Protein AF-A0A8K0D6W8-F1 (afdb_monomer)

Structure (mmCIF, N/CA/C/O backbone):
data_AF-A0A8K0D6W8-F1
#
_entry.id   AF-A0A8K0D6W8-F1
#
loop_
_atom_site.group_PDB
_atom_site.id
_atom_site.type_symbol
_atom_site.label_atom_id
_atom_site.label_alt_id
_atom_site.label_comp_id
_atom_site.label_asym_id
_atom_site.label_entity_id
_atom_site.label_seq_id
_atom_site.pdbx_PDB_ins_code
_atom_site.Cartn_x
_atom_site.Cartn_y
_atom_site.Cartn_z
_atom_site.occupancy
_atom_site.B_iso_or_equiv
_atom_site.auth_seq_id
_atom_site.auth_comp_id
_atom_site.auth_asym_id
_atom_site.auth_atom_id
_atom_site.pdbx_PDB_model_num
ATOM 1 N N . MET A 1 1 ? 6.221 -5.477 -44.210 1.00 30.92 1 MET A N 1
ATOM 2 C CA . MET A 1 1 ? 7.412 -5.661 -45.067 1.00 30.92 1 MET A CA 1
ATOM 3 C C . MET A 1 1 ? 8.465 -6.352 -44.227 1.00 30.92 1 MET A C 1
ATOM 5 O O . MET A 1 1 ? 8.807 -5.825 -43.177 1.00 30.92 1 MET A O 1
ATOM 9 N N . GLU A 1 2 ? 8.876 -7.552 -44.637 1.00 34.69 2 GLU A N 1
ATOM 10 C CA . GLU A 1 2 ? 9.791 -8.424 -43.892 1.00 34.69 2 GLU A CA 1
ATOM 11 C C . GLU A 1 2 ? 11.130 -7.739 -43.630 1.00 34.69 2 GLU A C 1
ATOM 13 O O . GLU A 1 2 ? 11.871 -7.377 -44.547 1.00 34.69 2 GLU A O 1
ATOM 18 N N . ARG A 1 3 ? 11.432 -7.558 -42.351 1.00 52.03 3 ARG A N 1
ATOM 19 C CA . ARG A 1 3 ? 12.660 -6.942 -41.885 1.00 52.03 3 ARG A CA 1
ATOM 20 C C . ARG A 1 3 ? 13.655 -8.055 -41.573 1.00 52.03 3 ARG A C 1
ATOM 22 O O . ARG A 1 3 ? 13.651 -8.620 -40.490 1.00 52.03 3 ARG A O 1
ATOM 29 N N . ASN A 1 4 ? 14.455 -8.423 -42.566 1.00 55.22 4 ASN A N 1
ATOM 30 C CA . ASN A 1 4 ? 15.455 -9.484 -42.440 1.00 55.22 4 ASN A CA 1
ATOM 31 C C . ASN A 1 4 ? 16.790 -8.924 -41.925 1.00 55.22 4 ASN A C 1
ATOM 33 O O . ASN A 1 4 ? 17.134 -7.792 -42.244 1.00 55.22 4 ASN A O 1
ATOM 37 N N . LEU A 1 5 ? 17.595 -9.739 -41.229 1.00 60.66 5 LEU A N 1
ATOM 38 C CA . LEU A 1 5 ? 18.973 -9.396 -40.823 1.00 60.66 5 LEU A CA 1
ATOM 39 C C . LEU A 1 5 ? 19.987 -9.286 -41.976 1.00 60.66 5 LEU A C 1
ATOM 41 O O . LEU A 1 5 ? 21.152 -8.964 -41.754 1.00 60.66 5 LEU A O 1
ATOM 45 N N . LYS A 1 6 ? 19.549 -9.505 -43.217 1.00 58.53 6 LYS A N 1
ATOM 46 C CA . LYS A 1 6 ? 20.387 -9.419 -44.419 1.00 58.53 6 LYS A CA 1
ATOM 47 C C . LYS A 1 6 ? 21.190 -8.105 -44.589 1.00 58.53 6 LYS A C 1
ATOM 49 O O . LYS A 1 6 ? 22.246 -8.207 -45.201 1.00 58.53 6 LYS A O 1
ATOM 54 N N . PRO A 1 7 ? 20.789 -6.914 -44.081 1.00 72.81 7 PRO A N 1
ATOM 55 C CA . PRO A 1 7 ? 21.572 -5.687 -44.258 1.00 72.81 7 PRO A CA 1
ATOM 56 C C . PRO A 1 7 ? 22.626 -5.439 -43.159 1.00 72.81 7 PRO A C 1
ATOM 58 O O . PRO A 1 7 ? 23.302 -4.410 -43.193 1.00 72.81 7 PRO A O 1
ATOM 61 N N . PHE A 1 8 ? 22.777 -6.333 -42.172 1.00 89.56 8 PHE A N 1
ATOM 62 C CA . PHE A 1 8 ? 23.765 -6.171 -41.100 1.00 89.56 8 PHE A CA 1
ATOM 63 C C . PHE A 1 8 ? 25.139 -6.725 -41.489 1.00 89.56 8 PHE A C 1
ATOM 65 O O . PHE A 1 8 ? 25.270 -7.896 -41.843 1.00 89.56 8 PHE A O 1
ATOM 72 N N . ARG A 1 9 ? 26.178 -5.900 -41.331 1.00 92.56 9 ARG A N 1
ATOM 73 C CA . ARG A 1 9 ? 27.579 -6.249 -41.605 1.00 92.56 9 ARG A CA 1
ATOM 74 C C . ARG A 1 9 ? 28.423 -6.206 -40.334 1.00 92.56 9 ARG A C 1
ATOM 76 O O . ARG A 1 9 ? 28.360 -5.212 -39.611 1.00 92.56 9 ARG A O 1
ATOM 83 N N . ASP A 1 10 ? 29.231 -7.241 -40.091 1.00 93.75 10 ASP A N 1
ATOM 84 C CA . ASP A 1 10 ? 30.206 -7.245 -38.992 1.00 93.75 10 ASP A CA 1
ATOM 85 C C . ASP A 1 10 ? 31.416 -6.365 -39.338 1.00 93.75 10 ASP A C 1
ATOM 87 O O . ASP A 1 10 ? 32.226 -6.687 -40.209 1.00 93.75 10 ASP A O 1
ATOM 91 N N . ILE A 1 11 ? 31.560 -5.239 -38.642 1.00 93.38 11 ILE A N 1
ATOM 92 C CA . ILE A 1 11 ? 32.670 -4.307 -38.862 1.00 93.38 11 ILE A CA 1
ATOM 93 C C . ILE A 1 11 ? 33.986 -4.772 -38.223 1.00 93.38 11 ILE A C 1
ATOM 95 O O . ILE A 1 11 ? 35.043 -4.212 -38.526 1.00 93.38 11 ILE A O 1
ATOM 99 N N . LEU A 1 12 ? 33.952 -5.783 -37.345 1.00 92.50 12 LEU A N 1
ATOM 100 C CA . LEU A 1 12 ? 35.155 -6.353 -36.738 1.00 92.50 12 LEU A CA 1
ATOM 101 C C . LEU A 1 12 ? 35.794 -7.443 -37.591 1.00 92.50 12 LEU A C 1
ATOM 103 O O . LEU A 1 12 ? 36.986 -7.691 -37.418 1.00 92.50 12 LEU A O 1
ATOM 107 N N . GLU A 1 13 ? 35.051 -8.064 -38.508 1.00 90.50 13 GLU A N 1
ATOM 108 C CA . GLU A 1 13 ? 35.551 -9.138 -39.369 1.00 90.50 13 GLU A CA 1
ATOM 109 C C . GLU A 1 13 ? 36.835 -8.705 -40.089 1.00 90.50 13 GLU A C 1
ATOM 111 O O . GLU A 1 13 ? 37.897 -9.290 -39.876 1.00 90.50 13 GLU A O 1
ATOM 116 N N . ALA A 1 14 ? 36.789 -7.578 -40.805 1.00 84.94 14 ALA A N 1
ATOM 117 C CA . ALA A 1 14 ? 37.949 -6.999 -41.485 1.00 84.94 14 ALA A CA 1
ATOM 118 C C . ALA A 1 14 ? 39.133 -6.727 -40.533 1.00 84.94 14 ALA A C 1
ATOM 120 O O . ALA A 1 14 ? 40.292 -6.873 -40.909 1.00 84.94 14 ALA A O 1
ATOM 121 N N . ARG A 1 15 ? 38.869 -6.386 -39.267 1.00 89.81 15 ARG A N 1
ATOM 122 C CA . ARG A 1 15 ? 39.903 -6.102 -38.256 1.00 89.81 15 ARG A CA 1
ATOM 123 C C . ARG A 1 15 ? 40.544 -7.357 -37.660 1.00 89.81 15 ARG A C 1
ATOM 125 O O . ARG A 1 15 ? 41.578 -7.246 -37.001 1.00 89.81 15 ARG A O 1
ATOM 132 N N . ARG A 1 16 ? 39.945 -8.534 -37.871 1.00 87.31 16 ARG A N 1
ATOM 133 C CA . ARG A 1 16 ? 40.508 -9.836 -37.477 1.00 87.31 16 ARG A CA 1
ATOM 134 C C . ARG A 1 16 ? 41.430 -10.420 -38.545 1.00 87.31 16 ARG A C 1
ATOM 136 O O . ARG A 1 16 ? 42.388 -11.093 -38.181 1.00 87.31 16 ARG A O 1
ATOM 143 N N . VAL A 1 17 ? 41.132 -10.182 -39.825 1.00 81.19 17 VAL A N 1
ATOM 144 C CA . VAL A 1 17 ? 41.869 -10.756 -40.969 1.00 81.19 17 VAL A CA 1
ATOM 145 C C . VAL A 1 17 ? 42.907 -9.818 -41.586 1.00 81.19 17 VAL A C 1
ATOM 147 O O . VAL A 1 17 ? 43.889 -10.298 -42.146 1.00 81.19 17 VAL A O 1
ATOM 150 N N . GLU A 1 18 ? 42.738 -8.497 -41.502 1.00 74.25 18 GLU A N 1
ATOM 151 C CA . GLU A 1 18 ? 43.703 -7.558 -42.085 1.00 74.25 18 GLU A CA 1
ATOM 152 C C . GLU A 1 18 ? 45.005 -7.448 -41.277 1.00 74.25 18 GLU A C 1
ATOM 154 O O . GLU A 1 18 ? 45.022 -7.453 -40.046 1.00 74.25 18 GLU A O 1
ATOM 159 N N . THR A 1 19 ? 46.120 -7.262 -41.987 1.00 62.31 19 THR A N 1
ATOM 160 C CA . THR A 1 19 ? 47.479 -7.303 -41.425 1.00 62.31 19 THR A CA 1
ATOM 161 C C . THR A 1 19 ? 47.876 -6.069 -40.605 1.00 62.31 19 THR A C 1
ATOM 163 O O . THR A 1 19 ? 48.820 -6.158 -39.821 1.00 62.31 19 THR A O 1
ATOM 166 N N . SER A 1 20 ? 47.191 -4.915 -40.723 1.00 84.00 20 SER A N 1
ATOM 167 C CA . SER A 1 20 ? 47.553 -3.707 -39.955 1.00 84.00 20 SER A CA 1
ATOM 168 C C . SER A 1 20 ? 46.382 -2.784 -39.588 1.00 84.00 20 SER A C 1
ATOM 170 O O . SER A 1 20 ? 45.979 -1.900 -40.346 1.00 84.00 20 SER A O 1
ATOM 172 N N . ASN A 1 21 ? 45.937 -2.877 -38.329 1.00 85.38 21 ASN A N 1
ATOM 173 C CA . ASN A 1 21 ? 45.003 -1.921 -37.710 1.00 85.38 21 ASN A CA 1
ATOM 174 C C . ASN A 1 21 ? 45.534 -0.473 -37.705 1.00 85.38 21 ASN A C 1
ATOM 176 O O . ASN A 1 21 ? 44.753 0.481 -37.700 1.00 85.38 21 ASN A O 1
ATOM 180 N N . PHE A 1 22 ? 46.860 -0.295 -37.716 1.00 86.44 22 PHE A N 1
ATOM 181 C CA . PHE A 1 22 ? 47.490 1.024 -37.788 1.00 86.44 22 PHE A CA 1
ATOM 182 C C . PHE A 1 22 ? 47.279 1.689 -39.153 1.00 86.44 22 PHE A C 1
ATOM 184 O O . PHE A 1 22 ? 47.008 2.887 -39.214 1.00 86.44 22 PHE A O 1
ATOM 191 N N . MET A 1 23 ? 47.333 0.929 -40.249 1.00 87.31 23 MET A N 1
ATOM 192 C CA . MET A 1 23 ? 47.041 1.473 -41.580 1.00 87.31 23 MET A CA 1
ATOM 193 C C . MET A 1 23 ? 45.582 1.923 -41.684 1.00 87.31 23 MET A C 1
ATOM 195 O O . MET A 1 23 ? 45.307 3.037 -42.125 1.00 87.31 23 MET A O 1
ATOM 199 N N . TRP A 1 24 ? 44.645 1.115 -41.179 1.00 89.38 24 TRP A N 1
ATOM 200 C CA . TRP A 1 24 ? 43.229 1.485 -41.170 1.00 89.38 24 TRP A CA 1
ATOM 201 C C . TRP A 1 24 ? 42.954 2.762 -40.363 1.00 89.38 24 TRP A C 1
ATOM 203 O O . TRP A 1 24 ? 42.214 3.625 -40.834 1.00 89.38 24 TRP A O 1
ATOM 213 N N . ILE A 1 25 ? 43.548 2.926 -39.173 1.00 90.38 25 ILE A N 1
ATOM 214 C CA . ILE A 1 25 ? 43.300 4.122 -38.350 1.00 90.38 25 ILE A CA 1
ATOM 215 C C . ILE A 1 25 ? 43.956 5.393 -38.914 1.00 90.38 25 ILE A C 1
ATOM 217 O O . ILE A 1 25 ? 43.474 6.507 -38.693 1.00 90.38 25 ILE A O 1
ATOM 221 N N . SER A 1 26 ? 45.102 5.243 -39.585 1.00 89.94 26 SER A N 1
ATOM 222 C CA . SER A 1 26 ? 45.902 6.364 -40.090 1.00 89.94 26 SER A CA 1
ATOM 223 C C . SER A 1 26 ? 45.458 6.838 -41.472 1.00 89.94 26 SER A C 1
ATOM 225 O O . SER A 1 26 ? 45.925 7.891 -41.914 1.00 89.94 26 SER A O 1
ATOM 227 N N . ARG A 1 27 ? 44.512 6.125 -42.104 1.00 91.31 27 ARG A N 1
ATOM 228 C CA . ARG A 1 27 ? 43.939 6.474 -43.407 1.00 91.31 27 ARG A CA 1
ATOM 229 C C . ARG A 1 27 ? 43.412 7.909 -43.459 1.00 91.31 27 ARG A C 1
ATOM 231 O O . ARG A 1 27 ? 43.031 8.505 -42.442 1.00 91.31 27 ARG A O 1
ATOM 238 N N . GLU A 1 28 ? 43.380 8.456 -44.669 1.00 90.06 28 GLU A N 1
ATOM 239 C CA . GLU A 1 28 ? 42.710 9.723 -44.946 1.00 90.06 28 GLU A CA 1
ATOM 240 C C . GLU A 1 28 ? 41.204 9.575 -44.676 1.00 90.06 28 GLU A C 1
ATOM 242 O O . GLU A 1 28 ? 40.563 8.663 -45.193 1.00 90.06 28 GLU A O 1
ATOM 247 N N . LEU A 1 29 ? 40.645 10.458 -43.845 1.00 86.06 29 LEU A N 1
ATOM 248 C CA . LEU A 1 29 ? 39.224 10.443 -43.505 1.00 86.06 29 LEU A CA 1
ATOM 249 C C . LEU A 1 29 ? 38.469 11.408 -44.419 1.00 86.06 29 LEU A C 1
ATOM 251 O O . LEU A 1 29 ? 38.603 12.625 -44.285 1.00 86.06 29 LEU A O 1
ATOM 255 N N . LYS A 1 30 ? 37.644 10.867 -45.317 1.00 88.31 30 LYS A N 1
ATOM 256 C CA . LYS A 1 30 ? 36.730 11.644 -46.167 1.00 88.31 30 LYS A CA 1
ATOM 257 C C . LYS A 1 30 ? 35.353 11.698 -45.512 1.00 88.31 30 LYS A C 1
ATOM 259 O O . LYS A 1 30 ? 34.415 11.044 -45.961 1.00 88.31 30 LYS A O 1
ATOM 264 N N . THR A 1 31 ? 35.263 12.428 -44.399 1.00 89.31 31 THR A N 1
ATOM 265 C CA . THR A 1 31 ? 34.064 12.420 -43.556 1.00 89.31 31 THR A CA 1
ATOM 266 C C . THR A 1 31 ? 32.869 13.091 -44.223 1.00 89.31 31 THR A C 1
ATOM 268 O O . THR A 1 31 ? 32.966 14.164 -44.821 1.00 89.31 31 THR A O 1
ATOM 271 N N . THR A 1 32 ? 31.702 12.468 -44.072 1.00 92.12 32 THR A N 1
ATOM 272 C CA . THR A 1 32 ? 30.419 13.110 -44.367 1.00 92.12 32 THR A CA 1
ATOM 273 C C . THR A 1 32 ? 30.008 13.951 -43.156 1.00 92.12 32 THR A C 1
ATOM 275 O O . THR A 1 32 ? 29.681 13.401 -42.103 1.00 92.12 32 THR A O 1
ATOM 278 N N . VAL A 1 33 ? 30.072 15.279 -43.289 1.00 91.50 33 VAL A N 1
ATOM 279 C CA . VAL A 1 33 ? 29.678 16.240 -42.239 1.00 91.50 33 VAL A CA 1
ATOM 280 C C . VAL A 1 33 ? 28.158 16.371 -42.132 1.00 91.50 33 VAL A C 1
ATOM 282 O O . VAL A 1 33 ? 27.444 16.124 -43.104 1.00 91.50 33 VAL A O 1
ATOM 285 N N . ALA A 1 34 ? 27.655 16.782 -40.964 1.00 89.50 34 ALA A N 1
ATOM 286 C CA . ALA A 1 34 ? 26.217 16.950 -40.748 1.00 89.50 34 ALA A CA 1
ATOM 287 C C . ALA A 1 34 ? 25.656 18.109 -41.571 1.00 89.50 34 ALA A C 1
ATOM 289 O O . ALA A 1 34 ? 24.700 17.925 -42.318 1.00 89.50 34 ALA A O 1
ATOM 290 N N . TYR A 1 35 ? 26.288 19.279 -41.475 1.00 90.19 35 TYR A N 1
ATOM 291 C CA . TYR A 1 35 ? 25.828 20.500 -42.126 1.00 90.19 35 TYR A CA 1
ATOM 292 C C . TYR A 1 35 ? 27.016 21.247 -42.735 1.00 90.19 35 TYR A C 1
ATOM 294 O O . TYR A 1 35 ? 27.932 21.664 -42.031 1.00 90.19 35 TYR A O 1
ATOM 302 N N . LYS A 1 36 ? 27.053 21.376 -44.064 1.00 89.31 36 LYS A N 1
ATOM 303 C CA . LYS A 1 36 ? 28.169 22.027 -44.758 1.00 89.31 36 LYS A CA 1
ATOM 304 C C . LYS A 1 36 ? 28.129 23.533 -44.516 1.00 89.31 36 LYS A C 1
ATOM 306 O O . LYS A 1 36 ? 27.281 24.239 -45.053 1.00 89.31 36 LYS A O 1
ATOM 311 N N . GLN A 1 37 ? 29.094 24.018 -43.745 1.00 87.19 37 GLN A N 1
ATOM 312 C CA . GLN A 1 37 ? 29.285 25.441 -43.486 1.00 87.19 37 GLN A CA 1
ATOM 313 C C . GLN A 1 37 ? 30.214 26.077 -44.519 1.00 87.19 37 GLN A C 1
ATOM 315 O O . GLN A 1 37 ? 31.111 25.427 -45.057 1.00 87.19 37 GLN A O 1
ATOM 320 N N . ARG A 1 38 ? 30.035 27.382 -44.763 1.00 83.12 38 ARG A N 1
ATOM 321 C CA . ARG A 1 38 ? 30.934 28.162 -45.638 1.00 83.12 38 ARG A CA 1
ATOM 322 C C . ARG A 1 38 ? 32.360 28.231 -45.087 1.00 83.12 38 ARG A C 1
ATOM 324 O O . ARG A 1 38 ? 33.317 28.238 -45.852 1.00 83.12 38 ARG A O 1
ATOM 331 N N . VAL A 1 39 ? 32.485 28.293 -43.762 1.00 81.81 39 VAL A N 1
ATOM 332 C CA . VAL A 1 39 ? 33.755 28.292 -43.031 1.00 81.81 39 VAL A CA 1
ATOM 333 C C . VAL A 1 39 ? 33.787 27.043 -42.169 1.00 81.81 39 VAL A C 1
ATOM 335 O O . VAL A 1 39 ? 32.827 26.789 -41.448 1.00 81.81 39 VAL A O 1
ATOM 338 N N . LYS A 1 40 ? 34.882 26.277 -42.227 1.00 83.31 40 LYS A N 1
ATOM 339 C CA . LYS A 1 40 ? 35.047 25.081 -41.397 1.00 83.31 40 LYS A CA 1
ATOM 340 C C . LYS A 1 40 ? 35.215 25.487 -39.920 1.00 83.31 40 LYS A C 1
ATOM 342 O O . LYS A 1 40 ? 36.246 26.080 -39.587 1.00 83.31 40 LYS A O 1
ATOM 347 N N . PRO A 1 41 ? 34.252 25.185 -39.033 1.00 86.19 41 PRO A N 1
ATOM 348 C CA . PRO A 1 41 ? 34.314 25.569 -37.628 1.00 86.19 41 PRO A CA 1
ATOM 349 C C . PRO A 1 41 ? 35.453 24.841 -36.905 1.00 86.19 41 PRO A C 1
ATOM 351 O O . PRO A 1 41 ? 35.596 23.624 -37.005 1.00 86.19 41 PRO A O 1
ATOM 354 N N . SER A 1 42 ? 36.252 25.568 -36.121 1.00 89.88 42 SER A N 1
ATOM 355 C CA . SER A 1 42 ? 37.127 24.957 -35.107 1.00 89.88 42 SER A CA 1
ATOM 356 C C . SER A 1 42 ? 36.493 25.093 -33.717 1.00 89.88 42 SER A C 1
ATOM 358 O O . SER A 1 42 ? 35.741 26.040 -33.494 1.00 89.88 42 SER A O 1
ATOM 360 N N . PRO A 1 43 ? 36.809 24.223 -32.739 1.00 89.75 43 PRO A N 1
ATOM 361 C CA . PRO A 1 43 ? 36.263 24.366 -31.387 1.00 89.75 43 PRO A CA 1
ATOM 362 C C . PRO A 1 43 ? 36.564 25.729 -30.737 1.00 89.75 43 PRO A C 1
ATOM 364 O O . PRO A 1 43 ? 35.723 26.275 -30.026 1.00 89.75 43 PRO A O 1
ATOM 367 N N . ARG A 1 44 ? 37.734 26.324 -31.018 1.00 90.75 44 ARG A N 1
ATOM 368 C CA . ARG A 1 44 ? 38.064 27.692 -30.573 1.00 90.75 44 ARG A CA 1
ATOM 369 C C . ARG A 1 44 ? 37.202 28.742 -31.266 1.00 90.75 44 ARG A C 1
ATOM 371 O O . ARG A 1 44 ? 36.671 29.620 -30.596 1.00 90.75 44 ARG A O 1
ATOM 378 N N . TRP A 1 45 ? 37.050 28.628 -32.585 1.00 91.25 45 TRP A N 1
ATOM 379 C CA . TRP A 1 45 ? 36.178 29.510 -33.362 1.00 91.25 45 TRP A CA 1
ATOM 380 C C . TRP A 1 45 ? 34.740 29.457 -32.840 1.00 91.25 45 TRP A C 1
ATOM 382 O O . TRP A 1 45 ? 34.125 30.491 -32.621 1.00 91.25 45 TRP A O 1
ATOM 392 N N . HIS A 1 46 ? 34.248 28.260 -32.520 1.00 90.06 46 HIS A N 1
ATOM 393 C CA . HIS A 1 46 ? 32.914 28.057 -31.966 1.00 90.06 46 HIS A CA 1
ATOM 394 C C . HIS A 1 46 ? 32.700 28.799 -30.640 1.00 90.06 46 HIS A C 1
ATOM 396 O O . HIS A 1 46 ? 31.719 29.521 -30.482 1.00 90.06 46 HIS A O 1
ATOM 402 N N . LYS A 1 47 ? 33.644 28.681 -29.695 1.00 92.56 47 LYS A N 1
ATOM 403 C CA . LYS A 1 47 ? 33.595 29.419 -28.418 1.00 92.56 47 LYS A CA 1
ATOM 404 C C . LYS A 1 47 ? 33.586 30.937 -28.640 1.00 92.56 47 LYS A C 1
ATOM 406 O O . LYS A 1 47 ? 32.798 31.640 -28.012 1.00 92.56 47 LYS A O 1
ATOM 411 N N . GLN A 1 48 ? 34.403 31.432 -29.571 1.00 92.50 48 GLN A N 1
ATOM 412 C CA . GLN A 1 48 ? 34.441 32.856 -29.924 1.00 92.50 48 GLN A CA 1
ATOM 413 C C . GLN A 1 48 ? 33.129 33.337 -30.556 1.00 92.50 48 GLN A C 1
ATOM 415 O O . GLN A 1 48 ? 32.664 34.426 -30.230 1.00 92.50 48 GLN A O 1
ATOM 420 N N . GLU A 1 49 ? 32.498 32.533 -31.412 1.00 91.94 49 GLU A N 1
ATOM 421 C CA . GLU A 1 49 ? 31.196 32.862 -32.004 1.00 91.94 49 GLU A CA 1
ATOM 422 C C . GLU A 1 49 ? 30.072 32.905 -30.963 1.00 91.94 49 GLU A C 1
ATOM 424 O O . GLU A 1 49 ? 29.185 33.755 -31.049 1.00 91.94 49 GLU A O 1
ATOM 429 N N . VAL A 1 50 ? 30.123 32.045 -29.940 1.00 94.00 50 VAL A N 1
ATOM 430 C CA . VAL A 1 50 ? 29.195 32.127 -28.803 1.00 94.00 50 VAL A CA 1
ATOM 431 C C . VAL A 1 50 ? 29.407 33.431 -28.035 1.00 94.00 50 VAL A C 1
ATOM 433 O O . VAL A 1 50 ? 28.435 34.152 -27.805 1.00 94.00 50 VAL A O 1
ATOM 436 N N . LEU A 1 51 ? 30.656 33.774 -27.700 1.00 93.88 51 LEU A N 1
ATOM 437 C CA . LEU A 1 51 ? 30.994 35.005 -26.978 1.00 93.88 51 LEU A CA 1
ATOM 438 C C . LEU A 1 51 ? 30.563 36.268 -27.744 1.00 93.88 51 LEU A C 1
ATOM 440 O O . LEU A 1 51 ? 30.016 37.199 -27.157 1.00 93.88 51 LEU A O 1
ATOM 444 N N . ARG A 1 52 ? 30.745 36.280 -29.070 1.00 92.38 52 ARG A N 1
ATOM 445 C CA . ARG A 1 52 ? 30.361 37.390 -29.963 1.00 92.38 52 ARG A CA 1
ATOM 446 C C . ARG A 1 52 ? 28.866 37.464 -30.264 1.00 92.38 52 ARG A C 1
ATOM 448 O O . ARG A 1 52 ? 28.421 38.432 -30.877 1.00 92.38 52 ARG A O 1
ATOM 455 N N . SER A 1 53 ? 28.082 36.457 -29.881 1.00 92.31 53 SER A N 1
ATOM 456 C CA . SER A 1 53 ? 26.649 36.452 -30.168 1.00 92.31 53 SER A CA 1
ATOM 457 C C . SER A 1 53 ? 25.939 37.612 -29.465 1.00 92.31 53 SER A C 1
ATOM 459 O O . SER A 1 53 ? 26.227 37.924 -28.309 1.00 92.31 53 SER A O 1
ATOM 461 N N . LEU A 1 54 ? 24.957 38.221 -30.141 1.00 89.31 54 LEU A N 1
ATOM 462 C CA . LEU A 1 54 ? 24.184 39.342 -29.590 1.00 89.31 54 LEU A CA 1
ATOM 463 C C . LEU A 1 54 ? 23.593 39.006 -28.217 1.00 89.31 54 LEU A C 1
ATOM 465 O O . LEU A 1 54 ? 23.672 39.808 -27.296 1.00 89.31 54 LEU A O 1
ATOM 469 N N . LYS A 1 55 ? 23.087 37.778 -28.050 1.00 88.62 55 LYS A N 1
ATOM 470 C CA . LYS A 1 55 ? 22.546 37.301 -26.775 1.00 88.62 55 LYS A CA 1
ATOM 471 C C . LYS A 1 55 ? 23.563 37.376 -25.636 1.00 88.62 55 LYS A C 1
ATOM 473 O O . LYS A 1 55 ? 23.216 37.794 -24.538 1.00 88.62 55 LYS A O 1
ATOM 478 N N . VAL A 1 56 ? 24.796 36.943 -25.884 1.00 93.06 56 VAL A N 1
ATOM 479 C CA . VAL A 1 56 ? 25.851 36.934 -24.864 1.00 93.06 56 VAL A CA 1
ATOM 480 C C . VAL A 1 56 ? 26.360 38.348 -24.602 1.00 93.06 56 VAL A C 1
ATOM 482 O O . VAL A 1 56 ? 26.574 38.692 -23.447 1.00 93.06 56 VAL A O 1
ATOM 485 N N . GLN A 1 57 ? 26.444 39.203 -25.623 1.00 93.81 57 GLN A N 1
ATOM 486 C CA . GLN A 1 57 ? 26.794 40.618 -25.449 1.00 93.81 57 GLN A CA 1
ATOM 487 C C . GLN A 1 57 ? 25.748 41.386 -24.614 1.00 93.81 57 GLN A C 1
ATOM 489 O O . GLN A 1 57 ? 26.113 42.208 -23.776 1.00 93.81 57 GLN A O 1
ATOM 494 N N . GLU A 1 58 ? 24.457 41.075 -24.768 1.00 90.06 58 GLU A N 1
ATOM 495 C CA . GLU A 1 58 ? 23.388 41.587 -23.895 1.00 90.06 58 GLU A CA 1
ATOM 496 C C . GLU A 1 58 ? 23.540 41.096 -22.446 1.00 90.06 58 GLU A C 1
ATOM 498 O O . GLU A 1 58 ? 23.419 41.885 -21.508 1.00 90.06 58 GLU A O 1
ATOM 503 N N . ILE A 1 59 ? 23.847 39.806 -22.255 1.00 90.62 59 ILE A N 1
ATOM 504 C CA . ILE A 1 59 ? 24.110 39.223 -20.930 1.00 90.62 59 ILE A CA 1
ATOM 505 C C . ILE A 1 59 ? 25.314 39.906 -20.270 1.00 90.62 59 ILE A C 1
ATOM 507 O O . ILE A 1 59 ? 25.223 40.276 -19.104 1.00 90.62 59 ILE A O 1
ATOM 511 N N . ILE A 1 60 ? 26.403 40.131 -21.013 1.00 92.62 60 ILE A N 1
ATOM 512 C CA . ILE A 1 60 ? 27.587 40.859 -20.536 1.00 92.62 60 ILE A CA 1
ATOM 513 C C . ILE A 1 60 ? 27.193 42.259 -20.071 1.00 92.62 60 ILE A C 1
ATOM 515 O O . ILE A 1 60 ? 27.508 42.635 -18.945 1.00 92.62 60 ILE A O 1
ATOM 519 N N . ARG A 1 61 ? 26.442 43.014 -20.888 1.00 91.56 61 ARG A N 1
ATOM 520 C CA . ARG A 1 61 ? 26.004 44.366 -20.510 1.00 91.56 61 ARG A CA 1
ATOM 521 C C . ARG A 1 61 ? 25.176 44.355 -19.227 1.00 91.56 61 ARG A C 1
ATOM 523 O O . ARG A 1 61 ? 25.398 45.195 -18.360 1.00 91.56 61 ARG A O 1
ATOM 530 N N . LYS A 1 62 ? 24.255 43.396 -19.100 1.00 89.62 62 LYS A N 1
ATOM 531 C CA . LYS A 1 62 ? 23.410 43.236 -17.915 1.00 89.62 62 LYS A CA 1
ATOM 532 C C . LYS A 1 62 ? 24.235 42.914 -16.664 1.00 89.62 62 LYS A C 1
ATOM 534 O O . LYS A 1 62 ? 24.052 43.562 -15.642 1.00 89.62 62 LYS A O 1
ATOM 539 N N . ILE A 1 63 ? 25.181 41.978 -16.754 1.00 90.00 63 ILE A N 1
ATOM 540 C CA . ILE A 1 63 ? 26.069 41.622 -15.636 1.00 90.00 63 ILE A CA 1
ATOM 541 C C . ILE A 1 63 ? 26.911 42.828 -15.210 1.00 90.00 63 ILE A C 1
ATOM 543 O O . ILE A 1 63 ? 26.984 43.114 -14.016 1.00 90.00 63 ILE A O 1
ATOM 547 N N . CYS A 1 64 ? 27.496 43.569 -16.156 1.00 91.38 64 CYS A N 1
ATOM 548 C CA . CYS A 1 64 ? 28.261 44.781 -15.852 1.00 91.38 64 CYS A CA 1
ATOM 549 C C . CYS A 1 64 ? 27.412 45.828 -15.110 1.00 91.38 64 CYS A C 1
ATOM 551 O O . CYS A 1 64 ? 27.897 46.439 -14.162 1.00 91.38 64 CYS A O 1
ATOM 553 N N . GLN A 1 65 ? 26.142 46.001 -15.500 1.00 89.88 65 GLN A N 1
ATOM 554 C CA . GLN A 1 65 ? 25.208 46.924 -14.841 1.00 89.88 65 GLN A CA 1
ATOM 555 C C . GLN A 1 65 ? 24.793 46.461 -13.436 1.00 89.88 65 GLN A C 1
ATOM 557 O O . GLN A 1 65 ? 24.695 47.285 -12.533 1.00 89.88 65 GLN A O 1
ATOM 562 N N . GLU A 1 66 ? 24.546 45.164 -13.240 1.00 89.06 66 GLU A N 1
ATOM 563 C CA . GLU A 1 66 ? 24.026 44.616 -11.977 1.00 89.06 66 GLU A CA 1
ATOM 564 C C . GLU A 1 66 ? 25.120 44.343 -10.930 1.00 89.06 66 GLU A C 1
ATOM 566 O O . GLU A 1 66 ? 24.846 44.394 -9.733 1.00 89.06 66 GLU A O 1
ATOM 571 N N . THR A 1 67 ? 26.352 44.044 -11.358 1.00 85.06 67 THR A N 1
ATOM 572 C CA . THR A 1 67 ? 27.440 43.579 -10.469 1.00 85.06 67 THR A CA 1
ATOM 573 C C . THR A 1 67 ? 28.662 44.500 -10.422 1.00 85.06 67 THR A C 1
ATOM 575 O O . THR A 1 67 ? 29.599 44.223 -9.678 1.00 85.06 67 THR A O 1
ATOM 578 N N . ASN A 1 68 ? 28.643 45.615 -11.164 1.00 85.50 68 ASN A N 1
ATOM 579 C CA . ASN A 1 68 ? 29.699 46.636 -11.196 1.00 85.50 68 ASN A CA 1
ATOM 580 C C . ASN A 1 68 ? 31.105 46.091 -11.544 1.00 85.50 68 ASN A C 1
ATOM 582 O O . ASN A 1 68 ? 32.112 46.568 -11.022 1.00 85.50 68 ASN A O 1
ATOM 586 N N . ILE A 1 69 ? 31.170 45.080 -12.417 1.00 92.44 69 ILE A N 1
ATOM 587 C CA . ILE A 1 69 ? 32.419 44.521 -12.962 1.00 92.44 69 ILE A CA 1
ATOM 588 C C . ILE A 1 69 ? 32.694 45.051 -14.375 1.00 92.44 69 ILE A C 1
ATOM 590 O O . ILE A 1 69 ? 31.761 45.401 -15.107 1.00 92.44 69 ILE A O 1
ATOM 594 N N . SER A 1 70 ? 33.967 45.085 -14.784 1.00 93.19 70 SER A N 1
ATOM 595 C CA . SER A 1 70 ? 34.344 45.518 -16.136 1.00 93.19 70 SER A CA 1
ATOM 596 C C . SER A 1 70 ? 33.864 44.527 -17.204 1.00 93.19 70 SER A C 1
ATOM 598 O O . SER A 1 70 ? 33.579 43.359 -16.921 1.00 93.19 70 SER A O 1
ATOM 600 N N . LYS A 1 71 ? 33.789 44.984 -18.460 1.00 91.75 71 LYS A N 1
ATOM 601 C CA . LYS A 1 71 ? 33.423 44.124 -19.593 1.00 91.75 71 LYS A CA 1
ATOM 602 C C . LYS A 1 71 ? 34.390 42.944 -19.724 1.00 91.75 71 LYS A C 1
ATOM 604 O O . LYS A 1 71 ? 33.952 41.821 -19.940 1.00 91.75 71 LYS A O 1
ATOM 609 N N . GLU A 1 72 ? 35.682 43.196 -19.547 1.00 92.00 72 GLU A N 1
ATOM 610 C CA . GLU A 1 72 ? 36.744 42.192 -19.619 1.00 92.00 72 GLU A CA 1
ATOM 611 C C . GLU A 1 72 ? 36.563 41.122 -18.536 1.00 92.00 72 GLU A C 1
ATOM 613 O O . GLU A 1 72 ? 36.663 39.933 -18.827 1.00 92.00 72 GLU A O 1
ATOM 618 N N . GLN A 1 73 ? 36.211 41.526 -17.310 1.00 90.69 73 GLN A N 1
ATOM 619 C CA . GLN A 1 73 ? 35.938 40.599 -16.206 1.00 90.69 73 GLN A CA 1
ATOM 620 C C . GLN A 1 73 ? 34.693 39.737 -16.471 1.00 90.69 73 GLN A C 1
ATOM 622 O O . GLN A 1 73 ? 34.692 38.539 -16.187 1.00 90.69 73 GLN A O 1
ATOM 627 N N . ALA A 1 74 ? 33.632 40.316 -17.040 1.00 90.88 74 ALA A N 1
ATOM 628 C CA . ALA A 1 74 ? 32.433 39.568 -17.424 1.00 90.88 74 ALA A CA 1
ATOM 629 C C . ALA A 1 74 ? 32.708 38.584 -18.580 1.00 90.88 74 ALA A C 1
ATOM 631 O O . ALA A 1 74 ? 32.229 37.447 -18.560 1.00 90.88 74 ALA A O 1
ATOM 632 N N . GLU A 1 75 ? 33.499 38.993 -19.577 1.00 93.62 75 GLU A N 1
ATOM 633 C CA . GLU A 1 75 ? 33.938 38.123 -20.674 1.00 93.62 75 GLU A CA 1
ATOM 634 C C . GLU A 1 75 ? 34.818 36.974 -20.168 1.00 93.62 75 GLU A C 1
ATOM 636 O O . GLU A 1 75 ? 34.618 35.838 -20.594 1.00 93.62 75 GLU A O 1
ATOM 641 N N . GLU A 1 76 ? 35.721 37.229 -19.217 1.00 93.25 76 GLU A N 1
ATOM 642 C CA . GLU A 1 76 ? 36.543 36.198 -18.573 1.00 93.25 76 GLU A CA 1
ATOM 643 C C . GLU A 1 76 ? 35.679 35.163 -17.835 1.00 93.25 76 GLU A C 1
ATOM 645 O O . GLU A 1 76 ? 35.854 33.957 -18.031 1.00 93.25 76 GLU A O 1
ATOM 650 N N . GLN A 1 77 ? 34.677 35.604 -17.065 1.00 92.31 77 GLN A N 1
ATOM 651 C CA . GLN A 1 77 ? 33.733 34.697 -16.396 1.00 92.31 77 GLN A CA 1
ATOM 652 C C . GLN A 1 77 ? 32.981 33.800 -17.391 1.00 92.31 77 GLN A C 1
ATOM 654 O O . GLN A 1 77 ? 32.836 32.595 -17.173 1.00 92.31 77 GLN A O 1
ATOM 659 N N . ILE A 1 78 ? 32.517 34.360 -18.510 1.00 94.44 78 ILE A N 1
ATOM 660 C CA . ILE A 1 78 ? 31.818 33.596 -19.554 1.00 94.44 78 ILE A CA 1
ATOM 661 C C . ILE A 1 78 ? 32.779 32.659 -20.289 1.00 94.44 78 ILE A C 1
ATOM 663 O O . ILE A 1 78 ? 32.401 31.534 -20.618 1.00 94.44 78 ILE A O 1
ATOM 667 N N . GLN A 1 79 ? 34.022 33.083 -20.517 1.00 94.25 79 GLN A N 1
ATOM 668 C CA . GLN A 1 79 ? 35.057 32.259 -21.131 1.00 94.25 79 GLN A CA 1
ATOM 669 C C . GLN A 1 79 ? 35.361 31.023 -20.275 1.00 94.25 79 GLN A C 1
ATOM 671 O O . GLN A 1 79 ? 35.415 29.921 -20.820 1.00 94.25 79 GLN A O 1
ATOM 676 N N . LEU A 1 80 ? 35.430 31.163 -18.945 1.00 93.50 80 LEU A N 1
ATOM 677 C CA . LEU A 1 80 ? 35.566 30.028 -18.023 1.00 93.50 80 LEU A CA 1
ATOM 678 C C . LEU A 1 80 ? 34.401 29.035 -18.154 1.00 93.50 80 LEU A C 1
ATOM 680 O O . LEU A 1 80 ? 34.626 27.826 -18.206 1.00 93.50 80 LEU A O 1
ATOM 684 N N . ILE A 1 81 ? 33.164 29.527 -18.283 1.00 94.00 81 ILE A N 1
ATOM 685 C CA . ILE A 1 81 ? 31.990 28.671 -18.517 1.00 94.00 81 ILE A CA 1
ATOM 686 C C . ILE A 1 81 ? 32.080 27.972 -19.883 1.00 94.00 81 ILE A C 1
ATOM 688 O O . ILE A 1 81 ? 31.784 26.782 -20.001 1.00 94.00 81 ILE A O 1
ATOM 692 N N . LEU A 1 82 ? 32.506 28.676 -20.934 1.00 94.25 82 LEU A N 1
ATOM 693 C CA . LEU A 1 82 ? 32.689 28.092 -22.266 1.00 94.25 82 LEU A CA 1
ATOM 694 C C . LEU A 1 82 ? 33.807 27.046 -22.298 1.00 94.25 82 LEU A C 1
ATOM 696 O O . LEU A 1 82 ? 33.712 26.074 -23.053 1.00 94.25 82 LEU A O 1
ATOM 700 N N . ASP A 1 83 ? 34.849 27.221 -21.491 1.00 91.06 83 ASP A N 1
ATOM 701 C CA . ASP A 1 83 ? 35.927 26.251 -21.331 1.00 91.06 83 ASP A CA 1
ATOM 702 C C . ASP A 1 83 ? 35.502 25.040 -20.499 1.00 91.06 83 ASP A C 1
ATOM 704 O O . ASP A 1 83 ? 35.874 23.915 -20.841 1.00 91.06 83 ASP A O 1
ATOM 708 N N . GLU A 1 84 ? 34.628 25.229 -19.508 1.00 90.50 84 GLU A N 1
ATOM 709 C CA . GLU A 1 84 ? 33.946 24.135 -18.814 1.00 90.50 84 GLU A CA 1
ATOM 710 C C . GLU A 1 84 ? 33.078 23.321 -19.790 1.00 90.50 84 GLU A C 1
ATOM 712 O O . GLU A 1 84 ? 33.193 22.094 -19.846 1.00 90.50 84 GLU A O 1
ATOM 717 N N . ILE A 1 85 ? 32.272 23.980 -20.628 1.00 92.38 85 ILE A N 1
ATOM 718 C CA . ILE A 1 85 ? 31.331 23.313 -21.539 1.00 92.38 85 ILE A CA 1
ATOM 719 C C . ILE A 1 85 ? 32.058 22.662 -22.722 1.00 92.38 85 ILE A C 1
ATOM 721 O O . ILE A 1 85 ? 31.933 21.460 -22.935 1.00 92.38 85 ILE A O 1
ATOM 725 N N . GLY A 1 86 ? 32.801 23.437 -23.515 1.00 90.81 86 GLY A N 1
ATOM 726 C CA . GLY A 1 86 ? 33.045 23.118 -24.925 1.00 90.81 86 GLY A CA 1
ATOM 727 C C . GLY A 1 86 ? 34.138 22.089 -25.225 1.00 90.81 86 GLY A C 1
ATOM 728 O O . GLY A 1 86 ? 35.182 22.055 -24.577 1.00 90.81 86 GLY A O 1
ATOM 729 N N . PHE A 1 87 ? 33.939 21.286 -26.270 1.00 92.19 87 PHE A N 1
ATOM 730 C CA . PHE A 1 87 ? 34.895 20.258 -26.703 1.00 92.19 87 PHE A CA 1
ATOM 731 C C . PHE A 1 87 ? 36.198 20.828 -27.306 1.00 92.19 87 PHE A C 1
ATOM 733 O O . PHE A 1 87 ? 36.270 21.999 -27.681 1.00 92.19 87 PHE A O 1
ATOM 740 N N . ASN A 1 88 ? 37.218 19.970 -27.450 1.00 89.38 88 ASN A N 1
ATOM 741 C CA . ASN A 1 88 ? 38.508 20.290 -28.085 1.00 89.38 88 ASN A CA 1
ATOM 742 C C . ASN A 1 88 ? 38.723 19.571 -29.424 1.00 89.38 88 ASN A C 1
ATOM 744 O O . ASN A 1 88 ? 39.402 20.118 -30.286 1.00 89.38 88 ASN A O 1
ATOM 748 N N . LYS A 1 89 ? 38.178 18.353 -29.584 1.00 89.75 89 LYS A N 1
ATOM 749 C CA . LYS A 1 89 ? 38.249 17.498 -30.788 1.00 89.75 89 LYS A CA 1
ATOM 750 C C . LYS A 1 89 ? 39.636 17.450 -31.465 1.00 89.75 89 LYS A C 1
ATOM 752 O O . LYS A 1 89 ? 39.947 18.219 -32.373 1.00 89.75 89 LYS A O 1
ATOM 757 N N . ARG A 1 90 ? 40.461 16.473 -31.088 1.00 92.50 90 ARG A N 1
ATOM 758 C CA . ARG A 1 90 ? 41.825 16.266 -31.593 1.00 92.50 90 ARG A CA 1
ATOM 759 C C . ARG A 1 90 ? 41.946 14.922 -32.304 1.00 92.50 90 ARG A C 1
ATOM 761 O O . ARG A 1 90 ? 41.909 13.864 -31.680 1.00 92.50 90 ARG A O 1
ATOM 768 N N . LEU A 1 91 ? 42.189 14.966 -33.615 1.00 90.44 91 LEU A N 1
ATOM 769 C CA . LEU A 1 91 ? 42.321 13.766 -34.448 1.00 90.44 91 LEU A CA 1
ATOM 770 C C . LEU A 1 91 ? 43.397 12.766 -33.963 1.00 90.44 91 LEU A C 1
ATOM 772 O O . LEU A 1 91 ? 43.120 11.568 -33.998 1.00 90.44 91 LEU A O 1
ATOM 776 N N . 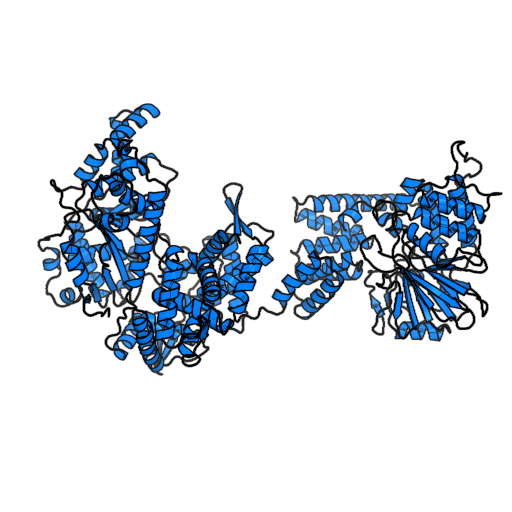PRO A 1 92 ? 44.582 13.185 -33.465 1.00 93.00 92 PRO A N 1
ATOM 777 C CA . PRO A 1 92 ? 45.556 12.237 -32.916 1.00 93.00 92 PRO A CA 1
ATOM 778 C C . PRO A 1 92 ? 45.016 11.421 -31.733 1.00 93.00 92 PRO A C 1
ATOM 780 O O . PRO A 1 92 ? 45.267 10.220 -31.656 1.00 93.00 92 PRO A O 1
ATOM 783 N N . VAL A 1 93 ? 44.232 12.051 -30.849 1.00 92.06 93 VAL A N 1
ATOM 784 C CA . VAL A 1 93 ? 43.612 11.385 -29.692 1.00 92.06 93 VAL A CA 1
ATOM 785 C C . VAL A 1 93 ? 42.524 10.421 -30.157 1.00 92.06 93 VAL A C 1
ATOM 787 O O . VAL A 1 93 ? 42.511 9.269 -29.733 1.00 92.06 93 VAL A O 1
ATOM 790 N N . ILE A 1 94 ? 41.674 10.859 -31.092 1.00 92.38 94 ILE A N 1
ATOM 791 C CA . ILE A 1 94 ? 40.636 10.025 -31.716 1.00 92.38 94 ILE A CA 1
ATOM 792 C C . ILE A 1 94 ? 41.248 8.770 -32.352 1.00 92.38 94 ILE A C 1
ATOM 794 O O . ILE A 1 94 ? 40.774 7.664 -32.107 1.00 92.38 94 ILE A O 1
ATOM 798 N N . ARG A 1 95 ? 42.329 8.914 -33.132 1.00 93.38 95 ARG A N 1
ATOM 799 C CA . ARG A 1 95 ? 43.022 7.779 -33.765 1.00 93.38 95 ARG A CA 1
ATOM 800 C C . ARG A 1 95 ? 43.629 6.838 -32.724 1.00 93.38 95 ARG A C 1
ATOM 802 O O . ARG A 1 95 ? 43.438 5.627 -32.802 1.00 93.38 95 ARG A O 1
ATOM 809 N N . TRP A 1 96 ? 44.327 7.369 -31.723 1.00 91.12 96 TRP A N 1
ATOM 810 C CA . TRP A 1 96 ? 44.894 6.538 -30.659 1.00 91.12 96 TRP A CA 1
ATOM 811 C C . TRP A 1 96 ? 43.811 5.745 -29.912 1.00 91.12 96 TRP A C 1
ATOM 813 O O . TRP A 1 96 ? 43.950 4.534 -29.721 1.00 91.12 96 TRP A O 1
ATOM 823 N N . LEU A 1 97 ? 42.698 6.398 -29.564 1.00 89.50 97 LEU A N 1
ATOM 824 C CA . LEU A 1 97 ? 41.577 5.742 -28.901 1.00 89.50 97 LEU A CA 1
ATOM 825 C C . LEU A 1 97 ? 40.923 4.701 -29.819 1.00 89.50 97 LEU A C 1
ATOM 827 O O . LEU A 1 97 ? 40.636 3.599 -29.369 1.00 89.50 97 LEU A O 1
ATOM 831 N N . GLY A 1 98 ? 40.768 4.991 -31.112 1.00 90.25 98 GLY A N 1
ATOM 832 C CA . GLY A 1 98 ? 40.253 4.037 -32.096 1.00 90.25 98 GLY A CA 1
ATOM 833 C C . 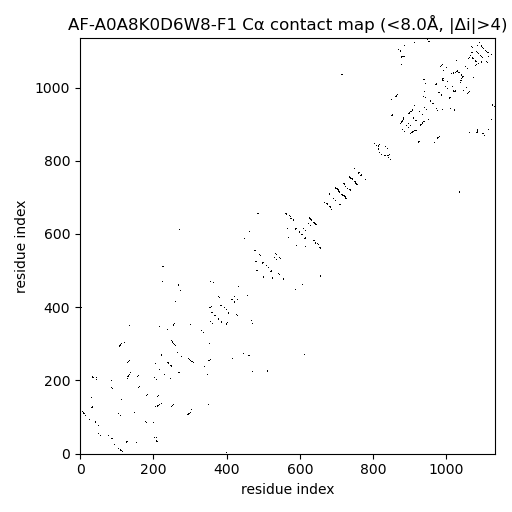GLY A 1 98 ? 41.111 2.771 -32.225 1.00 90.25 98 GLY A C 1
ATOM 834 O O . GLY A 1 98 ? 40.564 1.673 -32.342 1.00 90.25 98 GLY A O 1
ATOM 835 N N . LEU A 1 99 ? 42.443 2.878 -32.121 1.00 90.50 99 LEU A N 1
ATOM 836 C CA . LEU A 1 99 ? 43.329 1.705 -32.047 1.00 90.50 99 LEU A CA 1
ATOM 837 C C . LEU A 1 99 ? 43.108 0.896 -30.771 1.00 90.50 99 LEU A C 1
ATOM 839 O O . LEU A 1 99 ? 43.026 -0.333 -30.830 1.00 90.50 99 LEU A O 1
ATOM 843 N N . ALA A 1 100 ? 43.028 1.574 -29.625 1.00 88.62 100 ALA A N 1
ATOM 844 C CA . ALA A 1 100 ? 42.783 0.926 -28.342 1.00 88.62 100 ALA A CA 1
ATOM 845 C C . ALA A 1 100 ? 41.429 0.199 -28.344 1.00 88.62 100 ALA A C 1
ATOM 847 O O . ALA A 1 100 ? 41.362 -0.981 -28.001 1.00 88.62 100 ALA A O 1
ATOM 848 N N . LEU A 1 101 ? 40.376 0.866 -28.821 1.00 89.75 101 LEU A N 1
ATOM 849 C CA . LEU A 1 101 ? 39.032 0.308 -28.947 1.00 89.75 101 LEU A CA 1
ATOM 850 C C . LEU A 1 101 ? 38.985 -0.863 -29.917 1.00 89.75 101 LEU A C 1
ATOM 852 O O . LEU A 1 101 ? 38.382 -1.871 -29.578 1.00 89.75 101 LEU A O 1
ATOM 856 N N . THR A 1 102 ? 39.665 -0.789 -31.065 1.00 91.19 102 THR A N 1
ATOM 857 C CA . THR A 1 102 ? 39.732 -1.918 -32.009 1.00 91.19 102 THR A CA 1
ATOM 858 C C . THR A 1 102 ? 40.333 -3.151 -31.338 1.00 91.19 102 THR A C 1
ATOM 860 O O . THR A 1 102 ? 39.760 -4.234 -31.418 1.00 91.19 102 THR A O 1
ATOM 863 N N . LYS A 1 103 ? 41.446 -2.993 -30.605 1.00 88.69 103 LYS A N 1
ATOM 864 C CA . LYS A 1 103 ? 42.071 -4.101 -29.862 1.00 88.69 103 LYS A CA 1
ATOM 865 C C . LYS A 1 103 ? 41.142 -4.681 -28.794 1.00 88.69 103 LYS A C 1
ATOM 867 O O . LYS A 1 103 ? 41.099 -5.897 -28.628 1.00 88.69 103 LYS A O 1
ATOM 872 N N . ILE A 1 104 ? 40.415 -3.824 -28.076 1.00 87.94 104 ILE A N 1
ATOM 873 C CA . ILE A 1 104 ? 39.450 -4.254 -27.059 1.00 87.94 104 ILE A CA 1
ATOM 874 C C . ILE A 1 104 ? 38.287 -4.995 -27.725 1.00 87.94 104 ILE A C 1
ATOM 876 O O . ILE A 1 104 ? 38.049 -6.147 -27.379 1.00 87.94 104 ILE A O 1
ATOM 880 N N . CYS A 1 105 ? 37.622 -4.393 -28.713 1.00 90.50 105 CYS A N 1
ATOM 881 C CA . CYS A 1 105 ? 36.443 -4.942 -29.386 1.00 90.50 105 CYS A CA 1
ATOM 882 C C . CYS A 1 105 ? 36.739 -6.281 -30.071 1.00 90.50 105 CYS A C 1
ATOM 884 O O . CYS A 1 105 ? 35.992 -7.233 -29.880 1.00 90.50 105 CYS A O 1
ATOM 886 N N . VAL A 1 106 ? 37.866 -6.405 -30.784 1.00 89.81 106 VAL A N 1
ATOM 887 C CA . VAL A 1 106 ? 38.295 -7.681 -31.390 1.00 89.81 106 VAL A CA 1
ATOM 888 C C . VAL A 1 106 ? 38.495 -8.769 -30.330 1.00 89.81 106 VAL A C 1
ATOM 890 O O . VAL A 1 106 ? 38.236 -9.945 -30.587 1.00 89.81 106 VAL A O 1
ATOM 893 N N . LYS A 1 107 ? 38.944 -8.405 -29.126 1.00 87.81 107 LYS A N 1
ATOM 894 C CA . LYS A 1 107 ? 39.173 -9.366 -28.045 1.00 87.81 107 LYS A CA 1
ATOM 895 C C . LYS A 1 107 ? 37.888 -9.766 -27.315 1.00 87.81 107 LYS A C 1
ATOM 897 O O . LYS A 1 107 ? 37.741 -10.940 -26.983 1.00 87.81 107 LYS A O 1
ATOM 902 N N . VAL A 1 108 ? 37.005 -8.809 -27.024 1.00 88.00 108 VAL A N 1
ATOM 903 C CA . VAL A 1 108 ? 35.851 -9.014 -26.127 1.00 88.00 108 VAL A CA 1
ATOM 904 C C . VAL A 1 108 ? 34.548 -9.308 -26.865 1.00 88.00 108 VAL A C 1
ATOM 906 O O . VAL A 1 108 ? 33.742 -10.087 -26.362 1.00 88.00 108 VAL A O 1
ATOM 909 N N . CYS A 1 109 ? 34.332 -8.732 -28.047 1.00 91.50 109 CYS A N 1
ATOM 910 C CA . CYS A 1 109 ? 33.120 -8.950 -28.832 1.00 91.50 109 CYS A CA 1
ATOM 911 C C . CYS A 1 109 ? 33.302 -10.157 -29.757 1.00 91.50 109 CYS A C 1
ATOM 913 O O . CYS A 1 109 ? 34.408 -10.427 -30.233 1.00 91.50 109 CYS A O 1
ATOM 915 N N . THR A 1 110 ? 32.211 -10.860 -30.048 1.00 91.19 110 THR A N 1
ATOM 916 C CA . THR A 1 110 ? 32.154 -11.824 -31.154 1.00 91.19 110 THR A CA 1
ATOM 917 C C . THR A 1 110 ? 32.111 -11.058 -32.480 1.00 91.19 110 THR A C 1
ATOM 919 O O . THR A 1 110 ? 33.030 -11.219 -33.285 1.00 91.19 110 THR A O 1
ATOM 922 N N . GLY A 1 111 ? 31.172 -10.121 -32.633 1.00 93.38 111 GLY A N 1
ATOM 923 C CA . GLY A 1 111 ? 31.087 -9.191 -33.766 1.00 93.38 111 GLY A CA 1
ATOM 924 C C . GLY A 1 111 ? 30.402 -7.871 -33.395 1.00 93.38 111 GLY A C 1
ATOM 925 O O . GLY A 1 111 ? 29.739 -7.775 -32.360 1.00 93.38 111 GLY A O 1
ATOM 926 N N . ILE A 1 112 ? 30.569 -6.843 -34.230 1.00 95.75 112 ILE A N 1
ATOM 927 C CA . ILE A 1 112 ? 29.788 -5.597 -34.154 1.00 95.75 112 ILE A CA 1
ATOM 928 C C . ILE A 1 112 ? 29.065 -5.432 -35.484 1.00 95.75 112 ILE A C 1
ATOM 930 O O . ILE A 1 112 ? 29.673 -5.107 -36.498 1.00 95.75 112 ILE A O 1
ATOM 934 N N . TYR A 1 113 ? 27.761 -5.650 -35.473 1.00 95.75 113 TYR A N 1
ATOM 935 C CA . TYR A 1 113 ? 26.917 -5.654 -36.652 1.00 95.75 113 TYR A CA 1
ATOM 936 C C . TYR A 1 113 ? 26.258 -4.293 -36.839 1.00 95.75 113 TYR A C 1
ATOM 938 O O . TYR A 1 113 ? 25.547 -3.816 -35.959 1.00 95.75 113 TYR A O 1
ATOM 946 N N . VAL A 1 114 ? 26.455 -3.669 -37.996 1.00 95.69 114 VAL A N 1
ATOM 947 C CA . VAL A 1 114 ? 25.820 -2.387 -38.336 1.00 95.69 114 VAL A CA 1
ATOM 948 C C . VAL A 1 114 ? 24.952 -2.563 -39.574 1.00 95.69 114 VAL A C 1
ATOM 950 O O . VAL A 1 114 ? 25.388 -3.183 -40.543 1.00 95.69 114 VAL A O 1
ATOM 953 N N . ASN A 1 115 ? 23.740 -2.005 -39.550 1.00 92.19 115 ASN A N 1
ATOM 954 C CA . ASN A 1 115 ? 22.873 -1.922 -40.725 1.00 92.19 115 ASN A CA 1
ATOM 955 C C . ASN A 1 115 ? 23.463 -0.936 -41.754 1.00 92.19 115 ASN A C 1
ATOM 957 O O . ASN A 1 115 ? 23.247 0.278 -41.678 1.00 92.19 115 ASN A O 1
ATOM 961 N N . GLU A 1 116 ? 24.243 -1.457 -42.702 1.00 90.12 116 GLU A N 1
ATOM 962 C CA . GLU A 1 116 ? 25.017 -0.655 -43.660 1.00 90.12 116 GLU A CA 1
ATOM 963 C C . GLU A 1 116 ? 24.108 0.101 -44.644 1.00 90.12 116 GLU A C 1
ATOM 965 O O . GLU A 1 116 ? 24.388 1.246 -45.002 1.00 90.12 116 GLU A O 1
ATOM 970 N N . GLU A 1 117 ? 22.960 -0.476 -45.007 1.00 90.56 117 GLU A N 1
ATOM 971 C CA . GLU A 1 117 ? 21.963 0.163 -45.875 1.00 90.56 117 GLU A CA 1
ATOM 972 C C . GLU A 1 117 ? 21.426 1.462 -45.254 1.00 90.56 117 GLU A C 1
ATOM 974 O O . GLU A 1 117 ? 21.291 2.491 -45.925 1.00 90.56 117 GLU A O 1
ATOM 979 N N . SER A 1 118 ? 21.164 1.450 -43.946 1.00 91.25 118 SER A N 1
ATOM 980 C CA . SER A 1 118 ? 20.736 2.647 -43.223 1.00 91.25 118 SER A CA 1
ATOM 981 C C . SER A 1 118 ? 21.827 3.716 -43.138 1.00 91.25 118 SER A C 1
ATOM 983 O O . SER A 1 118 ? 21.515 4.901 -43.259 1.00 91.25 118 SER A O 1
ATOM 985 N N . ILE A 1 119 ? 23.098 3.326 -43.012 1.00 92.06 119 ILE A N 1
ATOM 986 C CA . ILE A 1 119 ? 24.229 4.266 -43.055 1.00 92.06 119 ILE A CA 1
ATOM 987 C C . ILE A 1 119 ? 24.347 4.927 -44.433 1.00 92.06 119 ILE A C 1
ATOM 989 O O . ILE A 1 119 ? 24.543 6.140 -44.520 1.00 92.06 119 ILE A O 1
ATOM 993 N N . ILE A 1 120 ? 24.206 4.156 -45.514 1.00 91.31 120 ILE A N 1
ATOM 994 C CA . ILE A 1 120 ? 24.263 4.683 -46.886 1.00 91.31 120 ILE A CA 1
ATOM 995 C C . ILE A 1 120 ? 23.146 5.709 -47.106 1.00 91.31 120 ILE A C 1
ATOM 997 O O . ILE A 1 120 ? 23.418 6.813 -47.580 1.00 91.31 120 ILE A O 1
ATOM 1001 N N . ARG A 1 121 ? 21.909 5.391 -46.697 1.00 90.88 121 ARG A N 1
ATOM 1002 C CA . ARG A 1 121 ? 20.781 6.337 -46.757 1.00 90.88 121 ARG A CA 1
ATOM 1003 C C . ARG A 1 121 ? 21.038 7.603 -45.948 1.00 90.88 121 ARG A C 1
ATOM 1005 O O . ARG A 1 121 ? 20.744 8.697 -46.418 1.00 90.88 121 ARG A O 1
ATOM 1012 N N . LEU A 1 122 ? 21.602 7.469 -44.748 1.00 92.94 122 LEU A N 1
ATOM 1013 C CA . LEU A 1 122 ? 21.952 8.613 -43.912 1.00 92.94 122 LEU A CA 1
ATOM 1014 C C . LEU A 1 122 ? 22.966 9.524 -44.623 1.00 92.94 122 LEU A C 1
ATOM 1016 O O . LEU A 1 122 ? 22.740 10.727 -44.725 1.00 92.94 122 LEU A O 1
ATOM 1020 N N . LYS A 1 123 ? 24.035 8.963 -45.199 1.00 92.94 123 LYS A N 1
ATOM 1021 C CA . LYS A 1 123 ? 25.040 9.740 -45.946 1.00 92.94 123 LYS A CA 1
ATOM 1022 C C . LYS A 1 123 ? 24.456 10.535 -47.114 1.00 92.94 123 LYS A C 1
ATOM 1024 O O . LYS A 1 123 ? 24.955 11.616 -47.403 1.00 92.94 123 LYS A O 1
ATOM 1029 N N . GLN A 1 124 ? 23.419 10.017 -47.774 1.00 91.00 124 GLN A N 1
ATOM 1030 C CA . GLN A 1 124 ? 22.765 10.691 -48.901 1.00 91.00 124 GLN A CA 1
ATOM 1031 C C . GLN A 1 124 ? 21.998 11.954 -48.485 1.00 91.00 124 GLN A C 1
ATOM 1033 O O . GLN A 1 124 ? 21.855 12.865 -49.296 1.00 91.00 124 GLN A O 1
ATOM 1038 N N . VAL A 1 125 ? 21.511 12.019 -47.240 1.00 90.56 125 VAL A N 1
ATOM 1039 C CA . VAL A 1 125 ? 20.729 13.162 -46.733 1.00 90.56 125 VAL A CA 1
ATOM 1040 C C . VAL A 1 125 ? 21.554 14.135 -45.881 1.00 90.56 125 VAL A C 1
ATOM 1042 O O . VAL A 1 125 ? 21.138 15.275 -45.673 1.00 90.56 125 VAL A O 1
ATOM 1045 N N . MET A 1 126 ? 22.728 13.714 -45.400 1.00 92.50 126 MET A N 1
ATOM 1046 C CA . MET A 1 126 ? 23.651 14.565 -44.643 1.00 92.50 126 MET A CA 1
ATOM 1047 C C . MET A 1 126 ? 24.303 15.651 -45.514 1.00 92.50 126 MET A C 1
ATOM 1049 O O . MET A 1 126 ? 24.563 15.473 -46.703 1.00 92.50 126 MET A O 1
ATOM 1053 N N . GLY A 1 127 ? 24.622 16.785 -44.889 1.00 89.12 127 GLY A N 1
ATOM 1054 C CA . GLY A 1 127 ? 25.355 17.901 -45.487 1.00 89.12 127 GLY A CA 1
ATOM 1055 C C . GLY A 1 127 ? 24.517 19.158 -45.717 1.00 89.12 127 GLY A C 1
ATOM 1056 O O . GLY A 1 127 ? 25.100 20.231 -45.860 1.00 89.12 127 GLY A O 1
ATOM 1057 N N . ASN A 1 128 ? 23.185 19.056 -45.702 1.00 87.94 128 ASN A N 1
ATOM 1058 C CA . ASN A 1 128 ? 22.284 20.176 -46.008 1.00 87.94 128 ASN A CA 1
ATOM 1059 C C . ASN A 1 128 ? 21.680 20.853 -44.772 1.00 87.94 128 ASN A C 1
ATOM 1061 O O . ASN A 1 128 ? 21.255 21.999 -44.860 1.00 87.94 128 ASN A O 1
ATOM 1065 N N . THR A 1 129 ? 21.611 20.153 -43.639 1.00 93.62 129 THR A N 1
ATOM 1066 C CA . THR A 1 129 ? 20.937 20.635 -42.428 1.00 93.62 129 THR A CA 1
ATOM 1067 C C . THR A 1 129 ? 21.518 19.947 -41.188 1.00 93.62 129 THR A C 1
ATOM 1069 O O . THR A 1 129 ? 22.140 18.894 -41.337 1.00 93.62 129 THR A O 1
ATOM 1072 N N . PRO A 1 130 ? 21.348 20.486 -39.966 1.00 96.38 130 PRO A N 1
ATOM 1073 C CA . PRO A 1 130 ? 21.854 19.853 -38.749 1.00 96.38 130 PRO A CA 1
ATOM 1074 C C . PRO A 1 130 ? 21.312 18.437 -38.537 1.00 96.38 130 PRO A C 1
ATOM 1076 O O . PRO A 1 130 ? 20.148 18.156 -38.825 1.00 96.38 130 PRO A O 1
ATOM 1079 N N . VAL A 1 131 ? 22.156 17.559 -37.991 1.00 97.31 131 VAL A N 1
ATOM 1080 C CA . VAL A 1 131 ? 21.846 16.139 -37.777 1.00 97.31 131 VAL A CA 1
ATOM 1081 C C . VAL A 1 131 ? 22.066 15.776 -36.317 1.00 97.31 131 VAL A C 1
ATOM 1083 O O . VAL A 1 131 ? 23.114 16.082 -35.746 1.00 97.31 131 VAL A O 1
ATOM 1086 N N . ILE A 1 132 ? 21.083 15.105 -35.727 1.00 97.88 132 ILE A N 1
ATOM 1087 C CA . ILE A 1 132 ? 21.051 14.739 -34.315 1.00 97.88 132 ILE A CA 1
ATOM 1088 C C . ILE A 1 132 ? 21.011 13.216 -34.197 1.00 97.88 132 ILE A C 1
ATOM 1090 O O . ILE A 1 132 ? 20.036 12.586 -34.603 1.00 97.88 132 ILE A O 1
ATOM 1094 N N . PHE A 1 133 ? 22.055 12.619 -33.632 1.00 97.94 133 PHE A N 1
ATOM 1095 C CA . PHE A 1 133 ? 22.107 11.195 -33.322 1.00 97.94 133 PHE A CA 1
ATOM 1096 C C . PHE A 1 133 ? 21.484 10.932 -31.956 1.00 97.94 133 PHE A C 1
ATOM 1098 O O . PHE A 1 133 ? 21.869 11.529 -30.950 1.00 97.94 133 PHE A O 1
ATOM 1105 N N . LEU A 1 134 ? 20.511 10.023 -31.938 1.00 97.44 134 LEU A N 1
ATOM 1106 C CA . LEU A 1 134 ? 19.746 9.662 -30.752 1.00 97.44 134 LEU A CA 1
ATOM 1107 C C . LEU A 1 134 ? 19.861 8.153 -30.515 1.00 97.44 134 LEU A C 1
ATOM 1109 O O . LEU A 1 134 ? 18.942 7.410 -30.872 1.00 97.44 134 LEU A O 1
ATOM 1113 N N . PRO A 1 135 ? 20.987 7.673 -29.961 1.00 96.50 135 PRO A N 1
ATOM 1114 C CA . PRO A 1 135 ? 21.135 6.281 -29.553 1.00 96.50 135 PRO A CA 1
ATOM 1115 C C . PRO A 1 135 ? 20.279 5.933 -28.328 1.00 96.50 135 PRO A C 1
ATOM 1117 O O . PRO A 1 135 ? 20.020 6.767 -27.457 1.00 96.50 135 PRO A O 1
ATOM 1120 N N . SER A 1 136 ? 19.847 4.674 -28.242 1.00 94.38 136 SER A N 1
ATOM 1121 C CA . SER A 1 136 ? 19.322 4.077 -27.010 1.00 94.38 136 SER A CA 1
ATOM 1122 C C . SER A 1 136 ? 20.450 3.895 -25.992 1.00 94.38 136 SER A C 1
ATOM 1124 O O . SER A 1 136 ? 21.534 3.457 -26.375 1.00 94.38 136 SER A O 1
ATOM 1126 N N . HIS A 1 137 ? 20.204 4.160 -24.704 1.00 92.06 137 HIS A N 1
ATOM 1127 C CA . HIS A 1 137 ? 21.261 4.118 -23.689 1.00 92.06 137 HIS A CA 1
ATOM 1128 C C . HIS A 1 137 ? 21.190 2.860 -22.810 1.00 92.06 137 HIS A C 1
ATOM 1130 O O . HIS A 1 137 ? 20.338 2.744 -21.920 1.00 92.06 137 HIS A O 1
ATOM 1136 N N . ARG A 1 138 ? 22.090 1.904 -23.048 1.00 89.06 138 ARG A N 1
ATOM 1137 C CA . ARG A 1 138 ? 22.143 0.585 -22.395 1.00 89.06 138 ARG A CA 1
ATOM 1138 C C . ARG A 1 138 ? 23.490 0.285 -21.720 1.00 89.06 138 ARG A C 1
ATOM 1140 O O . ARG A 1 138 ? 23.492 -0.422 -20.718 1.00 89.06 138 ARG A O 1
ATOM 1147 N N . SER A 1 139 ? 24.605 0.878 -22.159 1.00 88.62 139 SER A N 1
ATOM 1148 C CA . SER A 1 139 ? 25.947 0.693 -21.570 1.00 88.62 139 SER A CA 1
ATOM 1149 C C . SER A 1 139 ? 26.727 2.014 -21.445 1.00 88.62 139 SER A C 1
ATOM 1151 O O . SER A 1 139 ? 26.435 2.996 -22.122 1.00 88.62 139 SER A O 1
ATOM 1153 N N . TYR A 1 140 ? 27.750 2.071 -20.581 1.00 81.75 140 TYR A N 1
ATOM 1154 C CA . TYR A 1 140 ? 28.722 3.178 -20.596 1.00 81.75 140 TYR A CA 1
ATOM 1155 C C . TYR A 1 140 ? 29.514 3.227 -21.908 1.00 81.75 140 TYR A C 1
ATOM 1157 O O . TYR A 1 140 ? 30.092 4.261 -22.224 1.00 81.75 140 TYR A O 1
ATOM 1165 N N . ALA A 1 141 ? 29.558 2.128 -22.663 1.00 86.25 141 ALA A N 1
ATOM 1166 C CA . ALA A 1 141 ? 30.282 2.064 -23.924 1.00 86.25 141 ALA A CA 1
ATOM 1167 C C . ALA A 1 141 ? 29.546 2.746 -25.093 1.00 86.25 141 ALA A C 1
ATOM 1169 O O . ALA A 1 141 ? 30.195 3.039 -26.094 1.00 86.25 141 ALA A O 1
ATOM 1170 N N . ASP A 1 142 ? 28.239 3.022 -24.978 1.00 91.19 142 ASP A N 1
ATOM 1171 C CA . ASP A 1 142 ? 27.382 3.409 -26.112 1.00 91.19 142 ASP A CA 1
ATOM 1172 C C . ASP A 1 142 ? 27.943 4.585 -26.926 1.00 91.19 142 ASP A C 1
ATOM 1174 O O . ASP A 1 142 ? 28.120 4.458 -28.133 1.00 91.19 142 ASP A O 1
ATOM 1178 N N . PHE A 1 143 ? 28.294 5.700 -26.276 1.00 88.12 143 PHE A N 1
ATOM 1179 C CA . PHE A 1 143 ? 28.780 6.905 -26.968 1.00 88.12 143 PHE A CA 1
ATOM 1180 C C . PHE A 1 143 ? 30.170 6.714 -27.602 1.00 88.12 143 PHE A C 1
ATOM 1182 O O . PHE A 1 143 ? 30.502 7.291 -28.642 1.00 88.12 143 PHE A O 1
ATOM 1189 N N . ILE A 1 144 ? 30.999 5.852 -27.005 1.00 88.81 144 ILE A N 1
ATOM 1190 C CA . ILE A 1 144 ? 32.321 5.515 -27.541 1.00 88.81 144 ILE A CA 1
ATOM 1191 C C . ILE A 1 144 ? 32.179 4.585 -28.752 1.00 88.81 144 ILE A C 1
ATOM 1193 O O . ILE A 1 144 ? 32.852 4.777 -29.767 1.00 88.81 144 ILE A O 1
ATOM 1197 N N . LEU A 1 145 ? 31.287 3.596 -28.671 1.00 92.69 145 LEU A N 1
ATOM 1198 C CA . LEU A 1 145 ? 30.998 2.679 -29.771 1.00 92.69 145 LEU A CA 1
ATOM 1199 C C . LEU A 1 145 ? 30.299 3.395 -30.931 1.00 92.69 145 LEU A C 1
ATOM 1201 O O . LEU A 1 145 ? 30.633 3.142 -32.083 1.00 92.69 145 LEU A O 1
ATOM 1205 N N . MET A 1 146 ? 29.416 4.352 -30.645 1.00 94.62 146 MET A N 1
ATOM 1206 C CA . MET A 1 146 ? 28.805 5.221 -31.651 1.00 94.62 146 MET A CA 1
ATOM 1207 C C . MET A 1 146 ? 29.875 6.006 -32.428 1.00 94.62 146 MET A C 1
ATOM 1209 O O . MET A 1 146 ? 29.902 5.984 -33.660 1.00 94.62 146 MET A O 1
ATOM 1213 N N . SER A 1 147 ? 30.845 6.597 -31.720 1.00 93.69 147 SER A N 1
ATOM 1214 C CA . SER A 1 147 ? 32.005 7.255 -32.340 1.00 93.69 147 SER A CA 1
ATOM 1215 C C . SER A 1 147 ? 32.861 6.289 -33.172 1.00 93.69 147 SER A C 1
ATOM 1217 O O . SER A 1 147 ? 33.348 6.658 -34.242 1.00 93.69 147 SER A O 1
ATOM 1219 N N . TYR A 1 148 ? 33.029 5.043 -32.715 1.00 94.00 148 TYR A N 1
ATOM 1220 C CA . TYR A 1 148 ? 33.750 3.993 -33.442 1.00 94.00 148 TYR A CA 1
ATOM 1221 C C . TYR A 1 148 ? 33.043 3.589 -34.746 1.00 94.00 148 TYR A C 1
ATOM 1223 O O . TYR A 1 148 ? 33.694 3.443 -35.786 1.00 94.00 148 TYR A O 1
ATOM 1231 N N . VAL A 1 149 ? 31.712 3.467 -34.721 1.00 95.25 149 VAL A N 1
ATOM 1232 C CA . VAL A 1 149 ? 30.890 3.210 -35.912 1.00 95.25 149 VAL A CA 1
ATOM 1233 C C . VAL A 1 149 ? 30.989 4.382 -36.889 1.00 95.25 149 VAL A C 1
ATOM 1235 O O . VAL A 1 149 ? 31.278 4.156 -38.065 1.00 95.25 149 VAL A O 1
ATOM 1238 N N . CYS A 1 150 ? 30.860 5.629 -36.416 1.00 94.88 150 CYS A N 1
ATOM 1239 C CA . CYS A 1 150 ? 31.035 6.814 -37.263 1.00 94.88 150 CYS A CA 1
ATOM 1240 C C . CYS A 1 150 ? 32.407 6.832 -37.941 1.00 94.88 150 CYS A C 1
ATOM 1242 O O . CYS A 1 150 ? 32.495 6.986 -39.158 1.00 94.88 150 CYS A O 1
ATOM 1244 N N . PHE A 1 151 ? 33.472 6.597 -37.169 1.00 93.88 151 PHE A N 1
ATOM 1245 C CA . PHE A 1 151 ? 34.831 6.537 -37.695 1.00 93.88 151 PHE A CA 1
ATOM 1246 C C . PHE A 1 151 ? 35.000 5.429 -38.739 1.00 93.88 151 PHE A C 1
ATOM 1248 O O . PHE A 1 151 ? 35.721 5.612 -39.713 1.00 93.88 151 PHE A O 1
ATOM 1255 N N . THR A 1 152 ? 34.363 4.273 -38.554 1.00 92.81 152 THR A N 1
ATOM 1256 C CA . THR A 1 152 ? 34.470 3.137 -39.482 1.00 92.81 152 THR A CA 1
ATOM 1257 C C . THR A 1 152 ? 33.821 3.431 -40.828 1.00 92.81 152 THR A C 1
ATOM 1259 O O . THR A 1 152 ? 34.381 3.075 -41.862 1.00 92.81 152 THR A O 1
ATOM 1262 N N . TYR A 1 153 ? 32.682 4.118 -40.814 1.00 93.62 153 TYR A N 1
ATOM 1263 C CA . TYR A 1 153 ? 31.929 4.456 -42.014 1.00 93.62 153 TYR A CA 1
ATOM 1264 C C . TYR A 1 153 ? 32.244 5.849 -42.566 1.00 93.62 153 TYR A C 1
ATOM 1266 O O . TYR A 1 153 ? 31.497 6.323 -43.409 1.00 93.62 153 TYR A O 1
ATOM 1274 N N . ASP A 1 154 ? 33.307 6.530 -42.138 1.00 93.75 154 ASP A N 1
ATOM 1275 C CA . ASP A 1 154 ? 33.621 7.906 -42.563 1.00 93.75 154 ASP A CA 1
ATOM 1276 C C . ASP A 1 154 ? 32.422 8.874 -42.397 1.00 93.75 154 ASP A C 1
ATOM 1278 O O . ASP A 1 154 ? 32.157 9.749 -43.227 1.00 93.75 154 ASP A O 1
ATOM 1282 N N . LEU A 1 155 ? 31.662 8.704 -41.315 1.00 94.06 155 LEU A N 1
ATOM 1283 C CA . LEU A 1 155 ? 30.746 9.720 -40.806 1.00 94.06 155 LEU A CA 1
ATOM 1284 C C . LEU A 1 155 ? 31.515 10.631 -39.854 1.00 94.06 155 LEU A C 1
ATOM 1286 O O . LEU A 1 155 ? 32.404 10.185 -39.125 1.00 94.06 155 LEU A O 1
ATOM 1290 N N . GLU A 1 156 ? 31.182 11.918 -39.856 1.00 92.88 156 GLU A N 1
ATOM 1291 C CA . GLU A 1 156 ? 31.803 12.846 -38.920 1.00 92.88 156 GLU A CA 1
ATOM 1292 C C . GLU A 1 156 ? 31.483 12.455 -37.467 1.00 92.88 156 GLU A C 1
ATOM 1294 O O . GLU A 1 156 ? 30.348 12.105 -37.137 1.00 92.88 156 GLU A O 1
ATOM 1299 N N . ILE A 1 157 ? 32.496 12.495 -36.595 1.00 93.44 157 ILE A N 1
ATOM 1300 C CA . ILE A 1 157 ? 32.323 12.131 -35.183 1.00 93.44 157 ILE A CA 1
ATOM 1301 C C . ILE A 1 157 ? 31.460 13.205 -34.508 1.00 93.44 157 ILE A C 1
ATOM 1303 O O . ILE A 1 157 ? 31.771 14.397 -34.645 1.00 93.44 157 ILE A O 1
ATOM 1307 N N . PRO A 1 158 ? 30.390 12.809 -33.796 1.00 94.69 158 PRO A N 1
ATOM 1308 C CA . PRO A 1 158 ? 29.459 13.757 -33.215 1.00 94.69 158 PRO A CA 1
ATOM 1309 C C . PRO A 1 158 ? 30.091 14.572 -32.084 1.00 94.69 158 PRO A C 1
ATOM 1311 O O . PRO A 1 158 ? 31.018 14.147 -31.395 1.00 94.69 158 PRO A O 1
ATOM 1314 N N . SER A 1 159 ? 29.530 15.755 -31.867 1.00 94.62 159 SER A N 1
ATOM 1315 C CA . SER A 1 159 ? 29.655 16.476 -30.606 1.00 94.62 159 SER A CA 1
ATOM 1316 C C . SER A 1 159 ? 28.746 15.812 -29.567 1.00 94.62 159 SER A C 1
ATOM 1318 O O . SER A 1 159 ? 27.533 15.749 -29.752 1.00 94.62 159 SER A O 1
ATOM 1320 N N . ILE A 1 160 ? 29.325 15.264 -28.497 1.00 94.31 160 ILE A N 1
ATOM 1321 C CA . ILE A 1 160 ? 28.605 14.384 -27.558 1.00 94.31 160 ILE A CA 1
ATOM 1322 C C . ILE A 1 160 ? 28.226 15.168 -26.304 1.00 94.31 160 ILE A C 1
ATOM 1324 O O . ILE A 1 160 ? 29.104 15.691 -25.617 1.00 94.31 160 ILE A O 1
ATOM 1328 N N . ALA A 1 161 ? 26.936 15.217 -25.972 1.00 93.06 161 ALA A N 1
ATOM 1329 C CA . ALA A 1 161 ? 26.468 15.796 -24.718 1.00 93.06 161 ALA A CA 1
ATOM 1330 C C . ALA A 1 161 ? 26.761 14.841 -23.546 1.00 93.06 161 ALA A C 1
ATOM 1332 O O . ALA A 1 161 ? 26.111 13.805 -23.399 1.00 93.06 161 ALA A O 1
ATOM 1333 N N . ALA A 1 162 ? 27.726 15.189 -22.692 1.00 88.94 162 ALA A N 1
ATOM 1334 C CA . ALA A 1 162 ? 28.141 14.386 -21.543 1.00 88.94 162 ALA A CA 1
ATOM 1335 C C . ALA A 1 162 ? 27.806 15.067 -20.205 1.00 88.94 162 ALA A C 1
ATOM 1337 O O . ALA A 1 162 ? 27.825 16.288 -20.077 1.00 88.94 162 ALA A O 1
ATOM 1338 N N . GLY A 1 163 ? 27.522 14.283 -19.163 1.00 85.25 163 GLY A N 1
ATOM 1339 C CA . GLY A 1 163 ? 27.304 14.821 -17.815 1.00 85.25 163 GLY A CA 1
ATOM 1340 C C . GLY A 1 163 ? 28.607 15.235 -17.117 1.00 85.25 163 GLY A C 1
ATOM 1341 O O . GLY A 1 163 ? 29.639 14.590 -17.302 1.00 85.25 163 GLY A O 1
ATOM 1342 N N . MET A 1 164 ? 28.552 16.258 -16.253 1.00 80.56 164 MET A N 1
ATOM 1343 C CA . MET A 1 164 ? 29.723 16.750 -15.495 1.00 80.56 164 MET A CA 1
ATOM 1344 C C . MET A 1 164 ? 30.434 15.704 -14.619 1.00 80.56 164 MET A C 1
ATOM 1346 O O . MET A 1 164 ? 31.608 15.885 -14.309 1.00 80.56 164 MET A O 1
ATOM 1350 N N . ASP A 1 165 ? 29.785 14.599 -14.242 1.00 71.69 165 ASP A N 1
ATOM 1351 C CA . ASP A 1 165 ? 30.425 13.521 -13.470 1.00 71.69 165 ASP A CA 1
ATOM 1352 C C . ASP A 1 165 ? 31.687 12.973 -14.166 1.00 71.69 165 ASP A C 1
ATOM 1354 O O . ASP A 1 165 ? 32.675 12.662 -13.504 1.00 71.69 165 ASP A O 1
ATOM 1358 N N . PHE A 1 166 ? 31.694 12.921 -15.503 1.00 68.62 166 PHE A N 1
ATOM 1359 C CA . PHE A 1 166 ? 32.850 12.475 -16.288 1.00 68.62 166 PHE A CA 1
ATOM 1360 C C . PHE A 1 166 ? 33.975 13.517 -16.345 1.00 68.62 166 PHE A C 1
ATOM 1362 O O . PHE A 1 166 ? 35.140 13.159 -16.516 1.00 68.62 166 PHE A O 1
ATOM 1369 N N . HIS A 1 167 ? 33.648 14.802 -16.180 1.00 65.44 167 HIS A N 1
ATOM 1370 C CA . HIS A 1 167 ? 34.628 15.888 -16.161 1.00 65.44 167 HIS A CA 1
ATOM 1371 C C . HIS A 1 167 ? 35.542 15.801 -14.932 1.00 65.44 167 HIS A C 1
ATOM 1373 O O . HIS A 1 167 ? 36.744 16.035 -15.031 1.00 65.44 167 HIS A O 1
ATOM 1379 N N . GLY A 1 168 ? 34.978 15.427 -13.778 1.00 60.00 168 GLY A N 1
ATOM 1380 C CA . GLY A 1 168 ? 35.712 15.296 -12.515 1.00 60.00 168 GLY A CA 1
ATOM 1381 C C . GLY A 1 168 ? 36.645 14.079 -12.435 1.00 60.00 168 GLY A C 1
ATOM 1382 O O . GLY A 1 168 ? 37.412 13.964 -11.481 1.00 60.00 168 GLY A O 1
ATOM 1383 N N . MET A 1 169 ? 36.603 13.167 -13.414 1.00 71.50 169 MET A N 1
ATOM 1384 C CA . MET A 1 169 ? 37.465 11.985 -13.451 1.00 71.50 169 MET A CA 1
ATOM 1385 C C . MET A 1 169 ? 38.869 12.349 -13.950 1.00 71.50 169 MET A C 1
ATOM 1387 O O . MET A 1 169 ? 39.037 12.809 -15.083 1.00 71.50 169 MET A O 1
ATOM 1391 N N . TRP A 1 170 ? 39.892 12.080 -13.131 1.00 64.94 170 TRP A N 1
ATOM 1392 C CA . TRP A 1 170 ? 41.288 12.380 -13.465 1.00 64.94 170 TRP A CA 1
ATOM 1393 C C . TRP A 1 170 ? 41.700 11.744 -14.805 1.00 64.94 170 TRP A C 1
ATOM 1395 O O . TRP A 1 170 ? 41.609 10.527 -14.981 1.00 64.94 170 TRP A O 1
ATOM 1405 N N . GLY A 1 171 ? 42.118 12.578 -15.764 1.00 70.12 171 GLY A N 1
ATOM 1406 C CA . GLY A 1 171 ? 42.533 12.189 -17.119 1.00 70.12 171 GLY A CA 1
ATOM 1407 C C . GLY A 1 171 ? 41.387 11.895 -18.099 1.00 70.12 171 GLY A C 1
ATOM 1408 O O . GLY A 1 171 ? 41.431 12.357 -19.239 1.00 70.12 171 GLY A O 1
ATOM 1409 N N . MET A 1 172 ? 40.335 11.189 -17.670 1.00 74.25 172 MET A N 1
ATOM 1410 C CA . MET A 1 172 ? 39.234 10.764 -18.551 1.00 74.25 172 MET A CA 1
ATOM 1411 C C . MET A 1 172 ? 38.426 11.944 -19.111 1.00 74.25 172 MET A C 1
ATOM 1413 O O . MET A 1 172 ? 38.124 11.959 -20.303 1.00 74.25 172 MET A O 1
ATOM 1417 N N . GLY A 1 173 ? 38.138 12.967 -18.297 1.00 80.62 173 GLY A N 1
ATOM 1418 C CA . GLY A 1 173 ? 37.402 14.152 -18.753 1.00 80.62 173 GLY A CA 1
ATOM 1419 C C . GLY A 1 173 ? 38.101 14.878 -19.911 1.00 80.62 173 GLY A C 1
ATOM 1420 O O . GLY A 1 173 ? 37.457 15.270 -20.884 1.00 80.62 173 GLY A O 1
ATOM 1421 N N . SER A 1 174 ? 39.435 14.981 -19.856 1.00 84.56 174 SER A N 1
ATOM 1422 C CA . SER A 1 174 ? 40.238 15.581 -20.931 1.00 84.56 174 SER A CA 1
ATOM 1423 C C . SER A 1 174 ? 40.246 14.723 -22.196 1.00 84.56 174 SER A C 1
ATOM 1425 O O . SER A 1 174 ? 40.134 15.267 -23.292 1.00 84.56 174 SER A O 1
ATOM 1427 N N . ILE A 1 175 ? 40.353 13.395 -22.061 1.00 86.00 175 ILE A N 1
ATOM 1428 C CA . ILE A 1 175 ? 40.315 12.470 -23.204 1.00 86.00 175 ILE A CA 1
ATOM 1429 C C . ILE A 1 175 ? 38.963 12.569 -23.917 1.00 86.00 175 ILE A C 1
ATOM 1431 O O . ILE A 1 175 ? 38.927 12.733 -25.134 1.00 86.00 175 ILE A O 1
ATOM 1435 N N . LEU A 1 176 ? 37.854 12.548 -23.171 1.00 87.75 176 LEU A N 1
ATOM 1436 C CA . LEU A 1 176 ? 36.512 12.673 -23.745 1.00 87.75 176 LEU A CA 1
ATOM 1437 C C . LEU A 1 176 ? 36.318 14.025 -24.454 1.00 87.75 176 LEU A C 1
ATOM 1439 O O . LEU A 1 176 ? 35.812 14.065 -25.580 1.00 87.75 176 LEU A O 1
ATOM 1443 N N . ARG A 1 177 ? 36.807 15.125 -23.866 1.00 90.56 177 ARG A N 1
ATOM 1444 C CA . ARG A 1 177 ? 36.790 16.459 -24.495 1.00 90.56 177 ARG A CA 1
ATOM 1445 C C . ARG A 1 177 ? 37.565 16.488 -25.815 1.00 90.56 177 ARG A C 1
ATOM 1447 O O . ARG A 1 177 ? 37.118 17.085 -26.801 1.00 90.56 177 ARG A O 1
ATOM 1454 N N . ASP A 1 178 ? 38.711 15.814 -25.850 1.00 92.06 178 ASP A N 1
ATOM 1455 C CA . ASP A 1 178 ? 39.544 15.666 -27.043 1.00 92.06 178 ASP A CA 1
ATOM 1456 C C . ASP A 1 178 ? 38.917 14.728 -28.092 1.00 92.06 178 ASP A C 1
ATOM 1458 O O . ASP A 1 178 ? 39.302 14.789 -29.256 1.00 92.06 178 ASP A O 1
ATOM 1462 N N . THR A 1 179 ? 37.909 13.924 -27.743 1.00 90.50 179 THR A N 1
ATOM 1463 C CA . THR A 1 179 ? 37.141 13.120 -28.716 1.00 90.50 179 THR A CA 1
ATOM 1464 C C . THR A 1 179 ? 35.901 13.815 -29.278 1.00 90.50 179 THR A C 1
ATOM 1466 O O . THR A 1 179 ? 35.376 13.356 -30.285 1.00 90.50 179 THR A O 1
ATOM 1469 N N . GLY A 1 180 ? 35.475 14.946 -28.700 1.00 90.75 180 GLY A N 1
ATOM 1470 C CA . GLY A 1 180 ? 34.285 15.688 -29.145 1.00 90.75 180 GLY A CA 1
ATOM 1471 C C . GLY A 1 180 ? 33.190 15.845 -28.086 1.00 90.75 180 GLY A C 1
ATOM 1472 O O . GLY A 1 180 ? 32.169 16.467 -28.368 1.00 90.75 180 GLY A O 1
ATOM 1473 N N . ALA A 1 181 ? 33.386 15.333 -26.866 1.00 92.81 181 ALA A N 1
ATOM 1474 C CA . ALA A 1 181 ? 32.418 15.507 -25.789 1.00 92.81 181 ALA A CA 1
ATOM 1475 C C . ALA A 1 181 ? 32.437 16.937 -25.225 1.00 92.81 181 ALA A C 1
ATOM 1477 O O . ALA A 1 181 ? 33.503 17.504 -24.963 1.00 92.81 181 ALA A O 1
ATOM 1478 N N . PHE A 1 182 ? 31.254 17.500 -25.006 1.00 93.88 182 PHE A N 1
ATOM 1479 C CA . PHE A 1 182 ? 31.043 18.737 -24.261 1.00 93.88 182 PHE A CA 1
ATOM 1480 C C . PHE A 1 182 ? 30.197 18.432 -23.020 1.00 93.88 182 PHE A C 1
ATOM 1482 O O . PHE A 1 182 ? 29.397 17.495 -23.021 1.00 93.88 182 PHE A O 1
ATOM 1489 N N . PHE A 1 183 ? 30.382 19.197 -21.946 1.00 91.12 183 PHE A N 1
ATOM 1490 C CA . PHE A 1 183 ? 29.829 18.835 -20.643 1.00 91.12 183 PHE A CA 1
ATOM 1491 C C . PHE A 1 183 ? 28.659 19.718 -20.208 1.00 91.12 183 PHE A C 1
ATOM 1493 O O . PHE A 1 183 ? 28.686 20.940 -20.359 1.00 91.12 183 PHE A O 1
ATOM 1500 N N . MET A 1 184 ? 27.640 19.077 -19.628 1.00 88.56 184 MET A N 1
ATOM 1501 C CA . MET A 1 184 ? 26.458 19.719 -19.059 1.00 88.56 184 MET A CA 1
ATOM 1502 C C . MET A 1 184 ? 26.292 19.426 -17.562 1.00 88.56 184 MET A C 1
ATOM 1504 O O . MET A 1 184 ? 26.420 18.280 -17.109 1.00 88.56 184 MET A O 1
ATOM 1508 N N . ARG A 1 185 ? 25.977 20.465 -16.779 1.00 86.62 185 ARG A N 1
ATOM 1509 C CA . ARG A 1 185 ? 25.628 20.352 -15.351 1.00 86.62 185 ARG A CA 1
ATOM 1510 C C . ARG A 1 185 ? 24.259 19.679 -15.161 1.00 86.62 185 ARG A C 1
ATOM 1512 O O . ARG A 1 185 ? 23.396 19.734 -16.032 1.00 86.62 185 ARG A O 1
ATOM 1519 N N . ARG A 1 186 ? 24.049 19.044 -13.997 1.00 72.62 186 ARG A N 1
ATOM 1520 C CA . ARG A 1 186 ? 22.804 18.316 -13.663 1.00 72.62 186 ARG A CA 1
ATOM 1521 C C . ARG A 1 186 ? 21.651 19.204 -13.179 1.00 72.62 186 ARG A C 1
ATOM 1523 O O . ARG A 1 186 ? 20.500 18.837 -13.391 1.00 72.62 186 ARG A O 1
ATOM 1530 N N . SER A 1 187 ? 21.931 20.318 -12.498 1.00 65.06 187 SER A N 1
ATOM 1531 C CA . SER A 1 187 ? 20.910 21.156 -11.851 1.00 65.06 187 SER A CA 1
ATOM 1532 C C . SER A 1 187 ? 20.663 22.467 -12.601 1.00 65.06 187 SER A C 1
ATOM 1534 O O . SER A 1 187 ? 21.589 23.214 -12.915 1.00 65.06 187 SER A O 1
ATOM 1536 N N . TYR A 1 188 ? 19.384 22.758 -12.856 1.00 59.78 188 TYR A N 1
ATOM 1537 C CA . TYR A 1 188 ? 18.935 23.976 -13.539 1.00 59.78 188 TYR A CA 1
ATOM 1538 C C . TYR A 1 188 ? 18.879 25.218 -12.632 1.00 59.78 188 TYR A C 1
ATOM 1540 O O . TYR A 1 188 ? 19.071 26.329 -13.115 1.00 59.78 188 TYR A O 1
ATOM 1548 N N . ASN A 1 189 ? 18.659 25.040 -11.324 1.00 52.53 189 ASN A N 1
ATOM 1549 C CA . ASN A 1 189 ? 18.188 26.119 -10.443 1.00 52.53 189 ASN A CA 1
ATOM 1550 C C . ASN A 1 189 ? 19.276 26.993 -9.799 1.00 52.53 189 ASN A C 1
ATOM 1552 O O . ASN A 1 189 ? 18.932 28.007 -9.204 1.00 52.53 189 ASN A O 1
ATOM 1556 N N . ASN A 1 190 ? 20.560 26.638 -9.910 1.00 60.03 190 ASN A N 1
ATOM 1557 C CA . ASN A 1 190 ? 21.607 27.307 -9.124 1.00 60.03 190 ASN A CA 1
ATOM 1558 C C . ASN A 1 190 ? 22.499 28.263 -9.936 1.00 60.03 190 ASN A C 1
ATOM 1560 O O . ASN A 1 190 ? 23.300 28.966 -9.334 1.00 60.03 190 ASN A O 1
ATOM 1564 N N . ASP A 1 191 ? 22.391 28.300 -11.271 1.00 82.12 191 ASP A N 1
ATOM 1565 C CA . ASP A 1 191 ? 23.283 29.111 -12.117 1.00 82.12 191 ASP A CA 1
ATOM 1566 C C . ASP A 1 191 ? 22.613 29.519 -13.447 1.00 82.12 191 ASP A C 1
ATOM 1568 O O . ASP A 1 191 ? 22.707 28.838 -14.474 1.00 82.12 191 ASP A O 1
ATOM 1572 N N . SER A 1 192 ? 21.879 30.636 -13.415 1.00 85.25 192 SER A N 1
ATOM 1573 C CA . SER A 1 192 ? 21.163 31.175 -14.584 1.00 85.25 192 SER A CA 1
ATOM 1574 C C . SER A 1 192 ? 22.112 31.610 -15.709 1.00 85.25 192 SER A C 1
ATOM 1576 O O . SER A 1 192 ? 21.784 31.470 -16.897 1.00 85.25 192 SER A O 1
ATOM 1578 N N . LEU A 1 193 ? 23.309 32.090 -15.348 1.00 89.56 193 LEU A N 1
ATOM 1579 C CA . LEU A 1 193 ? 24.335 32.497 -16.301 1.00 89.56 193 LEU A CA 1
ATOM 1580 C C . LEU A 1 193 ? 24.822 31.285 -17.095 1.00 89.56 193 LEU A C 1
ATOM 1582 O O . LEU A 1 193 ? 24.709 31.284 -18.322 1.00 89.56 193 LEU A O 1
ATOM 1586 N N . TYR A 1 194 ? 25.243 30.217 -16.410 1.00 92.38 194 TYR A N 1
ATOM 1587 C CA . TYR A 1 194 ? 25.686 28.976 -17.047 1.00 92.38 194 TYR A CA 1
ATOM 1588 C C . TYR A 1 194 ? 24.670 28.455 -18.064 1.00 92.38 194 TYR A C 1
ATOM 1590 O O . TYR A 1 194 ? 25.016 28.205 -19.217 1.00 92.38 194 TYR A O 1
ATOM 1598 N N . TRP A 1 195 ? 23.394 28.339 -17.682 1.00 89.31 195 TRP A N 1
ATOM 1599 C CA . TRP A 1 195 ? 22.368 27.801 -18.580 1.00 89.31 195 TRP A CA 1
ATOM 1600 C C . TRP A 1 195 ? 22.026 28.731 -19.742 1.00 89.31 195 TRP A C 1
ATOM 1602 O O . TRP A 1 195 ? 21.562 28.269 -20.787 1.00 89.31 195 TRP A O 1
ATOM 1612 N N . SER A 1 196 ? 22.234 30.037 -19.592 1.00 89.88 196 SER A N 1
ATOM 1613 C CA . SER A 1 196 ? 22.090 30.986 -20.697 1.00 89.88 196 SER A CA 1
ATOM 1614 C C . SER A 1 196 ? 23.219 30.820 -21.715 1.00 89.88 196 SER A C 1
ATOM 1616 O O . SER A 1 196 ? 22.942 30.732 -22.914 1.00 89.88 196 SER A O 1
ATOM 1618 N N . ILE A 1 197 ? 24.461 30.671 -21.241 1.00 94.06 197 ILE A N 1
ATOM 1619 C CA . ILE A 1 197 ? 25.633 30.402 -22.086 1.00 94.06 197 ILE A CA 1
ATOM 1620 C C . ILE A 1 197 ? 25.540 29.018 -22.738 1.00 94.06 197 ILE A C 1
ATOM 1622 O O . ILE A 1 197 ? 25.738 28.898 -23.944 1.00 94.06 197 ILE A O 1
ATOM 1626 N N . PHE A 1 198 ? 25.148 27.983 -21.993 1.00 93.50 198 PHE A N 1
ATOM 1627 C CA . PHE A 1 198 ? 24.974 26.624 -22.508 1.00 93.50 198 PHE A CA 1
ATOM 1628 C C . PHE A 1 198 ? 23.922 26.551 -23.623 1.00 93.50 198 PHE A C 1
ATOM 1630 O O . PHE A 1 198 ? 24.176 25.974 -24.679 1.00 93.50 198 PHE A O 1
ATOM 1637 N N . ARG A 1 199 ? 22.756 27.192 -23.447 1.00 91.75 199 ARG A N 1
ATOM 1638 C CA . ARG A 1 199 ? 21.733 27.273 -24.509 1.00 91.75 199 ARG A CA 1
ATOM 1639 C C . ARG A 1 199 ? 22.277 27.947 -25.764 1.00 91.75 199 ARG A C 1
ATOM 1641 O O . ARG A 1 199 ? 21.989 27.489 -26.868 1.00 91.75 199 ARG A O 1
ATOM 1648 N N . GLN A 1 200 ? 23.057 29.016 -25.600 1.00 93.12 200 GLN A N 1
ATOM 1649 C CA . GLN A 1 200 ? 23.666 29.696 -26.738 1.00 93.12 200 GLN A CA 1
ATOM 1650 C C . GLN A 1 200 ? 24.744 28.838 -27.409 1.00 93.12 200 GLN A C 1
ATOM 1652 O O . GLN A 1 200 ? 24.826 28.816 -28.633 1.00 93.12 200 GLN A O 1
ATOM 1657 N N . TYR A 1 201 ? 25.520 28.085 -26.630 1.00 95.06 201 TYR A N 1
ATOM 1658 C CA . TYR A 1 201 ? 26.502 27.135 -27.139 1.00 95.06 201 TYR A CA 1
ATOM 1659 C C . TYR A 1 201 ? 25.855 26.074 -28.042 1.00 95.06 201 TYR A C 1
ATOM 1661 O O . TYR A 1 201 ? 26.324 25.873 -29.162 1.00 95.06 201 TYR A O 1
ATOM 1669 N N . ILE A 1 202 ? 24.743 25.464 -27.604 1.00 94.69 202 ILE A N 1
ATOM 1670 C CA . ILE A 1 202 ? 23.963 24.506 -28.411 1.00 94.69 202 ILE A CA 1
ATOM 1671 C C . ILE A 1 202 ? 23.362 25.175 -29.654 1.00 94.69 202 ILE A C 1
ATOM 1673 O O . ILE A 1 202 ? 23.470 24.634 -30.751 1.00 94.69 202 ILE A O 1
ATOM 1677 N N . ASN A 1 203 ? 22.773 26.367 -29.513 1.00 93.25 203 ASN A N 1
ATOM 1678 C CA . ASN A 1 203 ? 22.219 27.114 -30.647 1.00 93.25 203 ASN A CA 1
ATOM 1679 C C . ASN A 1 203 ? 23.280 27.371 -31.732 1.00 93.25 203 ASN A C 1
ATOM 1681 O O . ASN A 1 203 ? 23.011 27.144 -32.912 1.00 93.25 203 ASN A O 1
ATOM 1685 N N . GLN A 1 204 ? 24.497 27.779 -31.355 1.00 92.31 204 GLN A N 1
ATOM 1686 C CA . GLN A 1 204 ? 25.576 27.972 -32.324 1.00 92.31 204 GLN A CA 1
ATOM 1687 C C . GLN A 1 204 ? 26.019 26.649 -32.962 1.00 92.31 204 GLN A C 1
ATOM 1689 O O . GLN A 1 204 ? 26.390 26.652 -34.132 1.00 92.31 204 GLN A O 1
ATOM 1694 N N . LEU A 1 205 ? 25.984 25.518 -32.233 1.00 92.19 205 LEU A N 1
ATOM 1695 C CA . LEU A 1 205 ? 26.388 24.222 -32.802 1.00 92.19 205 LEU A CA 1
ATOM 1696 C C . LEU A 1 205 ? 25.445 23.814 -33.933 1.00 92.19 205 LEU A C 1
ATOM 1698 O O . LEU A 1 205 ? 25.882 23.231 -34.916 1.00 92.19 205 LEU A O 1
ATOM 1702 N N . LEU A 1 206 ? 24.168 24.167 -33.812 1.00 93.06 206 LEU A N 1
ATOM 1703 C CA . LEU A 1 206 ? 23.147 23.854 -34.807 1.00 93.06 206 LEU A CA 1
ATOM 1704 C C . LEU A 1 206 ? 23.133 24.857 -35.963 1.00 93.06 206 LEU A C 1
ATOM 1706 O O . LEU A 1 206 ? 23.000 24.468 -37.115 1.00 93.06 206 LEU A O 1
ATOM 1710 N N . THR A 1 207 ? 23.275 26.151 -35.681 1.00 91.69 207 THR A N 1
ATOM 1711 C CA . THR A 1 207 ? 23.167 27.197 -36.714 1.00 91.69 207 THR A CA 1
ATOM 1712 C C . THR A 1 207 ? 24.451 27.365 -37.526 1.00 91.69 207 THR A C 1
ATOM 1714 O O . THR A 1 207 ? 24.387 27.610 -38.730 1.00 91.69 207 THR A O 1
ATOM 1717 N N . LYS A 1 208 ? 25.615 27.217 -36.881 1.00 90.44 208 LYS A N 1
ATOM 1718 C CA . LYS A 1 208 ? 26.937 27.497 -37.462 1.00 90.44 208 LYS A CA 1
ATOM 1719 C C . LYS A 1 208 ? 27.928 26.332 -37.380 1.00 90.44 208 LYS A C 1
ATOM 1721 O O . LYS A 1 208 ? 29.044 26.465 -37.877 1.00 90.44 208 LYS A O 1
ATOM 1726 N N . GLY A 1 209 ? 27.570 25.221 -36.739 1.00 89.88 209 GLY A N 1
ATOM 1727 C CA . GLY A 1 209 ? 28.414 24.029 -36.662 1.00 89.88 209 GLY A CA 1
ATOM 1728 C C . GLY A 1 209 ? 28.280 23.123 -37.887 1.00 89.88 209 GLY A C 1
ATOM 1729 O O . GLY A 1 209 ? 27.311 23.207 -38.644 1.00 89.88 209 GLY A O 1
ATOM 1730 N N . ASP A 1 210 ? 29.270 22.251 -38.076 1.00 91.81 210 ASP A N 1
ATOM 1731 C CA . ASP A 1 210 ? 29.303 21.216 -39.119 1.00 91.81 210 ASP A CA 1
ATOM 1732 C C . ASP A 1 210 ? 29.229 19.782 -38.561 1.00 91.81 210 ASP A C 1
ATOM 1734 O O . ASP A 1 210 ? 29.064 18.819 -39.318 1.00 91.81 210 ASP A O 1
ATOM 1738 N N . LEU A 1 211 ? 29.318 19.631 -37.237 1.00 93.06 211 LEU A N 1
ATOM 1739 C CA . LEU A 1 211 ? 29.310 18.342 -36.551 1.00 93.06 211 LEU A CA 1
ATOM 1740 C C . LEU A 1 211 ? 27.880 17.869 -36.257 1.00 93.06 211 LEU A C 1
ATOM 1742 O O . LEU A 1 211 ? 27.036 18.688 -35.887 1.00 93.06 211 LEU A O 1
ATOM 1746 N N . PRO A 1 212 ? 27.606 16.553 -36.333 1.00 95.44 212 PRO A N 1
ATOM 1747 C CA . PRO A 1 212 ? 26.397 16.000 -35.742 1.00 95.44 212 PRO A CA 1
ATOM 1748 C C . PRO A 1 212 ? 26.386 16.231 -34.224 1.00 95.44 212 PRO A C 1
ATOM 1750 O O . PRO A 1 212 ? 27.442 16.345 -33.593 1.00 95.44 212 PRO A O 1
ATOM 1753 N N . LEU A 1 213 ? 25.203 16.269 -33.621 1.00 96.31 213 LEU A N 1
ATOM 1754 C CA . LEU A 1 213 ? 25.036 16.320 -32.166 1.00 96.31 213 LEU A CA 1
ATOM 1755 C C . LEU A 1 213 ? 24.542 14.964 -31.661 1.00 96.31 213 LEU A C 1
ATOM 1757 O O . LEU A 1 213 ? 23.575 14.440 -32.200 1.00 96.31 213 LEU A O 1
ATOM 1761 N N . GLU A 1 214 ? 25.161 14.410 -30.622 1.00 96.25 214 GLU A N 1
ATOM 1762 C CA . GLU A 1 214 ? 24.732 13.156 -29.993 1.00 96.25 214 GLU A CA 1
ATOM 1763 C C . GLU A 1 214 ? 24.266 13.399 -28.559 1.00 96.25 214 GLU A C 1
ATOM 1765 O O . GLU A 1 214 ? 24.970 14.023 -27.758 1.00 96.25 214 GLU A O 1
ATOM 1770 N N . PHE A 1 215 ? 23.091 12.869 -28.220 1.00 95.56 215 PHE A N 1
ATOM 1771 C CA . PHE A 1 215 ? 22.654 12.737 -26.835 1.00 95.56 215 PHE A CA 1
ATOM 1772 C C . PHE A 1 215 ? 21.626 11.615 -26.674 1.00 95.56 215 PHE A C 1
ATOM 1774 O O . PHE A 1 215 ? 20.974 11.184 -27.624 1.00 95.56 215 PHE A O 1
ATOM 1781 N N . PHE A 1 216 ? 21.440 11.174 -25.434 1.00 94.50 216 PHE A N 1
ATOM 1782 C CA . PHE A 1 216 ? 20.464 10.147 -25.093 1.00 94.50 216 PHE A CA 1
ATOM 1783 C C . PHE A 1 216 ? 19.130 10.793 -24.718 1.00 94.50 216 PHE A C 1
ATOM 1785 O O . PHE A 1 216 ? 19.041 11.493 -23.706 1.00 94.50 216 PHE A O 1
ATOM 1792 N N . ILE A 1 217 ? 18.082 10.538 -25.506 1.00 93.69 217 ILE A N 1
ATOM 1793 C CA . ILE A 1 217 ? 16.749 11.131 -25.290 1.00 93.69 217 ILE A CA 1
ATOM 1794 C C . ILE A 1 217 ? 16.136 10.740 -23.934 1.00 93.69 217 ILE A C 1
ATOM 1796 O O . ILE A 1 217 ? 15.425 11.524 -23.313 1.00 93.69 217 ILE A O 1
ATOM 1800 N N . GLU A 1 218 ? 16.480 9.552 -23.437 1.00 86.94 218 GLU A N 1
ATOM 1801 C CA . GLU A 1 218 ? 16.100 9.012 -22.125 1.00 86.94 218 GLU A CA 1
ATOM 1802 C C . GLU A 1 218 ? 16.775 9.761 -20.948 1.00 86.94 218 GLU A C 1
ATOM 1804 O O . GLU A 1 218 ? 16.385 9.615 -19.788 1.00 86.94 218 GLU A O 1
ATOM 1809 N N . GLY A 1 219 ? 17.812 10.566 -21.218 1.00 83.62 219 GLY A N 1
ATOM 1810 C CA . GLY A 1 219 ? 18.587 11.353 -20.251 1.00 83.62 219 GLY A CA 1
ATOM 1811 C C . GLY A 1 219 ? 19.545 10.542 -19.369 1.00 83.62 219 GLY A C 1
ATOM 1812 O O . GLY A 1 219 ? 20.636 11.008 -19.047 1.00 83.62 219 GLY A O 1
ATOM 1813 N N . THR A 1 220 ? 19.170 9.320 -18.991 1.00 83.69 220 THR A N 1
ATOM 1814 C CA . THR A 1 220 ? 20.004 8.398 -18.206 1.00 83.69 220 THR A CA 1
ATOM 1815 C C . THR A 1 220 ? 19.994 7.000 -18.804 1.00 83.69 220 THR A C 1
ATOM 1817 O O . THR A 1 220 ? 19.056 6.626 -19.495 1.00 83.69 220 THR A O 1
ATOM 1820 N N . ARG A 1 221 ? 21.026 6.207 -18.508 1.00 88.69 221 ARG A N 1
ATOM 1821 C CA . ARG A 1 221 ? 21.103 4.805 -18.928 1.00 88.69 221 ARG A CA 1
ATOM 1822 C C . ARG A 1 221 ? 20.080 3.930 -18.205 1.00 88.69 221 ARG A C 1
ATOM 1824 O O . ARG A 1 221 ? 19.996 3.977 -16.974 1.00 88.69 221 ARG A O 1
ATOM 1831 N N . SER A 1 222 ? 19.411 3.052 -18.940 1.00 90.88 222 SER A N 1
ATOM 1832 C CA . SER A 1 222 ? 18.521 2.049 -18.356 1.00 90.88 222 SER A CA 1
ATOM 1833 C C . SER A 1 222 ? 19.299 0.932 -17.656 1.00 90.88 222 SER A C 1
ATOM 1835 O O . SER A 1 222 ? 20.144 0.285 -18.271 1.00 90.88 222 SER A O 1
ATOM 1837 N N . ARG A 1 223 ? 19.017 0.690 -16.367 1.00 91.75 223 ARG A N 1
ATOM 1838 C CA . ARG A 1 223 ? 19.586 -0.445 -15.604 1.00 91.75 223 ARG A CA 1
ATOM 1839 C C . ARG A 1 223 ? 18.821 -1.740 -15.853 1.00 91.75 223 ARG A C 1
ATOM 1841 O O . ARG A 1 223 ? 19.381 -2.821 -15.733 1.00 91.75 223 ARG A O 1
ATOM 1848 N N . THR A 1 224 ? 17.549 -1.620 -16.216 1.00 91.88 224 THR A N 1
ATOM 1849 C CA . THR A 1 224 ? 16.653 -2.744 -16.502 1.00 91.88 224 THR A CA 1
ATOM 1850 C C . THR A 1 224 ? 16.679 -3.158 -17.974 1.00 91.88 224 THR A C 1
ATOM 1852 O O . THR A 1 224 ? 15.989 -4.101 -18.336 1.00 91.88 224 THR A O 1
ATOM 1855 N N . ALA A 1 225 ? 17.422 -2.440 -18.824 1.00 91.38 225 ALA A N 1
ATOM 1856 C CA . ALA A 1 225 ? 17.407 -2.544 -20.287 1.00 91.38 225 ALA A CA 1
ATOM 1857 C C . ALA A 1 225 ? 16.052 -2.239 -20.969 1.00 91.38 225 ALA A C 1
ATOM 1859 O O . ALA A 1 225 ? 15.958 -2.317 -22.195 1.00 91.38 225 ALA A O 1
ATOM 1860 N N . LYS A 1 226 ? 15.028 -1.805 -20.218 1.00 91.50 226 LYS A N 1
ATOM 1861 C CA . LYS A 1 226 ? 13.794 -1.223 -20.776 1.00 91.50 226 LYS A CA 1
ATOM 1862 C C . LYS A 1 226 ? 14.047 0.185 -21.305 1.00 91.50 226 LYS A C 1
ATOM 1864 O O . LYS A 1 226 ? 14.913 0.888 -20.782 1.00 91.50 226 LYS A O 1
ATOM 1869 N N . SER A 1 227 ? 13.262 0.623 -22.284 1.00 90.88 227 SER A N 1
ATOM 1870 C CA . SER A 1 227 ? 13.247 2.036 -22.670 1.00 90.88 227 SER A CA 1
ATOM 1871 C C . SER A 1 227 ? 12.689 2.901 -21.544 1.00 90.88 227 SER A C 1
ATOM 1873 O O . SER A 1 227 ? 11.753 2.497 -20.855 1.00 90.88 227 SER A O 1
ATOM 1875 N N . LEU A 1 228 ? 13.278 4.078 -21.352 1.00 90.19 228 LEU A N 1
ATOM 1876 C CA . LEU A 1 228 ? 12.853 5.030 -20.325 1.00 90.19 228 LEU A CA 1
ATOM 1877 C C . LEU A 1 228 ? 12.037 6.168 -20.939 1.00 90.19 228 LEU A C 1
ATOM 1879 O O . LEU A 1 228 ? 12.148 6.466 -22.129 1.00 90.19 228 LEU A O 1
ATOM 1883 N N . MET A 1 229 ? 11.256 6.850 -20.102 1.00 89.19 229 MET A N 1
ATOM 1884 C CA . MET A 1 229 ? 10.539 8.052 -20.518 1.00 89.19 229 MET A CA 1
ATOM 1885 C C . MET A 1 229 ? 11.511 9.150 -20.987 1.00 89.19 229 MET A C 1
ATOM 1887 O O . MET A 1 229 ? 12.491 9.436 -20.285 1.00 89.19 229 MET A O 1
ATOM 1891 N N . PRO A 1 230 ? 11.248 9.795 -22.139 1.00 92.62 230 PRO A N 1
ATOM 1892 C CA . PRO A 1 230 ? 12.140 10.808 -22.685 1.00 92.62 230 PRO A CA 1
ATOM 1893 C C . PRO A 1 230 ? 12.200 12.067 -21.808 1.00 92.62 230 PRO A C 1
ATOM 1895 O O . PRO A 1 230 ? 11.238 12.447 -21.138 1.00 92.62 230 PRO A O 1
ATOM 1898 N N . LYS A 1 231 ? 13.347 12.755 -21.829 1.00 91.25 231 LYS A N 1
ATOM 1899 C CA . LYS A 1 231 ? 13.549 14.061 -21.188 1.00 91.25 231 LYS A CA 1
ATOM 1900 C C . LYS A 1 231 ? 13.575 15.161 -22.244 1.00 91.25 231 LYS A C 1
ATOM 1902 O O . LYS A 1 231 ? 14.404 15.158 -23.148 1.00 91.25 231 LYS A O 1
ATOM 1907 N N . PHE A 1 232 ? 12.707 16.157 -22.087 1.00 91.38 232 PHE A N 1
ATOM 1908 C CA . PHE A 1 232 ? 12.509 17.183 -23.116 1.00 91.38 232 PHE A CA 1
ATOM 1909 C C . PHE A 1 232 ? 13.557 18.304 -23.096 1.00 91.38 232 PHE A C 1
ATOM 1911 O O . PHE A 1 232 ? 13.750 18.961 -24.106 1.00 91.38 232 PHE A O 1
ATOM 1918 N N . GLY A 1 233 ? 14.267 18.525 -21.982 1.00 89.31 233 GLY A N 1
ATOM 1919 C CA . GLY A 1 233 ? 15.092 19.724 -21.763 1.00 89.31 233 GLY A CA 1
ATOM 1920 C C . GLY A 1 233 ? 16.085 20.051 -22.887 1.00 89.31 233 GLY A C 1
ATOM 1921 O O . GLY A 1 233 ? 16.022 21.139 -23.457 1.00 89.31 233 GLY A O 1
ATOM 1922 N N . LEU A 1 234 ? 16.986 19.120 -23.220 1.00 92.00 234 LEU A N 1
ATOM 1923 C CA . LEU A 1 234 ? 17.977 19.325 -24.285 1.00 92.00 234 LEU A CA 1
ATOM 1924 C C . LEU A 1 234 ? 17.329 19.324 -25.679 1.00 92.00 234 LEU A C 1
ATOM 1926 O O . LEU A 1 234 ? 17.691 20.150 -26.514 1.00 92.00 234 LEU A O 1
ATOM 1930 N N . LEU A 1 235 ? 16.322 18.474 -25.911 1.00 95.31 235 LEU A N 1
ATOM 1931 C CA . LEU A 1 235 ? 15.584 18.444 -27.177 1.00 95.31 235 LEU A CA 1
ATOM 1932 C C . LEU A 1 235 ? 14.888 19.785 -27.464 1.00 95.31 235 LEU A C 1
ATOM 1934 O O . LEU A 1 235 ? 14.985 20.296 -28.575 1.00 95.31 235 LEU A O 1
ATOM 1938 N N . SER A 1 236 ? 14.270 20.406 -26.458 1.00 93.94 236 SER A N 1
ATOM 1939 C CA . SER A 1 236 ? 13.671 21.740 -26.568 1.00 93.94 236 SER A CA 1
ATOM 1940 C C . SER A 1 236 ? 14.708 22.806 -26.930 1.00 93.94 236 SER A C 1
ATOM 1942 O O . SER A 1 236 ? 14.422 23.709 -27.713 1.00 93.94 236 SER A O 1
ATOM 1944 N N . MET A 1 237 ? 15.931 22.713 -26.393 1.00 92.62 237 MET A N 1
ATOM 1945 C CA . MET A 1 237 ? 17.021 23.626 -26.771 1.00 92.62 237 MET A CA 1
ATOM 1946 C C . MET A 1 237 ? 17.441 23.435 -28.232 1.00 92.62 237 MET A C 1
ATOM 1948 O O . MET A 1 237 ? 17.756 24.419 -28.897 1.00 92.62 237 MET A O 1
ATOM 1952 N N . ILE A 1 238 ? 17.417 22.193 -28.724 1.00 95.50 238 ILE A N 1
ATOM 1953 C CA . ILE A 1 238 ? 17.781 21.837 -30.100 1.00 95.50 238 ILE A CA 1
ATOM 1954 C C . ILE A 1 238 ? 16.708 22.258 -31.104 1.00 95.50 238 ILE A C 1
ATOM 1956 O O . ILE A 1 238 ? 17.034 22.755 -32.176 1.00 95.50 238 ILE A O 1
ATOM 1960 N N . LEU A 1 239 ? 15.431 22.093 -30.763 1.00 95.19 239 LEU A N 1
ATOM 1961 C CA . LEU A 1 239 ? 14.317 22.461 -31.638 1.00 95.19 239 LEU A CA 1
ATOM 1962 C C . LEU A 1 239 ? 14.054 23.964 -31.679 1.00 95.19 239 LEU A C 1
ATOM 1964 O O . LEU A 1 239 ? 13.457 24.451 -32.637 1.00 95.19 239 LEU A O 1
ATOM 1968 N N . LYS A 1 240 ? 14.506 24.717 -30.673 1.00 92.81 240 LYS A N 1
ATOM 1969 C CA . LYS A 1 240 ? 14.298 26.164 -30.629 1.00 92.81 240 LYS A CA 1
ATOM 1970 C C . LYS A 1 240 ? 14.779 26.878 -31.904 1.00 92.81 240 LYS A C 1
ATOM 1972 O O . LYS A 1 240 ? 13.932 27.527 -32.504 1.00 92.81 240 LYS A O 1
ATOM 1977 N N . PRO A 1 241 ? 16.034 26.717 -32.374 1.00 92.56 241 PRO A N 1
ATOM 1978 C CA . PRO A 1 241 ? 16.485 27.280 -33.651 1.00 92.56 241 PRO A CA 1
ATOM 1979 C C . PRO A 1 241 ? 15.582 26.972 -34.854 1.00 92.56 241 PRO A C 1
ATOM 1981 O O . PRO A 1 241 ? 15.514 27.755 -35.795 1.00 92.56 241 PRO A O 1
ATOM 1984 N N . PHE A 1 242 ? 14.902 25.825 -34.863 1.00 92.88 242 PHE A N 1
ATOM 1985 C CA . PHE A 1 242 ? 13.991 25.457 -35.944 1.00 92.88 242 PHE A CA 1
ATOM 1986 C C . PHE A 1 242 ? 12.648 26.198 -35.835 1.00 92.88 242 PHE A C 1
ATOM 1988 O O . PHE A 1 242 ? 12.153 26.732 -36.830 1.00 92.88 242 PHE A O 1
ATOM 1995 N N . PHE A 1 243 ? 12.077 26.287 -34.631 1.00 91.81 243 PHE A N 1
ATOM 1996 C CA . PHE A 1 243 ? 10.841 27.039 -34.386 1.00 91.81 243 PHE A CA 1
ATOM 1997 C C . PHE A 1 243 ? 11.019 28.549 -34.622 1.00 91.81 243 PHE A C 1
ATOM 1999 O O . PHE A 1 243 ? 10.146 29.193 -35.202 1.00 91.81 243 PHE A O 1
ATOM 2006 N N . THR A 1 244 ? 12.189 29.091 -34.275 1.00 89.06 244 THR A N 1
ATOM 2007 C CA . THR A 1 244 ? 12.568 30.501 -34.480 1.00 89.06 244 THR A CA 1
ATOM 2008 C C . THR A 1 244 ? 13.082 30.802 -35.895 1.00 89.06 244 THR A C 1
ATOM 2010 O O . THR A 1 244 ? 13.487 31.926 -36.183 1.00 89.06 244 THR A O 1
ATOM 2013 N N . SER A 1 245 ? 13.035 29.824 -36.812 1.00 88.88 245 SER A N 1
ATOM 2014 C CA . SER A 1 245 ? 13.493 29.940 -38.210 1.00 88.88 245 SER A CA 1
ATOM 2015 C C . SER A 1 245 ? 14.979 30.279 -38.393 1.00 88.88 245 SER A C 1
ATOM 2017 O O . SER A 1 245 ? 15.378 30.753 -39.454 1.00 88.88 245 SER A O 1
ATOM 2019 N N . GLU A 1 246 ? 15.816 30.024 -37.388 1.00 89.06 246 GLU A N 1
ATOM 2020 C CA . GLU A 1 246 ? 17.276 30.149 -37.491 1.00 89.06 246 GLU A CA 1
ATOM 2021 C C . GLU A 1 246 ? 17.894 28.998 -38.301 1.00 89.06 246 GLU A C 1
ATOM 2023 O O . GLU A 1 246 ? 18.937 29.176 -38.929 1.00 89.06 246 GLU A O 1
ATOM 2028 N N . VAL A 1 247 ? 17.245 27.827 -38.314 1.00 91.50 247 VAL A N 1
ATOM 2029 C CA . VAL A 1 247 ? 17.574 26.707 -39.208 1.00 91.50 247 VAL A CA 1
ATOM 2030 C C . VAL A 1 247 ? 16.332 26.252 -39.981 1.00 91.50 247 VAL A C 1
ATOM 2032 O O . VAL A 1 247 ? 15.232 26.226 -39.420 1.00 91.50 247 VAL A O 1
ATOM 2035 N N . PRO A 1 248 ? 16.468 25.887 -41.270 1.00 90.19 248 PRO A N 1
ATOM 2036 C CA . PRO A 1 248 ? 15.322 25.505 -42.093 1.00 90.19 248 PRO A CA 1
ATOM 2037 C C . PRO A 1 248 ? 14.725 24.152 -41.683 1.00 90.19 248 PRO A C 1
ATOM 2039 O O . PRO A 1 248 ? 13.509 23.970 -41.781 1.00 90.19 248 PRO A O 1
ATOM 2042 N N . ASP A 1 249 ? 15.567 23.226 -41.222 1.00 94.44 249 ASP A N 1
ATOM 2043 C CA . ASP A 1 249 ? 15.198 21.873 -40.816 1.00 94.44 249 ASP A CA 1
ATOM 2044 C C . ASP A 1 249 ? 16.221 21.298 -39.815 1.00 94.44 249 ASP A C 1
ATOM 2046 O O . ASP A 1 249 ? 17.315 21.838 -39.650 1.00 94.44 249 ASP A O 1
ATOM 2050 N N . ILE A 1 250 ? 15.885 20.198 -39.147 1.00 97.06 250 ILE A N 1
ATOM 2051 C CA . ILE A 1 250 ? 16.790 19.394 -38.318 1.00 97.06 250 ILE A CA 1
ATOM 2052 C C . ILE A 1 250 ? 16.455 17.922 -38.566 1.00 97.06 250 ILE A C 1
ATOM 2054 O O . ILE A 1 250 ? 15.296 17.527 -38.455 1.00 97.06 250 ILE A O 1
ATOM 2058 N N . LEU A 1 251 ? 17.465 17.105 -38.871 1.00 97.31 251 LEU A N 1
ATOM 2059 C CA . LEU A 1 251 ? 17.300 15.661 -39.035 1.00 97.31 251 LEU A CA 1
ATOM 2060 C C . LEU A 1 251 ? 17.596 14.940 -37.722 1.00 97.31 251 LEU A C 1
ATOM 2062 O O . LEU A 1 251 ? 18.731 14.936 -37.249 1.00 97.31 251 LEU A O 1
ATOM 2066 N N . PHE A 1 252 ? 16.595 14.276 -37.158 1.00 98.19 252 PHE A N 1
ATOM 2067 C CA . PHE A 1 252 ? 16.758 13.396 -36.004 1.00 98.19 252 PHE A CA 1
ATOM 2068 C C . PHE A 1 252 ? 16.953 11.958 -36.470 1.00 98.19 252 PHE A C 1
ATOM 2070 O O . PHE A 1 252 ? 16.165 11.453 -37.264 1.00 98.19 252 PHE A O 1
ATOM 2077 N N . VAL A 1 253 ? 17.984 11.280 -35.973 1.00 97.50 253 VAL A N 1
ATOM 2078 C CA . VAL A 1 253 ? 18.321 9.900 -36.340 1.00 97.50 253 VAL A CA 1
ATOM 2079 C C . VAL A 1 253 ? 18.174 9.017 -35.101 1.00 97.50 253 VAL A C 1
ATOM 2081 O O . VAL A 1 253 ? 19.097 8.953 -34.282 1.00 97.50 253 VAL A O 1
ATOM 2084 N N . PRO A 1 254 ? 17.019 8.351 -34.924 1.00 97.81 254 PRO A N 1
ATOM 2085 C CA . PRO A 1 254 ? 16.856 7.339 -33.889 1.00 97.81 254 PRO A CA 1
ATOM 2086 C C . PRO A 1 254 ? 17.780 6.150 -34.167 1.00 97.81 254 PRO A C 1
ATOM 2088 O O . PRO A 1 254 ? 17.818 5.635 -35.284 1.00 97.81 254 PRO A O 1
ATOM 2091 N N . ILE A 1 255 ? 18.526 5.712 -33.157 1.00 97.00 255 ILE A N 1
ATOM 2092 C CA . ILE A 1 255 ? 19.471 4.597 -33.261 1.00 97.00 255 ILE A CA 1
ATOM 2093 C C . ILE A 1 255 ? 19.195 3.626 -32.115 1.00 97.00 255 ILE A C 1
ATOM 2095 O O . ILE A 1 255 ? 19.115 4.036 -30.955 1.00 97.00 255 ILE A O 1
ATOM 2099 N N . ASN A 1 256 ? 19.053 2.340 -32.426 1.00 95.62 256 ASN A N 1
ATOM 2100 C CA . ASN A 1 256 ? 19.006 1.286 -31.417 1.00 95.62 256 ASN A CA 1
ATOM 2101 C C . ASN A 1 256 ? 20.371 0.592 -31.316 1.00 95.62 256 ASN A C 1
ATOM 2103 O O . ASN A 1 256 ? 20.991 0.294 -32.338 1.00 95.62 256 ASN A O 1
ATOM 2107 N N . ILE A 1 257 ? 20.809 0.334 -30.082 1.00 95.50 257 ILE A N 1
ATOM 2108 C CA . ILE A 1 257 ? 21.988 -0.473 -29.766 1.00 95.50 257 ILE A CA 1
ATOM 2109 C C . ILE A 1 257 ? 21.529 -1.687 -28.952 1.00 95.50 257 ILE A C 1
ATOM 2111 O O . ILE A 1 257 ? 21.090 -1.543 -27.807 1.00 95.50 257 ILE A O 1
ATOM 2115 N N . SER A 1 258 ? 21.632 -2.878 -29.543 1.00 94.88 258 SER A N 1
ATOM 2116 C CA . SER A 1 258 ? 21.280 -4.155 -28.905 1.00 94.88 258 SER A CA 1
ATOM 2117 C C . SER A 1 258 ? 22.543 -4.959 -28.585 1.00 94.88 258 SER A C 1
ATOM 2119 O O . SER A 1 258 ? 23.488 -4.969 -29.371 1.00 94.88 258 SER A O 1
ATOM 2121 N N . TYR A 1 259 ? 22.567 -5.625 -27.432 1.00 93.88 259 TYR A N 1
ATOM 2122 C CA . TYR A 1 259 ? 23.729 -6.356 -26.917 1.00 93.88 259 TYR A CA 1
ATOM 2123 C C . TYR A 1 259 ? 23.360 -7.810 -26.628 1.00 93.88 259 TYR A C 1
ATOM 2125 O O . TYR A 1 259 ? 22.312 -8.055 -26.031 1.00 93.88 259 TYR A O 1
ATOM 2133 N N . ASP A 1 260 ? 24.260 -8.744 -26.941 1.00 92.50 260 ASP A N 1
ATOM 2134 C CA . ASP A 1 260 ? 24.198 -10.099 -26.380 1.00 92.50 260 ASP A CA 1
ATOM 2135 C C . ASP A 1 260 ? 24.413 -10.047 -24.870 1.00 92.50 260 ASP A C 1
ATOM 2137 O O . ASP A 1 260 ? 23.556 -10.487 -24.112 1.00 92.50 260 ASP A O 1
ATOM 2141 N N . ARG A 1 261 ? 25.529 -9.446 -24.427 1.00 91.69 261 ARG A N 1
ATOM 2142 C CA . ARG A 1 261 ? 25.866 -9.289 -23.010 1.00 91.69 261 ARG A CA 1
ATOM 2143 C C . ARG A 1 261 ? 26.318 -7.870 -22.688 1.00 91.69 261 ARG A C 1
ATOM 2145 O O . ARG A 1 261 ? 27.296 -7.371 -23.244 1.00 91.69 261 ARG A O 1
ATOM 2152 N N . ILE A 1 262 ? 25.642 -7.231 -21.735 1.00 89.25 262 ILE A N 1
ATOM 2153 C CA . ILE A 1 262 ? 26.009 -5.890 -21.254 1.00 89.25 262 ILE A CA 1
ATOM 2154 C C . ILE A 1 262 ? 27.170 -6.014 -20.259 1.00 89.25 262 ILE A C 1
ATOM 2156 O O . ILE A 1 262 ? 27.110 -6.819 -19.328 1.00 89.25 262 ILE A O 1
ATOM 2160 N N . LEU A 1 263 ? 28.213 -5.187 -20.414 1.00 84.06 263 LEU A N 1
ATOM 2161 C CA . LEU A 1 263 ? 29.404 -5.227 -19.551 1.00 84.06 263 LEU A CA 1
ATOM 2162 C C . LEU A 1 263 ? 29.073 -5.034 -18.063 1.00 84.06 263 LEU A C 1
ATOM 2164 O O . LEU A 1 263 ? 29.725 -5.596 -17.186 1.00 84.06 263 LEU A O 1
ATOM 2168 N N . GLU A 1 264 ? 28.055 -4.231 -17.777 1.00 85.31 264 GLU A N 1
ATOM 2169 C CA . GLU A 1 264 ? 27.673 -3.817 -16.433 1.00 85.31 264 GLU A CA 1
ATOM 2170 C C . GLU A 1 264 ? 26.498 -4.608 -15.827 1.00 85.31 264 GLU A C 1
ATOM 2172 O O . GLU A 1 264 ? 26.008 -4.222 -14.766 1.00 85.31 264 GLU A O 1
ATOM 2177 N N . GLU A 1 265 ? 26.057 -5.718 -16.435 1.00 85.31 265 GLU A N 1
ATOM 2178 C CA . GLU A 1 265 ? 24.867 -6.493 -16.015 1.00 85.31 265 GLU A CA 1
ATOM 2179 C C . GLU A 1 265 ? 24.816 -6.800 -14.500 1.00 85.31 265 GLU A C 1
ATOM 2181 O O . GLU A 1 265 ? 23.780 -6.639 -13.846 1.00 85.31 265 GLU A O 1
ATOM 2186 N N . LYS A 1 266 ? 25.960 -7.181 -13.907 1.00 84.25 266 LYS A N 1
ATOM 2187 C CA . LYS A 1 266 ? 26.073 -7.491 -12.474 1.00 84.25 266 LYS A CA 1
ATOM 2188 C C . LYS A 1 266 ? 25.941 -6.227 -11.634 1.00 84.25 266 LYS A C 1
ATOM 2190 O O . LYS A 1 266 ? 25.219 -6.223 -10.645 1.00 84.25 266 LYS A O 1
ATOM 2195 N N . LEU A 1 267 ? 26.620 -5.151 -12.036 1.00 84.50 267 LEU A N 1
ATOM 2196 C CA . LEU A 1 267 ? 26.549 -3.864 -11.347 1.00 84.50 267 LEU A CA 1
ATOM 2197 C C . LEU A 1 267 ? 25.113 -3.329 -11.349 1.00 84.50 267 LEU A C 1
ATOM 2199 O O . LEU A 1 267 ? 24.636 -2.893 -10.306 1.00 84.50 267 LEU A O 1
ATOM 2203 N N . PHE A 1 268 ? 24.412 -3.413 -12.485 1.00 88.25 268 PHE A N 1
ATOM 2204 C CA . PHE A 1 268 ? 23.015 -2.982 -12.581 1.00 88.25 268 PHE A CA 1
ATOM 2205 C C . PHE A 1 268 ? 22.128 -3.787 -11.652 1.00 88.25 268 PHE A C 1
ATOM 2207 O O . PHE A 1 268 ? 21.335 -3.202 -10.928 1.00 88.25 268 PHE A O 1
ATOM 2214 N N . THR A 1 269 ? 22.313 -5.104 -11.608 1.00 89.94 269 THR A N 1
ATOM 2215 C CA . THR A 1 269 ? 21.546 -5.975 -10.716 1.00 89.94 269 THR A CA 1
ATOM 2216 C C . THR A 1 269 ? 21.686 -5.559 -9.248 1.00 89.94 269 THR A C 1
ATOM 2218 O O . THR A 1 269 ? 20.684 -5.429 -8.552 1.00 89.94 269 THR A O 1
ATOM 2221 N N . TYR A 1 270 ? 22.904 -5.273 -8.779 1.00 88.19 270 TYR A N 1
ATOM 2222 C CA . TYR A 1 270 ? 23.111 -4.799 -7.405 1.00 88.19 270 TYR A CA 1
ATOM 2223 C C . TYR A 1 270 ? 22.543 -3.394 -7.167 1.00 88.19 270 TYR A C 1
ATOM 2225 O O . TYR A 1 270 ? 21.942 -3.162 -6.118 1.00 88.19 270 TYR A O 1
ATOM 2233 N N . GLU A 1 271 ? 22.682 -2.476 -8.130 1.00 88.62 271 GLU A N 1
ATOM 2234 C CA . GLU A 1 271 ? 22.063 -1.143 -8.054 1.00 88.62 271 GLU A CA 1
ATOM 2235 C C . GLU A 1 271 ? 20.529 -1.241 -7.935 1.00 88.62 271 GLU A C 1
ATOM 2237 O O . GLU A 1 271 ? 19.946 -0.567 -7.084 1.00 88.62 271 GLU A O 1
ATOM 2242 N N . LEU A 1 272 ? 19.890 -2.115 -8.726 1.00 92.31 272 LEU A N 1
ATOM 2243 C CA . LEU A 1 272 ? 18.439 -2.359 -8.724 1.00 92.31 272 LEU A CA 1
ATOM 2244 C C . LEU A 1 272 ? 17.937 -2.986 -7.417 1.00 92.31 272 LEU A C 1
ATOM 2246 O O . LEU A 1 272 ? 16.770 -2.824 -7.076 1.00 92.31 272 LEU A O 1
ATOM 2250 N N . LEU A 1 273 ? 18.806 -3.670 -6.671 1.00 91.81 273 LEU A N 1
ATOM 2251 C CA . LEU A 1 273 ? 18.504 -4.232 -5.350 1.00 91.81 273 LEU A CA 1
ATOM 2252 C C . LEU A 1 273 ? 18.880 -3.285 -4.196 1.00 91.81 273 LEU A C 1
ATOM 2254 O O . LEU A 1 273 ? 18.676 -3.620 -3.034 1.00 91.81 273 LEU A O 1
ATOM 2258 N N . GLY A 1 274 ? 19.393 -2.085 -4.493 1.00 88.25 274 GLY A N 1
ATOM 2259 C CA . GLY A 1 274 ? 19.660 -1.041 -3.501 1.00 88.25 274 GLY A CA 1
ATOM 2260 C C . GLY A 1 274 ? 21.093 -0.944 -3.002 1.00 88.25 274 GLY A C 1
ATOM 2261 O O . GLY A 1 274 ? 21.385 -0.078 -2.171 1.00 88.25 274 GLY A O 1
ATOM 2262 N N . VAL A 1 275 ? 22.009 -1.748 -3.540 1.00 84.50 275 VAL A N 1
ATOM 2263 C CA . VAL A 1 275 ? 23.437 -1.601 -3.257 1.00 84.50 275 VAL A CA 1
ATOM 2264 C C . VAL A 1 275 ? 23.938 -0.319 -3.932 1.00 84.50 275 VAL A C 1
ATOM 2266 O O . VAL A 1 275 ? 23.725 -0.119 -5.132 1.00 84.50 275 VAL A O 1
ATOM 2269 N N . PRO A 1 276 ? 24.587 0.599 -3.195 1.00 75.81 276 PRO A N 1
ATOM 2270 C CA . PRO A 1 276 ? 25.065 1.837 -3.778 1.00 75.81 276 PRO A CA 1
ATOM 2271 C C . PRO A 1 276 ? 26.139 1.551 -4.825 1.00 75.81 276 PRO A C 1
ATOM 2273 O O . PRO A 1 276 ? 27.012 0.700 -4.647 1.00 75.81 276 PRO A O 1
ATOM 2276 N N . LYS A 1 277 ? 26.110 2.340 -5.898 1.00 68.06 277 LYS A N 1
ATOM 2277 C CA . LYS A 1 277 ? 27.175 2.354 -6.894 1.00 68.06 277 LYS A CA 1
ATOM 2278 C C . LYS A 1 277 ? 28.519 2.636 -6.197 1.00 68.06 277 LYS A C 1
ATOM 2280 O O . LYS A 1 277 ? 28.593 3.582 -5.403 1.00 68.06 277 LYS A O 1
ATOM 2285 N N . PRO A 1 278 ? 29.588 1.876 -6.488 1.00 63.31 278 PRO A N 1
ATOM 2286 C CA . PRO A 1 278 ? 30.918 2.218 -6.002 1.00 63.31 278 PRO A CA 1
ATOM 2287 C C . PRO A 1 278 ? 31.320 3.606 -6.523 1.00 63.31 278 PRO A C 1
ATOM 2289 O O . PRO A 1 278 ? 30.984 3.969 -7.652 1.00 63.31 278 PRO A O 1
ATOM 2292 N N . LYS A 1 279 ? 32.037 4.403 -5.715 1.00 56.41 279 LYS A N 1
ATOM 2293 C CA . LYS A 1 279 ? 32.587 5.684 -6.193 1.00 56.41 279 LYS A CA 1
ATOM 2294 C C . LYS A 1 279 ? 33.464 5.400 -7.418 1.00 56.41 279 LYS A C 1
ATOM 2296 O O . LYS A 1 279 ? 34.397 4.604 -7.327 1.00 56.41 279 LYS A O 1
ATOM 2301 N N . GLU A 1 280 ? 33.153 6.027 -8.551 1.00 53.50 280 GLU A N 1
ATOM 2302 C CA . GLU A 1 280 ? 33.924 5.885 -9.790 1.00 53.50 280 GLU A CA 1
ATOM 2303 C C . GLU A 1 280 ? 35.271 6.588 -9.634 1.00 53.50 280 GLU A C 1
ATOM 2305 O O . GLU A 1 280 ? 35.434 7.760 -9.953 1.00 53.50 280 GLU A O 1
ATOM 2310 N N . SER A 1 281 ? 36.249 5.875 -9.083 1.00 53.44 281 SER A N 1
ATOM 2311 C CA . SER A 1 281 ? 37.645 6.283 -9.142 1.00 53.44 281 SER A CA 1
ATOM 2312 C C . SER A 1 281 ? 38.262 5.822 -10.459 1.00 53.44 281 SER A C 1
ATOM 2314 O O . SER A 1 281 ? 37.864 4.810 -11.045 1.00 53.44 281 SER A O 1
ATOM 2316 N N . THR A 1 282 ? 39.323 6.504 -10.883 1.00 43.84 282 THR A N 1
ATOM 2317 C CA . THR A 1 282 ? 40.162 6.070 -12.006 1.00 43.84 282 THR A CA 1
ATOM 2318 C C . THR A 1 282 ? 40.634 4.620 -11.811 1.00 43.84 282 THR A C 1
ATOM 2320 O O . THR A 1 282 ? 40.636 3.832 -12.751 1.00 43.84 282 THR A O 1
ATOM 2323 N N . SER A 1 283 ? 40.933 4.213 -10.570 1.00 44.25 283 SER A N 1
ATOM 2324 C CA . SER A 1 283 ? 41.343 2.842 -10.234 1.00 44.25 283 SER A CA 1
ATOM 2325 C C . SER A 1 283 ? 40.232 1.792 -10.378 1.00 44.25 283 SER A C 1
ATOM 2327 O O . SER A 1 283 ? 40.533 0.650 -10.722 1.00 44.25 283 SER A O 1
ATOM 2329 N N . ALA A 1 284 ? 38.960 2.143 -10.161 1.00 49.34 284 ALA A N 1
ATOM 2330 C CA . ALA A 1 284 ? 37.828 1.240 -10.374 1.00 49.34 284 ALA A CA 1
ATOM 2331 C C . ALA A 1 284 ? 37.583 0.984 -11.872 1.00 49.34 284 ALA A C 1
ATOM 2333 O O . ALA A 1 284 ? 37.359 -0.160 -12.268 1.00 49.34 284 ALA A O 1
ATOM 2334 N N . PHE A 1 285 ? 37.728 2.020 -12.706 1.00 48.38 285 PHE A N 1
ATOM 2335 C CA . PHE A 1 285 ? 37.711 1.904 -14.169 1.00 48.38 285 PHE A CA 1
ATOM 2336 C C . PHE A 1 285 ? 38.876 1.047 -14.698 1.00 48.38 285 PHE A C 1
ATOM 2338 O O . PHE A 1 285 ? 38.681 0.176 -15.535 1.00 48.38 285 PHE A O 1
ATOM 2345 N N . PHE A 1 286 ? 40.096 1.202 -14.171 1.00 46.69 286 PHE A N 1
ATOM 2346 C CA . PHE A 1 286 ? 41.212 0.328 -14.564 1.00 46.69 286 PHE A CA 1
ATOM 2347 C C . PHE A 1 286 ? 41.058 -1.114 -14.043 1.00 46.69 286 PHE A C 1
ATOM 2349 O O . PHE A 1 286 ? 41.465 -2.053 -14.723 1.00 46.69 286 PHE A O 1
ATOM 2356 N N . LYS A 1 287 ? 40.424 -1.333 -12.880 1.00 49.59 287 LYS A N 1
ATOM 2357 C CA . LYS A 1 287 ? 40.082 -2.685 -12.398 1.00 49.59 287 LYS A CA 1
ATOM 2358 C C . LYS A 1 287 ? 39.019 -3.365 -13.263 1.00 49.59 287 LYS A C 1
ATOM 2360 O O . LYS A 1 287 ? 39.110 -4.578 -13.443 1.00 49.59 287 LYS A O 1
ATOM 2365 N N . SER A 1 288 ? 38.064 -2.634 -13.845 1.00 49.91 288 SER A N 1
ATOM 2366 C CA . SER A 1 288 ? 37.089 -3.221 -14.778 1.00 49.91 288 SER A CA 1
ATOM 2367 C C . SER A 1 288 ? 37.731 -3.683 -16.092 1.00 49.91 288 SER A C 1
ATOM 2369 O O . SER A 1 288 ? 37.212 -4.594 -16.724 1.00 49.91 288 SER A O 1
ATOM 2371 N N . LEU A 1 289 ? 38.928 -3.200 -16.450 1.00 48.69 289 LEU A N 1
ATOM 2372 C CA . LEU A 1 289 ? 39.714 -3.766 -17.558 1.00 48.69 289 LEU A CA 1
ATOM 2373 C C . LEU A 1 289 ? 40.169 -5.216 -17.292 1.00 48.69 289 LEU A C 1
ATOM 2375 O O . LEU A 1 289 ? 40.480 -5.937 -18.237 1.00 48.69 289 LEU A O 1
ATOM 2379 N N . SER A 1 290 ? 40.170 -5.695 -16.039 1.00 49.06 290 SER A N 1
ATOM 2380 C CA . SER A 1 290 ? 40.381 -7.125 -15.744 1.00 49.06 290 SER A CA 1
ATOM 2381 C C . SER A 1 290 ? 39.248 -8.020 -16.274 1.00 49.06 290 SER A C 1
ATOM 2383 O O . SER A 1 290 ? 39.478 -9.209 -16.505 1.00 49.06 290 SER A O 1
ATOM 2385 N N . LEU A 1 291 ? 38.072 -7.437 -16.562 1.00 53.19 291 LEU A N 1
ATOM 2386 C CA . LEU A 1 291 ? 36.930 -8.083 -17.218 1.00 53.19 291 LEU A CA 1
ATOM 2387 C C . LEU A 1 291 ? 37.149 -8.296 -18.731 1.00 53.19 291 LEU A C 1
ATOM 2389 O O . LEU A 1 291 ? 36.396 -9.042 -19.352 1.00 53.19 291 LEU A O 1
ATOM 2393 N N . ILE A 1 292 ? 38.224 -7.746 -19.320 1.00 59.91 292 ILE A N 1
ATOM 2394 C CA . ILE A 1 292 ? 38.655 -7.965 -20.724 1.00 59.91 292 ILE A CA 1
ATOM 2395 C C . ILE A 1 292 ? 39.258 -9.382 -20.929 1.00 59.91 292 ILE A C 1
ATOM 2397 O O . ILE A 1 292 ? 39.991 -9.657 -21.884 1.00 59.91 292 ILE A O 1
ATOM 2401 N N . LYS A 1 293 ? 38.993 -10.314 -20.006 1.00 63.59 293 LYS A N 1
ATOM 2402 C CA . LYS A 1 293 ? 39.294 -11.748 -20.144 1.00 63.59 293 LYS A CA 1
ATOM 2403 C C . LYS A 1 293 ? 38.092 -12.560 -20.641 1.00 63.59 293 LYS A C 1
ATOM 2405 O O . LYS A 1 293 ? 38.289 -13.683 -21.093 1.00 63.59 293 LYS A O 1
ATOM 2410 N N . GLU A 1 294 ? 36.881 -12.010 -20.564 1.00 78.62 294 GLU A N 1
ATOM 2411 C CA . GLU A 1 294 ? 35.643 -12.677 -20.983 1.00 78.62 294 GLU A CA 1
ATOM 2412 C C . GLU A 1 294 ? 35.186 -12.218 -22.377 1.00 78.62 294 GLU A C 1
ATOM 2414 O O . GLU A 1 294 ? 35.573 -11.147 -22.851 1.00 78.62 294 GLU A O 1
ATOM 2419 N N . ARG A 1 295 ? 34.358 -13.043 -23.030 1.00 86.44 295 ARG A N 1
ATOM 2420 C CA . ARG A 1 295 ? 33.638 -12.677 -24.257 1.00 86.44 295 ARG A CA 1
ATOM 2421 C C . ARG A 1 295 ? 32.242 -12.156 -23.907 1.00 86.44 295 ARG A C 1
ATOM 2423 O O . ARG A 1 295 ? 31.603 -12.699 -23.010 1.00 86.44 295 ARG A O 1
ATOM 2430 N N . TYR A 1 296 ? 31.780 -11.149 -24.644 1.00 90.19 296 TYR A N 1
ATOM 2431 C CA . TYR A 1 296 ? 30.508 -10.442 -24.433 1.00 90.19 296 TYR A CA 1
ATOM 2432 C C . TYR A 1 296 ? 29.524 -10.578 -25.607 1.00 90.19 296 TYR A C 1
ATOM 2434 O O . TYR A 1 296 ? 28.466 -9.958 -25.601 1.00 90.19 296 TYR A O 1
ATOM 2442 N N . GLY A 1 297 ? 29.856 -11.402 -26.604 1.00 92.88 297 GLY A N 1
ATOM 2443 C CA . GLY A 1 297 ? 28.971 -11.671 -27.736 1.00 92.88 297 GLY A CA 1
ATOM 2444 C C . GLY A 1 297 ? 28.900 -10.531 -28.750 1.00 92.88 297 GLY A C 1
ATOM 2445 O O . GLY A 1 297 ? 29.867 -9.785 -28.934 1.00 92.88 297 GLY A O 1
ATOM 2446 N N . ASN A 1 298 ? 27.788 -10.468 -29.468 1.00 94.44 298 ASN A N 1
ATOM 2447 C CA . ASN A 1 298 ? 27.518 -9.533 -30.549 1.00 94.44 298 ASN A CA 1
ATOM 2448 C C . ASN A 1 298 ? 26.918 -8.212 -30.047 1.00 94.44 298 ASN A C 1
ATOM 2450 O O . ASN A 1 298 ? 26.231 -8.156 -29.025 1.00 94.44 298 ASN A O 1
ATOM 2454 N N . ILE A 1 299 ? 27.167 -7.141 -30.802 1.00 95.81 299 ILE A N 1
ATOM 2455 C CA . ILE A 1 299 ? 26.528 -5.831 -30.623 1.00 95.81 299 ILE A CA 1
ATOM 2456 C C . ILE A 1 299 ? 25.903 -5.427 -31.956 1.00 95.81 299 ILE A C 1
ATOM 2458 O O . ILE A 1 299 ? 26.572 -5.514 -32.983 1.00 95.81 299 ILE A O 1
ATOM 2462 N N . TYR A 1 300 ? 24.660 -4.958 -31.944 1.00 95.69 300 TYR A N 1
ATOM 2463 C CA . TYR A 1 300 ? 23.920 -4.557 -33.140 1.00 95.69 300 TYR A CA 1
ATOM 2464 C C . TYR A 1 300 ? 23.601 -3.063 -33.109 1.00 95.69 300 TYR A C 1
ATOM 2466 O O . TYR A 1 300 ? 23.029 -2.575 -32.136 1.00 95.69 300 TYR A O 1
ATOM 2474 N N . PHE A 1 301 ? 23.933 -2.358 -34.189 1.00 96.19 301 PHE A N 1
ATOM 2475 C CA . PHE A 1 301 ? 23.585 -0.960 -34.432 1.00 96.19 301 PHE A CA 1
ATOM 2476 C C . PHE A 1 301 ? 22.584 -0.867 -35.580 1.00 96.19 301 PHE A C 1
ATOM 2478 O O . PHE A 1 301 ? 22.929 -1.149 -36.733 1.00 96.19 301 PHE A O 1
ATOM 2485 N N . ASP A 1 302 ? 21.366 -0.420 -35.277 1.00 94.19 302 ASP A N 1
ATOM 2486 C CA . ASP A 1 302 ? 20.349 -0.153 -36.293 1.00 94.19 302 ASP A CA 1
ATOM 2487 C C . ASP A 1 302 ? 19.973 1.330 -36.321 1.00 94.19 302 ASP A C 1
ATOM 2489 O O . ASP A 1 302 ? 19.404 1.877 -35.373 1.00 94.19 302 ASP A O 1
ATOM 2493 N N . PHE A 1 303 ? 20.303 1.976 -37.437 1.00 94.50 303 PHE A N 1
ATOM 2494 C CA . PHE A 1 303 ? 19.994 3.375 -37.702 1.00 94.50 303 PHE A CA 1
ATOM 2495 C C . PHE A 1 303 ? 18.621 3.447 -38.359 1.00 94.50 303 PHE A C 1
ATOM 2497 O O . PHE A 1 303 ? 18.408 2.902 -39.446 1.00 94.50 303 PHE A O 1
ATOM 2504 N N . ALA A 1 304 ? 17.678 4.118 -37.707 1.00 94.31 304 ALA A N 1
ATOM 2505 C CA . ALA A 1 304 ? 16.362 4.325 -38.276 1.00 94.31 304 ALA A CA 1
ATOM 2506 C C . ALA A 1 304 ? 16.373 5.369 -39.393 1.00 94.31 304 ALA A C 1
ATOM 2508 O O . ALA A 1 304 ? 17.324 6.137 -39.561 1.00 94.31 304 ALA A O 1
ATOM 2509 N N . LYS A 1 305 ? 15.278 5.408 -40.162 1.00 93.75 305 LYS A N 1
ATOM 2510 C CA . LYS A 1 305 ? 15.061 6.470 -41.144 1.00 93.75 305 LYS A CA 1
ATOM 2511 C C . LYS A 1 305 ? 15.104 7.830 -40.421 1.00 93.75 305 LYS A C 1
ATOM 2513 O O . LYS A 1 305 ? 14.363 7.991 -39.449 1.00 93.75 305 LYS A O 1
ATOM 2518 N N . PRO A 1 306 ? 15.922 8.795 -40.881 1.00 95.12 306 PRO A N 1
ATOM 2519 C CA . PRO A 1 306 ? 15.951 10.125 -40.287 1.00 95.12 306 PRO A CA 1
ATOM 2520 C C . PRO A 1 306 ? 14.577 10.803 -40.336 1.00 95.12 306 PRO A C 1
ATOM 2522 O O . PRO A 1 306 ? 13.869 10.719 -41.342 1.00 95.12 306 PRO A O 1
ATOM 2525 N N . ILE A 1 307 ? 14.218 11.482 -39.251 1.00 96.69 307 ILE A N 1
ATOM 2526 C CA . ILE A 1 307 ? 12.995 12.271 -39.106 1.00 96.69 307 ILE A CA 1
ATOM 2527 C C . ILE A 1 307 ? 13.351 13.732 -39.375 1.00 96.69 307 ILE A C 1
ATOM 2529 O O . ILE A 1 307 ? 14.148 14.315 -38.640 1.00 96.69 307 ILE A O 1
ATOM 2533 N N . SER A 1 308 ? 12.760 14.322 -40.412 1.00 95.94 308 SER A N 1
ATOM 2534 C CA . SER A 1 308 ? 12.831 15.765 -40.660 1.00 95.94 308 SER A CA 1
ATOM 2535 C C . SER A 1 308 ? 11.889 16.496 -39.706 1.00 95.94 308 SER A C 1
ATOM 2537 O O . SER A 1 308 ? 10.697 16.192 -39.662 1.00 95.94 308 SER A O 1
ATOM 2539 N N . ALA A 1 309 ? 12.412 17.460 -38.945 1.00 95.88 309 ALA A N 1
ATOM 2540 C CA . ALA A 1 309 ? 11.600 18.340 -38.109 1.00 95.88 309 ALA A CA 1
ATOM 2541 C C . ALA A 1 309 ? 10.573 19.096 -38.963 1.00 95.88 309 ALA A C 1
ATOM 2543 O O . ALA A 1 309 ? 9.403 19.200 -38.599 1.00 95.88 309 ALA A O 1
ATOM 2544 N N . LYS A 1 310 ? 10.999 19.586 -40.129 1.00 93.44 310 LYS A N 1
ATOM 2545 C CA . LYS A 1 310 ? 10.136 20.274 -41.086 1.00 93.44 310 LYS A CA 1
ATOM 2546 C C . LYS A 1 310 ? 8.951 19.405 -41.487 1.00 93.44 310 LYS A C 1
ATOM 2548 O O . LYS A 1 310 ? 7.821 19.862 -41.350 1.00 93.44 310 LYS A O 1
ATOM 2553 N N . ASP A 1 311 ? 9.198 18.175 -41.929 1.00 93.50 311 ASP A N 1
ATOM 2554 C CA . ASP A 1 311 ? 8.131 17.280 -42.387 1.00 93.50 311 ASP A CA 1
ATOM 2555 C C . ASP A 1 311 ? 7.236 16.827 -41.229 1.00 93.50 311 ASP A C 1
ATOM 2557 O O . ASP A 1 311 ? 6.016 16.788 -41.370 1.00 93.50 311 ASP A O 1
ATOM 2561 N N . PHE A 1 312 ? 7.829 16.539 -40.067 1.00 93.94 312 PHE A N 1
ATOM 2562 C CA . PHE A 1 312 ? 7.105 16.067 -38.888 1.00 93.94 312 PHE A CA 1
ATOM 2563 C C . PHE A 1 312 ? 6.134 17.122 -38.333 1.00 93.94 312 PHE A C 1
ATOM 2565 O O . PHE A 1 312 ? 5.052 16.777 -37.863 1.00 93.94 312 PHE A O 1
ATOM 2572 N N . PHE A 1 313 ? 6.486 18.410 -38.404 1.00 92.94 313 PHE A N 1
ATOM 2573 C CA . PHE A 1 313 ? 5.676 19.486 -37.829 1.00 92.94 313 PHE A CA 1
ATOM 2574 C C . PHE A 1 313 ? 4.898 20.342 -38.852 1.00 92.94 313 PHE A C 1
ATOM 2576 O O . PHE A 1 313 ? 4.190 21.262 -38.439 1.00 92.94 313 PHE A O 1
ATOM 2583 N N . ASN A 1 314 ? 5.024 20.084 -40.160 1.00 79.88 314 ASN A N 1
ATOM 2584 C CA . ASN A 1 314 ? 4.619 20.981 -41.260 1.00 79.88 314 ASN A CA 1
ATOM 2585 C C . ASN A 1 314 ? 3.191 21.568 -41.147 1.00 79.88 314 ASN A C 1
ATOM 2587 O O . ASN A 1 314 ? 2.966 22.723 -41.494 1.00 79.88 314 ASN A O 1
ATOM 2591 N N . SER A 1 315 ? 2.226 20.806 -40.626 1.00 71.69 315 SER A N 1
ATOM 2592 C CA . SER A 1 315 ? 0.817 21.211 -40.472 1.00 71.69 315 SER A CA 1
ATOM 2593 C C . SER A 1 315 ? 0.470 21.879 -39.132 1.00 71.69 315 SER A C 1
ATOM 2595 O O . SER A 1 315 ? -0.682 22.255 -38.924 1.00 71.69 315 SER A O 1
ATOM 2597 N N . HIS A 1 316 ? 1.424 22.014 -38.207 1.00 76.25 316 HIS A N 1
ATOM 2598 C CA . HIS A 1 316 ? 1.149 22.346 -36.801 1.00 76.25 316 HIS A CA 1
ATOM 2599 C C . HIS A 1 316 ? 1.949 23.533 -36.250 1.00 76.25 316 HIS A C 1
ATOM 2601 O O . HIS A 1 316 ? 1.853 23.816 -35.057 1.00 76.25 316 HIS A O 1
ATOM 2607 N N . ILE A 1 317 ? 2.728 24.239 -37.078 1.00 81.88 317 ILE A N 1
ATOM 2608 C CA . ILE A 1 317 ? 3.559 25.366 -36.627 1.00 81.88 317 ILE A CA 1
ATOM 2609 C C . ILE A 1 317 ? 3.050 26.684 -37.199 1.00 81.88 317 ILE A C 1
ATOM 2611 O O . ILE A 1 317 ? 2.922 26.836 -38.411 1.00 81.88 317 ILE A O 1
ATOM 2615 N N . ASN A 1 318 ? 2.900 27.683 -36.325 1.00 78.94 318 ASN A N 1
ATOM 2616 C CA . ASN A 1 318 ? 2.816 29.081 -36.725 1.00 78.94 318 ASN A CA 1
ATOM 2617 C C . ASN A 1 318 ? 4.094 29.845 -36.335 1.00 78.94 318 ASN A C 1
ATOM 2619 O O . ASN A 1 318 ? 4.228 30.340 -35.218 1.00 78.94 318 ASN A O 1
ATOM 2623 N N . ARG A 1 319 ? 5.029 29.978 -37.283 1.00 79.69 319 ARG A N 1
ATOM 2624 C CA . ARG A 1 319 ? 6.305 30.682 -37.060 1.00 79.69 319 ARG A CA 1
ATOM 2625 C C . ARG A 1 319 ? 6.149 32.204 -36.969 1.00 79.69 319 ARG A C 1
ATOM 2627 O O . ARG A 1 319 ? 7.062 32.867 -36.486 1.00 79.69 319 ARG A O 1
ATOM 2634 N N . SER A 1 320 ? 5.010 32.773 -37.388 1.00 79.19 320 SER A N 1
ATOM 2635 C CA . SER A 1 320 ? 4.795 34.228 -37.332 1.00 79.19 320 SER A CA 1
ATOM 2636 C C . SER A 1 320 ? 4.764 34.761 -35.897 1.00 79.19 320 SER A C 1
ATOM 2638 O O . SER A 1 320 ? 5.126 35.913 -35.667 1.00 79.19 320 SER A O 1
ATOM 2640 N N . VAL A 1 321 ? 4.416 33.907 -34.927 1.00 79.31 321 VAL A N 1
ATOM 2641 C CA . VAL A 1 321 ? 4.374 34.230 -33.491 1.00 79.31 321 VAL A CA 1
ATOM 2642 C C . VAL A 1 321 ? 5.741 34.696 -32.975 1.00 79.31 321 VAL A C 1
ATOM 2644 O O . VAL A 1 321 ? 5.819 35.554 -32.096 1.00 79.31 321 VAL A O 1
ATOM 2647 N N . HIS A 1 322 ? 6.826 34.192 -33.564 1.00 80.81 322 HIS A N 1
ATOM 2648 C CA . HIS A 1 322 ? 8.190 34.572 -33.198 1.00 80.81 322 HIS A CA 1
ATOM 2649 C C . HIS A 1 322 ? 8.637 35.898 -33.830 1.00 80.81 322 HIS A C 1
ATOM 2651 O O . HIS A 1 322 ? 9.518 36.560 -33.291 1.00 80.81 322 HIS A O 1
ATOM 2657 N N . GLY A 1 323 ? 7.978 36.376 -34.891 1.00 74.25 323 GLY A N 1
ATOM 2658 C CA . GLY A 1 323 ? 8.358 37.597 -35.619 1.00 74.25 323 GLY A CA 1
ATOM 2659 C C . GLY A 1 323 ? 8.241 38.914 -34.833 1.00 74.25 323 GLY A C 1
ATOM 2660 O O . GLY A 1 323 ? 8.667 39.954 -35.324 1.00 74.25 323 GLY A O 1
ATOM 2661 N N . ILE A 1 324 ? 7.680 38.884 -33.618 1.00 74.56 324 ILE A N 1
ATOM 2662 C CA . ILE A 1 324 ? 7.379 40.067 -32.789 1.00 74.56 324 ILE A CA 1
ATOM 2663 C C . ILE A 1 324 ? 8.556 40.441 -31.861 1.00 74.56 324 ILE A C 1
ATOM 2665 O O . ILE A 1 324 ? 8.603 41.544 -31.319 1.00 74.56 324 ILE A O 1
ATOM 2669 N N . LYS A 1 325 ? 9.532 39.542 -31.658 1.00 77.50 325 LYS A N 1
ATOM 2670 C CA . LYS A 1 325 ? 10.703 39.771 -30.790 1.00 77.50 325 LYS A CA 1
ATOM 2671 C C . LYS A 1 325 ? 11.995 39.351 -31.493 1.00 77.50 325 LYS A C 1
ATOM 2673 O O . LYS A 1 325 ? 11.958 38.418 -32.289 1.00 77.50 325 LYS A O 1
ATOM 2678 N N . PRO A 1 326 ? 13.154 39.949 -31.164 1.00 75.25 326 PRO A N 1
ATOM 2679 C CA . PRO A 1 326 ? 14.444 39.437 -31.618 1.00 75.25 326 PRO A CA 1
ATOM 2680 C C . PRO A 1 326 ? 14.666 37.971 -31.204 1.00 75.25 326 PRO A C 1
ATOM 2682 O O . PRO A 1 326 ? 14.356 37.600 -30.069 1.00 75.25 326 PRO A O 1
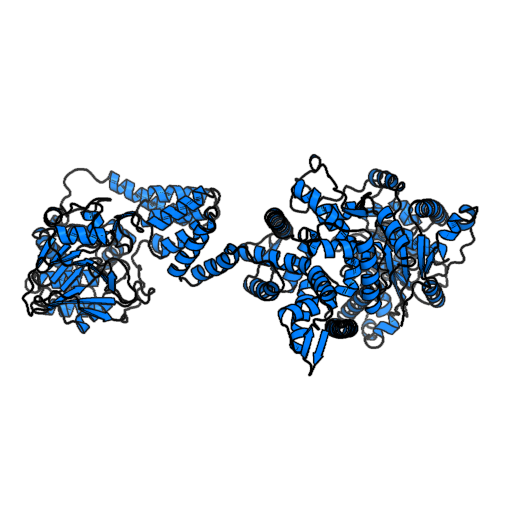ATOM 2685 N N . ASN A 1 327 ? 15.271 37.158 -32.081 1.00 71.75 327 ASN A N 1
ATOM 2686 C CA . ASN A 1 327 ? 15.461 35.705 -31.891 1.00 71.75 327 ASN A CA 1
ATOM 2687 C C . ASN A 1 327 ? 16.055 35.319 -30.524 1.00 71.75 327 ASN A C 1
ATOM 2689 O O . ASN A 1 327 ? 15.664 34.326 -29.910 1.00 71.75 327 ASN A O 1
ATOM 2693 N N . TYR A 1 328 ? 16.963 36.136 -29.984 1.00 71.06 328 TYR A N 1
ATOM 2694 C CA . TYR A 1 328 ? 17.612 35.856 -28.703 1.00 71.06 328 TYR A CA 1
ATOM 2695 C C . TYR A 1 328 ? 16.680 35.954 -27.475 1.00 71.06 328 TYR A C 1
ATOM 2697 O O . TYR A 1 328 ? 16.992 35.330 -26.449 1.00 71.06 328 TYR A O 1
ATOM 2705 N N . LEU A 1 329 ? 15.549 36.667 -27.591 1.00 75.00 329 LEU A N 1
ATOM 2706 C CA . LEU A 1 329 ? 14.509 36.855 -26.562 1.00 75.00 329 LEU A CA 1
ATOM 2707 C C . LEU A 1 329 ? 13.275 35.962 -26.752 1.00 75.00 329 LEU A C 1
ATOM 2709 O O . LEU A 1 329 ? 12.413 35.930 -25.876 1.00 75.00 329 LEU A O 1
ATOM 2713 N N . GLN A 1 330 ? 13.158 35.261 -27.880 1.00 80.88 330 GLN A N 1
ATOM 2714 C CA . GLN A 1 330 ? 12.038 34.351 -28.127 1.00 80.88 330 GLN A CA 1
ATOM 2715 C C . GLN A 1 330 ? 12.127 33.128 -27.204 1.00 80.88 330 GLN A C 1
ATOM 2717 O O . GLN A 1 330 ? 13.222 32.645 -26.896 1.00 80.88 330 GLN A O 1
ATOM 2722 N N . GLU A 1 331 ? 10.987 32.596 -26.778 1.00 84.19 331 GLU A N 1
ATOM 2723 C CA . GLU A 1 331 ? 10.868 31.359 -25.999 1.00 84.19 331 GLU A CA 1
ATOM 2724 C C . GLU A 1 331 ? 9.857 30.427 -26.661 1.00 84.19 331 GLU A C 1
ATOM 2726 O O . GLU A 1 331 ? 8.998 30.886 -27.408 1.00 84.19 331 GLU A O 1
ATOM 2731 N N . LEU A 1 332 ? 9.958 29.125 -26.383 1.00 88.62 332 LEU A N 1
ATOM 2732 C CA . LEU A 1 332 ? 9.002 28.158 -26.916 1.00 88.62 332 LEU A CA 1
ATOM 2733 C C . LEU A 1 332 ? 7.617 28.381 -26.308 1.00 88.62 332 LEU A C 1
ATOM 2735 O O . LEU A 1 332 ? 7.463 28.419 -25.081 1.00 88.62 332 LEU A O 1
ATOM 2739 N N . THR A 1 333 ? 6.617 28.454 -27.176 1.00 90.38 333 THR A N 1
ATOM 2740 C CA . THR A 1 333 ? 5.198 28.443 -26.813 1.00 90.38 333 THR A CA 1
ATOM 2741 C C . THR A 1 333 ? 4.807 27.101 -26.183 1.00 90.38 333 THR A C 1
ATOM 2743 O O . THR A 1 333 ? 5.536 26.111 -26.281 1.00 90.38 333 THR A O 1
ATOM 2746 N N . GLN A 1 334 ? 3.647 27.039 -25.521 1.00 90.56 334 GLN A N 1
ATOM 2747 C CA . GLN A 1 334 ? 3.163 25.776 -24.954 1.00 90.56 334 GLN A CA 1
ATOM 2748 C C . GLN A 1 334 ? 2.925 24.719 -26.045 1.00 90.56 334 GLN A C 1
ATOM 2750 O O . GLN A 1 334 ? 3.402 23.598 -25.909 1.00 90.56 334 GLN A O 1
ATOM 2755 N N . GLN A 1 335 ? 2.322 25.113 -27.171 1.00 91.06 335 GLN A N 1
ATOM 2756 C CA . GLN A 1 335 ? 2.116 24.236 -28.326 1.00 91.06 335 GLN A CA 1
ATOM 2757 C C . GLN A 1 335 ? 3.435 23.627 -28.834 1.00 91.06 335 GLN A C 1
ATOM 2759 O O . GLN A 1 335 ? 3.509 22.434 -29.112 1.00 91.06 335 GLN A O 1
ATOM 2764 N N . GLU A 1 336 ? 4.509 24.415 -28.915 1.00 92.38 336 GLU A N 1
ATOM 2765 C CA . GLU A 1 336 ? 5.827 23.922 -29.342 1.00 92.38 336 GLU A CA 1
ATOM 2766 C C . GLU A 1 336 ? 6.461 22.961 -28.329 1.00 92.38 336 GLU A C 1
ATOM 2768 O O . GLU A 1 336 ? 7.166 22.027 -28.720 1.00 92.38 336 GLU A O 1
ATOM 2773 N N . LYS A 1 337 ? 6.202 23.147 -27.028 1.00 93.00 337 LYS A N 1
ATOM 2774 C CA . LYS A 1 337 ? 6.621 22.192 -25.989 1.00 93.00 337 LYS A CA 1
ATOM 2775 C C . LYS A 1 337 ? 5.875 20.863 -26.128 1.00 93.00 337 LYS A C 1
ATOM 2777 O O . LYS A 1 337 ? 6.512 19.815 -26.031 1.00 93.00 337 LYS A O 1
ATOM 2782 N N . ASP A 1 338 ? 4.580 20.895 -26.429 1.00 91.12 338 ASP A N 1
ATOM 2783 C CA . ASP A 1 338 ? 3.759 19.690 -26.619 1.00 91.12 338 ASP A CA 1
ATOM 2784 C C . ASP A 1 338 ? 4.160 18.931 -27.902 1.00 91.12 338 ASP A C 1
ATOM 2786 O O . ASP A 1 338 ? 4.287 17.701 -27.911 1.00 91.12 338 ASP A O 1
ATOM 2790 N N . LEU A 1 339 ? 4.470 19.666 -28.977 1.00 92.31 339 LEU A N 1
ATOM 2791 C CA . LEU A 1 339 ? 5.054 19.116 -30.207 1.00 92.31 339 LEU A CA 1
ATOM 2792 C C . LEU A 1 339 ? 6.447 18.512 -29.959 1.00 92.31 339 LEU A C 1
ATOM 2794 O O . LEU A 1 339 ? 6.755 17.430 -30.461 1.00 92.31 339 LEU A O 1
ATOM 2798 N N . THR A 1 340 ? 7.276 19.166 -29.141 1.00 94.88 340 THR A N 1
ATOM 2799 C CA . THR A 1 340 ? 8.587 18.637 -28.730 1.00 94.88 340 THR A CA 1
ATOM 2800 C C . THR A 1 340 ? 8.440 17.316 -27.975 1.00 94.88 340 THR A C 1
ATOM 2802 O O . THR A 1 340 ? 9.168 16.362 -28.257 1.00 94.88 340 THR A O 1
ATOM 2805 N N . ALA A 1 341 ? 7.485 17.234 -27.044 1.00 93.56 341 ALA A N 1
ATOM 2806 C CA . ALA A 1 341 ? 7.194 16.001 -26.323 1.00 93.56 341 ALA A CA 1
ATOM 2807 C C . ALA A 1 341 ? 6.739 14.888 -27.278 1.00 93.56 341 ALA A C 1
ATOM 2809 O O . ALA A 1 341 ? 7.249 13.771 -27.210 1.00 93.56 341 ALA A O 1
ATOM 2810 N N . SER A 1 342 ? 5.855 15.218 -28.222 1.00 92.19 342 SER A N 1
ATOM 2811 C CA . SER A 1 342 ? 5.372 14.300 -29.260 1.00 92.19 342 SER A CA 1
ATOM 2812 C C . SER A 1 342 ? 6.516 13.687 -30.076 1.00 92.19 342 SER A C 1
ATOM 2814 O O . SER A 1 342 ? 6.619 12.463 -30.165 1.00 92.19 342 SER A O 1
ATOM 2816 N N . LEU A 1 343 ? 7.435 14.508 -30.594 1.00 94.94 343 LEU A N 1
ATOM 2817 C CA . LEU A 1 343 ? 8.607 14.011 -31.322 1.00 94.94 343 LEU A CA 1
ATOM 2818 C C . LEU A 1 343 ? 9.481 13.098 -30.445 1.00 94.94 343 LEU A C 1
ATOM 2820 O O . LEU A 1 343 ? 9.925 12.044 -30.899 1.00 94.94 343 LEU A O 1
ATOM 2824 N N . ALA A 1 344 ? 9.713 13.478 -29.184 1.00 95.69 344 ALA A N 1
ATOM 2825 C CA . ALA A 1 344 ? 10.534 12.703 -28.255 1.00 95.69 344 ALA A CA 1
ATOM 2826 C C . ALA A 1 344 ? 9.982 11.290 -28.027 1.00 95.69 344 ALA A C 1
ATOM 2828 O O . ALA A 1 344 ? 10.741 10.321 -28.019 1.00 95.69 344 ALA A O 1
ATOM 2829 N N . TYR A 1 345 ? 8.662 11.167 -27.877 1.00 94.25 345 TYR A N 1
ATOM 2830 C CA . TYR A 1 345 ? 8.010 9.869 -27.769 1.00 94.25 345 TYR A CA 1
ATOM 2831 C C . TYR A 1 345 ? 8.150 9.062 -29.066 1.00 94.25 345 TYR A C 1
ATOM 2833 O O . TYR A 1 345 ? 8.548 7.898 -29.002 1.00 94.25 345 TYR A O 1
ATOM 2841 N N . ASP A 1 346 ? 7.886 9.659 -30.237 1.00 93.31 346 ASP A N 1
ATOM 2842 C CA . ASP A 1 346 ? 8.021 8.967 -31.534 1.00 93.31 346 ASP A CA 1
ATOM 2843 C C . ASP A 1 346 ? 9.439 8.411 -31.744 1.00 93.31 346 ASP A C 1
ATOM 2845 O O . ASP A 1 346 ? 9.597 7.274 -32.190 1.00 93.31 346 ASP A O 1
ATOM 2849 N N . ILE A 1 347 ? 10.474 9.156 -31.339 1.00 95.94 347 ILE A N 1
ATOM 2850 C CA . ILE A 1 347 ? 11.869 8.692 -31.362 1.00 95.94 347 ILE A CA 1
ATOM 2851 C C . ILE A 1 347 ? 12.043 7.413 -30.534 1.00 95.94 347 ILE A C 1
ATOM 2853 O O . ILE A 1 347 ? 12.611 6.443 -31.037 1.00 95.94 347 ILE A O 1
ATOM 2857 N N . VAL A 1 348 ? 11.560 7.385 -29.286 1.00 94.69 348 VAL A N 1
ATOM 2858 C CA . VAL A 1 348 ? 11.693 6.207 -28.409 1.00 94.69 348 VAL A CA 1
ATOM 2859 C C . VAL A 1 348 ? 10.942 5.007 -28.990 1.00 94.69 348 VAL A C 1
ATOM 2861 O O . VAL A 1 348 ? 11.480 3.898 -29.013 1.00 94.69 348 VAL A O 1
ATOM 2864 N N . ARG A 1 349 ? 9.742 5.221 -29.545 1.00 92.00 349 ARG A N 1
ATOM 2865 C CA . ARG A 1 349 ? 8.966 4.161 -30.210 1.00 92.00 349 ARG A CA 1
ATOM 2866 C C . ARG A 1 349 ? 9.701 3.589 -31.420 1.00 92.00 349 ARG A C 1
ATOM 2868 O O . ARG A 1 349 ? 9.720 2.373 -31.614 1.00 92.00 349 ARG A O 1
ATOM 2875 N N . ILE A 1 350 ? 10.345 4.440 -32.219 1.00 93.81 350 ILE A N 1
ATOM 2876 C CA . ILE A 1 350 ? 11.171 4.003 -33.350 1.00 93.81 350 ILE A CA 1
ATOM 2877 C C . ILE A 1 350 ? 12.386 3.213 -32.849 1.00 93.81 350 ILE A C 1
ATOM 2879 O O . ILE A 1 350 ? 12.650 2.133 -33.369 1.00 93.81 350 ILE A O 1
ATOM 2883 N N . GLN A 1 351 ? 13.082 3.677 -31.805 1.00 94.88 351 GLN A N 1
ATOM 2884 C CA . GLN A 1 351 ? 14.187 2.920 -31.202 1.00 94.88 351 GLN A CA 1
ATOM 2885 C C . GLN A 1 351 ? 13.736 1.528 -30.737 1.00 94.88 351 GLN A C 1
ATOM 2887 O O . GLN A 1 351 ? 14.450 0.557 -30.975 1.00 94.88 351 GLN A O 1
ATOM 2892 N N . GLN A 1 352 ? 12.558 1.400 -30.116 1.00 91.94 352 GLN A N 1
ATOM 2893 C CA . GLN A 1 352 ? 12.004 0.108 -29.688 1.00 91.94 352 GLN A CA 1
ATOM 2894 C C . GLN A 1 352 ? 11.726 -0.821 -30.875 1.00 91.94 352 GLN A C 1
ATOM 2896 O O . GLN A 1 352 ? 12.190 -1.959 -30.874 1.00 91.94 352 GLN A O 1
ATOM 2901 N N . LYS A 1 353 ? 11.050 -0.325 -31.922 1.00 90.31 353 LYS A N 1
ATOM 2902 C CA . LYS A 1 353 ? 10.767 -1.100 -33.146 1.00 90.31 353 LYS A CA 1
ATOM 2903 C C . LYS A 1 353 ? 12.034 -1.489 -33.921 1.00 90.31 353 LYS A C 1
ATOM 2905 O O . LYS A 1 353 ? 11.966 -2.323 -34.815 1.00 90.31 353 LYS A O 1
ATOM 2910 N N . HIS A 1 354 ? 13.174 -0.856 -33.641 1.00 91.69 354 HIS A N 1
ATOM 2911 C CA . HIS A 1 354 ? 14.479 -1.136 -34.250 1.00 91.69 354 HIS A CA 1
ATOM 2912 C C . HIS A 1 354 ? 15.376 -2.036 -33.375 1.00 91.69 354 HIS A C 1
ATOM 2914 O O . HIS A 1 354 ? 16.537 -2.239 -33.722 1.00 91.69 354 HIS A O 1
ATOM 2920 N N . SER A 1 355 ? 14.888 -2.577 -32.250 1.00 92.81 355 SER A N 1
ATOM 2921 C CA . SER A 1 355 ? 15.698 -3.491 -31.433 1.00 92.81 355 SER A CA 1
ATOM 2922 C C . SER A 1 355 ? 15.905 -4.839 -32.118 1.00 92.81 355 SER A C 1
ATOM 2924 O O . SER A 1 355 ? 14.943 -5.433 -32.610 1.00 92.81 355 SER A O 1
ATOM 2926 N N . VAL A 1 356 ? 17.125 -5.368 -32.046 1.00 93.62 356 VAL A N 1
ATOM 2927 C CA . VAL A 1 356 ? 17.430 -6.744 -32.452 1.00 93.62 356 VAL A CA 1
ATOM 2928 C C . VAL A 1 356 ? 17.297 -7.643 -31.226 1.00 93.62 356 VAL A C 1
ATOM 2930 O O . VAL A 1 356 ? 17.957 -7.418 -30.214 1.00 93.62 356 VAL A O 1
ATOM 2933 N N . ILE A 1 357 ? 16.422 -8.645 -31.308 1.00 95.50 357 ILE A N 1
ATOM 2934 C CA . ILE A 1 357 ? 16.227 -9.640 -30.254 1.00 95.50 357 ILE A CA 1
ATOM 2935 C C . ILE A 1 357 ? 17.279 -10.735 -30.420 1.00 95.50 357 ILE A C 1
ATOM 2937 O O . ILE A 1 357 ? 17.268 -11.471 -31.408 1.00 95.50 357 ILE A O 1
ATOM 2941 N N . THR A 1 358 ? 18.184 -10.835 -29.452 1.00 95.38 358 THR A N 1
ATOM 2942 C CA . THR A 1 358 ? 19.283 -11.798 -29.487 1.00 95.38 358 THR A CA 1
ATOM 2943 C C . THR A 1 358 ? 18.819 -13.200 -29.104 1.00 95.38 358 THR A C 1
ATOM 2945 O O . THR A 1 358 ? 17.812 -13.380 -28.408 1.00 95.38 358 THR A O 1
ATOM 2948 N N . VAL A 1 359 ? 19.588 -14.220 -29.481 1.00 95.75 359 VAL A N 1
ATOM 2949 C CA . VAL A 1 359 ? 19.350 -15.610 -29.072 1.00 95.75 359 VAL A CA 1
ATOM 2950 C C . VAL A 1 359 ? 19.280 -15.721 -27.549 1.00 95.75 359 VAL A C 1
ATOM 2952 O O . VAL A 1 359 ? 18.429 -16.443 -27.026 1.00 95.75 359 VAL A O 1
ATOM 2955 N N . PHE A 1 360 ? 20.092 -14.950 -26.816 1.00 95.88 360 PHE A N 1
ATOM 2956 C CA . PHE A 1 360 ? 20.043 -14.964 -25.355 1.00 95.88 360 PHE A CA 1
ATOM 2957 C C . PHE A 1 360 ? 18.753 -14.354 -24.792 1.00 95.88 360 PHE A C 1
ATOM 2959 O O . PHE A 1 360 ? 18.233 -14.842 -23.787 1.00 95.88 360 PHE A O 1
ATOM 2966 N N . ASN A 1 361 ? 18.172 -13.341 -25.445 1.00 96.75 361 ASN A N 1
ATOM 2967 C CA . ASN A 1 361 ? 16.852 -12.833 -25.058 1.00 96.75 361 ASN A CA 1
ATOM 2968 C C . ASN A 1 361 ? 15.780 -13.937 -25.166 1.00 96.75 361 ASN A C 1
ATOM 2970 O O . ASN A 1 361 ? 14.935 -14.072 -24.282 1.00 96.75 361 ASN A O 1
ATOM 2974 N N . LEU A 1 362 ? 15.845 -14.775 -26.208 1.00 96.44 362 LEU A N 1
ATOM 2975 C CA . LEU A 1 362 ? 14.920 -15.902 -26.397 1.00 96.44 362 LEU A CA 1
ATOM 2976 C C . LEU A 1 362 ? 15.166 -17.033 -25.386 1.00 96.44 362 LEU A C 1
ATOM 2978 O O . LEU A 1 362 ? 14.215 -17.602 -24.850 1.00 96.44 362 LEU A O 1
ATOM 2982 N N . ILE A 1 363 ? 16.434 -17.336 -25.083 1.00 95.50 363 ILE A N 1
ATOM 2983 C CA . ILE A 1 363 ? 16.813 -18.318 -24.055 1.00 95.50 363 ILE A CA 1
ATOM 2984 C C . ILE A 1 363 ? 16.310 -17.874 -22.681 1.00 95.50 363 ILE A C 1
ATOM 2986 O O . ILE A 1 363 ? 15.715 -18.671 -21.960 1.00 95.50 363 ILE A O 1
ATOM 2990 N N . THR A 1 364 ? 16.517 -16.612 -22.301 1.00 94.69 364 THR A N 1
ATOM 2991 C CA . THR A 1 364 ? 16.069 -16.118 -20.991 1.00 94.69 364 THR A CA 1
ATOM 2992 C C . THR A 1 364 ? 14.549 -16.065 -20.895 1.00 94.69 364 THR A C 1
ATOM 2994 O O . THR A 1 364 ? 14.011 -16.462 -19.865 1.00 94.69 364 THR A O 1
ATOM 2997 N N . LEU A 1 365 ? 13.841 -15.717 -21.977 1.00 93.56 365 LEU A N 1
ATOM 2998 C CA . LEU A 1 365 ? 12.382 -15.842 -22.039 1.00 93.56 365 LEU A CA 1
ATOM 2999 C C . LEU A 1 365 ? 11.923 -17.294 -21.818 1.00 93.56 365 LEU A C 1
ATOM 3001 O O . LEU A 1 365 ? 10.988 -17.535 -21.054 1.00 93.56 365 LEU A O 1
ATOM 3005 N N . SER A 1 366 ? 12.617 -18.263 -22.425 1.00 91.56 366 SER A N 1
ATOM 3006 C CA . SER A 1 366 ? 12.382 -19.695 -22.212 1.00 91.56 366 SER A CA 1
ATOM 3007 C C . SER A 1 366 ? 12.596 -20.104 -20.758 1.00 91.56 366 SER A C 1
ATOM 3009 O O . SER A 1 366 ? 11.723 -20.740 -20.166 1.00 91.56 366 SER A O 1
ATOM 3011 N N . ILE A 1 367 ? 13.734 -19.737 -20.167 1.00 90.00 367 ILE A N 1
ATOM 3012 C CA . ILE A 1 367 ? 14.071 -20.072 -18.779 1.00 90.00 367 ILE A CA 1
ATOM 3013 C C . ILE A 1 367 ? 13.026 -19.471 -17.832 1.00 90.00 367 ILE A C 1
ATOM 3015 O O . ILE A 1 367 ? 12.411 -20.207 -17.064 1.00 90.00 367 ILE A O 1
ATOM 3019 N N . THR A 1 368 ? 12.754 -18.167 -17.931 1.00 88.00 368 THR A N 1
ATOM 3020 C CA . THR A 1 368 ? 11.792 -17.472 -17.064 1.00 88.00 368 THR A CA 1
ATOM 3021 C C . THR A 1 368 ? 10.383 -18.054 -17.189 1.00 88.00 368 THR A C 1
ATOM 3023 O O . THR A 1 368 ? 9.738 -18.317 -16.175 1.00 88.00 368 THR A O 1
ATOM 3026 N N . ASN A 1 369 ? 9.910 -18.334 -18.409 1.00 85.94 369 ASN A N 1
ATOM 3027 C CA . ASN A 1 369 ? 8.576 -18.900 -18.615 1.00 85.94 369 ASN A CA 1
ATOM 3028 C C . ASN A 1 369 ? 8.431 -20.318 -18.029 1.00 85.94 369 ASN A C 1
ATOM 3030 O O . ASN A 1 369 ? 7.389 -20.655 -17.463 1.00 85.94 369 ASN A O 1
ATOM 3034 N N . ASN A 1 370 ? 9.467 -21.154 -18.141 1.00 82.88 370 ASN A N 1
ATOM 3035 C CA . ASN A 1 370 ? 9.443 -22.505 -17.577 1.00 82.88 370 ASN A CA 1
ATOM 3036 C C . ASN A 1 370 ? 9.579 -22.499 -16.041 1.00 82.88 370 ASN A C 1
ATOM 3038 O O . ASN A 1 370 ? 8.914 -23.301 -15.383 1.00 82.88 370 ASN A O 1
ATOM 3042 N N . LEU A 1 371 ? 10.362 -21.572 -15.471 1.00 77.81 371 LEU A N 1
ATOM 3043 C CA . LEU A 1 371 ? 10.469 -21.382 -14.017 1.00 77.81 371 LEU A CA 1
ATOM 3044 C C . LEU A 1 371 ? 9.129 -20.950 -13.404 1.00 77.81 371 LEU A C 1
ATOM 3046 O O . LEU A 1 371 ? 8.702 -21.524 -12.404 1.00 77.81 371 LEU A O 1
ATOM 3050 N N . LEU A 1 372 ? 8.417 -20.016 -14.045 1.00 73.69 372 LEU A N 1
ATOM 3051 C CA . LEU A 1 372 ? 7.064 -19.605 -13.636 1.00 73.69 372 LEU A CA 1
ATOM 3052 C C . LEU A 1 372 ? 6.040 -20.746 -13.746 1.00 73.69 372 LEU A C 1
ATOM 3054 O O . LEU A 1 372 ? 5.094 -20.811 -12.967 1.00 73.69 372 LEU A O 1
ATOM 3058 N N . SER A 1 373 ? 6.260 -21.678 -14.675 1.00 68.81 373 SER A N 1
ATOM 3059 C CA . SER A 1 373 ? 5.408 -22.855 -14.886 1.00 68.81 373 SER A CA 1
ATOM 3060 C C . SER A 1 373 ? 5.791 -24.064 -14.008 1.00 68.81 373 SER A C 1
ATOM 3062 O O . SER A 1 373 ? 5.305 -25.163 -14.259 1.00 68.81 373 SER A O 1
ATOM 3064 N N . GLN A 1 374 ? 6.671 -23.887 -13.008 1.00 66.06 374 GLN A N 1
ATOM 3065 C CA . GLN A 1 374 ? 7.123 -24.913 -12.047 1.00 66.06 374 GLN A CA 1
ATOM 3066 C C . GLN A 1 374 ? 7.785 -26.165 -12.657 1.00 66.06 374 GLN A C 1
ATOM 3068 O O . GLN A 1 374 ? 7.847 -27.222 -12.028 1.00 66.06 374 GLN A O 1
ATOM 3073 N N . LYS A 1 375 ? 8.350 -26.077 -13.868 1.00 61.59 375 LYS A N 1
ATOM 3074 C CA . LYS A 1 375 ? 9.186 -27.166 -14.395 1.00 61.59 375 LYS A CA 1
ATOM 3075 C C . LYS A 1 375 ? 10.569 -27.113 -13.746 1.00 61.59 375 LYS A C 1
ATOM 3077 O O . LYS A 1 375 ? 11.361 -26.222 -14.035 1.00 61.59 375 LYS A O 1
ATOM 3082 N N . HIS A 1 376 ? 10.867 -28.083 -12.883 1.00 61.16 376 HIS A N 1
ATOM 3083 C CA . HIS A 1 376 ? 12.110 -28.115 -12.100 1.00 61.16 376 HIS A CA 1
ATOM 3084 C C . HIS A 1 376 ? 13.375 -28.445 -12.908 1.00 61.16 376 HIS A C 1
ATOM 3086 O O . HIS A 1 376 ? 14.480 -28.191 -12.435 1.00 61.16 376 HIS A O 1
ATOM 3092 N N . THR A 1 377 ? 13.245 -28.995 -14.118 1.00 74.19 377 THR A N 1
ATOM 3093 C CA . THR A 1 377 ? 14.391 -29.380 -14.951 1.00 74.19 377 THR A CA 1
ATOM 3094 C C . THR A 1 377 ? 14.236 -28.820 -16.357 1.00 74.19 377 THR A C 1
ATOM 3096 O O . THR A 1 377 ? 13.251 -29.098 -17.038 1.00 74.19 377 THR A O 1
ATOM 3099 N N . LEU A 1 378 ? 15.224 -28.036 -16.792 1.00 84.00 378 LEU A N 1
ATOM 3100 C CA . LEU A 1 378 ? 15.293 -27.465 -18.134 1.00 84.00 378 LEU A CA 1
ATOM 3101 C C . LEU A 1 378 ? 16.273 -28.282 -18.966 1.00 84.00 378 LEU A C 1
ATOM 3103 O O . LEU A 1 378 ? 17.470 -28.277 -18.685 1.00 84.00 378 LEU A O 1
ATOM 3107 N N . LEU A 1 379 ? 15.781 -28.987 -19.980 1.00 89.94 379 LEU A N 1
ATOM 3108 C CA . LEU A 1 379 ? 16.638 -29.712 -20.913 1.00 89.94 379 LEU A CA 1
ATOM 3109 C C . LEU A 1 379 ? 17.130 -28.768 -22.011 1.00 89.94 379 LEU A C 1
ATOM 3111 O O . LEU A 1 379 ? 16.377 -27.942 -22.526 1.00 89.94 379 LEU A O 1
ATOM 3115 N N . PHE A 1 380 ? 18.391 -28.921 -22.410 1.00 90.06 380 PHE A N 1
ATOM 3116 C CA . PHE A 1 380 ? 18.993 -28.153 -23.502 1.00 90.06 380 PHE A CA 1
ATOM 3117 C C . PHE A 1 380 ? 18.176 -28.252 -24.804 1.00 90.06 380 PHE A C 1
ATOM 3119 O O . PHE A 1 380 ? 17.938 -27.245 -25.470 1.00 90.06 380 PHE A O 1
ATOM 3126 N N . ASP A 1 381 ? 17.672 -29.447 -25.124 1.00 90.69 381 ASP A N 1
ATOM 3127 C CA . ASP A 1 381 ? 16.865 -29.679 -26.327 1.00 90.69 381 ASP A CA 1
ATOM 3128 C C . ASP A 1 381 ? 15.491 -28.986 -26.263 1.00 90.69 381 ASP A C 1
ATOM 3130 O O . ASP A 1 381 ? 14.942 -28.604 -27.300 1.00 90.69 381 ASP A O 1
ATOM 3134 N N . ASP A 1 382 ? 14.941 -28.774 -25.064 1.00 90.38 382 ASP A N 1
ATOM 3135 C CA . ASP A 1 382 ? 13.695 -28.023 -24.889 1.00 90.38 382 ASP A CA 1
ATOM 3136 C C . ASP A 1 382 ? 13.925 -26.523 -25.074 1.00 90.38 382 ASP A C 1
ATOM 3138 O O . ASP A 1 382 ? 13.129 -25.870 -25.744 1.00 90.38 382 ASP A O 1
ATOM 3142 N N . ILE A 1 383 ? 15.062 -25.987 -24.612 1.00 92.38 383 ILE A N 1
ATOM 3143 C CA . ILE A 1 383 ? 15.444 -24.594 -24.893 1.00 92.38 383 ILE A CA 1
ATOM 3144 C C . ILE A 1 383 ? 15.571 -24.359 -26.401 1.00 92.38 383 ILE A C 1
ATOM 3146 O O . ILE A 1 383 ? 15.094 -23.345 -26.901 1.00 92.38 383 ILE A O 1
ATOM 3150 N N . ILE A 1 384 ? 16.155 -25.294 -27.156 1.00 94.19 384 ILE A N 1
ATOM 3151 C CA . ILE A 1 384 ? 16.254 -25.181 -28.622 1.00 94.19 384 ILE A CA 1
ATOM 3152 C C . ILE A 1 384 ? 14.865 -25.088 -29.270 1.00 94.19 384 ILE A C 1
ATOM 3154 O O . ILE A 1 384 ? 14.633 -24.234 -30.134 1.00 94.19 384 ILE A O 1
ATOM 3158 N N . LYS A 1 385 ? 13.930 -25.953 -28.857 1.00 93.50 385 LYS A N 1
ATOM 3159 C CA . LYS A 1 385 ? 12.544 -25.930 -29.354 1.00 93.50 385 LYS A CA 1
ATOM 3160 C C . LYS A 1 385 ? 11.850 -24.619 -28.992 1.00 93.50 385 LYS A C 1
ATOM 3162 O O . LYS A 1 385 ? 11.173 -24.036 -29.839 1.00 93.50 385 LYS A O 1
ATOM 3167 N N . ASP A 1 386 ? 12.045 -24.152 -27.765 1.00 93.38 386 ASP A N 1
ATOM 3168 C CA . ASP A 1 386 ? 11.442 -22.931 -27.244 1.00 93.38 386 ASP A CA 1
ATOM 3169 C C . ASP A 1 386 ? 11.979 -21.697 -27.975 1.00 93.38 386 ASP A C 1
ATOM 3171 O O . ASP A 1 386 ? 11.187 -20.882 -28.439 1.00 93.38 386 ASP A O 1
ATOM 3175 N N . VAL A 1 387 ? 13.292 -21.598 -28.200 1.00 95.56 387 VAL A N 1
ATOM 3176 C CA . VAL A 1 387 ? 13.918 -20.516 -28.980 1.00 95.56 387 VAL A CA 1
ATOM 3177 C C . VAL A 1 387 ? 13.367 -20.472 -30.407 1.00 95.56 387 VAL A C 1
ATOM 3179 O O . VAL A 1 387 ? 12.998 -19.400 -30.889 1.00 95.56 387 VAL A O 1
ATOM 3182 N N . LYS A 1 388 ? 13.237 -21.625 -31.079 1.00 95.75 388 LYS A N 1
ATOM 3183 C CA . LYS A 1 388 ? 12.630 -21.700 -32.422 1.00 95.75 388 LYS A CA 1
ATOM 3184 C C . LYS A 1 388 ? 11.182 -21.207 -32.423 1.00 95.75 388 LYS A C 1
ATOM 3186 O O . LYS A 1 388 ? 10.756 -20.506 -33.346 1.00 95.75 388 LYS A O 1
ATOM 3191 N N . TRP A 1 389 ? 10.424 -21.586 -31.400 1.00 94.12 389 TRP A N 1
ATOM 3192 C CA . TRP A 1 389 ? 9.033 -21.180 -31.253 1.00 94.12 389 TRP A CA 1
ATOM 3193 C C . TRP A 1 389 ? 8.908 -19.676 -30.983 1.00 94.12 389 TRP A C 1
ATOM 3195 O O . TRP A 1 389 ? 8.205 -18.990 -31.723 1.00 94.12 389 TRP A O 1
ATOM 3205 N N . PHE A 1 390 ? 9.652 -19.135 -30.012 1.00 94.94 390 PHE A N 1
ATOM 3206 C CA . PHE A 1 390 ? 9.650 -17.704 -29.700 1.00 94.94 390 PHE A CA 1
ATOM 3207 C C . PHE A 1 390 ? 10.107 -16.846 -30.874 1.00 94.94 390 PHE A C 1
ATOM 3209 O O . PHE A 1 390 ? 9.502 -15.807 -31.117 1.00 94.94 390 PHE A O 1
ATOM 3216 N N . LYS A 1 391 ? 11.112 -17.295 -31.639 1.00 94.31 391 LYS A N 1
ATOM 3217 C CA . LYS A 1 391 ? 11.513 -16.649 -32.894 1.00 94.31 391 LYS A CA 1
ATOM 3218 C C . LYS A 1 391 ? 10.314 -16.462 -33.823 1.00 94.31 391 LYS A C 1
ATOM 3220 O O . LYS A 1 391 ? 10.055 -15.352 -34.270 1.00 94.31 391 LYS A O 1
ATOM 3225 N N . THR A 1 392 ? 9.564 -17.538 -34.061 1.00 92.31 392 THR A N 1
ATOM 3226 C CA . THR A 1 392 ? 8.399 -17.526 -34.960 1.00 92.31 392 THR A CA 1
ATOM 3227 C C . THR A 1 392 ? 7.315 -16.567 -34.458 1.00 92.31 392 THR A C 1
ATOM 3229 O O . THR A 1 392 ? 6.777 -15.783 -35.234 1.00 92.31 392 THR A O 1
ATOM 3232 N N . VAL A 1 393 ? 7.024 -16.591 -33.153 1.00 91.62 393 VAL A N 1
ATOM 3233 C CA . VAL A 1 393 ? 6.024 -15.707 -32.528 1.00 91.62 393 VAL A CA 1
ATOM 3234 C C . VAL A 1 393 ? 6.441 -14.236 -32.612 1.00 91.62 393 VAL A C 1
ATOM 3236 O O . VAL A 1 393 ? 5.627 -13.386 -32.962 1.00 91.62 393 VAL A O 1
ATOM 3239 N N . LEU A 1 394 ? 7.701 -13.923 -32.303 1.00 93.12 394 LEU A N 1
ATOM 3240 C CA . LEU A 1 394 ? 8.202 -12.549 -32.276 1.00 93.12 394 LEU A CA 1
ATOM 3241 C C . LEU A 1 394 ? 8.328 -11.946 -33.679 1.00 93.12 394 LEU A C 1
ATOM 3243 O O . LEU A 1 394 ? 7.976 -10.786 -33.879 1.00 93.12 394 LEU A O 1
ATOM 3247 N N . GLU A 1 395 ? 8.760 -12.729 -34.666 1.00 91.69 395 GLU A N 1
ATOM 3248 C CA . GLU A 1 395 ? 8.806 -12.288 -36.066 1.00 91.69 395 GLU A CA 1
ATOM 3249 C C . GLU A 1 395 ? 7.401 -12.031 -36.628 1.00 91.69 395 GLU A C 1
ATOM 3251 O O . GLU A 1 395 ? 7.202 -11.057 -37.355 1.00 91.69 395 GLU A O 1
ATOM 3256 N N . ALA A 1 396 ? 6.403 -12.825 -36.221 1.00 88.62 396 ALA A N 1
ATOM 3257 C CA . ALA A 1 396 ? 5.005 -12.612 -36.601 1.00 88.62 396 ALA A CA 1
ATOM 3258 C C . ALA A 1 396 ? 4.416 -11.292 -36.062 1.00 88.62 396 ALA A C 1
ATOM 3260 O O . ALA A 1 396 ? 3.479 -10.759 -36.654 1.00 88.62 396 ALA A O 1
ATOM 3261 N N . VAL A 1 397 ? 4.978 -10.737 -34.980 1.00 88.69 397 VAL A N 1
ATOM 3262 C CA . VAL A 1 397 ? 4.613 -9.411 -34.438 1.00 88.69 397 VAL A CA 1
ATOM 3263 C C . VAL A 1 397 ? 5.607 -8.307 -34.822 1.00 88.69 397 VAL A C 1
ATOM 3265 O O . VAL A 1 397 ? 5.562 -7.205 -34.275 1.00 88.69 397 VAL A O 1
ATOM 3268 N N . GLY A 1 398 ? 6.497 -8.581 -35.782 1.00 88.25 398 GLY A N 1
ATOM 3269 C CA . GLY A 1 398 ? 7.380 -7.591 -36.401 1.00 88.25 398 GLY A CA 1
ATOM 3270 C C . GLY A 1 398 ? 8.749 -7.404 -35.743 1.00 88.25 398 GLY A C 1
ATOM 3271 O O . GLY A 1 398 ? 9.446 -6.448 -36.091 1.00 88.25 398 GLY A O 1
ATOM 3272 N N . ALA A 1 399 ? 9.155 -8.279 -34.819 1.00 91.44 399 ALA A N 1
ATOM 3273 C CA . ALA A 1 399 ? 10.498 -8.248 -34.244 1.00 91.44 399 ALA A CA 1
ATOM 3274 C C . ALA A 1 399 ? 11.551 -8.805 -35.215 1.00 91.44 399 ALA A C 1
ATOM 3276 O O . ALA A 1 399 ? 11.275 -9.696 -36.017 1.00 91.44 399 ALA A O 1
ATOM 3277 N N . VAL A 1 400 ? 12.787 -8.319 -35.092 1.00 91.12 400 VAL A N 1
ATOM 3278 C CA . VAL A 1 400 ? 13.956 -8.872 -35.791 1.00 91.12 400 VAL A CA 1
ATOM 3279 C C . VAL A 1 400 ? 14.745 -9.726 -34.808 1.00 91.12 400 VAL A C 1
ATOM 3281 O O . VAL A 1 400 ? 15.096 -9.239 -33.735 1.00 91.12 400 VAL A O 1
ATOM 3284 N N . THR A 1 401 ? 15.036 -10.978 -35.167 1.00 92.44 401 THR A N 1
ATOM 3285 C CA . THR A 1 401 ? 15.828 -11.901 -34.336 1.00 92.44 401 THR A CA 1
ATOM 3286 C C . THR A 1 401 ? 17.181 -12.213 -34.969 1.00 92.44 401 THR A C 1
ATOM 3288 O O . THR A 1 401 ? 17.307 -12.153 -36.194 1.00 92.44 401 THR A O 1
ATOM 3291 N N . ASP A 1 402 ? 18.185 -12.563 -34.158 1.00 91.75 402 ASP A N 1
ATOM 3292 C CA . ASP A 1 402 ? 19.534 -12.911 -34.636 1.00 91.75 402 ASP A CA 1
ATOM 3293 C C . ASP A 1 402 ? 19.859 -14.396 -34.787 1.00 91.75 402 ASP A C 1
ATOM 3295 O O . ASP A 1 402 ? 21.003 -14.764 -35.053 1.00 91.75 402 ASP A O 1
ATOM 3299 N N . VAL A 1 403 ? 18.829 -15.237 -34.742 1.00 89.81 403 VAL A N 1
ATOM 3300 C CA . VAL A 1 403 ? 18.953 -16.681 -34.937 1.00 89.81 403 VAL A CA 1
ATOM 3301 C C . VAL A 1 403 ? 19.258 -16.994 -36.409 1.00 89.81 403 VAL A C 1
ATOM 3303 O O . VAL A 1 403 ? 18.400 -16.829 -37.282 1.00 89.81 403 VAL A O 1
ATOM 3306 N N . LYS A 1 404 ? 20.462 -17.508 -36.678 1.00 86.50 404 LYS A N 1
ATOM 3307 C CA . LYS A 1 404 ? 20.932 -17.973 -37.993 1.00 86.50 404 LYS A CA 1
ATOM 3308 C C . LYS A 1 404 ? 20.988 -19.500 -38.042 1.00 86.50 404 LYS A C 1
ATOM 3310 O O . LYS A 1 404 ? 20.326 -20.116 -38.875 1.00 86.50 404 LYS A O 1
ATOM 3315 N N . GLN A 1 405 ? 21.752 -20.108 -37.137 1.00 90.38 405 GLN A N 1
ATOM 3316 C CA . GLN A 1 405 ? 21.934 -21.550 -36.987 1.00 90.38 405 GLN A CA 1
ATOM 3317 C C . GLN A 1 405 ? 21.492 -21.977 -35.588 1.00 90.38 405 GLN A C 1
ATOM 3319 O O . GLN A 1 405 ? 22.278 -22.011 -34.648 1.00 90.38 405 GLN A O 1
ATOM 3324 N N . LEU A 1 406 ? 20.211 -22.329 -35.463 1.00 90.94 406 LEU A N 1
ATOM 3325 C CA . LEU A 1 406 ? 19.512 -22.501 -34.185 1.00 90.94 406 LEU A CA 1
ATOM 3326 C C . LEU A 1 406 ? 20.327 -23.208 -33.081 1.00 90.94 406 LEU A C 1
ATOM 3328 O O . LEU A 1 406 ? 20.468 -22.665 -31.991 1.00 90.94 406 LEU A O 1
ATOM 3332 N N . THR A 1 407 ? 20.845 -24.413 -33.332 1.00 90.31 407 THR A N 1
ATOM 3333 C CA . THR A 1 407 ? 21.550 -25.197 -32.302 1.00 90.31 407 THR A CA 1
ATOM 3334 C C . THR A 1 407 ? 22.910 -24.599 -31.934 1.00 90.31 407 THR A C 1
ATOM 3336 O O . THR A 1 407 ? 23.236 -24.518 -30.749 1.00 90.31 407 THR A O 1
ATOM 3339 N N . GLU A 1 408 ? 23.690 -24.161 -32.925 1.00 92.44 408 GLU A N 1
ATOM 3340 C CA . GLU A 1 408 ? 25.018 -23.573 -32.708 1.00 92.44 408 GLU A CA 1
ATOM 3341 C C . GLU A 1 408 ? 24.917 -22.214 -32.008 1.00 92.44 408 GLU A C 1
ATOM 3343 O O . GLU A 1 408 ? 25.671 -21.940 -31.070 1.00 92.44 408 GLU A O 1
ATOM 3348 N N . ASP A 1 409 ? 23.939 -21.395 -32.397 1.00 93.06 409 ASP A N 1
ATOM 3349 C CA . ASP A 1 409 ? 23.702 -20.085 -31.797 1.00 93.06 409 ASP A CA 1
ATOM 3350 C C . ASP A 1 409 ? 23.288 -20.222 -30.327 1.00 93.06 409 ASP A C 1
ATOM 3352 O O . ASP A 1 409 ? 23.813 -19.511 -29.469 1.00 93.06 409 ASP A O 1
ATOM 3356 N N . VAL A 1 410 ? 22.401 -21.175 -30.003 1.00 94.31 410 VAL A N 1
ATOM 3357 C CA . VAL A 1 410 ? 21.995 -21.447 -28.613 1.00 94.31 410 VAL A CA 1
ATOM 3358 C C . VAL A 1 410 ? 23.191 -21.898 -27.775 1.00 94.31 410 VAL A C 1
ATOM 3360 O O . VAL A 1 410 ? 23.404 -21.384 -26.675 1.00 94.31 410 VAL A O 1
ATOM 3363 N N . GLN A 1 411 ? 24.011 -22.815 -28.293 1.00 92.62 411 GLN A N 1
ATOM 3364 C CA . GLN A 1 411 ? 25.201 -23.295 -27.590 1.00 92.62 411 GLN A CA 1
ATOM 3365 C C . GLN A 1 411 ? 26.232 -22.177 -27.373 1.00 92.62 411 GLN A C 1
ATOM 3367 O O . GLN A 1 411 ? 26.777 -22.028 -26.275 1.00 92.62 411 GLN A O 1
ATOM 3372 N N . THR A 1 412 ? 26.478 -21.365 -28.401 1.00 92.12 412 THR A N 1
ATOM 3373 C CA . THR A 1 412 ? 27.410 -20.233 -28.345 1.00 92.12 412 THR A CA 1
ATOM 3374 C C . THR A 1 412 ? 26.935 -19.181 -27.350 1.00 92.12 412 THR A C 1
ATOM 3376 O O . THR A 1 412 ? 27.719 -18.716 -26.520 1.00 92.12 412 THR A O 1
ATOM 3379 N N . SER A 1 413 ? 25.642 -18.857 -27.382 1.00 93.75 413 SER A N 1
ATOM 3380 C CA . SER A 1 413 ? 25.014 -17.901 -26.476 1.00 93.75 413 SER A CA 1
ATOM 3381 C C . SER A 1 413 ? 25.111 -18.358 -25.015 1.00 93.75 413 SER A C 1
ATOM 3383 O O . SER A 1 413 ? 25.623 -17.622 -24.172 1.00 93.75 413 SER A O 1
ATOM 3385 N N . LEU A 1 414 ? 24.765 -19.613 -24.703 1.00 93.00 414 LEU A N 1
ATOM 3386 C CA . LEU A 1 414 ? 24.917 -20.153 -23.343 1.00 93.00 414 LEU A CA 1
ATOM 3387 C C . LEU A 1 414 ? 26.370 -20.098 -22.844 1.00 93.00 414 LEU A C 1
ATOM 3389 O O . LEU A 1 414 ? 26.610 -19.790 -21.678 1.00 93.00 414 LEU A O 1
ATOM 3393 N N . ASN A 1 415 ? 27.354 -20.331 -23.717 1.00 90.75 415 ASN A N 1
ATOM 3394 C CA . ASN A 1 415 ? 28.768 -20.240 -23.347 1.00 90.75 415 ASN A CA 1
ATOM 3395 C C . ASN A 1 415 ? 29.224 -18.795 -23.051 1.00 90.75 415 ASN A C 1
ATOM 3397 O O . ASN A 1 415 ? 30.026 -18.575 -22.139 1.00 90.75 415 ASN A O 1
ATOM 3401 N N . ILE A 1 416 ? 28.707 -17.799 -23.782 1.00 91.50 416 ILE A N 1
ATOM 3402 C CA . ILE A 1 416 ? 28.964 -16.369 -23.511 1.00 91.50 416 ILE A CA 1
ATOM 3403 C C . ILE A 1 416 ? 28.425 -15.973 -22.126 1.00 91.50 416 ILE A C 1
ATOM 3405 O O . ILE A 1 416 ? 29.081 -15.219 -21.401 1.00 91.50 416 ILE A O 1
ATOM 3409 N N . HIS A 1 417 ? 27.280 -16.536 -21.734 1.00 92.56 417 HIS A N 1
ATOM 3410 C CA . HIS A 1 417 ? 26.580 -16.251 -20.478 1.00 92.56 417 HIS A CA 1
ATOM 3411 C C . HIS A 1 417 ? 26.818 -17.295 -19.374 1.00 92.56 417 HIS A C 1
ATOM 3413 O O . HIS A 1 417 ? 26.026 -17.413 -18.434 1.00 92.56 417 HIS A O 1
ATOM 3419 N N . LYS A 1 418 ? 27.949 -18.014 -19.425 1.00 89.38 418 LYS A N 1
ATOM 3420 C CA . LYS A 1 418 ? 28.325 -19.052 -18.444 1.00 89.38 418 LYS A CA 1
ATOM 3421 C C . LYS A 1 418 ? 28.417 -18.577 -16.990 1.00 89.38 418 LYS A C 1
ATOM 3423 O O . LYS A 1 418 ? 28.475 -19.381 -16.069 1.00 89.38 418 LYS A O 1
ATOM 3428 N N . ASN A 1 419 ? 28.484 -17.264 -16.774 1.00 84.56 419 ASN A N 1
ATOM 3429 C CA . ASN A 1 419 ? 28.467 -16.630 -15.456 1.00 84.56 419 ASN A CA 1
ATOM 3430 C C . ASN A 1 419 ? 27.059 -16.505 -14.849 1.00 84.56 419 ASN A C 1
ATOM 3432 O O . ASN A 1 419 ? 26.941 -16.062 -13.706 1.00 84.56 419 ASN A O 1
ATOM 3436 N N . LEU A 1 420 ? 26.020 -16.803 -15.629 1.00 89.06 420 LEU A N 1
ATOM 3437 C CA . LEU A 1 420 ? 24.615 -16.744 -15.238 1.00 89.06 420 LEU A CA 1
ATOM 3438 C C . LEU A 1 420 ? 23.939 -18.108 -15.400 1.00 89.06 420 LEU A C 1
ATOM 3440 O O . LEU A 1 420 ? 23.197 -18.523 -14.514 1.00 89.06 420 LEU A O 1
ATOM 3444 N N . VAL A 1 421 ? 24.218 -18.810 -16.499 1.00 90.31 421 VAL A N 1
ATOM 3445 C CA . VAL A 1 421 ? 23.597 -20.094 -16.843 1.00 90.31 421 VAL A CA 1
ATOM 3446 C C . VAL A 1 421 ? 24.671 -21.076 -17.291 1.00 90.31 421 VAL A C 1
ATOM 3448 O O . VAL A 1 421 ? 25.541 -20.702 -18.068 1.00 90.31 421 VAL A O 1
ATOM 3451 N N . HIS A 1 422 ? 24.614 -22.331 -16.855 1.00 88.25 422 HIS A N 1
ATOM 3452 C CA . HIS A 1 422 ? 25.525 -23.374 -17.329 1.00 88.25 422 HIS A CA 1
ATOM 3453 C C . HIS A 1 422 ? 24.770 -24.635 -17.754 1.00 88.25 422 HIS A C 1
ATOM 3455 O O . HIS A 1 422 ? 23.674 -24.908 -17.268 1.00 88.25 422 HIS A O 1
ATOM 3461 N N . VAL A 1 423 ? 25.360 -25.386 -18.686 1.00 88.75 423 VAL A N 1
ATOM 3462 C CA . VAL A 1 423 ? 24.830 -26.670 -19.159 1.00 88.75 423 VAL A CA 1
ATOM 3463 C C . VAL A 1 423 ? 25.605 -27.792 -18.475 1.00 88.75 423 VAL A C 1
ATOM 3465 O O . VAL A 1 423 ? 26.834 -27.828 -18.554 1.00 88.75 423 VAL A O 1
ATOM 3468 N N . THR A 1 424 ? 24.905 -28.692 -17.791 1.00 88.38 424 THR A N 1
ATOM 3469 C CA . THR A 1 424 ? 25.508 -29.842 -17.107 1.00 88.38 424 THR A CA 1
ATOM 3470 C C . THR A 1 424 ? 25.873 -30.955 -18.100 1.00 88.38 424 THR A C 1
ATOM 3472 O O . THR A 1 424 ? 25.359 -30.980 -19.225 1.00 88.38 424 THR A O 1
ATOM 3475 N N . PRO A 1 425 ? 26.701 -31.943 -17.699 1.00 86.88 425 PRO A N 1
ATOM 3476 C CA . PRO A 1 425 ? 26.978 -33.121 -18.526 1.00 86.88 425 PRO A CA 1
ATOM 3477 C C . PRO A 1 425 ? 25.720 -33.896 -18.951 1.00 86.88 425 PRO A C 1
ATOM 3479 O O . PRO A 1 425 ? 25.703 -34.496 -20.023 1.00 86.88 425 PRO A O 1
ATOM 3482 N N . ASN A 1 426 ? 24.643 -33.823 -18.161 1.00 86.56 426 ASN A N 1
ATOM 3483 C CA . ASN A 1 426 ? 23.359 -34.469 -18.449 1.00 86.56 426 ASN A CA 1
ATOM 3484 C C . ASN A 1 426 ? 22.465 -33.636 -19.389 1.00 86.56 426 ASN A C 1
ATOM 3486 O O . ASN A 1 426 ? 21.277 -33.924 -19.515 1.00 86.56 426 ASN A O 1
ATOM 3490 N N . LYS A 1 427 ? 23.011 -32.592 -20.032 1.00 89.50 427 LYS A N 1
ATOM 3491 C CA . LYS A 1 427 ? 22.281 -31.639 -20.883 1.00 89.50 427 LYS A CA 1
ATOM 3492 C C . LYS A 1 427 ? 21.137 -30.908 -20.162 1.00 89.50 427 LYS A C 1
ATOM 3494 O O . LYS A 1 427 ? 20.178 -30.482 -20.808 1.00 89.50 427 LYS A O 1
ATOM 3499 N N . THR A 1 428 ? 21.236 -30.729 -18.845 1.00 88.81 428 THR A N 1
ATOM 3500 C CA . THR A 1 428 ? 20.335 -29.838 -18.095 1.00 88.81 428 THR A CA 1
ATOM 3501 C C . THR A 1 428 ? 20.914 -28.430 -18.053 1.00 88.81 428 THR A C 1
ATOM 3503 O O . THR A 1 428 ? 22.131 -28.253 -18.055 1.00 88.81 428 THR A O 1
ATOM 3506 N N . VAL A 1 429 ? 20.051 -27.420 -18.043 1.00 88.62 429 VAL A N 1
ATOM 3507 C CA . VAL A 1 429 ? 20.433 -26.009 -17.997 1.00 88.62 429 VAL A CA 1
ATOM 3508 C C . VAL A 1 429 ? 20.092 -25.440 -16.627 1.00 88.62 429 VAL A C 1
ATOM 3510 O O . VAL A 1 429 ? 18.933 -25.442 -16.218 1.00 88.62 429 VAL A O 1
ATOM 3513 N N . GLU A 1 430 ? 21.108 -24.958 -15.917 1.00 87.88 430 GLU A N 1
ATOM 3514 C CA . GLU A 1 430 ? 21.008 -24.560 -14.513 1.00 87.88 430 GLU A CA 1
ATOM 3515 C C . GLU A 1 430 ? 21.554 -23.151 -14.271 1.00 87.88 430 GLU A C 1
ATOM 3517 O O . GLU A 1 430 ? 22.572 -22.735 -14.838 1.00 87.88 430 GLU A O 1
ATOM 3522 N N . LEU A 1 431 ? 20.889 -22.418 -13.374 1.00 88.38 431 LEU A N 1
ATOM 3523 C CA . LEU A 1 431 ? 21.321 -21.091 -12.949 1.00 88.38 431 LEU A CA 1
ATOM 3524 C C . LEU A 1 431 ? 22.546 -21.177 -12.037 1.00 88.38 431 LEU A C 1
ATOM 3526 O O . LEU A 1 431 ? 22.589 -21.954 -11.082 1.00 88.38 431 LEU A O 1
ATOM 3530 N N . VAL A 1 432 ? 23.533 -20.325 -12.297 1.00 84.75 432 VAL A N 1
ATOM 3531 C CA . VAL A 1 432 ? 24.729 -20.218 -11.463 1.00 84.75 432 VAL A CA 1
ATOM 3532 C C . VAL A 1 432 ? 24.371 -19.501 -10.162 1.00 84.75 432 VAL A C 1
ATOM 3534 O O . VAL A 1 432 ? 23.958 -18.339 -10.167 1.00 84.75 432 VAL A O 1
ATOM 3537 N N . LYS A 1 433 ? 24.556 -20.182 -9.025 1.00 73.38 433 LYS A N 1
ATOM 3538 C CA . LYS A 1 433 ? 24.396 -19.573 -7.697 1.00 73.38 433 LYS A CA 1
ATOM 3539 C C . LYS A 1 433 ? 25.504 -18.542 -7.481 1.00 73.38 433 LYS A C 1
ATOM 3541 O O . LYS A 1 433 ? 26.672 -18.897 -7.346 1.00 73.38 433 LYS A O 1
ATOM 3546 N N . ASN A 1 434 ? 25.141 -17.264 -7.430 1.00 64.44 434 ASN A N 1
ATOM 3547 C CA . ASN A 1 434 ? 26.075 -16.188 -7.115 1.00 64.44 434 ASN A CA 1
ATOM 3548 C C . ASN A 1 434 ? 26.066 -15.936 -5.602 1.00 64.44 434 ASN A C 1
ATOM 3550 O O . ASN A 1 434 ? 25.141 -15.323 -5.078 1.00 64.44 434 ASN A O 1
ATOM 3554 N N . SER A 1 435 ? 27.099 -16.390 -4.891 1.00 53.59 435 SER A N 1
ATOM 3555 C CA . SER A 1 435 ? 27.292 -16.048 -3.480 1.00 53.59 435 SER A CA 1
ATOM 3556 C C . SER A 1 435 ? 27.995 -14.695 -3.366 1.00 53.59 435 SER A C 1
ATOM 3558 O O . SER A 1 435 ? 29.188 -14.585 -3.658 1.00 53.59 435 SER A O 1
ATOM 3560 N N . VAL A 1 436 ? 27.280 -13.661 -2.924 1.00 56.62 436 VAL A N 1
ATOM 3561 C CA . VAL A 1 436 ? 27.916 -12.412 -2.484 1.00 56.62 436 VAL A CA 1
ATOM 3562 C C . VAL A 1 436 ? 28.139 -12.460 -0.988 1.00 56.62 436 VAL A C 1
ATOM 3564 O O . VAL A 1 436 ? 27.226 -12.737 -0.213 1.00 56.62 436 VAL A O 1
ATOM 3567 N N . VAL A 1 437 ? 29.360 -12.133 -0.582 1.00 51.09 437 VAL A N 1
ATOM 3568 C CA . VAL A 1 437 ? 29.708 -11.901 0.816 1.00 51.09 437 VAL A CA 1
ATOM 3569 C C . VAL A 1 437 ? 29.258 -10.481 1.184 1.00 51.09 437 VAL A C 1
ATOM 3571 O O . VAL A 1 437 ? 29.991 -9.510 0.999 1.00 51.09 437 VAL A O 1
ATOM 3574 N N . LEU A 1 438 ? 28.017 -10.352 1.667 1.00 53.41 438 LEU A N 1
ATOM 3575 C CA . LEU A 1 438 ? 27.415 -9.075 2.090 1.00 53.41 438 LEU A CA 1
ATOM 3576 C C . LEU A 1 438 ? 28.070 -8.479 3.350 1.00 53.41 438 LEU A C 1
ATOM 3578 O O . LEU A 1 438 ? 27.834 -7.314 3.654 1.00 53.41 438 LEU A O 1
ATOM 3582 N N . SER A 1 439 ? 28.921 -9.229 4.062 1.00 48.88 439 SER A N 1
ATOM 3583 C CA . SER A 1 439 ? 29.552 -8.806 5.327 1.00 48.88 439 SER A CA 1
ATOM 3584 C C . SER A 1 439 ? 30.521 -7.619 5.209 1.00 48.88 439 SER A C 1
ATOM 3586 O O . SER A 1 439 ? 31.070 -7.173 6.210 1.00 48.88 439 SER A O 1
ATOM 3588 N N . THR A 1 440 ? 30.723 -7.082 4.002 1.00 54.28 440 THR A N 1
ATOM 3589 C CA . THR A 1 440 ? 31.567 -5.906 3.726 1.00 54.28 440 THR A CA 1
ATOM 3590 C C . THR A 1 440 ? 30.770 -4.644 3.372 1.00 54.28 440 THR A C 1
ATOM 3592 O O . THR A 1 440 ? 31.367 -3.589 3.145 1.00 54.28 440 THR A O 1
ATOM 3595 N N . LEU A 1 441 ? 29.435 -4.722 3.303 1.00 63.72 441 LEU A N 1
ATOM 3596 C CA . LEU A 1 441 ? 28.590 -3.599 2.901 1.00 63.72 441 LEU A CA 1
ATOM 3597 C C . LEU A 1 441 ? 28.213 -2.715 4.091 1.00 63.72 441 LEU A C 1
ATOM 3599 O O . LEU A 1 441 ? 27.686 -3.169 5.102 1.00 63.72 441 LEU A O 1
ATOM 3603 N N . ASP A 1 442 ? 28.433 -1.415 3.924 1.00 65.44 442 ASP A N 1
ATOM 3604 C CA . ASP A 1 442 ? 27.951 -0.396 4.847 1.00 65.44 442 ASP A CA 1
ATOM 3605 C C . ASP A 1 442 ? 26.436 -0.210 4.665 1.00 65.44 442 ASP A C 1
ATOM 3607 O O . ASP A 1 442 ? 25.983 0.458 3.728 1.00 65.44 442 ASP A O 1
ATOM 3611 N N . VAL A 1 443 ? 25.659 -0.816 5.566 1.00 68.44 443 VAL A N 1
ATOM 3612 C CA . VAL A 1 443 ? 24.185 -0.812 5.562 1.00 68.44 443 VAL A CA 1
ATOM 3613 C C . VAL A 1 443 ? 23.619 0.615 5.548 1.00 68.44 443 VAL A C 1
ATOM 3615 O O . VAL A 1 443 ? 22.574 0.859 4.949 1.00 68.44 443 VAL A O 1
ATOM 3618 N N . THR A 1 444 ? 24.339 1.596 6.109 1.00 68.12 444 THR A N 1
ATOM 3619 C CA . THR A 1 444 ? 23.894 3.002 6.144 1.00 68.12 444 THR A CA 1
ATOM 3620 C C . THR A 1 444 ? 23.856 3.662 4.761 1.00 68.12 444 THR A C 1
ATOM 3622 O O . THR A 1 444 ? 23.160 4.660 4.561 1.00 68.12 444 THR A O 1
ATOM 3625 N N . LYS A 1 445 ? 24.574 3.102 3.779 1.00 78.38 445 LYS A N 1
ATOM 3626 C CA . LYS A 1 445 ? 24.662 3.627 2.407 1.00 78.38 445 LYS A CA 1
ATOM 3627 C C . LYS A 1 445 ? 23.702 2.954 1.426 1.00 78.38 445 LYS A C 1
ATOM 3629 O O . LYS A 1 445 ? 23.675 3.349 0.258 1.00 78.38 445 LYS A O 1
ATOM 3634 N N . LEU A 1 446 ? 22.922 1.966 1.866 1.00 83.94 446 LEU A N 1
ATOM 3635 C CA . LEU A 1 446 ? 21.946 1.290 1.013 1.00 83.94 446 LEU A CA 1
ATOM 3636 C C . LEU A 1 446 ? 20.837 2.249 0.576 1.00 83.94 446 LEU A C 1
ATOM 3638 O O . LEU A 1 446 ? 20.335 3.069 1.348 1.00 83.94 446 LEU A O 1
ATOM 3642 N N . LYS A 1 447 ? 20.456 2.160 -0.697 1.00 85.69 447 LYS A N 1
ATOM 3643 C CA . LYS A 1 447 ? 19.341 2.928 -1.261 1.00 85.69 447 LYS A CA 1
ATOM 3644 C C . LYS A 1 447 ? 17.983 2.277 -0.982 1.00 85.69 447 LYS A C 1
ATOM 3646 O O . LYS A 1 447 ? 17.005 3.018 -0.953 1.00 85.69 447 LYS A O 1
ATOM 3651 N N . GLY A 1 448 ? 17.971 0.959 -0.767 1.00 86.38 448 GLY A N 1
ATOM 3652 C CA . GLY A 1 448 ? 16.803 0.123 -0.472 1.00 86.38 448 GLY A CA 1
ATOM 3653 C C . GLY A 1 448 ? 16.839 -0.517 0.924 1.00 86.38 448 GLY A C 1
ATOM 3654 O O . GLY A 1 448 ? 17.692 -0.184 1.752 1.00 86.38 448 GLY A O 1
ATOM 3655 N N . HIS A 1 449 ? 15.931 -1.466 1.153 1.00 88.62 449 HIS A N 1
ATOM 3656 C CA . HIS A 1 449 ? 15.937 -2.380 2.292 1.00 88.62 449 HIS A CA 1
ATOM 3657 C C . HIS A 1 449 ? 17.180 -3.286 2.279 1.00 88.62 449 HIS A C 1
ATOM 3659 O O . HIS A 1 449 ? 17.702 -3.654 1.225 1.00 88.62 449 HIS A O 1
ATOM 3665 N N . ALA A 1 450 ? 17.662 -3.652 3.466 1.00 88.00 450 ALA A N 1
ATOM 3666 C CA . ALA A 1 450 ? 18.799 -4.550 3.623 1.00 88.00 450 ALA A CA 1
ATOM 3667 C C . ALA A 1 450 ? 18.354 -6.013 3.468 1.00 88.00 450 ALA A C 1
ATOM 3669 O O . ALA A 1 450 ? 18.123 -6.695 4.463 1.00 88.00 450 ALA A O 1
ATOM 3670 N N . LEU A 1 451 ? 18.246 -6.471 2.217 1.00 88.12 451 LEU A N 1
ATOM 3671 C CA . LEU A 1 451 ? 17.867 -7.847 1.879 1.00 88.12 451 LEU A CA 1
ATOM 3672 C C . LEU A 1 451 ? 18.798 -8.879 2.537 1.00 88.12 451 LEU A C 1
ATOM 3674 O O . LEU A 1 451 ? 20.019 -8.689 2.605 1.00 88.12 451 LEU A O 1
ATOM 3678 N N . SER A 1 452 ? 18.232 -10.007 2.965 1.00 87.62 452 SER A N 1
ATOM 3679 C CA . SER A 1 452 ? 18.983 -11.099 3.584 1.00 87.62 452 SER A CA 1
ATOM 3680 C C . SER A 1 452 ? 19.982 -11.734 2.605 1.00 87.62 452 SER A C 1
ATOM 3682 O O . SER A 1 452 ? 19.796 -11.725 1.385 1.00 87.62 452 SER A O 1
ATOM 3684 N N . GLN A 1 453 ? 21.047 -12.352 3.125 1.00 83.56 453 GLN A N 1
ATOM 3685 C CA . GLN A 1 453 ? 22.030 -13.046 2.282 1.00 83.56 453 GLN A CA 1
ATOM 3686 C C . GLN A 1 453 ? 21.415 -14.204 1.485 1.00 83.56 453 GLN A C 1
ATOM 3688 O O . GLN A 1 453 ? 21.799 -14.435 0.333 1.00 83.56 453 GLN A O 1
ATOM 3693 N N . GLN A 1 454 ? 20.449 -14.905 2.079 1.00 84.88 454 GLN A N 1
ATOM 3694 C CA . GLN A 1 454 ? 19.706 -15.972 1.418 1.00 84.88 454 GLN A CA 1
ATOM 3695 C C . GLN A 1 454 ? 18.877 -15.412 0.257 1.00 84.88 454 GLN A C 1
ATOM 3697 O O . GLN A 1 454 ? 19.005 -15.901 -0.867 1.00 84.88 454 GLN A O 1
ATOM 3702 N N . THR A 1 455 ? 18.129 -14.330 0.500 1.00 89.00 455 THR A N 1
ATOM 3703 C CA . THR A 1 455 ? 17.362 -13.616 -0.528 1.00 89.00 455 THR A CA 1
ATOM 3704 C C . THR A 1 455 ? 18.286 -13.147 -1.647 1.00 89.00 455 THR A C 1
ATOM 3706 O O . THR A 1 455 ? 18.077 -13.489 -2.803 1.00 89.00 455 THR A O 1
ATOM 3709 N N . MET A 1 456 ? 19.377 -12.445 -1.336 1.00 86.69 456 MET A N 1
ATOM 3710 C CA . MET A 1 456 ? 20.315 -11.933 -2.343 1.00 86.69 456 MET A CA 1
ATOM 3711 C C . MET A 1 456 ? 20.911 -13.037 -3.228 1.00 86.69 456 MET A C 1
ATOM 3713 O O . MET A 1 456 ? 20.994 -12.871 -4.444 1.00 86.69 456 MET A O 1
ATOM 3717 N N . THR A 1 457 ? 21.290 -14.176 -2.639 1.00 84.25 457 THR A N 1
ATOM 3718 C CA . THR A 1 457 ? 21.847 -15.323 -3.382 1.00 84.25 457 THR A CA 1
ATOM 3719 C C . THR A 1 457 ? 20.833 -15.895 -4.375 1.00 84.25 457 THR A C 1
ATOM 3721 O O . THR A 1 457 ? 21.197 -16.278 -5.488 1.00 84.25 457 THR A O 1
ATOM 3724 N N . PHE A 1 458 ? 19.562 -15.938 -3.976 1.00 84.81 458 PHE A N 1
ATOM 3725 C CA . PHE A 1 458 ? 18.467 -16.422 -4.806 1.00 84.81 458 PHE A CA 1
ATOM 3726 C C . PHE A 1 458 ? 18.046 -15.405 -5.873 1.00 84.81 458 PHE A C 1
ATOM 3728 O O . PHE A 1 458 ? 17.897 -15.787 -7.023 1.00 84.81 458 PHE A O 1
ATOM 3735 N N . VAL A 1 459 ? 17.893 -14.124 -5.529 1.00 89.38 459 VAL A N 1
ATOM 3736 C CA . VAL A 1 459 ? 17.253 -13.092 -6.367 1.00 89.38 459 VAL A CA 1
ATOM 3737 C C . VAL A 1 459 ? 18.154 -12.577 -7.493 1.00 89.38 459 VAL A C 1
ATOM 3739 O O . VAL A 1 459 ? 17.665 -12.302 -8.590 1.00 89.38 459 VAL A O 1
ATOM 3742 N N . VAL A 1 460 ? 19.469 -12.467 -7.267 1.00 89.81 460 VAL A N 1
ATOM 3743 C CA . VAL A 1 460 ? 20.414 -11.885 -8.242 1.00 89.81 460 VAL A CA 1
ATOM 3744 C C . VAL A 1 460 ? 20.337 -12.554 -9.629 1.00 89.81 460 VAL A C 1
ATOM 3746 O O . VAL A 1 460 ? 20.176 -11.826 -10.611 1.00 89.81 460 VAL A O 1
ATOM 3749 N N . PRO A 1 461 ? 20.387 -13.897 -9.765 1.00 89.50 461 PRO A N 1
ATOM 3750 C CA . PRO A 1 461 ? 20.230 -14.554 -11.065 1.00 89.50 461 PRO A CA 1
ATOM 3751 C C . PRO A 1 461 ? 18.909 -14.229 -11.780 1.00 89.50 461 PRO A C 1
ATOM 3753 O O . PRO A 1 461 ? 18.912 -14.048 -12.994 1.00 89.50 461 PRO A O 1
ATOM 3756 N N . TYR A 1 462 ? 17.792 -14.093 -11.055 1.00 90.75 462 TYR A N 1
ATOM 3757 C CA . TYR A 1 462 ? 16.487 -13.782 -11.658 1.00 90.75 462 TYR A CA 1
ATOM 3758 C C . TYR A 1 462 ? 16.414 -12.348 -12.177 1.00 90.75 462 TYR A C 1
ATOM 3760 O O . TYR A 1 462 ? 15.912 -12.119 -13.274 1.00 90.75 462 TYR A O 1
ATOM 3768 N N . ILE A 1 463 ? 16.958 -11.379 -11.433 1.00 92.00 463 ILE A N 1
ATOM 3769 C CA . ILE A 1 463 ? 17.051 -9.996 -11.918 1.00 92.00 463 ILE A CA 1
ATOM 3770 C C . ILE A 1 463 ? 17.931 -9.932 -13.171 1.00 92.00 463 ILE A C 1
ATOM 3772 O O . ILE A 1 463 ? 17.561 -9.270 -14.139 1.00 92.00 463 ILE A O 1
ATOM 3776 N N . MET A 1 464 ? 19.053 -10.663 -13.188 1.00 91.75 464 MET A N 1
ATOM 3777 C CA . MET A 1 464 ? 19.918 -10.751 -14.366 1.00 91.75 464 MET A CA 1
ATOM 3778 C C . MET A 1 464 ? 19.194 -11.354 -15.574 1.00 91.75 464 MET A C 1
ATOM 3780 O O . MET A 1 464 ? 19.280 -10.786 -16.658 1.00 91.75 464 MET A O 1
ATOM 3784 N N . LEU A 1 465 ? 18.447 -12.454 -15.407 1.00 92.81 465 LEU A N 1
ATOM 3785 C CA . LEU A 1 465 ? 17.613 -13.010 -16.480 1.00 92.81 465 LEU A CA 1
ATOM 3786 C C . LEU A 1 465 ? 16.595 -11.979 -16.985 1.00 92.81 465 LEU A C 1
ATOM 3788 O O . LEU A 1 465 ? 16.454 -11.788 -18.191 1.00 92.81 465 LEU A O 1
ATOM 3792 N N . GLN A 1 466 ? 15.919 -11.275 -16.073 1.00 93.25 466 GLN A N 1
ATOM 3793 C CA . GLN A 1 466 ? 14.876 -10.320 -16.437 1.00 93.25 466 GLN A CA 1
ATOM 3794 C C . GLN A 1 466 ? 15.415 -9.121 -17.233 1.00 93.25 466 GLN A C 1
ATOM 3796 O O . GLN A 1 466 ? 14.716 -8.625 -18.115 1.00 93.25 466 GLN A O 1
ATOM 3801 N N . ILE A 1 467 ? 16.663 -8.691 -17.001 1.00 93.69 467 ILE A N 1
ATOM 3802 C CA . ILE A 1 467 ? 17.332 -7.676 -17.838 1.00 93.69 467 ILE A CA 1
ATOM 3803 C C . ILE A 1 467 ? 17.342 -8.100 -19.318 1.00 93.69 467 ILE A C 1
ATOM 3805 O O . ILE A 1 467 ? 17.147 -7.254 -20.186 1.00 93.69 467 ILE A O 1
ATOM 3809 N N . TYR A 1 468 ? 17.499 -9.393 -19.616 1.00 94.62 468 TYR A N 1
ATOM 3810 C CA . TYR A 1 468 ? 17.486 -9.921 -20.985 1.00 94.62 468 TYR A CA 1
ATOM 3811 C C . TYR A 1 468 ? 16.083 -10.247 -21.514 1.00 94.62 468 TYR A C 1
ATOM 3813 O O . TYR A 1 468 ? 15.891 -10.279 -22.726 1.00 94.62 468 TYR A O 1
ATOM 3821 N N . VAL A 1 469 ? 15.083 -10.413 -20.649 1.00 94.69 469 VAL A N 1
ATOM 3822 C CA . VAL A 1 469 ? 13.673 -10.529 -21.068 1.00 94.69 469 VAL A CA 1
ATOM 3823 C C . VAL A 1 469 ? 13.093 -9.161 -21.443 1.00 94.69 469 VAL A C 1
ATOM 3825 O O . VAL A 1 469 ? 12.309 -9.042 -22.382 1.00 94.69 469 VAL A O 1
ATOM 3828 N N . ASN A 1 470 ? 13.498 -8.105 -20.737 1.00 94.06 470 ASN A N 1
ATOM 3829 C CA . ASN A 1 470 ? 12.933 -6.762 -20.860 1.00 94.06 470 ASN A CA 1
ATOM 3830 C C . ASN A 1 470 ? 12.920 -6.164 -22.285 1.00 94.06 470 ASN A C 1
ATOM 3832 O O . ASN A 1 470 ? 11.897 -5.582 -22.649 1.00 94.06 470 ASN A O 1
ATOM 3836 N N . PRO A 1 471 ? 13.962 -6.312 -23.129 1.00 93.12 471 PRO A N 1
ATOM 3837 C CA . PRO A 1 471 ? 13.918 -5.855 -24.521 1.00 93.12 471 PRO A CA 1
ATOM 3838 C C . PRO A 1 471 ? 12.807 -6.505 -25.357 1.00 93.12 471 PRO A C 1
ATOM 3840 O O . PRO A 1 471 ? 12.239 -5.857 -26.237 1.00 93.12 471 PRO A O 1
ATOM 3843 N N . VAL A 1 472 ? 12.458 -7.760 -25.056 1.00 94.50 472 VAL A N 1
ATOM 3844 C CA . VAL A 1 472 ? 11.404 -8.513 -25.754 1.00 94.50 472 VAL A CA 1
ATOM 3845 C C . VAL A 1 472 ? 10.014 -7.959 -25.429 1.00 94.50 472 VAL A C 1
ATOM 3847 O O . VAL A 1 472 ? 9.111 -7.992 -26.267 1.00 94.50 472 VAL A O 1
ATOM 3850 N N . LEU A 1 473 ? 9.840 -7.384 -24.233 1.00 92.94 473 LEU A N 1
ATOM 3851 C CA . LEU A 1 473 ? 8.557 -6.851 -23.768 1.00 92.94 473 LEU A CA 1
ATOM 3852 C C . LEU A 1 473 ? 8.007 -5.739 -24.666 1.00 92.94 473 LEU A C 1
ATOM 3854 O O . LEU A 1 473 ? 6.792 -5.588 -24.741 1.00 92.94 473 LEU A O 1
ATOM 3858 N N . ASN A 1 474 ? 8.867 -5.027 -25.406 1.00 90.00 474 ASN A N 1
ATOM 3859 C CA . ASN A 1 474 ? 8.447 -4.015 -26.382 1.00 90.00 474 ASN A CA 1
ATOM 3860 C C . ASN A 1 474 ? 7.442 -4.558 -27.416 1.00 90.00 474 ASN A C 1
ATOM 3862 O O . ASN A 1 474 ? 6.607 -3.801 -27.903 1.00 90.00 474 ASN A O 1
ATOM 3866 N N . TYR A 1 475 ? 7.509 -5.855 -27.733 1.00 91.69 475 TYR A N 1
ATOM 3867 C CA . TYR A 1 475 ? 6.626 -6.511 -28.701 1.00 91.69 475 TYR A CA 1
ATOM 3868 C C . TYR A 1 475 ? 5.462 -7.256 -28.042 1.00 91.69 475 TYR A C 1
ATOM 3870 O O . TYR A 1 475 ? 4.414 -7.435 -28.657 1.00 91.69 475 TYR A O 1
ATOM 3878 N N . LEU A 1 476 ? 5.639 -7.706 -26.796 1.00 92.75 476 LEU A N 1
ATOM 3879 C CA . LEU A 1 476 ? 4.696 -8.610 -26.137 1.00 92.75 476 LEU A CA 1
ATOM 3880 C C . LEU A 1 476 ? 3.769 -7.916 -25.139 1.00 92.75 476 LEU A C 1
ATOM 3882 O O . LEU A 1 476 ? 2.701 -8.454 -24.872 1.00 92.75 476 LEU A O 1
ATOM 3886 N N . ILE A 1 477 ? 4.124 -6.746 -24.595 1.00 93.50 477 ILE A N 1
ATOM 3887 C CA . ILE A 1 477 ? 3.391 -6.172 -23.457 1.00 93.50 477 ILE A CA 1
ATOM 3888 C C . ILE A 1 477 ? 1.957 -5.752 -23.806 1.00 93.50 477 ILE A C 1
ATOM 3890 O O . ILE A 1 477 ? 1.035 -6.044 -23.051 1.00 93.50 477 ILE A O 1
ATOM 3894 N N . ASN A 1 478 ? 1.745 -5.128 -24.968 1.00 93.56 478 ASN A N 1
ATOM 3895 C CA . ASN A 1 478 ? 0.414 -4.691 -25.391 1.00 93.56 478 ASN A CA 1
ATOM 3896 C C . ASN A 1 478 ? -0.512 -5.889 -25.695 1.00 93.56 478 ASN A C 1
ATOM 3898 O O . ASN A 1 478 ? -1.605 -5.935 -25.127 1.00 93.56 478 ASN A O 1
ATOM 3902 N N . PRO A 1 479 ? -0.082 -6.906 -26.474 1.00 94.12 479 PRO A N 1
ATOM 3903 C CA . PRO A 1 479 ? -0.818 -8.167 -26.582 1.00 94.12 479 PRO A CA 1
ATOM 3904 C C . PRO A 1 479 ? -1.042 -8.860 -25.228 1.00 94.12 479 PRO A C 1
ATOM 3906 O O . PRO A 1 479 ? -2.132 -9.373 -24.981 1.00 94.12 479 PRO A O 1
ATOM 3909 N N . ALA A 1 480 ? -0.054 -8.831 -24.324 1.00 94.31 480 ALA A N 1
ATOM 3910 C CA . ALA A 1 480 ? -0.154 -9.463 -23.009 1.00 94.31 480 ALA A CA 1
ATOM 3911 C C . ALA A 1 480 ? -1.263 -8.867 -22.138 1.00 94.31 480 ALA A C 1
ATOM 3913 O O . ALA A 1 480 ? -1.967 -9.612 -21.453 1.00 94.31 480 ALA A O 1
ATOM 3914 N N . MET A 1 481 ? -1.438 -7.541 -22.173 1.00 95.44 481 MET A N 1
ATOM 3915 C CA . MET A 1 481 ? -2.526 -6.865 -21.462 1.00 95.44 481 MET A CA 1
ATOM 3916 C C . MET A 1 481 ? -3.892 -7.350 -21.959 1.00 95.44 481 MET A C 1
ATOM 3918 O O . MET A 1 481 ? -4.723 -7.733 -21.142 1.00 95.44 481 MET A O 1
ATOM 3922 N N . LEU A 1 482 ? -4.104 -7.414 -23.279 1.00 95.31 482 LEU A N 1
ATOM 3923 C CA . LEU A 1 482 ? -5.370 -7.880 -23.862 1.00 95.31 482 LEU A CA 1
ATOM 3924 C C . LEU A 1 482 ? -5.679 -9.334 -23.498 1.00 95.31 482 LEU A C 1
ATOM 3926 O O . LEU A 1 482 ? -6.785 -9.638 -23.057 1.00 95.31 482 LEU A O 1
ATOM 3930 N N . VAL A 1 483 ? -4.690 -10.223 -23.626 1.00 93.81 483 VAL A N 1
ATOM 3931 C CA . VAL A 1 483 ? -4.856 -11.642 -23.284 1.00 93.81 483 VAL A CA 1
ATOM 3932 C C . VAL A 1 483 ? -5.150 -11.822 -21.797 1.00 93.81 483 VAL A C 1
ATOM 3934 O O . VAL A 1 483 ? -6.023 -12.606 -21.441 1.00 93.81 483 VAL A O 1
ATOM 3937 N N . THR A 1 484 ? -4.476 -11.071 -20.922 1.00 92.56 484 THR A N 1
ATOM 3938 C CA . THR A 1 484 ? -4.712 -11.139 -19.471 1.00 92.56 484 THR A CA 1
ATOM 3939 C C . THR A 1 484 ? -6.126 -10.681 -19.103 1.00 92.56 484 THR A C 1
ATOM 3941 O O . THR A 1 484 ? -6.767 -11.318 -18.269 1.00 92.56 484 THR A O 1
ATOM 3944 N N . ILE A 1 485 ? -6.643 -9.636 -19.762 1.00 93.81 485 ILE A N 1
ATOM 3945 C CA . ILE A 1 485 ? -8.026 -9.168 -19.581 1.00 93.81 485 ILE A CA 1
ATOM 3946 C C . ILE A 1 485 ? -9.021 -10.244 -20.042 1.00 93.81 485 ILE A C 1
ATOM 3948 O O . ILE A 1 485 ? -9.904 -10.643 -19.280 1.00 93.81 485 ILE A O 1
ATOM 3952 N N . LEU A 1 486 ? -8.865 -10.760 -21.266 1.00 92.19 486 LEU A N 1
ATOM 3953 C CA . LEU A 1 486 ? -9.797 -11.739 -21.837 1.00 92.19 486 LEU A CA 1
ATOM 3954 C C . LEU A 1 486 ? -9.763 -13.093 -21.117 1.00 92.19 486 LEU A C 1
ATOM 3956 O O . LEU A 1 486 ? -10.805 -13.725 -20.974 1.00 92.19 486 LEU A O 1
ATOM 3960 N N . LYS A 1 487 ? -8.607 -13.513 -20.583 1.00 88.88 487 LYS A N 1
ATOM 3961 C CA . LYS A 1 487 ? -8.500 -14.738 -19.773 1.00 88.88 487 LYS A CA 1
ATOM 3962 C C . LYS A 1 487 ? -9.385 -14.691 -18.529 1.00 88.88 487 LYS A C 1
ATOM 3964 O O . LYS A 1 487 ? -9.838 -15.736 -18.070 1.00 88.88 487 LYS A O 1
ATOM 3969 N N . HIS A 1 488 ? -9.630 -13.498 -17.989 1.00 85.00 488 HIS A N 1
ATOM 3970 C CA . HIS A 1 488 ? -10.491 -13.322 -16.827 1.00 85.00 488 HIS A CA 1
ATOM 3971 C C . HIS A 1 488 ? -11.969 -13.134 -17.202 1.00 85.00 488 HIS A C 1
ATOM 3973 O O . HIS A 1 488 ? -12.837 -13.761 -16.603 1.00 85.00 488 HIS A O 1
ATOM 3979 N N . HIS A 1 489 ? -12.260 -12.298 -18.200 1.00 83.50 489 HIS A N 1
ATOM 3980 C CA . HIS A 1 489 ? -13.636 -11.921 -18.547 1.00 83.50 489 HIS A CA 1
ATOM 3981 C C . HIS A 1 489 ? -14.322 -12.846 -19.572 1.00 83.50 489 HIS A C 1
ATOM 3983 O O . HIS A 1 489 ? -15.517 -12.690 -19.802 1.00 83.50 489 HIS A O 1
ATOM 3989 N N . GLN A 1 490 ? -13.596 -13.813 -20.148 1.00 79.88 490 GLN A N 1
ATOM 3990 C CA . GLN A 1 490 ? -14.010 -14.750 -21.210 1.00 79.88 490 GLN A CA 1
ATOM 3991 C C . GLN A 1 490 ? -14.350 -14.081 -22.554 1.00 79.88 490 GLN A C 1
ATOM 3993 O O . GLN A 1 490 ? -13.716 -14.392 -23.562 1.00 79.88 490 GLN A O 1
ATOM 3998 N N . GLU A 1 491 ? -15.304 -13.150 -22.569 1.00 89.25 491 GLU A N 1
ATOM 3999 C CA . GLU A 1 491 ? -15.779 -12.441 -23.759 1.00 89.25 491 GLU A CA 1
ATOM 4000 C C . GLU A 1 491 ? -16.136 -10.988 -23.412 1.00 89.25 491 GLU A C 1
ATOM 4002 O O . GLU A 1 491 ? -16.835 -10.724 -22.434 1.00 89.25 491 GLU A O 1
ATOM 4007 N N . LEU A 1 492 ? -15.665 -10.028 -24.213 1.00 93.31 492 LEU A N 1
ATOM 4008 C CA . LEU A 1 492 ? -15.918 -8.598 -24.009 1.00 93.31 492 LEU A CA 1
ATOM 4009 C C . LEU A 1 492 ? -16.195 -7.886 -25.332 1.00 93.31 492 LEU A C 1
ATOM 4011 O O . LEU A 1 492 ? -15.589 -8.204 -26.352 1.00 93.31 492 LEU A O 1
ATOM 4015 N N . ASN A 1 493 ? -17.056 -6.868 -25.309 1.00 94.56 493 ASN A N 1
ATOM 4016 C CA . ASN A 1 493 ? -17.176 -5.956 -26.446 1.00 94.56 493 ASN A CA 1
ATOM 4017 C C . ASN A 1 493 ? -15.924 -5.066 -26.576 1.00 94.56 493 ASN A C 1
ATOM 4019 O O . ASN A 1 493 ? -15.128 -4.924 -25.637 1.00 94.56 493 ASN A O 1
ATOM 4023 N N . ARG A 1 494 ? -15.761 -4.441 -27.743 1.00 93.69 494 ARG A N 1
ATOM 4024 C CA . ARG A 1 494 ? -14.597 -3.605 -28.051 1.00 93.69 494 ARG A CA 1
ATOM 4025 C C . ARG A 1 494 ? -14.369 -2.471 -27.054 1.00 93.69 494 ARG A C 1
ATOM 4027 O O . ARG A 1 494 ? -13.250 -2.310 -26.573 1.00 93.69 494 ARG A O 1
ATOM 4034 N N . ASP A 1 495 ? -15.414 -1.713 -26.729 1.00 93.12 495 ASP A N 1
ATOM 4035 C CA . ASP A 1 495 ? -15.304 -0.533 -25.865 1.00 93.12 495 ASP A CA 1
ATOM 4036 C C . ASP A 1 495 ? -14.908 -0.902 -24.430 1.00 93.12 495 ASP A C 1
ATOM 4038 O O . ASP A 1 495 ? -14.049 -0.251 -23.832 1.00 93.12 495 ASP A O 1
ATOM 4042 N N . ILE A 1 496 ? -15.483 -1.970 -23.864 1.00 93.50 496 ILE A N 1
ATOM 4043 C CA . ILE A 1 496 ? -15.127 -2.432 -22.515 1.00 93.50 496 ILE A CA 1
ATOM 4044 C C . ILE A 1 496 ? -13.695 -2.972 -22.519 1.00 93.50 496 ILE A C 1
ATOM 4046 O O . ILE A 1 496 ? -12.905 -2.590 -21.653 1.00 93.50 496 ILE A O 1
ATOM 4050 N N . LEU A 1 497 ? -13.319 -3.787 -23.512 1.00 95.31 497 LEU A N 1
ATOM 4051 C CA . LEU A 1 497 ? -11.950 -4.293 -23.638 1.00 95.31 497 LEU A CA 1
ATOM 4052 C C . LEU A 1 497 ? -10.933 -3.145 -23.761 1.00 95.31 497 LEU A C 1
ATOM 4054 O O . LEU A 1 497 ? -9.907 -3.164 -23.077 1.00 95.31 497 LEU A O 1
ATOM 4058 N N . PHE A 1 498 ? -11.235 -2.121 -24.565 1.00 95.69 498 PHE A N 1
ATOM 4059 C CA . PHE A 1 498 ? -10.401 -0.927 -24.706 1.00 95.69 498 PHE A CA 1
ATOM 4060 C C . PHE A 1 498 ? -10.279 -0.148 -23.390 1.00 95.69 498 PHE A C 1
ATOM 4062 O O . PHE A 1 498 ? -9.183 0.278 -23.033 1.00 95.69 498 PHE A O 1
ATOM 4069 N N . ASN A 1 499 ? -11.359 -0.023 -22.614 1.00 94.19 499 ASN A N 1
ATOM 4070 C CA . ASN A 1 499 ? -11.328 0.640 -21.308 1.00 94.19 499 ASN A CA 1
ATOM 4071 C C . ASN A 1 499 ? -10.465 -0.112 -20.280 1.00 94.19 499 ASN A C 1
ATOM 4073 O O . ASN A 1 499 ? -9.670 0.508 -19.568 1.00 94.19 499 ASN A O 1
ATOM 4077 N N . HIS A 1 500 ? -10.570 -1.445 -20.209 1.00 93.75 500 HIS A N 1
ATOM 4078 C CA . HIS A 1 500 ? -9.695 -2.254 -19.349 1.00 93.75 500 HIS A CA 1
ATOM 4079 C C . HIS A 1 500 ? -8.230 -2.176 -19.796 1.00 93.75 500 HIS A C 1
ATOM 4081 O O . HIS A 1 500 ? -7.329 -2.044 -18.963 1.00 93.75 500 HIS A O 1
ATOM 4087 N N . TYR A 1 501 ? -7.989 -2.200 -21.107 1.00 95.12 501 TYR A N 1
ATOM 4088 C CA . TYR A 1 501 ? -6.664 -2.030 -21.696 1.00 95.12 501 TYR A CA 1
ATOM 4089 C C . TYR A 1 501 ? -6.060 -0.658 -21.361 1.00 95.12 501 TYR A C 1
ATOM 4091 O O . TYR A 1 501 ? -4.925 -0.582 -20.890 1.00 95.12 501 TYR A O 1
ATOM 4099 N N . GLY A 1 502 ? -6.838 0.416 -21.515 1.00 94.31 502 GLY A N 1
ATOM 4100 C CA . GLY A 1 502 ? -6.448 1.779 -21.156 1.00 94.31 502 GLY A CA 1
ATOM 4101 C C . GLY A 1 502 ? -6.133 1.926 -19.666 1.00 94.31 502 GLY A C 1
ATOM 4102 O O . GLY A 1 502 ? -5.150 2.573 -19.305 1.00 94.31 502 GLY A O 1
ATOM 4103 N N . PHE A 1 503 ? -6.892 1.257 -18.789 1.00 94.19 503 PHE A N 1
ATOM 4104 C CA . PHE A 1 503 ? -6.583 1.212 -17.357 1.00 94.19 503 PHE A CA 1
ATOM 4105 C C . PHE A 1 503 ? -5.204 0.594 -17.079 1.00 94.19 503 PHE A C 1
ATOM 4107 O O . PHE A 1 503 ? -4.404 1.214 -16.378 1.00 94.19 503 PHE A O 1
ATOM 4114 N N . LEU A 1 504 ? -4.902 -0.586 -17.638 1.00 94.06 504 LEU A N 1
ATOM 4115 C CA . LEU A 1 504 ? -3.598 -1.234 -17.436 1.00 94.06 504 LEU A CA 1
ATOM 4116 C C . LEU A 1 504 ? -2.450 -0.421 -18.048 1.00 94.06 504 LEU A C 1
ATOM 4118 O O . LEU A 1 504 ? -1.387 -0.323 -17.436 1.00 94.06 504 LEU A O 1
ATOM 4122 N N . ARG A 1 505 ? -2.656 0.211 -19.210 1.00 93.44 505 ARG A N 1
ATOM 4123 C CA . ARG A 1 505 ? -1.659 1.112 -19.810 1.00 93.44 505 ARG A CA 1
ATOM 4124 C C . ARG A 1 505 ? -1.358 2.310 -18.927 1.00 93.44 505 ARG A C 1
ATOM 4126 O O . ARG A 1 505 ? -0.190 2.594 -18.686 1.00 93.44 505 ARG A O 1
ATOM 4133 N N . ASN A 1 506 ? -2.389 2.977 -18.411 1.00 92.25 506 ASN A N 1
ATOM 4134 C CA . ASN A 1 506 ? -2.207 4.115 -17.516 1.00 92.25 506 ASN A CA 1
ATOM 4135 C C . ASN A 1 506 ? -1.490 3.687 -16.225 1.00 92.25 506 ASN A C 1
ATOM 4137 O O . ASN A 1 506 ? -0.505 4.307 -15.820 1.00 92.25 506 ASN A O 1
ATOM 4141 N N . LEU A 1 507 ? -1.901 2.554 -15.643 1.00 94.19 507 LEU A N 1
ATOM 4142 C CA . LEU A 1 507 ? -1.257 1.987 -14.462 1.00 94.19 507 LEU A CA 1
ATOM 4143 C C . LEU A 1 507 ? 0.222 1.659 -14.710 1.00 94.19 507 LEU A C 1
ATOM 4145 O O . LEU A 1 507 ? 1.058 1.943 -13.859 1.00 94.19 507 LEU A O 1
ATOM 4149 N N . PHE A 1 508 ? 0.585 1.114 -15.868 1.00 93.62 508 PHE A N 1
ATOM 4150 C CA . PHE A 1 508 ? 1.973 0.769 -16.182 1.00 93.62 508 PHE A CA 1
ATOM 4151 C C . PHE A 1 508 ? 2.728 1.849 -16.964 1.00 93.62 508 PHE A C 1
ATOM 4153 O O . PHE A 1 508 ? 3.803 1.578 -17.498 1.00 93.62 508 PHE A O 1
ATOM 4160 N N . SER A 1 509 ? 2.229 3.084 -16.978 1.00 90.31 509 SER A N 1
ATOM 4161 C CA . SER A 1 509 ? 2.815 4.192 -17.742 1.00 90.31 509 SER A CA 1
ATOM 4162 C C . SER A 1 509 ? 4.220 4.598 -17.298 1.00 90.31 509 SER A C 1
ATOM 4164 O O . SER A 1 509 ? 4.975 5.144 -18.086 1.00 90.31 509 SER A O 1
ATOM 4166 N N . TYR A 1 510 ? 4.629 4.318 -16.060 1.00 90.31 510 TYR A N 1
ATOM 4167 C CA . TYR A 1 510 ? 6.030 4.492 -15.642 1.00 90.31 510 TYR A CA 1
ATOM 4168 C C . TYR A 1 510 ? 6.890 3.257 -15.914 1.00 90.31 510 TYR A C 1
ATOM 4170 O O . TYR A 1 510 ? 8.117 3.347 -15.949 1.00 90.31 510 TYR A O 1
ATOM 4178 N N . GLU A 1 511 ? 6.259 2.101 -16.101 1.00 91.44 511 GLU A N 1
ATOM 4179 C CA . GLU A 1 511 ? 6.939 0.833 -16.337 1.00 91.44 511 GLU A CA 1
ATOM 4180 C C . GLU A 1 511 ? 7.302 0.653 -17.815 1.00 91.44 511 GLU A C 1
ATOM 4182 O O . GLU A 1 511 ? 8.394 0.154 -18.117 1.00 91.44 511 GLU A O 1
ATOM 4187 N N . PHE A 1 512 ? 6.412 1.107 -18.704 1.00 91.81 512 PHE A N 1
ATOM 4188 C CA . PHE A 1 512 ? 6.532 1.079 -20.159 1.00 91.81 512 PHE A CA 1
ATOM 4189 C C . PHE A 1 512 ? 6.208 2.452 -20.749 1.00 91.81 512 PHE A C 1
ATOM 4191 O O . PHE A 1 512 ? 5.375 3.187 -20.230 1.00 91.81 512 PHE A O 1
ATOM 4198 N N . VAL A 1 513 ? 6.842 2.793 -21.871 1.00 88.50 513 VAL A N 1
ATOM 4199 C CA . VAL A 1 513 ? 6.599 4.066 -22.564 1.00 88.50 513 VAL A CA 1
ATOM 4200 C C . VAL A 1 513 ? 5.256 4.010 -23.299 1.00 88.50 513 VAL A C 1
ATOM 4202 O O . VAL A 1 513 ? 5.198 3.657 -24.475 1.00 88.50 513 VAL A O 1
ATOM 4205 N N . THR A 1 514 ? 4.172 4.337 -22.593 1.00 82.19 514 THR A N 1
ATOM 4206 C CA . THR A 1 514 ? 2.807 4.440 -23.134 1.00 82.19 514 THR A CA 1
ATOM 4207 C C . THR A 1 514 ? 2.416 5.902 -23.324 1.00 82.19 514 THR A C 1
ATOM 4209 O O . THR A 1 514 ? 2.675 6.731 -22.452 1.00 82.19 514 THR A O 1
ATOM 4212 N N . VAL A 1 515 ? 1.766 6.225 -24.443 1.00 82.75 515 VAL A N 1
ATOM 4213 C CA . VAL A 1 515 ? 1.286 7.583 -24.742 1.00 82.75 515 VAL A CA 1
ATOM 4214 C C . VAL A 1 515 ? -0.151 7.496 -25.233 1.00 82.75 515 VAL A C 1
ATOM 4216 O O . VAL A 1 515 ? -0.404 6.787 -26.205 1.00 82.75 515 VAL A O 1
ATOM 4219 N N . GLU A 1 516 ? -1.050 8.272 -24.621 1.00 82.88 516 GLU A N 1
ATOM 4220 C CA . GLU A 1 516 ? -2.502 8.237 -24.878 1.00 82.88 516 GLU A CA 1
ATOM 4221 C C . GLU A 1 516 ? -2.853 8.322 -26.371 1.00 82.88 516 GLU A C 1
ATOM 4223 O O . GLU A 1 516 ? -3.686 7.572 -26.876 1.00 82.88 516 GLU A O 1
ATOM 4228 N N . ARG A 1 517 ? -2.145 9.170 -27.131 1.00 84.06 517 ARG A N 1
ATOM 4229 C CA . ARG A 1 517 ? -2.369 9.348 -28.580 1.00 84.06 517 ARG A CA 1
ATOM 4230 C C . ARG A 1 517 ? -2.178 8.071 -29.412 1.00 84.06 517 ARG A C 1
ATOM 4232 O O . ARG A 1 517 ? -2.582 8.036 -30.571 1.00 84.06 517 ARG A O 1
ATOM 4239 N N . TRP A 1 518 ? -1.497 7.059 -28.876 1.00 87.38 518 TRP A N 1
ATOM 4240 C CA . TRP A 1 518 ? -1.273 5.781 -29.549 1.00 87.38 518 TRP A CA 1
ATOM 4241 C C . TRP A 1 518 ? -2.118 4.648 -28.985 1.00 87.38 518 TRP A C 1
ATOM 4243 O O . TRP A 1 518 ? -2.052 3.560 -29.542 1.00 87.38 518 TRP A O 1
ATOM 4253 N N . ASP A 1 519 ? -2.896 4.864 -27.924 1.00 90.69 519 ASP A N 1
ATOM 4254 C CA . ASP A 1 519 ? -3.600 3.780 -27.234 1.00 90.69 519 ASP A CA 1
ATOM 4255 C C . ASP A 1 519 ? -4.506 3.004 -28.189 1.00 90.69 519 ASP A C 1
ATOM 4257 O O . ASP A 1 519 ? -4.438 1.779 -28.244 1.00 90.69 519 ASP A O 1
ATOM 4261 N N . TYR A 1 520 ? -5.269 3.716 -29.021 1.00 91.69 520 TYR A N 1
ATOM 4262 C CA . TYR A 1 520 ? -6.098 3.096 -30.051 1.00 91.69 520 TYR A CA 1
ATOM 4263 C C . TYR A 1 520 ? -5.268 2.369 -31.122 1.00 91.69 520 TYR A C 1
ATOM 4265 O O . TYR A 1 520 ? -5.577 1.242 -31.490 1.00 91.69 520 TYR A O 1
ATOM 4273 N N . LEU A 1 521 ? -4.173 2.971 -31.597 1.00 91.50 521 LEU A N 1
ATOM 4274 C CA . LEU A 1 521 ? -3.307 2.344 -32.605 1.00 91.50 521 LEU A CA 1
ATOM 4275 C C . LEU A 1 521 ? -2.651 1.060 -32.084 1.00 91.50 521 LEU A C 1
ATOM 4277 O O . LEU A 1 521 ? -2.611 0.063 -32.800 1.00 91.50 521 LEU A O 1
ATOM 4281 N N . ASP A 1 522 ? -2.144 1.080 -30.853 1.00 92.44 522 ASP A N 1
ATOM 4282 C CA . ASP A 1 522 ? -1.508 -0.074 -30.218 1.00 92.44 522 ASP A CA 1
ATOM 4283 C C . ASP A 1 522 ? -2.535 -1.164 -29.885 1.00 92.44 522 ASP A C 1
ATOM 4285 O O . ASP A 1 522 ? -2.222 -2.351 -30.004 1.00 92.44 522 ASP A O 1
ATOM 4289 N N . PHE A 1 523 ? -3.762 -0.780 -29.521 1.00 95.19 523 PHE A N 1
ATOM 4290 C CA . PHE A 1 523 ? -4.888 -1.695 -29.352 1.00 95.19 523 PHE A CA 1
ATOM 4291 C C . PHE A 1 523 ? -5.222 -2.417 -30.666 1.00 95.19 523 PHE A C 1
ATOM 4293 O O . PHE A 1 523 ? -5.239 -3.646 -30.712 1.00 95.19 523 PHE A O 1
ATOM 4300 N N . GLU A 1 524 ? -5.397 -1.676 -31.763 1.00 93.81 524 GLU A N 1
ATOM 4301 C CA . GLU A 1 524 ? -5.678 -2.237 -33.093 1.00 93.81 524 GLU A CA 1
ATOM 4302 C C . GLU A 1 524 ? -4.515 -3.079 -33.646 1.00 93.81 524 GLU A C 1
ATOM 4304 O O . GLU A 1 524 ? -4.719 -4.087 -34.323 1.00 93.81 524 GLU A O 1
ATOM 4309 N N . GLU A 1 525 ? -3.267 -2.678 -33.387 1.00 92.75 525 GLU A N 1
ATOM 4310 C CA . GLU A 1 525 ? -2.082 -3.459 -33.759 1.00 92.75 525 GLU A CA 1
ATOM 4311 C C . GLU A 1 525 ? -2.029 -4.782 -32.986 1.00 92.75 525 GLU A C 1
ATOM 4313 O O . GLU A 1 525 ? -1.851 -5.845 -33.585 1.00 92.75 525 GLU A O 1
ATOM 4318 N N . SER A 1 526 ? -2.281 -4.736 -31.677 1.00 94.38 526 SER A N 1
ATOM 4319 C CA . SER A 1 526 ? -2.229 -5.911 -30.804 1.00 94.38 526 SER A CA 1
ATOM 4320 C C . SER A 1 526 ? -3.366 -6.894 -31.068 1.00 94.38 526 SER A C 1
ATOM 4322 O O . SER A 1 526 ? -3.120 -8.096 -31.128 1.00 94.38 526 SER A O 1
ATOM 4324 N N . THR A 1 527 ? -4.591 -6.410 -31.285 1.00 94.19 527 THR A N 1
ATOM 4325 C CA . THR A 1 527 ? -5.739 -7.258 -31.642 1.00 94.19 527 THR A CA 1
ATOM 4326 C C . THR A 1 527 ? -5.489 -7.999 -32.957 1.00 94.19 527 THR A C 1
ATOM 4328 O O . THR A 1 527 ? -5.640 -9.218 -33.016 1.00 94.19 527 THR A O 1
ATOM 4331 N N . ARG A 1 528 ? -4.985 -7.307 -33.988 1.00 92.62 528 ARG A N 1
ATOM 4332 C CA . ARG A 1 528 ? -4.620 -7.930 -35.271 1.00 92.62 528 ARG A CA 1
ATOM 4333 C C . ARG A 1 528 ? -3.531 -8.990 -35.119 1.00 92.62 528 ARG A C 1
ATOM 4335 O O . ARG A 1 528 ? -3.646 -10.067 -35.703 1.00 92.62 528 ARG A O 1
ATOM 4342 N N . HIS A 1 529 ? -2.486 -8.700 -34.344 1.00 92.31 529 HIS A N 1
ATOM 4343 C CA . HIS A 1 529 ? -1.417 -9.660 -34.064 1.00 92.31 529 HIS A CA 1
ATOM 4344 C C . HIS A 1 529 ? -1.946 -10.903 -33.336 1.00 92.31 529 HIS A C 1
ATOM 4346 O O . HIS A 1 529 ? -1.631 -12.022 -33.735 1.00 92.31 529 HIS A O 1
ATOM 4352 N N . LEU A 1 530 ? -2.795 -10.730 -32.319 1.00 92.81 530 LEU A N 1
ATOM 4353 C CA . LEU A 1 530 ? -3.389 -11.841 -31.569 1.00 92.81 530 LEU A CA 1
ATOM 4354 C C . LEU A 1 530 ? -4.321 -12.702 -32.431 1.00 92.81 530 LEU A C 1
ATOM 4356 O O . LEU A 1 530 ? -4.304 -13.926 -32.300 1.00 92.81 530 LEU A O 1
ATOM 4360 N N . SER A 1 531 ? -5.080 -12.096 -33.345 1.00 90.81 531 SER A N 1
ATOM 4361 C CA . SER A 1 531 ? -5.895 -12.834 -34.315 1.00 90.81 531 SER A CA 1
ATOM 4362 C C . SER A 1 531 ? -5.041 -13.596 -35.329 1.00 90.81 531 SER A C 1
ATOM 4364 O O . SER A 1 531 ? -5.316 -14.761 -35.605 1.00 90.81 531 SER A O 1
ATOM 4366 N N . HIS A 1 532 ? -3.955 -12.997 -35.836 1.00 89.31 532 HIS A N 1
ATOM 4367 C CA . HIS A 1 532 ? -3.017 -13.689 -36.729 1.00 89.31 532 HIS A CA 1
ATOM 4368 C C . HIS A 1 532 ? -2.341 -14.893 -36.049 1.00 89.31 532 HIS A C 1
ATOM 4370 O O . HIS A 1 532 ? -2.177 -15.946 -36.662 1.00 89.31 532 HIS A O 1
ATOM 4376 N N . LEU A 1 533 ? -2.015 -14.760 -34.761 1.00 89.88 533 LEU A N 1
ATOM 4377 C CA . LEU A 1 533 ? -1.441 -15.822 -33.929 1.00 89.88 533 LEU A CA 1
ATOM 4378 C C . LEU A 1 533 ? -2.475 -16.848 -33.428 1.00 89.88 533 LEU A C 1
ATOM 4380 O O . LEU A 1 533 ? -2.104 -17.757 -32.679 1.00 89.88 533 LEU A O 1
ATOM 4384 N N . LYS A 1 534 ? -3.748 -16.713 -33.832 1.00 89.50 534 LYS A N 1
ATOM 4385 C CA . LYS A 1 534 ? -4.880 -17.552 -33.405 1.00 89.50 534 LYS A CA 1
ATOM 4386 C C . LYS A 1 534 ? -5.039 -17.643 -31.882 1.00 89.50 534 LYS A C 1
ATOM 4388 O O . LYS A 1 534 ? -5.374 -18.693 -31.350 1.00 89.50 534 LYS A O 1
ATOM 4393 N N . VAL A 1 535 ? -4.764 -16.546 -31.181 1.00 90.75 535 VAL A N 1
ATOM 4394 C CA . VAL A 1 535 ? -4.973 -16.423 -29.727 1.00 90.75 535 VAL A CA 1
ATOM 4395 C C . VAL A 1 535 ? -6.321 -15.777 -29.427 1.00 90.75 535 VAL A C 1
ATOM 4397 O O . VAL A 1 535 ? -6.939 -16.080 -28.415 1.00 90.75 535 VAL A O 1
ATOM 4400 N N . MET A 1 536 ? -6.787 -14.882 -30.300 1.00 91.31 536 MET A N 1
ATOM 4401 C CA . MET A 1 536 ? -7.984 -14.079 -30.060 1.00 91.31 536 MET A CA 1
ATOM 4402 C C . MET A 1 536 ? -8.917 -14.079 -31.272 1.00 91.31 536 MET A C 1
ATOM 4404 O O . MET A 1 536 ? -8.493 -13.793 -32.397 1.00 91.31 536 MET A O 1
ATOM 4408 N N . GLY A 1 537 ? -10.189 -14.375 -31.018 1.00 91.00 537 GLY A N 1
ATOM 4409 C CA . GLY A 1 537 ? -11.284 -14.323 -31.980 1.00 91.00 537 GLY A CA 1
ATOM 4410 C C . GLY A 1 537 ? -12.120 -13.060 -31.802 1.00 91.00 537 GLY A C 1
ATOM 4411 O O . GLY A 1 537 ? -12.075 -12.420 -30.752 1.00 91.00 537 GLY A O 1
ATOM 4412 N N . CYS A 1 538 ? -12.875 -12.700 -32.839 1.00 91.56 538 CYS A N 1
ATOM 4413 C CA . CYS A 1 538 ? -13.877 -11.641 -32.778 1.00 91.56 538 CYS A CA 1
ATOM 4414 C C . CYS A 1 538 ? -15.122 -12.066 -33.569 1.00 91.56 538 CYS A C 1
ATOM 4416 O O . CYS A 1 538 ? -14.999 -12.478 -34.725 1.00 91.56 538 CYS A O 1
ATOM 4418 N N . VAL A 1 539 ? -16.298 -11.994 -32.941 1.00 89.94 539 VAL A N 1
ATOM 4419 C CA . VAL A 1 539 ? -17.617 -12.248 -33.549 1.00 89.94 539 VAL A CA 1
ATOM 4420 C C . VAL A 1 539 ? -18.558 -11.134 -33.095 1.00 89.94 539 VAL A C 1
ATOM 4422 O O . VAL A 1 539 ? -18.640 -10.864 -31.903 1.00 89.94 539 VAL A O 1
ATOM 4425 N N . ASP A 1 540 ? -19.245 -10.464 -34.024 1.00 86.62 540 ASP A N 1
ATOM 4426 C CA . ASP A 1 540 ? -20.179 -9.361 -33.727 1.00 86.62 540 ASP A CA 1
ATOM 4427 C C . ASP A 1 540 ? -19.608 -8.283 -32.775 1.00 86.62 540 ASP A C 1
ATOM 4429 O O . ASP A 1 540 ? -20.266 -7.872 -31.821 1.00 86.62 540 ASP A O 1
ATOM 4433 N N . ASP A 1 541 ? -18.360 -7.850 -33.010 1.00 89.19 541 ASP A N 1
ATOM 4434 C CA . ASP A 1 541 ? -17.622 -6.869 -32.182 1.00 89.19 541 ASP A CA 1
ATOM 4435 C C . ASP A 1 541 ? -17.343 -7.319 -30.728 1.00 89.19 541 ASP A C 1
ATOM 4437 O O . ASP A 1 541 ? -16.987 -6.520 -29.854 1.00 89.19 541 ASP A O 1
ATOM 4441 N N . ARG A 1 542 ? -17.467 -8.626 -30.462 1.00 90.19 542 ARG A N 1
ATOM 4442 C CA . ARG A 1 542 ? -17.106 -9.266 -29.195 1.00 90.19 542 ARG A CA 1
ATOM 4443 C C . ARG A 1 542 ? -15.853 -10.113 -29.348 1.00 90.19 542 ARG A C 1
ATOM 4445 O O . ARG A 1 542 ? -15.768 -10.990 -30.205 1.00 90.19 542 ARG A O 1
ATOM 4452 N N . TYR A 1 543 ? -14.876 -9.824 -28.501 1.00 94.25 543 TYR A N 1
ATOM 4453 C CA . TYR A 1 543 ? -13.544 -10.408 -28.492 1.00 94.25 543 TYR A CA 1
ATOM 4454 C C . TYR A 1 543 ? -13.436 -11.477 -27.405 1.00 94.25 543 TYR A C 1
ATOM 4456 O O . TYR A 1 543 ? -13.889 -11.264 -26.281 1.00 94.25 543 TYR A O 1
ATOM 4464 N N . TYR A 1 544 ? -12.800 -12.602 -27.728 1.00 92.50 544 TYR A N 1
ATOM 4465 C CA . TYR A 1 544 ? -12.623 -13.748 -26.827 1.00 92.50 544 TYR A CA 1
ATOM 4466 C C . TYR A 1 544 ? -11.309 -14.489 -27.114 1.00 92.50 544 TYR A C 1
ATOM 4468 O O . TYR A 1 544 ? -10.716 -14.327 -28.185 1.00 92.50 544 TYR A O 1
ATOM 4476 N N . LEU A 1 545 ? -10.842 -15.310 -26.165 1.00 91.38 545 LEU A N 1
ATOM 4477 C CA . LEU A 1 545 ? -9.674 -16.177 -26.370 1.00 91.38 545 LEU A CA 1
ATOM 4478 C C . LEU A 1 545 ? -10.045 -17.449 -27.137 1.00 91.38 545 LEU A C 1
ATOM 4480 O O . LEU A 1 545 ? -11.035 -18.113 -26.834 1.00 91.38 545 LEU A O 1
ATOM 4484 N N . ILE A 1 546 ? -9.226 -17.800 -28.124 1.00 85.94 546 ILE A N 1
ATOM 4485 C CA . ILE A 1 546 ? -9.356 -19.044 -28.880 1.00 85.94 546 ILE A CA 1
ATOM 4486 C C . ILE A 1 546 ? -8.529 -20.108 -28.150 1.00 85.94 546 ILE A C 1
ATOM 4488 O O . ILE A 1 546 ? -7.305 -20.078 -28.227 1.00 85.94 546 ILE A O 1
ATOM 4492 N N . ASN A 1 547 ? -9.191 -21.083 -27.515 1.00 71.19 547 ASN A N 1
ATOM 4493 C CA . ASN A 1 547 ? -8.584 -22.169 -26.715 1.00 71.19 547 ASN A CA 1
ATOM 4494 C C . ASN A 1 547 ? -7.636 -23.128 -27.494 1.00 71.19 547 ASN A C 1
ATOM 4496 O O . ASN A 1 547 ? -7.348 -24.237 -27.042 1.00 71.19 547 ASN A O 1
ATOM 4500 N N . GLU A 1 548 ? -7.163 -22.749 -28.684 1.00 68.25 548 GLU A N 1
ATOM 4501 C CA . GLU A 1 548 ? -6.224 -23.512 -29.513 1.00 68.25 548 GLU A CA 1
ATOM 4502 C C . GLU A 1 548 ? -4.751 -23.243 -29.147 1.00 68.25 548 GLU A C 1
ATOM 4504 O O . GLU A 1 548 ? -3.893 -24.079 -29.440 1.00 68.25 548 GLU A O 1
ATOM 4509 N N . ASN A 1 549 ? -4.420 -22.113 -28.496 1.00 77.00 549 ASN A N 1
ATOM 4510 C CA . ASN A 1 549 ? -3.029 -21.695 -28.252 1.00 77.00 549 ASN A CA 1
ATOM 4511 C C . ASN A 1 549 ? -2.710 -21.403 -26.771 1.00 77.00 549 ASN A C 1
ATOM 4513 O O . ASN A 1 549 ? -2.039 -20.423 -26.431 1.00 77.00 549 ASN A O 1
ATOM 4517 N N . ASN A 1 550 ? -3.108 -22.328 -25.889 1.00 80.69 550 ASN A N 1
ATOM 4518 C CA . ASN A 1 550 ? -2.912 -22.261 -24.429 1.00 80.69 550 ASN A CA 1
ATOM 4519 C C . ASN A 1 550 ? -1.468 -21.927 -24.000 1.00 80.69 550 ASN A C 1
ATOM 4521 O O . ASN A 1 550 ? -1.237 -21.296 -22.969 1.00 80.69 550 ASN A O 1
ATOM 4525 N N . ARG A 1 551 ? -0.468 -22.347 -24.787 1.00 86.44 551 ARG A N 1
ATOM 4526 C CA . ARG A 1 551 ? 0.948 -22.073 -24.503 1.00 86.44 551 ARG A CA 1
ATOM 4527 C C . ARG A 1 551 ? 1.279 -20.582 -24.613 1.00 86.44 551 ARG A C 1
ATOM 4529 O O . ARG A 1 551 ? 2.012 -20.058 -23.774 1.00 86.44 551 ARG A O 1
ATOM 4536 N N . LEU A 1 552 ? 0.780 -19.915 -25.653 1.00 87.88 552 LEU A N 1
ATOM 4537 C CA . LEU A 1 552 ? 1.036 -18.498 -25.893 1.00 87.88 552 LEU A CA 1
ATOM 4538 C C . LEU A 1 552 ? 0.218 -17.618 -24.943 1.00 87.88 552 LEU A C 1
ATOM 4540 O O . LEU A 1 552 ? 0.734 -16.631 -24.423 1.00 87.88 552 LEU A O 1
ATOM 4544 N N . GLU A 1 553 ? -1.011 -18.028 -24.634 1.00 88.19 553 GLU A N 1
ATOM 4545 C CA . GLU A 1 553 ? -1.821 -17.389 -23.595 1.00 88.19 553 GLU A CA 1
ATOM 4546 C C . GLU A 1 553 ? -1.119 -17.395 -22.234 1.00 88.19 553 GLU A C 1
ATOM 4548 O O . GLU A 1 553 ? -1.033 -16.365 -21.565 1.00 88.19 553 GLU A O 1
ATOM 4553 N N . GLN A 1 554 ? -0.562 -18.543 -21.830 1.00 87.12 554 GLN A N 1
ATOM 4554 C CA . GLN A 1 554 ? 0.158 -18.652 -20.564 1.00 87.12 554 GLN A CA 1
ATOM 4555 C C . GLN A 1 554 ? 1.413 -17.773 -20.534 1.00 87.12 554 GLN A C 1
ATOM 4557 O O . GLN A 1 554 ? 1.664 -17.121 -19.522 1.00 87.12 554 GLN A O 1
ATOM 4562 N N . LEU A 1 555 ? 2.169 -17.708 -21.637 1.00 89.44 555 LEU A N 1
ATOM 4563 C CA . LEU A 1 555 ? 3.323 -16.813 -21.761 1.00 89.44 555 LEU A CA 1
ATOM 4564 C C . LEU A 1 555 ? 2.928 -15.354 -21.505 1.00 89.44 555 LEU A C 1
ATOM 4566 O O . LEU A 1 555 ? 3.590 -14.659 -20.735 1.00 89.44 555 LEU A O 1
ATOM 4570 N N . PHE A 1 556 ? 1.857 -14.892 -22.151 1.00 91.25 556 PHE A N 1
ATOM 4571 C CA . PHE A 1 556 ? 1.386 -13.518 -22.023 1.00 91.25 556 PHE A CA 1
ATOM 4572 C C . PHE A 1 556 ? 0.984 -13.174 -20.585 1.00 91.25 556 PHE A C 1
ATOM 4574 O O . PHE A 1 556 ? 1.408 -12.139 -20.069 1.00 91.25 556 PHE A O 1
ATOM 4581 N N . CYS A 1 557 ? 0.257 -14.063 -19.905 1.00 88.69 557 CYS A N 1
ATOM 4582 C CA . CYS A 1 557 ? -0.078 -13.870 -18.494 1.00 88.69 557 CYS A CA 1
ATOM 4583 C C . CYS A 1 557 ? 1.168 -13.864 -17.595 1.00 88.69 557 CYS A C 1
ATOM 4585 O O . CYS A 1 557 ? 1.306 -12.980 -16.753 1.00 88.69 557 CYS A O 1
ATOM 4587 N N . ASN A 1 558 ? 2.100 -14.798 -17.807 1.00 87.38 558 ASN A N 1
ATOM 4588 C CA . ASN A 1 558 ? 3.340 -14.915 -17.032 1.00 87.38 558 ASN A CA 1
ATOM 4589 C C . ASN A 1 558 ? 4.208 -13.648 -17.126 1.00 87.38 558 ASN A C 1
ATOM 4591 O O . ASN A 1 558 ? 4.780 -13.201 -16.133 1.00 87.38 558 ASN A O 1
ATOM 4595 N N . ILE A 1 559 ? 4.297 -13.049 -18.318 1.00 89.31 559 ILE A N 1
ATOM 4596 C CA . ILE A 1 559 ? 5.060 -11.816 -18.550 1.00 89.31 559 ILE A CA 1
ATOM 4597 C C . ILE A 1 559 ? 4.504 -10.649 -17.727 1.00 89.31 559 ILE A C 1
ATOM 4599 O O . ILE A 1 559 ? 5.277 -9.853 -17.184 1.00 89.31 559 ILE A O 1
ATOM 4603 N N . LEU A 1 560 ? 3.176 -10.528 -17.661 1.00 90.50 560 LEU A N 1
ATOM 4604 C CA . LEU A 1 560 ? 2.512 -9.399 -17.016 1.00 90.50 560 LEU A CA 1
ATOM 4605 C C . LEU A 1 560 ? 2.369 -9.591 -15.498 1.00 90.50 560 LEU A C 1
ATOM 4607 O O . LEU A 1 560 ? 2.369 -8.609 -14.753 1.00 90.50 560 LEU A O 1
ATOM 4611 N N . GLU A 1 561 ? 2.315 -10.845 -15.039 1.00 88.12 561 GLU A N 1
ATOM 4612 C CA . GLU A 1 561 ? 2.086 -11.220 -13.642 1.00 88.12 561 GLU A CA 1
ATOM 4613 C C . GLU A 1 561 ? 3.023 -10.496 -12.669 1.00 88.12 561 GLU A C 1
ATOM 4615 O O . GLU A 1 561 ? 2.555 -9.930 -11.686 1.00 88.12 561 GLU A O 1
ATOM 4620 N N . GLN A 1 562 ? 4.329 -10.448 -12.945 1.00 87.56 562 GLN A N 1
ATOM 4621 C CA . GLN A 1 562 ? 5.296 -9.810 -12.042 1.00 87.56 562 GLN A CA 1
ATOM 4622 C C . GLN A 1 562 ? 5.022 -8.311 -11.816 1.00 87.56 562 GLN A C 1
ATOM 4624 O O . GLN A 1 562 ? 5.242 -7.799 -10.716 1.00 87.56 562 GLN A O 1
ATOM 4629 N N . PHE A 1 563 ? 4.517 -7.603 -12.832 1.00 92.38 563 PHE A N 1
ATOM 4630 C CA . PHE A 1 563 ? 4.211 -6.175 -12.736 1.00 92.38 563 PHE A CA 1
ATOM 4631 C C . PHE A 1 563 ? 2.888 -5.962 -12.002 1.00 92.38 563 PHE A C 1
ATOM 4633 O O . PHE A 1 563 ? 2.840 -5.178 -11.056 1.00 92.38 563 PHE A O 1
ATOM 4640 N N . ILE A 1 564 ? 1.843 -6.713 -12.372 1.00 93.31 564 ILE A N 1
ATOM 4641 C CA . ILE A 1 564 ? 0.541 -6.675 -11.687 1.00 93.31 564 ILE A CA 1
ATOM 4642 C C . ILE A 1 564 ? 0.724 -7.011 -10.206 1.00 93.31 564 ILE A C 1
ATOM 4644 O O . ILE A 1 564 ? 0.254 -6.260 -9.356 1.00 93.31 564 ILE A O 1
ATOM 4648 N N . PHE A 1 565 ? 1.461 -8.078 -9.890 1.00 91.50 565 PHE A N 1
ATOM 4649 C CA . PHE A 1 565 ? 1.731 -8.499 -8.519 1.00 91.50 565 PHE A CA 1
ATOM 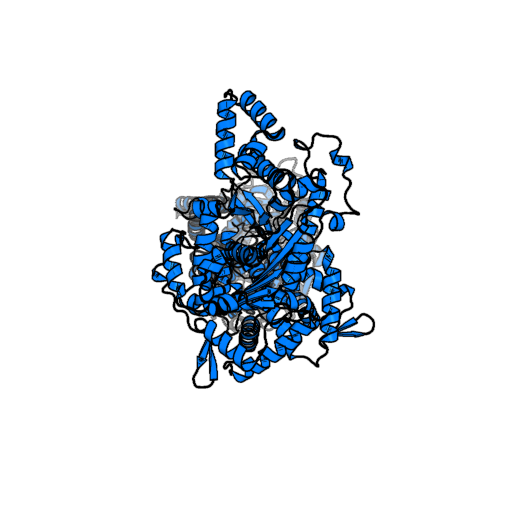4650 C C . PHE A 1 565 ? 2.433 -7.400 -7.714 1.00 91.50 565 PHE A C 1
ATOM 4652 O O . PHE A 1 565 ? 1.991 -7.067 -6.617 1.00 91.50 565 PHE A O 1
ATOM 4659 N N . THR A 1 566 ? 3.481 -6.783 -8.274 1.00 93.88 566 THR A N 1
ATOM 4660 C CA . THR A 1 566 ? 4.205 -5.689 -7.606 1.00 93.88 566 THR A CA 1
ATOM 4661 C C . THR A 1 566 ? 3.269 -4.526 -7.278 1.00 93.88 566 THR A C 1
ATOM 4663 O O . THR A 1 566 ? 3.229 -4.066 -6.138 1.00 93.88 566 THR A O 1
ATOM 4666 N N . TYR A 1 567 ? 2.477 -4.077 -8.254 1.00 95.25 567 TYR A N 1
ATOM 4667 C CA . TYR A 1 567 ? 1.570 -2.941 -8.080 1.00 95.25 567 TYR A CA 1
ATOM 4668 C C . TYR A 1 567 ? 0.441 -3.266 -7.099 1.00 95.25 567 TYR A C 1
ATOM 4670 O O . TYR A 1 567 ? 0.128 -2.452 -6.231 1.00 95.25 567 TYR A O 1
ATOM 4678 N N . TYR A 1 568 ? -0.122 -4.470 -7.186 1.00 92.56 568 TYR A N 1
ATOM 4679 C CA . TYR A 1 568 ? -1.143 -4.962 -6.269 1.00 92.56 568 TYR A CA 1
ATOM 4680 C C . TYR A 1 568 ? -0.640 -4.979 -4.818 1.00 92.56 568 TYR A C 1
ATOM 4682 O O . TYR A 1 568 ? -1.276 -4.395 -3.939 1.00 92.56 568 TYR A O 1
ATOM 4690 N N . VAL A 1 569 ? 0.537 -5.564 -4.566 1.00 89.00 569 VAL A N 1
ATOM 4691 C CA . VAL A 1 569 ? 1.132 -5.645 -3.222 1.00 89.00 569 VAL A CA 1
ATOM 4692 C C . VAL A 1 569 ? 1.470 -4.260 -2.668 1.00 89.00 569 VAL A C 1
ATOM 4694 O O . VAL A 1 569 ? 1.169 -3.974 -1.508 1.00 89.00 569 VAL A O 1
ATOM 4697 N N . VAL A 1 570 ? 2.038 -3.365 -3.483 1.00 92.31 570 VAL A N 1
ATOM 4698 C CA . VAL A 1 570 ? 2.339 -1.989 -3.054 1.00 92.31 570 VAL A CA 1
ATOM 4699 C C . VAL A 1 570 ? 1.057 -1.226 -2.715 1.00 92.31 570 VAL A C 1
ATOM 4701 O O . VAL A 1 570 ? 1.004 -0.578 -1.670 1.00 92.31 570 VAL A O 1
ATOM 4704 N N . CYS A 1 571 ? 0.002 -1.331 -3.532 1.00 91.19 571 CYS A N 1
ATOM 4705 C CA . CYS A 1 571 ? -1.285 -0.701 -3.222 1.00 91.19 571 CYS A CA 1
ATOM 4706 C C . CYS A 1 571 ? -1.848 -1.207 -1.889 1.00 91.19 571 CYS A C 1
ATOM 4708 O O . CYS A 1 571 ? -2.315 -0.415 -1.070 1.00 91.19 571 CYS A O 1
ATOM 4710 N N . ARG A 1 572 ? -1.769 -2.521 -1.649 1.00 81.44 572 ARG A N 1
ATOM 4711 C CA . ARG A 1 572 ? -2.246 -3.164 -0.417 1.00 81.44 572 ARG A CA 1
ATOM 4712 C C . ARG A 1 572 ? -1.475 -2.682 0.806 1.00 81.44 572 ARG A C 1
ATOM 4714 O O . ARG A 1 572 ? -2.095 -2.277 1.788 1.00 81.44 572 ARG A O 1
ATOM 4721 N N . MET A 1 573 ? -0.147 -2.645 0.718 1.00 86.38 573 MET A N 1
ATOM 4722 C CA . MET A 1 573 ? 0.713 -2.092 1.766 1.00 86.38 573 MET A CA 1
ATOM 4723 C C . MET A 1 573 ? 0.332 -0.638 2.085 1.00 86.38 573 MET A C 1
ATOM 4725 O O . MET A 1 573 ? 0.179 -0.276 3.251 1.00 86.38 573 MET A O 1
ATOM 4729 N N . LEU A 1 574 ? 0.133 0.192 1.055 1.00 83.56 574 LEU A N 1
ATOM 4730 C CA . LEU A 1 574 ? -0.223 1.601 1.228 1.00 83.56 574 LEU A CA 1
ATOM 4731 C C . LEU A 1 574 ? -1.600 1.793 1.868 1.00 83.56 574 LEU A C 1
ATOM 4733 O O . LEU A 1 574 ? -1.761 2.734 2.638 1.00 83.56 574 LEU A O 1
ATOM 4737 N N . ILE A 1 575 ? -2.576 0.915 1.609 1.00 75.19 575 ILE A N 1
ATOM 4738 C CA . ILE A 1 575 ? -3.889 0.968 2.274 1.00 75.19 575 ILE A CA 1
ATOM 4739 C C . ILE A 1 575 ? -3.771 0.743 3.781 1.00 75.19 575 ILE A C 1
ATOM 4741 O O . ILE A 1 575 ? -4.410 1.461 4.557 1.00 75.19 575 ILE A O 1
ATOM 4745 N N . VAL A 1 576 ? -2.964 -0.237 4.202 1.00 66.00 576 VAL A N 1
ATOM 4746 C CA . VAL A 1 576 ? -2.793 -0.573 5.626 1.00 66.00 576 VAL A CA 1
ATOM 4747 C C . VAL A 1 576 ? -2.270 0.631 6.410 1.00 66.00 576 VAL A C 1
ATOM 4749 O O . VAL A 1 576 ? -2.705 0.859 7.541 1.00 66.00 576 VAL A O 1
ATOM 4752 N N . ASP A 1 577 ? -1.418 1.444 5.784 1.00 66.19 577 ASP A N 1
ATOM 4753 C CA . ASP A 1 577 ? -0.742 2.569 6.427 1.00 66.19 577 ASP A CA 1
ATOM 4754 C C . ASP A 1 577 ? -1.179 3.960 5.929 1.00 66.19 577 ASP A C 1
ATOM 4756 O O . ASP A 1 577 ? -0.481 4.961 6.096 1.00 66.19 577 ASP A O 1
ATOM 4760 N N . ALA A 1 578 ? -2.361 4.058 5.315 1.00 68.12 578 ALA A N 1
ATOM 4761 C CA . ALA A 1 578 ? -2.744 5.254 4.562 1.00 68.12 578 ALA A CA 1
ATOM 4762 C C . ALA A 1 578 ? -2.978 6.532 5.395 1.00 68.12 578 ALA A C 1
ATOM 4764 O O . ALA A 1 578 ? -3.093 7.620 4.835 1.00 68.12 578 ALA A O 1
ATOM 4765 N N . ASN A 1 579 ? -3.040 6.423 6.725 1.00 69.31 579 ASN A N 1
ATOM 4766 C CA . ASN A 1 579 ? -3.186 7.584 7.612 1.00 69.31 579 ASN A CA 1
ATOM 4767 C C . ASN A 1 579 ? -1.856 8.309 7.874 1.00 69.31 579 ASN A C 1
ATOM 4769 O O . ASN A 1 579 ? -1.863 9.388 8.466 1.00 69.31 579 ASN A O 1
ATOM 4773 N N . ASN A 1 580 ? -0.732 7.726 7.457 1.00 75.94 580 ASN A N 1
ATOM 4774 C CA . ASN A 1 580 ? 0.598 8.278 7.659 1.00 75.94 580 ASN A CA 1
ATOM 4775 C C . ASN A 1 580 ? 1.163 8.844 6.350 1.00 75.94 580 ASN A C 1
ATOM 4777 O O . ASN A 1 580 ? 0.809 8.418 5.249 1.00 75.94 580 ASN A O 1
ATOM 4781 N N . ALA A 1 581 ? 2.053 9.826 6.480 1.00 85.44 581 ALA A N 1
ATOM 4782 C CA . ALA A 1 581 ? 2.754 10.432 5.357 1.00 85.44 581 ALA A CA 1
ATOM 4783 C C . ALA A 1 581 ? 4.250 10.123 5.456 1.00 85.44 581 ALA A C 1
ATOM 4785 O O . ALA A 1 581 ? 4.871 10.340 6.497 1.00 85.44 581 ALA A O 1
ATOM 4786 N N . TYR A 1 582 ? 4.835 9.641 4.361 1.00 87.50 582 TYR A N 1
ATOM 4787 C CA . TYR A 1 582 ? 6.216 9.161 4.337 1.00 87.50 582 TYR A CA 1
ATOM 4788 C C . TYR A 1 582 ? 7.013 9.783 3.204 1.00 87.50 582 TYR A C 1
ATOM 4790 O O . TYR A 1 582 ? 6.482 10.093 2.141 1.00 87.50 582 TYR A O 1
ATOM 4798 N N . LYS A 1 583 ? 8.328 9.904 3.387 1.00 90.56 583 LYS A N 1
ATOM 4799 C CA . LYS A 1 583 ? 9.221 10.163 2.252 1.00 90.56 583 LYS A CA 1
ATOM 4800 C C . LYS A 1 583 ? 9.154 8.976 1.289 1.00 90.56 583 LYS A C 1
ATOM 4802 O O . LYS A 1 583 ? 9.130 7.830 1.731 1.00 90.56 583 LYS A O 1
ATOM 4807 N N . GLU A 1 584 ? 9.227 9.240 -0.011 1.00 89.69 584 GLU A N 1
ATOM 4808 C CA . GLU A 1 584 ? 9.162 8.208 -1.062 1.00 89.69 584 GLU A CA 1
ATOM 4809 C C . GLU A 1 584 ? 10.163 7.061 -0.830 1.00 89.69 584 GLU A C 1
ATOM 4811 O O . GLU A 1 584 ? 9.812 5.888 -0.915 1.00 89.69 584 GLU A O 1
ATOM 4816 N N . ARG A 1 585 ? 11.390 7.389 -0.406 1.00 89.50 585 ARG A N 1
ATOM 4817 C CA . ARG A 1 585 ? 12.424 6.396 -0.068 1.00 89.50 585 ARG A CA 1
ATOM 4818 C C . ARG A 1 585 ? 12.013 5.446 1.063 1.00 89.50 585 ARG A C 1
ATOM 4820 O O . ARG A 1 585 ? 12.396 4.283 1.041 1.00 89.50 585 ARG A O 1
ATOM 4827 N N . ILE A 1 586 ? 11.257 5.929 2.049 1.00 89.25 586 ILE A N 1
ATOM 4828 C CA . ILE A 1 586 ? 10.779 5.094 3.160 1.00 89.25 586 ILE A CA 1
ATOM 4829 C C . ILE A 1 586 ? 9.731 4.104 2.642 1.00 89.25 586 ILE A C 1
ATOM 4831 O O . ILE A 1 586 ? 9.825 2.922 2.953 1.00 89.25 586 ILE A O 1
ATOM 4835 N N . LEU A 1 587 ? 8.807 4.555 1.785 1.00 90.31 587 LEU A N 1
ATOM 4836 C CA . LEU A 1 587 ? 7.805 3.682 1.163 1.00 90.31 587 LEU A CA 1
ATOM 4837 C C . LEU A 1 587 ? 8.444 2.582 0.313 1.00 90.31 587 LEU A C 1
ATOM 4839 O O . LEU A 1 587 ? 8.034 1.430 0.404 1.00 90.31 587 LEU A O 1
ATOM 4843 N N . ILE A 1 588 ? 9.473 2.919 -0.469 1.00 92.69 588 ILE A N 1
ATOM 4844 C CA . ILE A 1 588 ? 10.223 1.937 -1.265 1.00 92.69 588 ILE A CA 1
ATOM 4845 C C . ILE A 1 588 ? 10.874 0.887 -0.353 1.00 92.69 588 ILE A C 1
ATOM 4847 O O . ILE A 1 588 ? 10.759 -0.306 -0.620 1.00 92.69 588 ILE A O 1
ATOM 4851 N N . ASN A 1 589 ? 11.508 1.311 0.746 1.00 90.94 589 ASN A N 1
ATOM 4852 C CA . ASN A 1 589 ? 12.110 0.388 1.712 1.00 90.94 589 ASN A CA 1
ATOM 4853 C C . ASN A 1 589 ? 11.068 -0.530 2.364 1.00 90.94 589 ASN A C 1
ATOM 4855 O O . ASN A 1 589 ? 11.316 -1.724 2.505 1.00 90.94 589 ASN A O 1
ATOM 4859 N N . MET A 1 590 ? 9.913 0.015 2.753 1.00 87.81 590 MET A N 1
ATOM 4860 C CA . MET A 1 590 ? 8.817 -0.763 3.336 1.00 87.81 590 MET A CA 1
ATOM 4861 C C . MET A 1 590 ? 8.267 -1.786 2.339 1.00 87.81 590 MET A C 1
ATOM 4863 O O . MET A 1 590 ? 8.119 -2.954 2.687 1.00 87.81 590 MET A O 1
ATOM 4867 N N . ALA A 1 591 ? 8.038 -1.370 1.090 1.00 91.56 591 ALA A N 1
ATOM 4868 C CA . ALA A 1 591 ? 7.547 -2.251 0.036 1.00 91.56 591 ALA A CA 1
ATOM 4869 C C . ALA A 1 591 ? 8.534 -3.383 -0.258 1.00 91.56 591 ALA A C 1
ATOM 4871 O O . ALA A 1 591 ? 8.134 -4.542 -0.338 1.00 91.56 591 ALA A O 1
ATOM 4872 N N . GLN A 1 592 ? 9.827 -3.064 -0.364 1.00 94.94 592 GLN A N 1
ATOM 4873 C CA . GLN A 1 592 ? 10.864 -4.058 -0.621 1.00 94.94 592 GLN A CA 1
ATOM 4874 C C . GLN A 1 592 ? 10.993 -5.063 0.538 1.00 94.94 592 GLN A C 1
ATOM 4876 O O . GLN A 1 592 ? 11.109 -6.258 0.286 1.00 94.94 592 GLN A O 1
ATOM 4881 N N . ALA A 1 593 ? 10.910 -4.601 1.791 1.00 89.69 593 ALA A N 1
ATOM 4882 C CA . ALA A 1 593 ? 10.927 -5.471 2.970 1.00 89.69 593 ALA A CA 1
ATOM 4883 C C . ALA A 1 593 ? 9.711 -6.411 3.016 1.00 89.69 593 ALA A C 1
ATOM 4885 O O . ALA A 1 593 ? 9.849 -7.608 3.262 1.00 89.69 593 ALA A O 1
ATOM 4886 N N . TYR A 1 594 ? 8.516 -5.883 2.746 1.00 87.25 594 TYR A N 1
ATOM 4887 C CA . TYR A 1 594 ? 7.285 -6.672 2.745 1.00 87.25 594 TYR A CA 1
ATOM 4888 C C . TYR A 1 594 ? 7.281 -7.721 1.623 1.00 87.25 594 TYR A C 1
ATOM 4890 O O . TYR A 1 594 ? 6.942 -8.880 1.850 1.00 87.25 594 TYR A O 1
ATOM 4898 N N . LEU A 1 595 ? 7.748 -7.357 0.427 1.00 91.00 595 LEU A N 1
ATOM 4899 C CA . LEU A 1 595 ? 7.907 -8.297 -0.682 1.00 91.00 595 LEU A CA 1
ATOM 4900 C C . LEU A 1 595 ? 8.946 -9.387 -0.387 1.00 91.00 595 LEU A C 1
ATOM 4902 O O . LEU A 1 595 ? 8.730 -10.534 -0.768 1.00 91.00 595 LEU A O 1
ATOM 4906 N N . GLU A 1 596 ? 10.042 -9.071 0.310 1.00 92.19 596 GLU A N 1
ATOM 4907 C CA . GLU A 1 596 ? 11.021 -10.080 0.734 1.00 92.19 596 GLU A CA 1
ATOM 4908 C C . GLU A 1 596 ? 10.392 -11.089 1.702 1.00 92.19 596 GLU A C 1
ATOM 4910 O O . GLU A 1 596 ? 10.589 -12.295 1.548 1.00 92.19 596 GLU A O 1
ATOM 4915 N N . GLN A 1 597 ? 9.594 -10.617 2.662 1.00 86.69 597 GLN A N 1
ATOM 4916 C CA . GLN A 1 597 ? 8.857 -11.496 3.570 1.00 86.69 597 GLN A CA 1
ATOM 4917 C C . GLN A 1 597 ? 7.884 -12.405 2.813 1.00 86.69 597 GLN A C 1
ATOM 4919 O O . GLN A 1 597 ? 7.838 -13.602 3.087 1.00 86.69 597 GLN A O 1
ATOM 4924 N N . LEU A 1 598 ? 7.145 -11.868 1.837 1.00 84.88 598 LEU A N 1
ATOM 4925 C CA . LEU A 1 598 ? 6.234 -12.662 1.010 1.00 84.88 598 LEU A CA 1
ATOM 4926 C C . LEU A 1 598 ? 6.979 -13.728 0.202 1.00 84.88 598 LEU A C 1
ATOM 4928 O O . LEU A 1 598 ? 6.544 -14.874 0.177 1.00 84.88 598 LEU A O 1
ATOM 4932 N N . ILE A 1 599 ? 8.111 -13.380 -0.416 1.00 86.38 599 ILE A N 1
ATOM 4933 C CA . ILE A 1 599 ? 8.939 -14.336 -1.167 1.00 86.38 599 ILE A CA 1
ATOM 4934 C C . ILE A 1 599 ? 9.443 -15.460 -0.255 1.00 86.38 599 ILE A C 1
ATOM 4936 O O . ILE A 1 599 ? 9.426 -16.619 -0.658 1.00 86.38 599 ILE A O 1
ATOM 4940 N N . ASN A 1 600 ? 9.871 -15.136 0.966 1.00 84.38 600 ASN A N 1
ATOM 4941 C CA . ASN A 1 600 ? 10.437 -16.120 1.890 1.00 84.38 600 ASN A CA 1
ATOM 4942 C C . ASN A 1 600 ? 9.381 -17.018 2.558 1.00 84.38 600 ASN A C 1
ATOM 4944 O O . ASN A 1 600 ? 9.708 -18.135 2.949 1.00 84.38 600 ASN A O 1
ATOM 4948 N N . ASN A 1 601 ? 8.136 -16.546 2.681 1.00 78.75 601 ASN A N 1
ATOM 4949 C CA . ASN A 1 601 ? 7.064 -17.247 3.396 1.00 78.75 601 ASN A CA 1
ATOM 4950 C C . ASN A 1 601 ? 6.013 -17.892 2.477 1.00 78.75 601 ASN A C 1
ATOM 4952 O O . ASN A 1 601 ? 5.120 -18.579 2.969 1.00 78.75 601 ASN A O 1
ATOM 4956 N N . SER A 1 602 ? 6.055 -17.650 1.163 1.00 72.81 602 SER A N 1
ATOM 4957 C CA . SER A 1 602 ? 5.071 -18.209 0.234 1.00 72.81 602 SER A CA 1
ATOM 4958 C C . SER A 1 602 ? 5.459 -19.610 -0.233 1.00 72.81 602 SER A C 1
ATOM 4960 O O . SER A 1 602 ? 6.578 -19.844 -0.680 1.00 72.81 602 SER A O 1
ATOM 4962 N N . GLU A 1 603 ? 4.494 -20.532 -0.223 1.00 68.50 603 GLU A N 1
ATOM 4963 C CA . GLU A 1 603 ? 4.614 -21.819 -0.924 1.00 68.50 603 GLU A CA 1
ATOM 4964 C C . GLU A 1 603 ? 4.574 -21.645 -2.455 1.00 68.50 603 GLU A C 1
ATOM 4966 O O . GLU A 1 603 ? 5.008 -22.520 -3.207 1.00 68.50 603 GLU A O 1
ATOM 4971 N N . ARG A 1 604 ? 4.063 -20.501 -2.940 1.00 76.31 604 ARG A N 1
ATOM 4972 C CA . ARG A 1 604 ? 4.003 -20.159 -4.362 1.00 76.31 604 ARG A CA 1
ATOM 4973 C C . ARG A 1 604 ? 5.276 -19.429 -4.782 1.00 76.31 604 ARG A C 1
ATOM 4975 O O . ARG A 1 604 ? 5.732 -18.503 -4.120 1.00 76.31 604 ARG A O 1
ATOM 4982 N N . PHE A 1 605 ? 5.794 -19.774 -5.959 1.00 81.38 605 PHE A N 1
ATOM 4983 C CA . PHE A 1 605 ? 6.869 -19.006 -6.582 1.00 81.38 605 PHE A CA 1
ATOM 4984 C C . PHE A 1 605 ? 6.390 -17.584 -6.923 1.00 81.38 605 PHE A C 1
ATOM 4986 O O . PHE A 1 605 ? 5.525 -17.400 -7.780 1.00 81.38 605 PHE A O 1
ATOM 4993 N N . ILE A 1 606 ? 6.972 -16.586 -6.259 1.00 86.25 606 ILE A N 1
ATOM 4994 C CA . ILE A 1 606 ? 6.802 -15.164 -6.566 1.00 86.25 606 ILE A CA 1
ATOM 4995 C C . ILE A 1 606 ? 8.029 -14.712 -7.351 1.00 86.25 606 ILE A C 1
ATOM 4997 O O . ILE A 1 606 ? 9.161 -14.899 -6.901 1.00 86.25 606 ILE A O 1
ATOM 5001 N N . HIS A 1 607 ? 7.818 -14.110 -8.523 1.00 88.88 607 HIS A N 1
ATOM 5002 C CA . HIS A 1 607 ? 8.930 -13.682 -9.363 1.00 88.88 607 HIS A CA 1
ATOM 5003 C C . HIS A 1 607 ? 9.760 -12.588 -8.661 1.00 88.88 607 HIS A C 1
ATOM 5005 O O . HIS A 1 607 ? 9.223 -11.513 -8.382 1.00 88.88 607 HIS A O 1
ATOM 5011 N N . PRO A 1 608 ? 11.074 -12.785 -8.431 1.00 91.00 608 PRO A N 1
ATOM 5012 C CA . PRO A 1 608 ? 11.878 -11.860 -7.627 1.00 91.00 608 PRO A CA 1
ATOM 5013 C C . PRO A 1 608 ? 12.027 -10.436 -8.162 1.00 91.00 608 PRO A C 1
ATOM 5015 O O . PRO A 1 608 ? 12.512 -9.555 -7.451 1.00 91.00 608 PRO A O 1
ATOM 5018 N N . TYR A 1 609 ? 11.626 -10.190 -9.411 1.00 91.88 609 TYR A N 1
ATOM 5019 C CA . TYR A 1 609 ? 11.669 -8.857 -10.006 1.00 91.88 609 TYR A CA 1
ATOM 5020 C C . TYR A 1 609 ? 10.840 -7.818 -9.245 1.00 91.88 609 TYR A C 1
ATOM 5022 O O . TYR A 1 609 ? 11.154 -6.635 -9.331 1.00 91.88 609 TYR A O 1
ATOM 5030 N N . CYS A 1 610 ? 9.859 -8.229 -8.434 1.00 92.69 610 CYS A N 1
ATOM 5031 C CA . CYS A 1 610 ? 9.108 -7.306 -7.581 1.00 92.69 610 CYS A CA 1
ATOM 5032 C C . CYS A 1 610 ? 9.982 -6.573 -6.541 1.00 92.69 610 CYS A C 1
ATOM 5034 O O . CYS A 1 610 ? 9.628 -5.479 -6.113 1.00 92.69 610 CYS A O 1
ATOM 5036 N N . LEU A 1 611 ? 11.154 -7.112 -6.177 1.00 94.88 611 LEU A N 1
ATOM 5037 C CA . LEU A 1 611 ? 12.114 -6.457 -5.273 1.00 94.88 611 LEU A CA 1
ATOM 5038 C C . LEU A 1 611 ? 12.939 -5.346 -5.938 1.00 94.88 611 LEU A C 1
ATOM 5040 O O . LEU A 1 611 ? 13.743 -4.694 -5.268 1.00 94.88 611 LEU A O 1
ATOM 5044 N N . ASN A 1 612 ? 12.786 -5.144 -7.246 1.00 94.31 612 ASN A N 1
ATOM 5045 C CA . ASN A 1 612 ? 13.508 -4.133 -8.003 1.00 94.31 612 ASN A CA 1
ATOM 5046 C C . ASN A 1 612 ? 13.089 -2.711 -7.583 1.00 94.31 612 ASN A C 1
ATOM 5048 O O . ASN A 1 612 ? 11.939 -2.312 -7.774 1.00 94.31 612 ASN A O 1
ATOM 5052 N N . LEU A 1 613 ? 14.048 -1.908 -7.111 1.00 94.94 613 LEU A N 1
ATOM 5053 C CA . LEU A 1 613 ? 13.823 -0.515 -6.720 1.00 94.94 613 LEU A CA 1
ATOM 5054 C C . LEU A 1 613 ? 13.255 0.356 -7.847 1.00 94.94 613 LEU A C 1
ATOM 5056 O O . LEU A 1 613 ? 12.423 1.218 -7.565 1.00 94.94 613 LEU A O 1
ATOM 5060 N N . ASP A 1 614 ? 13.657 0.142 -9.103 1.00 93.25 614 ASP A N 1
ATOM 5061 C CA . ASP A 1 614 ? 13.110 0.897 -10.238 1.00 93.25 614 ASP A CA 1
ATOM 5062 C C . ASP A 1 614 ? 11.622 0.564 -10.429 1.00 93.25 614 ASP A C 1
ATOM 5064 O O . ASP A 1 614 ? 10.814 1.472 -10.600 1.00 93.25 614 ASP A O 1
ATOM 5068 N N . SER A 1 615 ? 11.234 -0.714 -10.319 1.00 93.94 615 SER A N 1
ATOM 5069 C CA . SER A 1 615 ? 9.827 -1.136 -10.434 1.00 93.94 615 SER A CA 1
ATOM 5070 C C . SER A 1 615 ? 8.969 -0.569 -9.299 1.00 93.94 615 SER A C 1
ATOM 5072 O O . SER A 1 615 ? 7.841 -0.138 -9.537 1.00 93.94 615 SER A O 1
ATOM 5074 N N . LEU A 1 616 ? 9.500 -0.527 -8.073 1.00 96.00 616 LEU A N 1
ATOM 5075 C CA . LEU A 1 616 ? 8.823 0.078 -6.922 1.00 96.00 616 LEU A CA 1
ATOM 5076 C C . LEU A 1 616 ? 8.685 1.597 -7.084 1.00 96.00 616 LEU A C 1
ATOM 5078 O O . LEU A 1 616 ? 7.620 2.156 -6.828 1.00 96.00 616 LEU A O 1
ATOM 5082 N N . THR A 1 617 ? 9.736 2.264 -7.564 1.00 94.81 617 THR A N 1
ATOM 5083 C CA . THR A 1 617 ? 9.720 3.708 -7.844 1.00 94.81 617 THR A CA 1
ATOM 5084 C C . THR A 1 617 ? 8.705 4.043 -8.939 1.00 94.81 617 THR A C 1
ATOM 5086 O O . THR A 1 617 ? 7.905 4.965 -8.783 1.00 94.81 617 THR A O 1
ATOM 5089 N N . ASN A 1 618 ? 8.682 3.260 -10.020 1.00 94.19 618 ASN A N 1
ATOM 5090 C CA . ASN A 1 618 ? 7.711 3.397 -11.103 1.00 94.19 618 ASN A CA 1
ATOM 5091 C C . ASN A 1 618 ? 6.276 3.202 -10.603 1.00 94.19 618 ASN A C 1
ATOM 5093 O O . ASN A 1 618 ? 5.404 3.998 -10.946 1.00 94.19 618 ASN A O 1
ATOM 5097 N N . CYS A 1 619 ? 6.045 2.207 -9.740 1.00 95.88 619 CYS A N 1
ATOM 5098 C CA . CYS A 1 619 ? 4.747 1.987 -9.110 1.00 95.88 619 CYS A CA 1
ATOM 5099 C C . CYS A 1 619 ? 4.278 3.223 -8.334 1.00 95.88 619 CYS A C 1
ATOM 5101 O O . CYS A 1 619 ? 3.166 3.697 -8.553 1.00 95.88 619 CYS A O 1
ATOM 5103 N N . LEU A 1 620 ? 5.117 3.798 -7.466 1.00 94.69 620 LEU A N 1
ATOM 5104 C CA . LEU A 1 620 ? 4.751 5.008 -6.716 1.00 94.69 620 LEU A CA 1
ATOM 5105 C C . LEU A 1 620 ? 4.530 6.220 -7.638 1.00 94.69 620 LEU A C 1
ATOM 5107 O O . LEU A 1 620 ? 3.630 7.027 -7.391 1.00 94.69 620 LEU A O 1
ATOM 5111 N N . GLY A 1 621 ? 5.322 6.346 -8.708 1.00 93.38 621 GLY A N 1
ATOM 5112 C CA . GLY A 1 621 ? 5.146 7.370 -9.741 1.00 93.38 621 GLY A CA 1
ATOM 5113 C C . GLY A 1 621 ? 3.787 7.270 -10.434 1.00 93.38 621 GLY A C 1
ATOM 5114 O O . GLY A 1 621 ? 3.049 8.254 -10.484 1.00 93.38 621 GLY A O 1
ATOM 5115 N N . SER A 1 622 ? 3.419 6.067 -10.873 1.00 93.75 622 SER A N 1
ATOM 5116 C CA . SER A 1 622 ? 2.123 5.790 -11.496 1.00 93.75 622 SER A CA 1
ATOM 5117 C C . SER A 1 622 ? 0.954 6.062 -10.546 1.00 93.75 622 SER A C 1
ATOM 5119 O O . SER A 1 622 ? 0.040 6.817 -10.879 1.00 93.75 622 SER A O 1
ATOM 5121 N N . LEU A 1 623 ? 1.029 5.572 -9.304 1.00 94.94 623 LEU A N 1
ATOM 5122 C CA . LEU A 1 623 ? 0.006 5.834 -8.288 1.00 94.94 623 LEU A CA 1
ATOM 5123 C C . LEU A 1 623 ? -0.141 7.329 -7.966 1.00 94.94 623 LEU A C 1
ATOM 5125 O O . LEU A 1 623 ? -1.226 7.774 -7.596 1.00 94.94 623 LEU A O 1
ATOM 5129 N N . THR A 1 624 ? 0.918 8.123 -8.140 1.00 94.00 624 THR A N 1
ATOM 5130 C CA . THR A 1 624 ? 0.832 9.584 -8.015 1.00 94.00 624 THR A CA 1
ATOM 5131 C C . THR A 1 624 ? 0.005 10.192 -9.152 1.00 94.00 624 THR A C 1
ATOM 5133 O O . THR A 1 624 ? -0.885 10.995 -8.882 1.00 94.00 624 THR A O 1
ATOM 5136 N N . ILE A 1 625 ? 0.239 9.795 -10.412 1.00 91.19 625 ILE A N 1
ATOM 5137 C CA . ILE A 1 625 ? -0.555 10.277 -11.562 1.00 91.19 625 ILE A CA 1
ATOM 5138 C C . ILE A 1 625 ? -2.017 9.844 -11.441 1.00 91.19 625 ILE A C 1
ATOM 5140 O O . ILE A 1 625 ? -2.925 10.635 -11.686 1.00 91.19 625 ILE A O 1
ATOM 5144 N N . MET A 1 626 ? -2.261 8.620 -10.976 1.00 92.69 626 MET A N 1
ATOM 5145 C CA . MET A 1 626 ? -3.613 8.105 -10.759 1.00 92.69 626 MET A CA 1
ATOM 5146 C C . MET A 1 626 ? -4.314 8.716 -9.535 1.00 92.69 626 MET A C 1
ATOM 5148 O O . MET A 1 626 ? -5.421 8.304 -9.208 1.00 92.69 626 MET A O 1
ATOM 5152 N N . SER A 1 627 ? -3.703 9.691 -8.847 1.00 94.06 627 SER A N 1
ATOM 5153 C CA . SER A 1 627 ? -4.235 10.325 -7.628 1.00 94.06 627 SER A CA 1
ATOM 5154 C C . SER A 1 627 ? -4.450 9.364 -6.445 1.00 94.06 627 SER A C 1
ATOM 5156 O O . SER A 1 627 ? -5.146 9.692 -5.480 1.00 94.06 627 SER A O 1
ATOM 5158 N N . ALA A 1 628 ? -3.823 8.185 -6.489 1.00 92.00 628 ALA A N 1
ATOM 5159 C CA . ALA A 1 628 ? -3.750 7.234 -5.381 1.00 92.00 628 ALA A CA 1
ATOM 5160 C C . ALA A 1 628 ? -2.713 7.649 -4.326 1.00 92.00 628 ALA A C 1
ATOM 5162 O O . ALA A 1 628 ? -2.821 7.250 -3.168 1.00 92.00 628 ALA A O 1
ATOM 5163 N N . ILE A 1 629 ? -1.732 8.476 -4.698 1.00 94.00 629 ILE A N 1
ATOM 5164 C CA . ILE A 1 629 ? -0.765 9.095 -3.788 1.00 94.00 629 ILE A CA 1
ATOM 5165 C C . ILE A 1 629 ? -0.763 10.604 -4.021 1.00 94.00 629 ILE A C 1
ATOM 5167 O O . ILE A 1 629 ? -0.625 11.069 -5.148 1.00 94.00 629 ILE A O 1
ATOM 5171 N N . THR A 1 630 ? -0.856 11.375 -2.942 1.00 91.56 630 THR A N 1
ATOM 5172 C CA . THR A 1 630 ? -0.683 12.831 -2.962 1.00 91.56 630 THR A CA 1
ATOM 5173 C C . THR A 1 630 ? 0.700 13.183 -2.427 1.00 91.56 630 THR A C 1
ATOM 5175 O O . THR A 1 630 ? 1.094 12.688 -1.370 1.00 91.56 630 THR A O 1
ATOM 5178 N N . LYS A 1 631 ? 1.443 14.039 -3.139 1.00 91.88 631 LYS A N 1
ATOM 5179 C CA . LYS A 1 631 ? 2.751 14.543 -2.695 1.00 91.88 631 LYS A CA 1
ATOM 5180 C C . LYS A 1 631 ? 2.609 15.955 -2.120 1.00 91.88 631 LYS A C 1
ATOM 5182 O O . LYS A 1 631 ? 2.167 16.857 -2.827 1.00 91.88 631 LYS A O 1
ATOM 5187 N N . THR A 1 632 ? 2.991 16.157 -0.861 1.00 90.12 632 THR A N 1
ATOM 5188 C CA . THR A 1 632 ? 2.951 17.453 -0.163 1.00 90.12 632 THR A CA 1
ATOM 5189 C C . THR A 1 632 ? 4.339 17.841 0.341 1.00 90.12 632 THR A C 1
ATOM 5191 O O . THR A 1 632 ? 5.098 17.006 0.828 1.00 90.12 632 THR A O 1
ATOM 5194 N N . LYS A 1 633 ? 4.704 19.122 0.211 1.00 89.00 633 LYS A N 1
ATOM 5195 C CA . LYS A 1 633 ? 6.002 19.631 0.674 1.00 89.00 633 LYS A CA 1
ATOM 5196 C C . LYS A 1 633 ? 5.886 20.124 2.119 1.00 89.00 633 LYS A C 1
ATOM 5198 O O . LYS A 1 633 ? 5.102 21.029 2.387 1.00 89.00 633 LYS A O 1
ATOM 5203 N N . VAL A 1 634 ? 6.686 19.567 3.027 1.00 82.50 634 VAL A N 1
ATOM 5204 C CA . VAL A 1 634 ? 6.739 19.924 4.454 1.00 82.50 634 VAL A CA 1
ATOM 5205 C C . VAL A 1 634 ? 8.204 20.076 4.860 1.00 82.50 634 VAL A C 1
ATOM 5207 O O . VAL A 1 634 ? 8.970 19.133 4.715 1.00 82.50 634 VAL A O 1
ATOM 5210 N N . ASN A 1 635 ? 8.607 21.248 5.367 1.00 72.69 635 ASN A N 1
ATOM 5211 C CA . ASN A 1 635 ? 9.982 21.523 5.826 1.00 72.69 635 ASN A CA 1
ATOM 5212 C C . ASN A 1 635 ? 11.070 21.082 4.821 1.00 72.69 635 ASN A C 1
ATOM 5214 O O . ASN A 1 635 ? 11.992 20.359 5.174 1.00 72.69 635 ASN A O 1
ATOM 5218 N N . GLU A 1 636 ? 10.922 21.487 3.555 1.00 75.62 636 GLU A N 1
ATOM 5219 C CA . GLU A 1 636 ? 11.791 21.126 2.413 1.00 75.62 636 GLU A CA 1
ATOM 5220 C C . GLU A 1 636 ? 11.712 19.673 1.916 1.00 75.62 636 GLU A C 1
ATOM 5222 O O . GLU A 1 636 ? 12.073 19.417 0.766 1.00 75.62 636 GLU A O 1
ATOM 5227 N N . ASP A 1 637 ? 11.143 18.757 2.696 1.00 77.56 637 ASP A N 1
ATOM 5228 C CA . ASP A 1 637 ? 10.922 17.368 2.306 1.00 77.56 637 ASP A CA 1
ATOM 5229 C C . ASP A 1 637 ? 9.591 17.175 1.563 1.00 77.56 637 ASP A C 1
ATOM 5231 O O . ASP A 1 637 ? 8.573 17.785 1.886 1.00 77.56 637 ASP A O 1
ATOM 5235 N N . MET A 1 638 ? 9.583 16.286 0.567 1.00 87.50 638 MET A N 1
ATOM 5236 C CA . MET A 1 638 ? 8.359 15.861 -0.118 1.00 87.50 638 MET A CA 1
ATOM 5237 C C . MET A 1 638 ? 7.819 14.587 0.543 1.00 87.50 638 MET A C 1
ATOM 5239 O O . MET A 1 638 ? 8.478 13.543 0.517 1.00 87.50 638 MET A O 1
ATOM 5243 N N . LEU A 1 639 ? 6.625 14.668 1.126 1.00 90.19 639 LEU A N 1
ATOM 5244 C CA . LEU A 1 639 ? 5.929 13.554 1.764 1.00 90.19 639 LEU A CA 1
ATOM 5245 C C . LEU A 1 639 ? 4.828 13.017 0.848 1.00 90.19 639 LEU A C 1
ATOM 5247 O O . LEU A 1 639 ? 4.149 13.773 0.164 1.00 90.19 639 LEU A O 1
ATOM 5251 N N . CYS A 1 640 ? 4.667 11.700 0.837 1.00 89.44 640 CYS A N 1
ATOM 5252 C CA . CYS A 1 640 ? 3.661 10.961 0.090 1.00 89.44 640 CYS A CA 1
ATOM 5253 C C . CYS A 1 640 ? 2.581 10.479 1.060 1.00 89.44 640 CYS A C 1
ATOM 5255 O O . CYS A 1 640 ? 2.901 9.803 2.039 1.00 89.44 640 CYS A O 1
ATOM 5257 N N . GLN A 1 641 ? 1.322 10.800 0.773 1.00 89.31 641 GLN A N 1
ATOM 5258 C CA . GLN A 1 641 ? 0.155 10.345 1.525 1.00 89.31 641 GLN A CA 1
ATOM 5259 C C . GLN A 1 641 ? -0.781 9.556 0.609 1.00 89.31 641 GLN A C 1
ATOM 5261 O O . GLN A 1 641 ? -1.083 9.987 -0.504 1.00 89.31 641 GLN A O 1
ATOM 5266 N N . ALA A 1 642 ? -1.234 8.397 1.074 1.00 88.44 642 ALA A N 1
ATOM 5267 C CA . ALA A 1 642 ? -2.086 7.501 0.306 1.00 88.44 642 ALA A CA 1
ATOM 5268 C C . ALA A 1 642 ? -3.563 7.937 0.330 1.00 88.44 642 ALA A C 1
ATOM 5270 O O . ALA A 1 642 ? -4.114 8.282 1.374 1.00 88.44 642 ALA A O 1
ATOM 5271 N N . ASN A 1 643 ? -4.223 7.868 -0.825 1.00 87.31 643 ASN A N 1
ATOM 5272 C CA . ASN A 1 643 ? -5.662 8.053 -0.970 1.00 87.31 643 ASN A CA 1
ATOM 5273 C C . ASN A 1 643 ? -6.347 6.682 -0.976 1.00 87.31 643 ASN A C 1
ATOM 5275 O O . ASN A 1 643 ? -6.361 5.983 -1.992 1.00 87.31 643 ASN A O 1
ATOM 5279 N N . GLN A 1 644 ? -6.931 6.308 0.165 1.00 78.88 644 GLN A N 1
ATOM 5280 C CA . GLN A 1 644 ? -7.548 4.993 0.357 1.00 78.88 644 GLN A CA 1
ATOM 5281 C C . GLN A 1 644 ? -8.607 4.677 -0.704 1.00 78.88 644 GLN A C 1
ATOM 5283 O O . GLN A 1 644 ? -8.587 3.588 -1.267 1.00 78.88 644 GLN A O 1
ATOM 5288 N N . LYS A 1 645 ? -9.502 5.623 -1.024 1.00 79.69 645 LYS A N 1
ATOM 5289 C CA . LYS A 1 645 ? -10.617 5.386 -1.957 1.00 79.69 645 LYS A CA 1
ATOM 5290 C C . LYS A 1 645 ? -10.121 4.993 -3.350 1.00 79.69 645 LYS A C 1
ATOM 5292 O O . LYS A 1 645 ? -10.641 4.059 -3.954 1.00 79.69 645 LYS A O 1
ATOM 5297 N N . VAL A 1 646 ? -9.112 5.702 -3.850 1.00 88.75 646 VAL A N 1
ATOM 5298 C CA . VAL A 1 646 ? -8.539 5.428 -5.174 1.00 88.75 646 VAL A CA 1
ATOM 5299 C C . VAL A 1 646 ? -7.740 4.124 -5.153 1.00 88.75 646 VAL A C 1
ATOM 5301 O O . VAL A 1 646 ? -7.890 3.310 -6.059 1.00 88.75 646 VAL A O 1
ATOM 5304 N N . LEU A 1 647 ? -6.954 3.882 -4.097 1.00 85.62 647 LEU A N 1
ATOM 5305 C CA . LEU A 1 647 ? -6.210 2.630 -3.933 1.00 85.62 647 LEU A CA 1
ATOM 5306 C C . LEU A 1 647 ? -7.130 1.404 -3.894 1.00 85.62 647 LEU A C 1
ATOM 5308 O O . LEU A 1 647 ? -6.812 0.405 -4.534 1.00 85.62 647 LEU A O 1
ATOM 5312 N N . PHE A 1 648 ? -8.275 1.484 -3.207 1.00 79.31 648 PHE A N 1
ATOM 5313 C CA . PHE A 1 648 ? -9.265 0.404 -3.187 1.00 79.31 648 PHE A CA 1
ATOM 5314 C C . PHE A 1 648 ? -9.788 0.096 -4.591 1.00 79.31 648 PHE A C 1
ATOM 5316 O O . PHE A 1 648 ? -9.807 -1.066 -4.981 1.00 79.31 648 PHE A O 1
ATOM 5323 N N . SER A 1 649 ? -10.122 1.123 -5.380 1.00 85.00 649 SER A N 1
ATOM 5324 C CA . SER A 1 649 ? -10.577 0.931 -6.764 1.00 85.00 649 SER A CA 1
ATOM 5325 C C . SER A 1 649 ? -9.502 0.307 -7.662 1.00 85.00 649 SER A C 1
ATOM 5327 O O . SER A 1 649 ? -9.816 -0.519 -8.516 1.00 85.00 649 SER A O 1
ATOM 5329 N N . ILE A 1 650 ? -8.229 0.675 -7.479 1.00 90.50 650 ILE A N 1
ATOM 5330 C CA . ILE A 1 650 ? -7.116 0.059 -8.217 1.00 90.50 650 ILE A CA 1
ATOM 5331 C C . ILE A 1 650 ? -6.958 -1.411 -7.814 1.00 90.50 650 ILE A C 1
ATOM 5333 O O . ILE A 1 650 ? -6.823 -2.261 -8.688 1.00 90.50 650 ILE A O 1
ATOM 5337 N N . ILE A 1 651 ? -7.011 -1.721 -6.515 1.00 86.38 651 ILE A N 1
ATOM 5338 C CA . ILE A 1 651 ? -6.915 -3.097 -6.008 1.00 86.38 651 ILE A CA 1
ATOM 5339 C C . ILE A 1 651 ? -8.048 -3.959 -6.548 1.00 86.38 651 ILE A C 1
ATOM 5341 O O . ILE A 1 651 ? -7.761 -5.020 -7.081 1.00 86.38 651 ILE A O 1
ATOM 5345 N N . GLU A 1 652 ? -9.293 -3.491 -6.489 1.00 83.75 652 GLU A N 1
ATOM 5346 C CA . GLU A 1 652 ? -10.463 -4.224 -6.988 1.00 83.75 652 GLU A CA 1
ATOM 5347 C C . GLU A 1 652 ? -10.338 -4.551 -8.485 1.00 83.75 652 GLU A C 1
ATOM 5349 O O . GLU A 1 652 ? -10.687 -5.642 -8.926 1.00 83.75 652 GLU A O 1
ATOM 5354 N N . LYS A 1 653 ? -9.762 -3.635 -9.274 1.00 88.81 653 LYS A N 1
ATOM 5355 C CA . LYS A 1 653 ? -9.495 -3.863 -10.702 1.00 88.81 653 LYS A CA 1
ATOM 5356 C C . LYS A 1 653 ? -8.311 -4.790 -10.972 1.00 88.81 653 LYS A C 1
ATOM 5358 O O . LYS A 1 653 ? -8.243 -5.346 -12.063 1.00 88.81 653 LYS A O 1
ATOM 5363 N N . LEU A 1 654 ? -7.360 -4.917 -10.044 1.00 89.94 654 LEU A N 1
ATOM 5364 C CA . LEU A 1 654 ? -6.165 -5.754 -10.206 1.00 89.94 654 LEU A CA 1
ATOM 5365 C C . LEU A 1 654 ? -6.316 -7.150 -9.616 1.00 89.94 654 LEU A C 1
ATOM 5367 O O . LEU A 1 654 ? -5.743 -8.089 -10.161 1.00 89.94 654 LEU A O 1
ATOM 5371 N N . GLU A 1 655 ? -7.077 -7.284 -8.533 1.00 84.12 655 GLU A N 1
ATOM 5372 C CA . GLU A 1 655 ? -7.313 -8.528 -7.800 1.00 84.12 655 GLU A CA 1
ATOM 5373 C C . GLU A 1 655 ? -7.665 -9.714 -8.715 1.00 84.12 655 GLU A C 1
ATOM 5375 O O . GLU A 1 655 ? -7.065 -10.774 -8.535 1.00 84.12 655 GLU A O 1
ATOM 5380 N N . PRO A 1 656 ? -8.496 -9.558 -9.768 1.00 82.81 656 PRO A N 1
ATOM 5381 C CA . PRO A 1 656 ? -8.808 -10.662 -10.670 1.00 82.81 656 PRO A CA 1
ATOM 5382 C C . PRO A 1 656 ? -7.622 -11.213 -11.470 1.00 82.81 656 PRO A C 1
ATOM 5384 O O . PRO A 1 656 ? -7.632 -12.374 -11.882 1.00 82.81 656 PRO A O 1
ATOM 5387 N N . TYR A 1 657 ? -6.600 -10.389 -11.707 1.00 84.12 657 TYR A N 1
ATOM 5388 C CA . TYR A 1 657 ? -5.422 -10.760 -12.493 1.00 84.12 657 TYR A CA 1
ATOM 5389 C C . TYR A 1 657 ? -4.297 -11.342 -11.642 1.00 84.12 657 TYR A C 1
ATOM 5391 O O . TYR A 1 657 ? -3.322 -11.870 -12.181 1.00 84.12 657 TYR A O 1
ATOM 5399 N N . VAL A 1 658 ? -4.402 -11.246 -10.317 1.00 78.25 658 VAL A N 1
ATOM 5400 C CA . VAL A 1 658 ? -3.402 -11.797 -9.414 1.00 78.25 658 VAL A CA 1
ATOM 5401 C C . VAL A 1 658 ? -3.893 -13.152 -8.932 1.00 78.25 658 VAL A C 1
ATOM 5403 O O . VAL A 1 658 ? -4.798 -13.246 -8.111 1.00 78.25 658 VAL A O 1
ATOM 5406 N N . ASN A 1 659 ? -3.237 -14.234 -9.362 1.00 62.62 659 ASN A N 1
ATOM 5407 C CA . ASN A 1 659 ? -3.477 -15.573 -8.806 1.00 62.62 659 ASN A CA 1
ATOM 5408 C C . ASN A 1 659 ? -2.833 -15.732 -7.407 1.00 62.62 659 ASN A C 1
ATOM 5410 O O . ASN A 1 659 ? -2.204 -16.734 -7.068 1.00 62.62 659 ASN A O 1
ATOM 5414 N N . PHE A 1 660 ? -2.896 -14.673 -6.608 1.00 57.53 660 PHE A N 1
ATOM 5415 C CA . PHE A 1 660 ? -2.466 -14.615 -5.227 1.00 57.53 660 PHE A CA 1
ATOM 5416 C C . PHE A 1 660 ? -3.746 -14.543 -4.417 1.00 57.53 660 PHE A C 1
ATOM 5418 O O . PHE A 1 660 ? -4.334 -13.476 -4.266 1.00 57.53 660 PHE A O 1
ATOM 5425 N N . LYS A 1 661 ? -4.193 -15.696 -3.915 1.00 48.94 661 LYS A N 1
ATOM 5426 C CA . LYS A 1 661 ? -5.156 -15.696 -2.821 1.00 48.94 661 LYS A CA 1
ATOM 5427 C C . LYS A 1 661 ? -4.416 -15.070 -1.646 1.00 48.94 661 LYS A C 1
ATOM 5429 O O . LYS A 1 661 ? -3.426 -15.665 -1.211 1.00 48.94 661 LYS A O 1
ATOM 5434 N N . PRO A 1 662 ? -4.828 -13.887 -1.160 1.00 45.41 662 PRO A N 1
ATOM 5435 C CA . PRO A 1 662 ? -4.276 -13.372 0.078 1.00 45.41 662 PRO A CA 1
ATOM 5436 C C . PRO A 1 662 ? -4.400 -14.475 1.123 1.00 45.41 662 PRO A C 1
ATOM 5438 O O . PRO A 1 662 ? -5.349 -15.273 1.064 1.00 45.41 662 PRO A O 1
ATOM 5441 N N . SER A 1 663 ? -3.489 -14.522 2.093 1.00 43.09 663 SER A N 1
ATOM 5442 C CA . SER A 1 663 ? -3.826 -15.247 3.313 1.00 43.09 663 SER A CA 1
ATOM 5443 C C . SER A 1 663 ? -5.225 -14.773 3.730 1.00 43.09 663 SER A C 1
ATOM 5445 O O . SER A 1 663 ? -5.551 -13.584 3.629 1.00 43.09 663 SER A O 1
ATOM 5447 N N . HIS A 1 664 ? -6.093 -15.713 4.108 1.00 41.03 664 HIS A N 1
ATOM 5448 C CA . HIS A 1 664 ? -7.495 -15.457 4.467 1.00 41.03 664 HIS A CA 1
ATOM 5449 C C . HIS A 1 664 ? -7.655 -14.313 5.499 1.00 41.03 664 HIS A C 1
ATOM 5451 O O . HIS A 1 664 ? -8.746 -13.784 5.680 1.00 41.03 664 HIS A O 1
ATOM 5457 N N . GLU A 1 665 ? -6.558 -13.914 6.145 1.00 40.31 665 GLU A N 1
ATOM 5458 C CA . GLU A 1 665 ? -6.386 -12.833 7.110 1.00 40.31 665 GLU A CA 1
ATOM 5459 C C . GLU A 1 665 ? -6.409 -11.409 6.535 1.00 40.31 665 GLU A C 1
ATOM 5461 O O . GLU A 1 665 ? -6.979 -10.525 7.172 1.00 40.31 665 GLU A O 1
ATOM 5466 N N . GLU A 1 666 ? -5.853 -11.137 5.349 1.00 42.31 666 GLU A N 1
ATOM 5467 C CA . GLU A 1 666 ? -5.693 -9.745 4.884 1.00 42.31 666 GLU A CA 1
ATOM 5468 C C . GLU A 1 666 ? -6.974 -9.146 4.274 1.00 42.31 666 GLU A C 1
ATOM 5470 O O . GLU A 1 666 ? -7.286 -7.977 4.512 1.00 42.31 666 GLU A O 1
ATOM 5475 N N . LEU A 1 667 ? -7.758 -9.951 3.541 1.00 41.41 667 LEU A N 1
ATOM 5476 C CA . LEU A 1 667 ? -9.117 -9.588 3.092 1.00 41.41 667 LEU A CA 1
ATOM 5477 C C . LEU A 1 667 ? -10.063 -9.418 4.291 1.00 41.41 667 LEU A C 1
ATOM 5479 O O . LEU A 1 667 ? -10.865 -8.481 4.331 1.00 41.41 667 LEU A O 1
ATOM 5483 N N . ARG A 1 668 ? -9.899 -10.270 5.316 1.00 46.09 668 ARG A N 1
ATOM 5484 C CA . ARG A 1 668 ? -10.587 -10.127 6.602 1.00 46.09 668 ARG A CA 1
ATOM 5485 C C . ARG A 1 668 ? -10.230 -8.807 7.259 1.00 46.09 668 ARG A C 1
ATOM 5487 O O . ARG A 1 668 ? -11.127 -8.121 7.717 1.00 46.09 668 ARG A O 1
ATOM 5494 N N . PHE A 1 669 ? -8.958 -8.413 7.282 1.00 45.22 669 PHE A N 1
ATOM 5495 C CA . PHE A 1 669 ? -8.501 -7.216 7.993 1.00 45.22 669 PHE A CA 1
ATOM 5496 C C . PHE A 1 669 ? -9.085 -5.901 7.445 1.00 45.22 669 PHE A C 1
ATOM 5498 O O . PHE A 1 669 ? -9.425 -5.005 8.222 1.00 45.22 669 PHE A O 1
ATOM 5505 N N . ALA A 1 670 ? -9.271 -5.796 6.126 1.00 44.41 670 ALA A N 1
ATOM 5506 C CA . ALA A 1 670 ? -9.926 -4.644 5.502 1.00 44.41 670 ALA A CA 1
ATOM 5507 C C . ALA A 1 670 ? -11.439 -4.592 5.803 1.00 44.41 670 ALA A C 1
ATOM 5509 O O . ALA A 1 670 ? -11.957 -3.531 6.158 1.00 44.41 670 ALA A O 1
ATOM 5510 N N . GLN A 1 671 ? -12.137 -5.735 5.747 1.00 49.78 671 GLN A N 1
ATOM 5511 C CA . GLN A 1 671 ? -13.546 -5.841 6.164 1.00 49.78 671 GLN A CA 1
ATOM 5512 C C . GLN A 1 671 ? -13.726 -5.569 7.667 1.00 49.78 671 GLN A C 1
ATOM 5514 O O . GLN A 1 671 ? -14.642 -4.860 8.073 1.00 49.78 671 GLN A O 1
ATOM 5519 N N . LEU A 1 672 ? -12.808 -6.079 8.486 1.00 55.72 672 LEU A N 1
ATOM 5520 C CA . LEU A 1 672 ? -12.750 -5.903 9.935 1.00 55.72 672 LEU A CA 1
ATOM 5521 C C . LEU A 1 672 ? -12.657 -4.433 10.339 1.00 55.72 672 LEU A C 1
ATOM 5523 O O . LEU A 1 672 ? -13.385 -3.983 11.222 1.00 55.72 672 LEU A O 1
ATOM 5527 N N . LYS A 1 673 ? -11.787 -3.672 9.668 1.00 55.91 673 LYS A N 1
ATOM 5528 C CA . LYS A 1 673 ? -11.642 -2.236 9.915 1.00 55.91 673 LYS A CA 1
ATOM 5529 C C . LYS A 1 673 ? -12.864 -1.444 9.431 1.00 55.91 673 LYS A C 1
ATOM 5531 O O . LYS A 1 673 ? -13.311 -0.553 10.144 1.00 55.91 673 LYS A O 1
ATOM 5536 N N . ASN A 1 674 ? -13.446 -1.812 8.287 1.00 51.44 674 ASN A N 1
ATOM 5537 C CA . ASN A 1 674 ? -14.674 -1.196 7.769 1.00 51.44 674 ASN A CA 1
ATOM 5538 C C . ASN A 1 674 ? -15.866 -1.372 8.734 1.00 51.44 674 ASN A C 1
ATOM 5540 O O . ASN A 1 674 ? -16.625 -0.435 8.953 1.00 51.44 674 ASN A O 1
ATOM 5544 N N . ASN A 1 675 ? -16.012 -2.538 9.375 1.00 57.72 675 ASN A N 1
ATOM 5545 C CA . ASN A 1 675 ? -17.095 -2.760 10.344 1.00 57.72 675 ASN A CA 1
ATOM 5546 C C . ASN A 1 675 ? -16.928 -1.937 11.631 1.00 57.72 675 ASN A C 1
ATOM 5548 O O . ASN A 1 675 ? -17.920 -1.441 12.161 1.00 57.72 675 ASN A O 1
ATOM 5552 N N . LEU A 1 676 ? -15.688 -1.693 12.082 1.00 58.50 676 LEU A N 1
ATOM 5553 C CA . LEU A 1 676 ? -15.435 -0.723 13.157 1.00 58.50 676 LEU A CA 1
ATOM 5554 C C . LEU A 1 676 ? -15.820 0.708 12.749 1.00 58.50 676 LEU A C 1
ATOM 5556 O O . LEU A 1 676 ? -16.336 1.455 13.575 1.00 58.50 676 LEU A O 1
ATOM 5560 N N . GLU A 1 677 ? -15.581 1.097 11.493 1.00 56.75 677 GLU A N 1
ATOM 5561 C CA . GLU A 1 677 ? -15.927 2.429 10.968 1.00 56.75 677 GLU A CA 1
ATOM 5562 C C . GLU A 1 677 ? -17.443 2.609 10.775 1.00 56.75 677 GLU A C 1
ATOM 5564 O O . GLU A 1 677 ? -17.961 3.705 10.983 1.00 56.75 677 GLU A O 1
ATOM 5569 N N . LYS A 1 678 ? -18.169 1.526 10.467 1.00 64.75 678 LYS A N 1
ATOM 5570 C CA . LYS A 1 678 ? -19.642 1.484 10.434 1.00 64.75 678 LYS A CA 1
ATOM 5571 C C . LYS A 1 678 ? -20.299 1.365 11.815 1.00 64.75 678 LYS A C 1
ATOM 5573 O O . LYS A 1 678 ? -21.522 1.355 11.882 1.00 64.75 678 LYS A O 1
ATOM 5578 N N . GLN A 1 679 ? -19.510 1.283 12.890 1.00 66.94 679 GLN A N 1
ATOM 5579 C CA . GLN A 1 679 ? -19.972 1.085 14.271 1.00 66.94 679 GLN A CA 1
ATOM 5580 C C . GLN A 1 679 ? -20.761 -0.219 14.504 1.00 66.94 679 GLN A C 1
ATOM 5582 O O . GLN A 1 679 ? -21.483 -0.343 15.490 1.00 66.94 679 GLN A O 1
ATOM 5587 N N . ASP A 1 680 ? -20.583 -1.225 13.643 1.00 75.38 680 ASP A N 1
ATOM 5588 C CA . ASP A 1 680 ? -21.136 -2.566 13.852 1.00 75.38 680 ASP A CA 1
ATOM 5589 C C . ASP A 1 680 ? -20.160 -3.402 14.697 1.00 75.38 680 ASP A C 1
ATOM 5591 O O . ASP A 1 680 ? -19.367 -4.212 14.199 1.00 75.38 680 ASP A O 1
ATOM 5595 N N . TYR A 1 681 ? -20.160 -3.133 16.005 1.00 76.31 681 TYR A N 1
ATOM 5596 C CA . TYR A 1 681 ? -19.173 -3.691 16.929 1.00 76.31 681 TYR A CA 1
ATOM 5597 C C . TYR A 1 681 ? -19.353 -5.192 17.181 1.00 76.31 681 TYR A C 1
ATOM 5599 O O . TYR A 1 681 ? -18.352 -5.887 17.343 1.00 76.31 681 TYR A O 1
ATOM 5607 N N . ASN A 1 682 ? -20.584 -5.711 17.164 1.00 75.44 682 ASN A N 1
ATOM 5608 C CA . ASN A 1 682 ? -20.848 -7.138 17.382 1.00 75.44 682 ASN A CA 1
ATOM 5609 C C . ASN A 1 682 ? -20.306 -7.978 16.219 1.00 75.44 682 ASN A C 1
ATOM 5611 O O . ASN A 1 682 ? -19.519 -8.901 16.435 1.00 75.44 682 ASN A O 1
ATOM 5615 N N . THR A 1 683 ? -20.606 -7.586 14.976 1.00 71.00 683 THR A N 1
ATOM 5616 C CA . THR A 1 683 ? -20.040 -8.249 13.794 1.00 71.00 683 THR A CA 1
ATOM 5617 C C . THR A 1 683 ? -18.517 -8.105 13.754 1.00 71.00 683 THR A C 1
ATOM 5619 O O . THR A 1 683 ? -17.802 -9.041 13.384 1.00 71.00 683 THR A O 1
ATOM 5622 N N . ALA A 1 684 ? -17.982 -6.948 14.165 1.00 75.38 684 ALA A N 1
ATOM 5623 C CA . ALA A 1 684 ? -16.540 -6.753 14.270 1.00 75.38 684 ALA A CA 1
ATOM 5624 C C . ALA A 1 684 ? -15.897 -7.710 15.292 1.00 75.38 684 ALA A C 1
ATOM 5626 O O . ALA A 1 684 ? -14.856 -8.295 14.987 1.00 75.38 684 ALA A O 1
ATOM 5627 N N . ILE A 1 685 ? -16.506 -7.910 16.467 1.00 81.44 685 ILE A N 1
ATOM 5628 C CA . ILE A 1 685 ? -16.033 -8.857 17.491 1.00 81.44 685 ILE A CA 1
ATOM 5629 C C . ILE A 1 685 ? -15.970 -10.279 16.930 1.00 81.44 685 ILE A C 1
ATOM 5631 O O . ILE A 1 685 ? -14.934 -10.936 17.071 1.00 81.44 685 ILE A O 1
ATOM 5635 N N . ASP A 1 686 ? -17.025 -10.740 16.257 1.00 76.38 686 ASP A N 1
ATOM 5636 C CA . ASP A 1 686 ? -17.083 -12.088 15.680 1.00 76.38 686 ASP A CA 1
ATOM 5637 C C . ASP A 1 686 ? -15.994 -12.302 14.633 1.00 76.38 686 ASP A C 1
ATOM 5639 O O . ASP A 1 686 ? -15.266 -13.299 14.640 1.00 76.38 686 ASP A O 1
ATOM 5643 N N . LEU A 1 687 ? -15.846 -11.339 13.727 1.00 72.88 687 LEU A N 1
ATOM 5644 C CA . LEU A 1 687 ? -14.839 -11.414 12.683 1.00 72.88 687 LEU A CA 1
ATOM 5645 C C . LEU A 1 687 ? -13.423 -11.364 13.273 1.00 72.88 687 LEU A C 1
ATOM 5647 O O . LEU A 1 687 ? -12.555 -12.102 12.799 1.00 72.88 687 LEU A O 1
ATOM 5651 N N . TYR A 1 688 ? -13.168 -10.523 14.287 1.00 78.69 688 TYR A N 1
ATOM 5652 C CA . TYR A 1 688 ? -11.850 -10.449 14.926 1.00 78.69 688 TYR A CA 1
ATOM 5653 C C . TYR A 1 688 ? -11.554 -11.727 15.703 1.00 78.69 688 TYR A C 1
ATOM 5655 O O . TYR A 1 688 ? -10.411 -12.171 15.717 1.00 78.69 688 TYR A O 1
ATOM 5663 N N . SER A 1 689 ? -12.569 -12.351 16.300 1.00 80.81 689 SER A N 1
ATOM 5664 C CA . SER A 1 689 ? -12.421 -13.635 16.985 1.00 80.81 689 SER A CA 1
ATOM 5665 C C . SER A 1 689 ? -12.005 -14.731 16.021 1.00 80.81 689 SER A C 1
ATOM 5667 O O . SER A 1 689 ? -10.989 -15.381 16.251 1.00 80.81 689 SER A O 1
ATOM 5669 N N . LYS A 1 690 ? -12.674 -14.834 14.871 1.00 70.56 690 LYS A N 1
ATOM 5670 C CA . LYS A 1 690 ? -12.260 -15.779 13.832 1.00 70.56 690 LYS A CA 1
ATOM 5671 C C . LYS A 1 690 ? -10.882 -15.445 13.243 1.00 70.56 690 LYS A C 1
ATOM 5673 O O . LYS A 1 690 ? -10.176 -16.345 12.804 1.00 70.56 690 LYS A O 1
ATOM 5678 N N . ALA A 1 691 ? -10.490 -14.168 13.181 1.00 63.41 691 ALA A N 1
ATOM 5679 C CA . ALA A 1 691 ? -9.146 -13.775 12.741 1.00 63.41 691 ALA A CA 1
ATOM 5680 C C . ALA A 1 691 ? -8.064 -14.198 13.748 1.00 63.41 691 ALA A C 1
ATOM 5682 O O . ALA A 1 691 ? -7.006 -14.672 13.347 1.00 63.41 691 ALA A O 1
ATOM 5683 N N . ILE A 1 692 ? -8.351 -14.078 15.044 1.00 78.94 692 ILE A N 1
ATOM 5684 C CA . ILE A 1 692 ? -7.474 -14.514 16.135 1.00 78.94 692 ILE A CA 1
ATOM 5685 C C . ILE A 1 692 ? -7.357 -16.042 16.185 1.00 78.94 692 ILE A C 1
ATOM 5687 O O . ILE A 1 692 ? -6.268 -16.551 16.425 1.00 78.94 692 ILE A O 1
ATOM 5691 N N . GLU A 1 693 ? -8.444 -16.774 15.926 1.00 72.06 693 GLU A N 1
ATOM 5692 C CA . GLU A 1 693 ? -8.413 -18.239 15.793 1.00 72.06 693 GLU A CA 1
ATOM 5693 C C . GLU A 1 693 ? -7.479 -18.695 14.665 1.00 72.06 693 GLU A C 1
ATOM 5695 O O . GLU A 1 693 ? -6.770 -19.686 14.822 1.00 72.06 693 GLU A O 1
ATOM 5700 N N . CYS A 1 694 ? -7.448 -17.962 13.545 1.00 57.28 694 CYS A N 1
ATOM 5701 C CA . CYS A 1 694 ? -6.517 -18.233 12.449 1.00 57.28 694 CYS A CA 1
ATOM 5702 C C . CYS A 1 694 ? -5.071 -17.874 12.818 1.00 57.28 694 CYS A C 1
ATOM 5704 O O . CYS A 1 694 ? -4.165 -18.669 12.573 1.00 57.28 694 CYS A O 1
ATOM 5706 N N . ASN A 1 695 ? -4.858 -16.703 13.425 1.00 63.28 695 ASN A N 1
ATOM 5707 C CA . ASN A 1 695 ? -3.532 -16.230 13.804 1.00 63.28 695 ASN A CA 1
ATOM 5708 C C . ASN A 1 695 ? -3.546 -15.485 15.148 1.00 63.28 695 ASN A C 1
ATOM 5710 O O . ASN A 1 695 ? -3.804 -14.276 15.210 1.00 63.28 695 ASN A O 1
ATOM 5714 N N . PRO A 1 696 ? -3.189 -16.185 16.240 1.00 79.19 696 PRO A N 1
ATOM 5715 C CA . PRO A 1 696 ? -3.212 -15.632 17.589 1.00 79.19 696 PRO A CA 1
ATOM 5716 C C . PRO A 1 696 ? -1.966 -14.796 17.927 1.00 79.19 696 PRO A C 1
ATOM 5718 O O . PRO A 1 696 ? -1.799 -14.380 19.071 1.00 79.19 696 PRO A O 1
ATOM 5721 N N . SER A 1 697 ? -1.061 -14.552 16.972 1.00 78.56 697 SER A N 1
ATOM 5722 C CA . SER A 1 697 ? 0.200 -13.832 17.221 1.00 78.56 697 SER A CA 1
ATOM 5723 C C . SER A 1 697 ? 0.153 -12.337 16.872 1.00 78.56 697 SER A C 1
ATOM 5725 O O . SER A 1 697 ? 1.105 -11.603 17.135 1.00 78.56 697 SER A O 1
ATOM 5727 N N . VAL A 1 698 ? -0.965 -11.847 16.323 1.00 75.94 698 VAL A N 1
ATOM 5728 C CA . VAL A 1 698 ? -1.081 -10.466 15.830 1.00 75.94 698 VAL A CA 1
ATOM 5729 C C . VAL A 1 698 ? -1.669 -9.535 16.893 1.00 75.94 698 VAL A C 1
ATOM 5731 O O . VAL A 1 698 ? -2.882 -9.484 17.099 1.00 75.94 698 VAL A O 1
ATOM 5734 N N . ALA A 1 699 ? -0.821 -8.708 17.513 1.00 77.31 699 ALA A N 1
ATOM 5735 C CA . ALA A 1 699 ? -1.218 -7.752 18.557 1.00 77.31 699 ALA A CA 1
ATOM 5736 C C . ALA A 1 699 ? -2.370 -6.813 18.144 1.00 77.31 699 ALA A C 1
ATOM 5738 O O . ALA A 1 699 ? -3.231 -6.470 18.956 1.00 77.31 699 ALA A O 1
ATOM 5739 N N . ILE A 1 700 ? -2.421 -6.416 16.868 1.00 83.31 700 ILE A N 1
ATOM 5740 C CA . ILE A 1 700 ? -3.440 -5.495 16.351 1.00 83.31 700 ILE A CA 1
ATOM 5741 C C . ILE A 1 700 ? -4.846 -6.113 16.397 1.00 83.31 700 ILE A C 1
ATOM 5743 O O . ILE A 1 700 ? -5.811 -5.381 16.620 1.00 83.31 700 ILE A O 1
ATOM 5747 N N . TYR A 1 701 ? -4.985 -7.433 16.219 1.00 84.31 701 TYR A N 1
ATOM 5748 C CA . TYR A 1 701 ? -6.297 -8.092 16.239 1.00 84.31 701 TYR A CA 1
ATOM 5749 C C . TYR A 1 701 ? -6.916 -7.989 17.628 1.00 84.31 701 TYR A C 1
ATOM 5751 O O . TYR A 1 701 ? -8.034 -7.497 17.774 1.00 84.31 701 TYR A O 1
ATOM 5759 N N . TYR A 1 702 ? -6.135 -8.334 18.650 1.00 87.94 702 TYR A N 1
ATOM 5760 C CA . TYR A 1 702 ? -6.522 -8.163 20.044 1.00 87.94 702 TYR A CA 1
ATOM 5761 C C . TYR A 1 702 ? -6.757 -6.686 20.389 1.00 87.94 702 TYR A C 1
ATOM 5763 O O . TYR A 1 702 ? -7.758 -6.347 21.009 1.00 87.94 702 TYR A O 1
ATOM 5771 N N . GLY A 1 703 ? -5.900 -5.769 19.929 1.00 87.50 703 GLY A N 1
ATOM 5772 C CA . GLY A 1 703 ? -6.070 -4.332 20.174 1.00 87.50 703 GLY A CA 1
ATOM 5773 C C . GLY A 1 703 ? -7.372 -3.747 19.608 1.00 87.50 703 GLY A C 1
ATOM 5774 O O . GLY A 1 703 ? -8.006 -2.902 20.245 1.00 87.50 703 GLY A O 1
ATOM 5775 N N . ASN A 1 704 ? -7.788 -4.196 18.424 1.00 86.25 704 ASN A N 1
ATOM 5776 C CA . ASN A 1 704 ? -9.015 -3.737 17.777 1.00 86.25 704 ASN A CA 1
ATOM 5777 C C . ASN A 1 704 ? -10.266 -4.446 18.314 1.00 86.25 704 ASN A C 1
ATOM 5779 O O . ASN A 1 704 ? -11.287 -3.787 18.502 1.00 86.25 704 ASN A O 1
ATOM 5783 N N . ARG A 1 705 ? -10.188 -5.744 18.635 1.00 90.75 705 ARG A N 1
ATOM 5784 C CA . ARG A 1 705 ? -11.285 -6.452 19.310 1.00 90.75 705 ARG A CA 1
ATOM 5785 C C . ARG A 1 705 ? -11.511 -5.914 20.723 1.00 90.75 705 ARG A C 1
ATOM 5787 O O . ARG A 1 705 ? -12.650 -5.675 21.098 1.00 90.75 705 ARG A O 1
ATOM 5794 N N . SER A 1 706 ? -10.438 -5.576 21.443 1.00 92.00 706 SER A N 1
ATOM 5795 C CA . SER A 1 706 ? -10.501 -4.841 22.713 1.00 92.00 706 SER A CA 1
ATOM 5796 C C . SER A 1 706 ? -11.253 -3.517 22.574 1.00 92.00 706 SER A C 1
ATOM 5798 O O . SER A 1 706 ? -12.084 -3.184 23.412 1.00 92.00 706 SER A O 1
ATOM 5800 N N . PHE A 1 707 ? -11.016 -2.769 21.492 1.00 88.38 707 PHE A N 1
ATOM 5801 C CA . PHE A 1 707 ? -11.763 -1.541 21.233 1.00 88.38 707 PHE A CA 1
ATOM 5802 C C . PHE A 1 707 ? -13.252 -1.796 20.988 1.00 88.38 707 PHE A C 1
ATOM 5804 O O . PHE A 1 707 ? -14.072 -1.074 21.547 1.00 88.38 707 PHE A O 1
ATOM 5811 N N . ALA A 1 708 ? -13.602 -2.820 20.207 1.00 83.62 708 ALA A N 1
ATOM 5812 C CA . ALA A 1 708 ? -14.998 -3.202 20.018 1.00 83.62 708 ALA A CA 1
ATOM 5813 C C . ALA A 1 708 ? -15.650 -3.603 21.353 1.00 83.62 708 ALA A C 1
ATOM 5815 O O . ALA A 1 708 ? -16.720 -3.100 21.676 1.00 83.62 708 ALA A O 1
ATOM 5816 N N . TYR A 1 709 ? -14.952 -4.379 22.190 1.00 85.31 709 TYR A N 1
ATOM 5817 C CA . TYR A 1 709 ? -15.411 -4.727 23.535 1.00 85.31 709 TYR A CA 1
ATOM 5818 C C . TYR A 1 709 ? -15.589 -3.519 24.462 1.00 85.31 709 TYR A C 1
ATOM 5820 O O . TYR A 1 709 ? -16.499 -3.529 25.282 1.00 85.31 709 TYR A O 1
ATOM 5828 N N . LEU A 1 710 ? -14.769 -2.466 24.345 1.00 81.31 710 LEU A N 1
ATOM 5829 C CA . LEU A 1 710 ? -14.999 -1.216 25.084 1.00 81.31 710 LEU A CA 1
ATOM 5830 C C . LEU A 1 710 ? -16.312 -0.546 24.665 1.00 81.31 710 LEU A C 1
ATOM 5832 O O . LEU A 1 710 ? -16.989 0.025 25.513 1.00 81.31 710 LEU A O 1
ATOM 5836 N N . LYS A 1 711 ? -16.662 -0.608 23.374 1.00 77.75 711 LYS A N 1
ATOM 5837 C CA . LYS A 1 711 ? -17.896 -0.019 22.832 1.00 77.75 711 LYS A CA 1
ATOM 5838 C C . LYS A 1 711 ? -19.141 -0.833 23.160 1.00 77.75 711 LYS A C 1
ATOM 5840 O O . LYS A 1 711 ? -20.206 -0.252 23.295 1.00 77.75 711 LYS A O 1
ATOM 5845 N N . THR A 1 712 ? -18.997 -2.142 23.344 1.00 75.12 712 THR A N 1
ATOM 5846 C CA . THR A 1 712 ? -20.070 -3.040 23.799 1.00 75.12 712 THR A CA 1
ATOM 5847 C C . THR A 1 712 ? -20.011 -3.321 25.303 1.00 75.12 712 THR A C 1
ATOM 5849 O O . THR A 1 712 ? -20.584 -4.304 25.769 1.00 75.12 712 THR A O 1
ATOM 5852 N N . GLU A 1 713 ? -19.263 -2.510 26.060 1.00 77.75 713 GLU A N 1
ATOM 5853 C CA . GLU A 1 713 ? -19.173 -2.546 27.530 1.00 77.75 713 GLU A CA 1
ATOM 5854 C C . GLU A 1 713 ? -18.710 -3.877 28.138 1.00 77.75 713 GLU A C 1
ATOM 5856 O O . GLU A 1 713 ? -18.857 -4.158 29.327 1.00 77.75 713 GLU A O 1
ATOM 5861 N N . CYS A 1 714 ? -18.054 -4.696 27.326 1.00 82.25 714 CYS A N 1
ATOM 5862 C CA . CYS A 1 714 ? -17.404 -5.929 27.737 1.00 82.25 714 CYS A CA 1
ATOM 5863 C C . CYS A 1 714 ? -16.005 -5.608 28.287 1.00 82.25 714 CYS A C 1
ATOM 5865 O O . CYS A 1 714 ? -14.986 -6.054 27.755 1.00 82.25 714 CYS A O 1
ATOM 5867 N N . PHE A 1 715 ? -15.939 -4.780 29.335 1.00 86.06 715 PHE A N 1
ATOM 5868 C CA . PHE A 1 715 ? -14.685 -4.204 29.837 1.00 86.06 715 PHE A CA 1
ATOM 5869 C C . PHE A 1 715 ? -13.677 -5.256 30.320 1.00 86.06 715 PHE A C 1
ATOM 5871 O O . PHE A 1 715 ? -12.470 -5.056 30.184 1.00 86.06 715 PHE A O 1
ATOM 5878 N N . GLY A 1 716 ? -14.152 -6.398 30.827 1.00 84.69 716 GLY A N 1
ATOM 5879 C CA . GLY A 1 716 ? -13.304 -7.527 31.207 1.00 84.69 716 GLY A CA 1
ATOM 5880 C C . GLY A 1 716 ? -12.614 -8.157 29.997 1.00 84.69 716 GLY A C 1
ATOM 5881 O O . GLY A 1 716 ? -11.397 -8.338 30.002 1.00 84.69 716 GLY A O 1
ATOM 5882 N N . TYR A 1 717 ? -13.358 -8.419 28.920 1.00 88.38 717 TYR A N 1
ATOM 5883 C CA . TYR A 1 717 ? -12.772 -8.919 27.671 1.00 88.38 717 TYR A CA 1
ATOM 5884 C C . TYR A 1 717 ? -11.867 -7.880 27.006 1.00 88.38 717 TYR A C 1
ATOM 5886 O O . TYR A 1 717 ? -10.775 -8.223 26.549 1.00 88.38 717 TYR A O 1
ATOM 5894 N N . ALA A 1 718 ? -12.260 -6.603 27.026 1.00 91.06 718 ALA A N 1
ATOM 5895 C CA . ALA A 1 718 ? -11.421 -5.513 26.546 1.00 91.06 718 ALA A CA 1
ATOM 5896 C C . ALA A 1 718 ? -10.075 -5.463 27.277 1.00 91.06 718 ALA A C 1
ATOM 5898 O O . ALA A 1 718 ? -9.036 -5.282 26.634 1.00 91.06 718 ALA A O 1
ATOM 5899 N N . LEU A 1 719 ? -10.085 -5.648 28.601 1.00 91.31 719 LEU A N 1
ATOM 5900 C CA . LEU A 1 719 ? -8.888 -5.674 29.432 1.00 91.31 719 LEU A CA 1
ATOM 5901 C C . LEU A 1 719 ? -7.979 -6.863 29.090 1.00 91.31 719 LEU A C 1
ATOM 5903 O O . LEU A 1 719 ? -6.765 -6.682 28.943 1.00 91.31 719 LEU A O 1
ATOM 5907 N N . THR A 1 720 ? -8.557 -8.057 28.946 1.00 91.94 720 THR A N 1
ATOM 5908 C CA . THR A 1 720 ? -7.832 -9.284 28.582 1.00 91.94 720 THR A CA 1
ATOM 5909 C C . THR A 1 720 ? -7.166 -9.145 27.217 1.00 91.94 720 THR A C 1
ATOM 5911 O O . THR A 1 720 ? -5.958 -9.350 27.096 1.00 91.94 720 THR A O 1
ATOM 5914 N N . ASP A 1 721 ? -7.914 -8.709 26.203 1.00 94.12 721 ASP A N 1
ATOM 5915 C CA . ASP A 1 721 ? -7.394 -8.529 24.847 1.00 94.12 721 ASP A CA 1
ATOM 5916 C C . ASP A 1 721 ? -6.342 -7.416 24.776 1.00 94.12 721 ASP A C 1
ATOM 5918 O O . ASP A 1 721 ? -5.299 -7.588 24.148 1.00 94.12 721 ASP A O 1
ATOM 5922 N N . ALA A 1 722 ? -6.549 -6.284 25.456 1.00 94.50 722 ALA A N 1
ATOM 5923 C CA . ALA A 1 722 ? -5.545 -5.222 25.492 1.00 94.50 722 ALA A CA 1
ATOM 5924 C C . ALA A 1 722 ? -4.250 -5.689 26.173 1.00 94.50 722 ALA A C 1
ATOM 5926 O O . ALA A 1 722 ? -3.154 -5.353 25.725 1.00 94.50 722 ALA A O 1
ATOM 5927 N N . SER A 1 723 ? -4.364 -6.500 27.228 1.00 95.25 723 SER A N 1
ATOM 5928 C CA . SER A 1 723 ? -3.208 -7.106 27.891 1.00 95.25 723 SER A CA 1
ATOM 5929 C C . SER A 1 723 ? -2.485 -8.084 26.972 1.00 95.25 723 SER A C 1
ATOM 5931 O O . SER A 1 723 ? -1.259 -8.021 26.883 1.00 95.25 723 SER A O 1
ATOM 5933 N N . LYS A 1 724 ? -3.225 -8.917 26.228 1.00 92.94 724 LYS A N 1
ATOM 5934 C CA . LYS A 1 724 ? -2.640 -9.847 25.258 1.00 92.94 724 LYS A CA 1
ATOM 5935 C C . LYS A 1 724 ? -1.965 -9.120 24.095 1.00 92.94 724 LYS A C 1
ATOM 5937 O O . LYS A 1 724 ? -0.873 -9.504 23.692 1.00 92.94 724 LYS A O 1
ATOM 5942 N N . ALA A 1 725 ? -2.553 -8.026 23.609 1.00 91.44 725 ALA A N 1
ATOM 5943 C CA . ALA A 1 725 ? -1.946 -7.178 22.585 1.00 91.44 725 ALA A CA 1
ATOM 5944 C C . ALA A 1 725 ? -0.578 -6.632 23.032 1.00 91.44 725 ALA A C 1
ATOM 5946 O O . ALA A 1 725 ? 0.373 -6.656 22.258 1.00 91.44 725 ALA A O 1
ATOM 5947 N N . ILE A 1 726 ? -0.467 -6.185 24.288 1.00 94.25 726 ILE A N 1
ATOM 5948 C CA . ILE A 1 726 ? 0.790 -5.683 24.873 1.00 94.25 726 ILE A CA 1
ATOM 5949 C C . ILE A 1 726 ? 1.798 -6.816 25.115 1.00 94.25 726 ILE A C 1
ATOM 5951 O O . ILE A 1 726 ? 3.003 -6.609 24.982 1.00 94.25 726 ILE A O 1
ATOM 5955 N N . GLU A 1 727 ? 1.325 -8.003 25.503 1.00 94.06 727 GLU A N 1
ATOM 5956 C CA . GLU A 1 727 ? 2.165 -9.194 25.669 1.00 94.06 727 GLU A CA 1
ATOM 5957 C C . GLU A 1 727 ? 2.822 -9.597 24.342 1.00 94.06 727 GLU A C 1
ATOM 5959 O O . GLU A 1 727 ? 4.020 -9.875 24.320 1.00 94.06 727 GLU A O 1
ATOM 5964 N N . LEU A 1 728 ? 2.048 -9.573 23.250 1.00 84.62 728 LEU A N 1
ATOM 5965 C CA . LEU A 1 728 ? 2.508 -9.882 21.895 1.00 84.62 728 LEU A CA 1
ATOM 5966 C C . LEU A 1 728 ? 3.429 -8.794 21.324 1.00 84.62 728 LEU A C 1
ATOM 5968 O O . LEU A 1 728 ? 4.451 -9.112 20.722 1.00 84.62 728 LEU A O 1
ATOM 5972 N N . ASP A 1 729 ? 3.088 -7.518 21.521 1.00 86.19 729 ASP A N 1
ATOM 5973 C CA . ASP A 1 729 ? 3.894 -6.383 21.072 1.00 86.19 729 ASP A CA 1
ATOM 5974 C C . ASP A 1 729 ? 3.913 -5.260 22.119 1.00 86.19 729 ASP A C 1
ATOM 5976 O O . ASP A 1 729 ? 2.999 -4.438 22.232 1.00 86.19 729 ASP A O 1
ATOM 5980 N N . ARG A 1 730 ? 5.027 -5.169 22.851 1.00 88.88 730 ARG A N 1
ATOM 5981 C CA . ARG A 1 730 ? 5.245 -4.122 23.861 1.00 88.88 730 ARG A CA 1
ATOM 5982 C C . ARG A 1 730 ? 5.413 -2.723 23.268 1.00 88.88 730 ARG A C 1
ATOM 5984 O O . ARG A 1 730 ? 5.347 -1.752 24.016 1.00 88.88 730 ARG A O 1
ATOM 5991 N N . THR A 1 731 ? 5.641 -2.595 21.962 1.00 84.00 731 THR A N 1
ATOM 5992 C CA . THR A 1 731 ? 5.743 -1.302 21.267 1.00 84.00 731 THR A CA 1
ATOM 5993 C C . THR A 1 731 ? 4.386 -0.797 20.766 1.00 84.00 731 THR A C 1
ATOM 5995 O O . THR A 1 731 ? 4.252 0.374 20.394 1.00 84.00 731 THR A O 1
ATOM 5998 N N . TYR A 1 732 ? 3.340 -1.630 20.827 1.00 87.94 732 TYR A N 1
ATOM 5999 C CA . TYR A 1 732 ? 1.990 -1.287 20.396 1.00 87.94 732 TYR A CA 1
ATOM 6000 C C . TYR A 1 732 ? 1.280 -0.353 21.392 1.00 87.94 732 TYR A C 1
ATOM 6002 O O . TYR A 1 732 ? 0.480 -0.758 22.236 1.00 87.94 732 TYR A O 1
ATOM 6010 N N . ILE A 1 733 ? 1.531 0.953 21.256 1.00 88.56 733 ILE A N 1
ATOM 6011 C CA . ILE A 1 733 ? 1.018 2.009 22.153 1.00 88.56 733 ILE A CA 1
ATOM 6012 C C . ILE A 1 733 ? -0.512 1.994 22.303 1.00 88.56 733 ILE A C 1
ATOM 6014 O O . ILE A 1 733 ? -1.036 2.265 23.384 1.00 88.56 733 ILE A O 1
ATOM 6018 N N . LYS A 1 734 ? -1.249 1.648 21.238 1.00 87.50 734 LYS A N 1
ATOM 6019 C CA . LYS A 1 734 ? -2.715 1.542 21.295 1.00 87.50 734 LYS A CA 1
ATOM 6020 C C . LYS A 1 734 ? -3.170 0.483 22.301 1.00 87.50 734 LYS A C 1
ATOM 6022 O O . LYS A 1 734 ? -4.191 0.702 22.938 1.00 87.50 734 LYS A O 1
ATOM 6027 N N . GLY A 1 735 ? -2.418 -0.603 22.492 1.00 90.19 735 GLY A N 1
ATOM 6028 C CA . GLY A 1 735 ? -2.720 -1.627 23.497 1.00 90.19 735 GLY A CA 1
ATOM 6029 C C . GLY A 1 735 ? -2.778 -1.038 24.905 1.00 90.19 735 GLY A C 1
ATOM 6030 O O . GLY A 1 735 ? -3.788 -1.190 25.586 1.00 90.19 735 GLY A O 1
ATOM 6031 N N . PHE A 1 736 ? -1.759 -0.267 25.302 1.00 92.31 736 PHE A N 1
ATOM 6032 C CA . PHE A 1 736 ? -1.734 0.441 26.593 1.00 92.31 736 PHE A CA 1
ATOM 6033 C C . PHE A 1 736 ? -2.895 1.420 26.730 1.00 92.31 736 PHE A C 1
ATOM 6035 O O . PHE A 1 736 ? -3.549 1.474 27.765 1.00 92.31 736 PHE A O 1
ATOM 6042 N N . TYR A 1 737 ? -3.201 2.151 25.661 1.00 87.69 737 TYR A N 1
ATOM 6043 C CA . TYR A 1 737 ? -4.319 3.084 25.649 1.00 87.69 737 TYR A CA 1
ATOM 6044 C C . TYR A 1 737 ? -5.680 2.381 25.822 1.00 87.69 737 TYR A C 1
ATOM 6046 O O . TYR A 1 737 ? -6.522 2.848 26.587 1.00 87.69 737 TYR A O 1
ATOM 6054 N N . ARG A 1 738 ? -5.906 1.240 25.147 1.00 91.69 738 ARG A N 1
ATOM 6055 C CA . ARG A 1 738 ? -7.133 0.436 25.311 1.00 91.69 738 ARG A CA 1
ATOM 6056 C C . ARG A 1 738 ? -7.223 -0.181 26.703 1.00 91.69 738 ARG A C 1
ATOM 6058 O O . ARG A 1 738 ? -8.298 -0.168 27.295 1.00 91.69 738 ARG A O 1
ATOM 6065 N N . ARG A 1 739 ? -6.103 -0.659 27.252 1.00 94.25 739 ARG A N 1
ATOM 6066 C CA . ARG A 1 739 ? -6.054 -1.226 28.603 1.00 94.25 739 ARG A CA 1
ATOM 6067 C C . ARG A 1 739 ? -6.333 -0.173 29.674 1.00 94.25 739 ARG A C 1
ATOM 6069 O O . ARG A 1 739 ? -7.120 -0.433 30.578 1.00 94.25 739 ARG A O 1
ATOM 6076 N N . ALA A 1 740 ? -5.777 1.030 29.523 1.00 90.56 740 ALA A N 1
ATOM 6077 C CA . ALA A 1 740 ? -6.068 2.164 30.395 1.00 90.56 740 ALA A CA 1
ATOM 6078 C C . ALA A 1 740 ? -7.562 2.520 30.382 1.00 90.56 740 ALA A C 1
ATOM 6080 O O . ALA A 1 740 ? -8.151 2.713 31.441 1.00 90.56 740 ALA A O 1
ATOM 6081 N N . ALA A 1 741 ? -8.187 2.553 29.200 1.00 86.00 741 ALA A N 1
ATOM 6082 C CA . ALA A 1 741 ? -9.624 2.787 29.072 1.00 86.00 741 ALA A CA 1
ATOM 6083 C C . ALA A 1 741 ? -10.453 1.679 29.746 1.00 86.00 741 ALA A C 1
ATOM 6085 O O . ALA A 1 741 ? -11.373 1.986 30.495 1.00 86.00 741 ALA A O 1
ATOM 6086 N N . ALA A 1 742 ? -10.084 0.406 29.571 1.00 88.56 742 ALA A N 1
ATOM 6087 C CA . ALA A 1 742 ? -10.755 -0.704 30.250 1.00 88.56 742 ALA A CA 1
ATOM 6088 C C . ALA A 1 742 ? -10.625 -0.601 31.780 1.00 88.56 742 ALA A C 1
ATOM 6090 O O . ALA A 1 742 ? -11.612 -0.743 32.495 1.00 88.56 742 ALA A O 1
ATOM 6091 N N . TYR A 1 743 ? -9.432 -0.283 32.297 1.00 88.31 743 TYR A N 1
ATOM 6092 C CA . TYR A 1 743 ? -9.229 -0.053 33.729 1.00 88.31 743 TYR A CA 1
ATOM 6093 C C . TYR A 1 743 ? -10.052 1.120 34.264 1.00 88.31 743 TYR A C 1
ATOM 6095 O O . TYR A 1 743 ? -10.609 1.011 35.354 1.00 88.31 743 TYR A O 1
ATOM 6103 N N . MET A 1 744 ? -10.166 2.214 33.505 1.00 81.81 744 MET A N 1
ATOM 6104 C CA . MET A 1 744 ? -11.027 3.343 33.868 1.00 81.81 744 MET A CA 1
ATOM 6105 C C . MET A 1 744 ? -12.491 2.916 33.998 1.00 81.81 744 MET A C 1
ATOM 6107 O O . MET A 1 744 ? -13.117 3.237 35.006 1.00 81.81 744 MET A O 1
ATOM 6111 N N . SER A 1 745 ? -13.017 2.173 33.020 1.00 78.44 745 SER A N 1
ATOM 6112 C CA . SER A 1 745 ? -14.398 1.671 33.042 1.00 78.44 745 SER A CA 1
ATOM 6113 C C . SER A 1 745 ? -14.665 0.700 34.196 1.00 78.44 745 SER A C 1
ATOM 6115 O O . SER A 1 745 ? -15.785 0.625 34.688 1.00 78.44 745 SER A O 1
ATOM 6117 N N . LEU A 1 746 ? -13.629 -0.002 34.663 1.00 78.75 746 LEU A N 1
ATOM 6118 C CA . LEU A 1 746 ? -13.675 -0.907 35.816 1.00 78.75 746 LEU A CA 1
ATOM 6119 C C . LEU A 1 746 ? -13.409 -0.209 37.165 1.00 78.75 746 LEU A C 1
ATOM 6121 O O . LEU A 1 746 ? -13.281 -0.888 38.180 1.00 78.75 746 LEU A O 1
ATOM 6125 N N . GLY A 1 747 ? -13.238 1.119 37.199 1.00 74.69 747 GLY A N 1
ATOM 6126 C CA . GLY A 1 747 ? -12.914 1.864 38.426 1.00 74.69 747 GLY A CA 1
ATOM 6127 C C . GLY A 1 747 ? -11.488 1.643 38.961 1.00 74.69 747 GLY A C 1
ATOM 6128 O O . GLY A 1 747 ? -11.145 2.090 40.056 1.00 74.69 747 GLY A O 1
ATOM 6129 N N . LYS A 1 748 ? -10.615 0.986 38.189 1.00 83.69 748 LYS A N 1
ATOM 6130 C CA . LYS A 1 748 ? -9.216 0.678 38.535 1.00 83.69 748 LYS A CA 1
ATOM 6131 C C . LYS A 1 748 ? -8.292 1.842 38.162 1.00 83.69 748 LYS A C 1
ATOM 6133 O O . LYS A 1 748 ? -7.421 1.753 37.296 1.00 83.69 748 LYS A O 1
ATOM 6138 N N . PHE A 1 749 ? -8.516 2.991 38.799 1.00 84.44 749 PHE A N 1
ATOM 6139 C CA . PHE A 1 749 ? -7.906 4.266 38.398 1.00 84.44 749 PHE A CA 1
ATOM 6140 C C . PHE A 1 749 ? -6.376 4.309 38.551 1.00 84.44 749 PHE A C 1
ATOM 6142 O O . PHE A 1 749 ? -5.697 4.999 37.792 1.00 84.44 749 PHE A O 1
ATOM 6149 N N . LYS A 1 750 ? -5.803 3.573 39.512 1.00 87.56 750 LYS A N 1
ATOM 6150 C CA . LYS A 1 750 ? -4.343 3.528 39.718 1.00 87.56 750 LYS A CA 1
ATOM 6151 C C . LYS A 1 750 ? -3.642 2.741 38.610 1.00 87.56 750 LYS A C 1
ATOM 6153 O O . LYS A 1 750 ? -2.563 3.119 38.159 1.00 87.56 750 LYS A O 1
ATOM 6158 N N . GLU A 1 751 ? -4.250 1.649 38.168 1.00 92.12 751 GLU A N 1
ATOM 6159 C CA . GLU A 1 751 ? -3.828 0.831 37.034 1.00 92.12 751 GLU A CA 1
ATOM 6160 C C . GLU A 1 751 ? -3.904 1.642 35.740 1.00 92.12 751 GLU A C 1
ATOM 6162 O O . GLU A 1 751 ? -2.913 1.724 35.015 1.00 92.12 751 GLU A O 1
ATOM 6167 N N . ALA A 1 752 ? -5.036 2.316 35.505 1.00 90.19 752 ALA A N 1
ATOM 6168 C CA . ALA A 1 752 ? -5.224 3.185 34.347 1.00 90.19 752 ALA A CA 1
ATOM 6169 C C . ALA A 1 752 ? -4.174 4.304 34.278 1.00 90.19 752 ALA A C 1
ATOM 6171 O O . ALA A 1 752 ? -3.610 4.562 33.213 1.00 90.19 752 ALA A O 1
ATOM 6172 N N . LEU A 1 753 ? -3.864 4.937 35.417 1.00 91.94 753 LEU A N 1
ATOM 6173 C CA . LEU A 1 753 ? -2.884 6.020 35.484 1.00 91.94 753 LEU A CA 1
ATOM 6174 C C . LEU A 1 753 ? -1.488 5.567 35.032 1.00 91.94 753 LEU A C 1
ATOM 6176 O O . LEU A 1 753 ? -0.829 6.305 34.303 1.00 91.94 753 LEU A O 1
ATOM 6180 N N . ARG A 1 754 ? -1.061 4.351 35.408 1.00 93.75 754 ARG A N 1
ATOM 6181 C CA . ARG A 1 754 ? 0.232 3.777 34.988 1.00 93.75 754 ARG A CA 1
ATOM 6182 C C . ARG A 1 754 ? 0.314 3.596 33.471 1.00 93.75 754 ARG A C 1
ATOM 6184 O O . ARG A 1 754 ? 1.327 3.942 32.866 1.00 93.75 754 ARG A O 1
ATOM 6191 N N . ASP A 1 755 ? -0.751 3.093 32.850 1.00 93.81 755 ASP A N 1
ATOM 6192 C CA . ASP A 1 755 ? -0.791 2.907 31.397 1.00 93.81 755 ASP A CA 1
ATOM 6193 C C . ASP A 1 755 ? -0.852 4.256 30.653 1.00 93.81 755 ASP A C 1
ATOM 6195 O O . ASP A 1 755 ? -0.131 4.448 29.672 1.00 93.81 755 ASP A O 1
ATOM 6199 N N . TYR A 1 756 ? -1.620 5.239 31.141 1.00 92.12 756 TYR A N 1
ATOM 6200 C CA . TYR A 1 756 ? -1.620 6.592 30.565 1.00 92.12 756 TYR A CA 1
ATOM 6201 C C . TYR A 1 756 ? -0.272 7.311 30.728 1.00 92.12 756 TYR A C 1
ATOM 6203 O O . TYR A 1 756 ? 0.160 8.033 29.824 1.00 92.12 756 TYR A O 1
ATOM 6211 N N . GLU A 1 757 ? 0.430 7.102 31.843 1.00 92.81 757 GLU A N 1
ATOM 6212 C CA . GLU A 1 757 ? 1.789 7.616 32.041 1.00 92.81 757 GLU A CA 1
ATOM 6213 C C . GLU A 1 757 ? 2.754 7.033 30.998 1.00 92.81 757 GLU A C 1
ATOM 6215 O O . GLU A 1 757 ? 3.557 7.755 30.404 1.00 92.81 757 GLU A O 1
ATOM 6220 N N . TYR A 1 758 ? 2.648 5.733 30.716 1.00 91.94 758 TYR A N 1
ATOM 6221 C CA . TYR A 1 758 ? 3.450 5.093 29.676 1.00 91.94 758 TYR A CA 1
ATOM 6222 C C . TYR A 1 758 ? 3.150 5.674 28.286 1.00 91.94 758 TYR A C 1
ATOM 6224 O O . TYR A 1 758 ? 4.073 6.056 27.563 1.00 91.94 758 TYR A O 1
ATOM 6232 N N . VAL A 1 759 ? 1.867 5.813 27.924 1.00 89.94 759 VAL A N 1
ATOM 6233 C CA . VAL A 1 759 ? 1.456 6.383 26.628 1.00 89.94 759 VAL A CA 1
ATOM 6234 C C . VAL A 1 759 ? 1.961 7.819 26.465 1.00 89.94 759 VAL A C 1
ATOM 6236 O O . VAL A 1 759 ? 2.492 8.161 25.410 1.00 89.94 759 VAL A O 1
ATOM 6239 N N . THR A 1 760 ? 1.842 8.658 27.498 1.00 88.81 760 THR A N 1
ATOM 6240 C CA . THR A 1 760 ? 2.300 10.059 27.445 1.00 88.81 760 THR A CA 1
ATOM 6241 C C . THR A 1 760 ? 3.819 10.187 27.354 1.00 88.81 760 THR A C 1
ATOM 6243 O O . THR A 1 760 ? 4.304 11.070 26.646 1.00 88.81 760 THR A O 1
ATOM 6246 N N . LYS A 1 761 ? 4.579 9.290 27.997 1.00 89.50 761 LYS A N 1
ATOM 6247 C CA . LY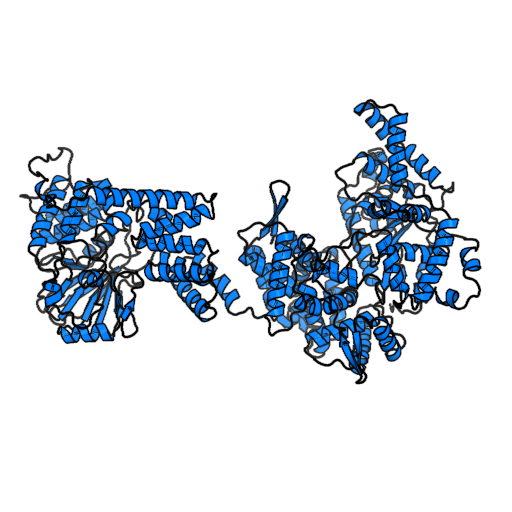S A 1 761 ? 6.041 9.204 27.831 1.00 89.50 761 LYS A CA 1
ATOM 6248 C C . LYS A 1 761 ? 6.432 8.757 26.422 1.00 89.50 761 LYS A C 1
ATOM 6250 O O . LYS A 1 761 ? 7.350 9.329 25.842 1.00 89.50 761 LYS A O 1
ATOM 6255 N N . ALA A 1 762 ? 5.727 7.774 25.859 1.00 84.56 762 ALA A N 1
ATOM 6256 C CA . ALA A 1 762 ? 5.980 7.280 24.506 1.00 84.56 762 ALA A CA 1
ATOM 6257 C C . ALA A 1 762 ? 5.552 8.275 23.410 1.00 84.56 762 ALA A C 1
ATOM 6259 O O . ALA A 1 762 ? 6.142 8.298 22.330 1.00 84.56 762 ALA A O 1
ATOM 6260 N N . ARG A 1 763 ? 4.531 9.105 23.669 1.00 85.94 763 ARG A N 1
ATOM 6261 C CA . ARG A 1 763 ? 4.000 10.116 22.739 1.00 85.94 763 ARG A CA 1
ATOM 6262 C C . ARG A 1 763 ? 3.872 11.493 23.407 1.00 85.94 763 ARG A C 1
ATOM 6264 O O . ARG A 1 763 ? 2.764 11.956 23.677 1.00 85.94 763 ARG A O 1
ATOM 6271 N N . PRO A 1 764 ? 4.990 12.209 23.622 1.00 85.06 764 PRO A N 1
ATOM 6272 C CA . PRO A 1 764 ? 4.998 13.467 24.372 1.00 85.06 764 PRO A CA 1
ATOM 6273 C C . PRO A 1 764 ? 4.303 14.636 23.657 1.00 85.06 764 PRO A C 1
ATOM 6275 O O . PRO A 1 764 ? 4.049 15.667 24.282 1.00 85.06 764 PRO A O 1
ATOM 6278 N N . THR A 1 765 ? 3.990 14.522 22.366 1.00 85.44 765 THR A N 1
ATOM 6279 C CA . THR A 1 765 ? 3.253 15.535 21.590 1.00 85.44 765 THR A CA 1
ATOM 6280 C C . THR A 1 765 ? 1.752 15.250 21.486 1.00 85.44 765 THR A C 1
ATOM 6282 O O . THR A 1 765 ? 1.009 16.113 21.019 1.00 85.44 765 THR A O 1
ATOM 6285 N N . ASP A 1 766 ? 1.288 14.083 21.943 1.00 82.38 766 ASP A N 1
ATOM 6286 C CA . ASP A 1 766 ? -0.116 13.678 21.872 1.00 82.38 766 ASP A CA 1
ATOM 6287 C C . ASP A 1 766 ? -0.947 14.434 22.923 1.00 82.38 766 ASP A C 1
ATOM 6289 O O . ASP A 1 766 ? -0.804 14.245 24.136 1.00 82.38 766 ASP A O 1
ATOM 6293 N N . LYS A 1 767 ? -1.787 15.358 22.440 1.00 85.81 767 LYS A N 1
ATOM 6294 C CA . LYS A 1 767 ? -2.622 16.221 23.287 1.00 85.81 767 LYS A CA 1
ATOM 6295 C C . LYS A 1 767 ? -3.694 15.424 24.031 1.00 85.81 767 LYS A C 1
ATOM 6297 O O . LYS A 1 767 ? -3.971 15.742 25.185 1.00 85.81 767 LYS A O 1
ATOM 6302 N N . ASP A 1 768 ? -4.259 14.401 23.394 1.00 79.06 768 ASP A N 1
ATOM 6303 C CA . ASP A 1 768 ? -5.313 13.577 23.984 1.00 79.06 768 ASP A CA 1
ATOM 6304 C C . ASP A 1 768 ? -4.750 12.703 25.110 1.00 79.06 768 ASP A C 1
ATOM 6306 O O . ASP A 1 768 ? -5.274 12.702 26.224 1.00 79.06 768 ASP A O 1
ATOM 6310 N N . ALA A 1 769 ? -3.600 12.062 24.876 1.00 81.12 769 ALA A N 1
ATOM 6311 C CA . ALA A 1 769 ? -2.933 11.266 25.903 1.00 81.12 769 ALA A CA 1
ATOM 6312 C C . ALA A 1 769 ? -2.607 12.092 27.162 1.00 81.12 769 ALA A C 1
ATOM 6314 O O . ALA A 1 769 ? -2.823 11.631 28.286 1.00 81.12 769 ALA A O 1
ATOM 6315 N N . LYS A 1 770 ? -2.124 13.334 26.993 1.00 85.44 770 LYS A N 1
ATOM 6316 C CA . LYS A 1 770 ? -1.841 14.248 28.116 1.00 85.44 770 LYS A CA 1
ATOM 6317 C C . LYS A 1 770 ? -3.094 14.637 28.888 1.00 85.44 770 LYS A C 1
ATOM 6319 O O . LYS A 1 770 ? -3.050 14.695 30.119 1.00 85.44 770 LYS A O 1
ATOM 6324 N N . LEU A 1 771 ? -4.185 14.910 28.176 1.00 82.88 771 LEU A N 1
ATOM 6325 C CA . LEU A 1 771 ? -5.468 15.225 28.791 1.00 82.88 771 LEU A CA 1
ATOM 6326 C C . LEU A 1 771 ? -5.943 14.042 29.644 1.00 82.88 771 LEU A C 1
ATOM 6328 O O . LEU A 1 771 ? -6.169 14.210 30.840 1.00 82.88 771 LEU A O 1
ATOM 6332 N N . LYS A 1 772 ? -5.971 12.830 29.074 1.00 82.75 772 LYS A N 1
ATOM 6333 C CA . LYS A 1 772 ? -6.412 11.610 29.772 1.00 82.75 772 LYS A CA 1
ATOM 6334 C C . LYS A 1 772 ? -5.560 11.275 30.992 1.00 82.75 772 LYS A C 1
ATOM 6336 O O . LYS A 1 772 ? -6.109 10.963 32.045 1.00 82.75 772 LYS A O 1
ATOM 6341 N N . TYR A 1 773 ? -4.238 11.420 30.896 1.00 88.94 773 TYR A N 1
ATOM 6342 C CA . TYR A 1 773 ? -3.348 11.277 32.050 1.00 88.94 773 TYR A CA 1
ATOM 6343 C C . TYR A 1 773 ? -3.666 12.293 33.157 1.00 88.94 773 TYR A C 1
ATOM 6345 O O . TYR A 1 773 ? -3.780 11.925 34.326 1.00 88.94 773 TYR A O 1
ATOM 6353 N N . THR A 1 774 ? -3.830 13.570 32.798 1.00 85.94 774 THR A N 1
ATOM 6354 C CA . THR A 1 774 ? -4.077 14.650 33.766 1.00 85.94 774 THR A CA 1
ATOM 6355 C C . THR A 1 774 ? -5.391 14.440 34.507 1.00 85.94 774 THR A C 1
ATOM 6357 O O . THR A 1 774 ? -5.428 14.543 35.733 1.00 85.94 774 THR A O 1
ATOM 6360 N N . GLU A 1 775 ? -6.453 14.098 33.784 1.00 80.75 775 GLU A N 1
ATOM 6361 C CA . GLU A 1 775 ? -7.760 13.846 34.383 1.00 80.75 775 GLU A CA 1
ATOM 6362 C C . GLU A 1 775 ? -7.771 12.557 35.223 1.00 80.75 775 GLU A C 1
ATOM 6364 O O . GLU A 1 775 ? -8.252 12.567 36.356 1.00 80.75 775 GLU A O 1
ATOM 6369 N N . CYS A 1 776 ? -7.145 11.470 34.751 1.00 84.94 776 CYS A N 1
ATOM 6370 C CA . CYS A 1 776 ? -6.987 10.247 35.546 1.00 84.94 776 CYS A CA 1
ATOM 6371 C C . CYS A 1 776 ? -6.219 10.521 36.853 1.00 84.94 776 CYS A C 1
ATOM 6373 O O . CYS A 1 776 ? -6.590 10.027 37.918 1.00 84.94 776 CYS A O 1
ATOM 6375 N N . ASN A 1 777 ? -5.177 11.355 36.801 1.00 87.75 777 ASN A N 1
ATOM 6376 C CA . ASN A 1 777 ? -4.403 11.750 37.977 1.00 87.75 777 ASN A CA 1
ATOM 6377 C C . ASN A 1 777 ? -5.241 12.571 38.970 1.00 87.75 777 ASN A C 1
ATOM 6379 O O . ASN A 1 777 ? -5.132 12.367 40.178 1.00 87.75 777 ASN A O 1
ATOM 6383 N N . LYS A 1 778 ? -6.107 13.475 38.485 1.00 82.56 778 LYS A N 1
ATOM 6384 C CA . LYS A 1 778 ? -7.046 14.217 39.346 1.00 82.56 778 LYS A CA 1
ATOM 6385 C C . LYS A 1 778 ? -7.972 13.267 40.103 1.00 82.56 778 LYS A C 1
ATOM 6387 O O . LYS A 1 778 ? -8.140 13.444 41.306 1.00 82.56 778 LYS A O 1
ATOM 6392 N N . ILE A 1 779 ? -8.513 12.247 39.431 1.00 78.19 779 ILE A N 1
ATOM 6393 C CA . ILE A 1 779 ? -9.381 11.239 40.061 1.00 78.19 779 ILE A CA 1
ATOM 6394 C C . ILE A 1 779 ? -8.614 10.457 41.127 1.00 78.19 779 ILE A C 1
ATOM 6396 O O . ILE A 1 779 ? -9.056 10.392 42.270 1.00 78.19 779 ILE A O 1
ATOM 6400 N N . VAL A 1 780 ? -7.433 9.924 40.796 1.00 83.38 780 VAL A N 1
ATOM 6401 C CA . VAL A 1 780 ? -6.612 9.168 41.758 1.00 83.38 780 VAL A CA 1
ATOM 6402 C C . VAL A 1 780 ? -6.268 10.018 42.984 1.00 83.38 780 VAL A C 1
ATOM 6404 O O . VAL A 1 780 ? -6.351 9.526 44.108 1.00 83.38 780 VAL A O 1
ATOM 6407 N N . LYS A 1 781 ? -5.929 11.300 42.792 1.00 81.56 781 LYS A N 1
ATOM 6408 C CA . LYS A 1 781 ? -5.664 12.237 43.894 1.00 81.56 781 LYS A CA 1
ATOM 6409 C C . LYS A 1 781 ? -6.906 12.534 44.722 1.00 81.56 781 LYS A C 1
ATOM 6411 O O . LYS A 1 781 ? -6.801 12.555 45.943 1.00 81.56 781 LYS A O 1
ATOM 6416 N N . LYS A 1 782 ? -8.060 12.738 44.083 1.00 76.19 782 LYS A N 1
ATOM 6417 C CA . LYS A 1 782 ? -9.337 12.960 44.769 1.00 76.19 782 LYS A CA 1
ATOM 6418 C C . LYS A 1 782 ? -9.707 11.753 45.633 1.00 76.19 782 LYS A C 1
ATOM 6420 O O . LYS A 1 782 ? -9.960 11.934 46.814 1.00 76.19 782 LYS A O 1
ATOM 6425 N N . ILE A 1 783 ? -9.615 10.536 45.094 1.00 72.44 783 ILE A N 1
ATOM 6426 C CA . ILE A 1 783 ? -9.882 9.292 45.835 1.00 72.44 783 ILE A CA 1
ATOM 6427 C C . ILE A 1 783 ? -8.882 9.105 46.981 1.00 72.44 783 ILE A C 1
ATOM 6429 O O . ILE A 1 783 ? -9.260 8.712 48.081 1.00 72.44 783 ILE A O 1
ATOM 6433 N N . ALA A 1 784 ? -7.595 9.383 46.753 1.00 74.50 784 ALA A N 1
ATOM 6434 C CA . ALA A 1 784 ? -6.586 9.304 47.807 1.00 74.50 784 ALA A CA 1
ATOM 6435 C C . ALA A 1 784 ? -6.839 10.331 48.921 1.00 74.50 784 ALA A C 1
ATOM 6437 O O . ALA A 1 784 ? -6.670 10.004 50.092 1.00 74.50 784 ALA A O 1
ATOM 6438 N N . PHE A 1 785 ? -7.274 11.542 48.561 1.00 73.06 785 PHE A N 1
ATOM 6439 C CA . PHE A 1 785 ? -7.673 12.579 49.506 1.00 73.06 785 PHE A CA 1
ATOM 6440 C C . PHE A 1 785 ? -8.913 12.157 50.299 1.00 73.06 785 PHE A C 1
ATOM 6442 O O . PHE A 1 785 ? -8.863 12.186 51.521 1.00 73.06 785 PHE A O 1
ATOM 6449 N N . GLU A 1 786 ? -9.965 11.674 49.629 1.00 65.75 786 GLU A N 1
ATOM 6450 C CA . GLU A 1 786 ? -11.193 11.139 50.239 1.00 65.75 786 GLU A CA 1
ATOM 6451 C C . GLU A 1 786 ? -10.913 9.975 51.199 1.00 65.75 786 GLU A C 1
ATOM 6453 O O . GLU A 1 786 ? -11.466 9.924 52.294 1.00 65.75 786 GLU A O 1
ATOM 6458 N N . LYS A 1 787 ? -9.996 9.075 50.832 1.00 66.75 787 LYS A N 1
ATOM 6459 C CA . LYS A 1 787 ? -9.560 7.971 51.696 1.00 66.75 787 LYS A CA 1
ATOM 6460 C C . LYS A 1 787 ? -8.700 8.441 52.877 1.00 66.75 787 LYS A C 1
ATOM 6462 O O . LYS A 1 787 ? -8.695 7.801 53.919 1.00 66.75 787 LYS A O 1
ATOM 6467 N N . ALA A 1 788 ? -7.968 9.546 52.733 1.00 62.34 788 ALA A N 1
ATOM 6468 C CA . ALA A 1 788 ? -7.180 10.130 53.820 1.00 62.34 788 ALA A CA 1
ATOM 6469 C C . ALA A 1 788 ? -8.044 10.910 54.828 1.00 62.34 788 ALA A C 1
ATOM 6471 O O . ALA A 1 788 ? -7.682 10.992 55.998 1.00 62.34 788 ALA A O 1
ATOM 6472 N N . ILE A 1 789 ? -9.183 11.459 54.390 1.00 55.00 789 ILE A N 1
ATOM 6473 C CA . ILE A 1 789 ? -10.191 12.095 55.259 1.00 55.00 789 ILE A CA 1
ATOM 6474 C C . ILE A 1 789 ? -11.258 11.114 55.766 1.00 55.00 789 ILE A C 1
ATOM 6476 O O . ILE A 1 789 ? -12.026 11.476 56.657 1.00 55.00 789 ILE A O 1
ATOM 6480 N N . SER A 1 790 ? -11.327 9.882 55.240 1.00 48.28 790 SER A N 1
ATOM 6481 C CA . SER A 1 790 ? -12.218 8.848 55.770 1.00 48.28 790 SER A CA 1
ATOM 6482 C C . SER A 1 790 ? -11.662 8.320 57.093 1.00 48.28 790 SER A C 1
ATOM 6484 O O . SER A 1 790 ? -10.871 7.380 57.120 1.00 48.28 790 SER A O 1
ATOM 6486 N N . VAL A 1 791 ? -12.055 8.953 58.196 1.00 42.03 791 VAL A N 1
ATOM 6487 C CA . VAL A 1 791 ? -11.789 8.451 59.546 1.00 42.03 791 VAL A CA 1
ATOM 6488 C C . VAL A 1 791 ? -12.625 7.183 59.752 1.00 42.03 791 VAL A C 1
ATOM 6490 O O . VAL A 1 791 ? -13.840 7.196 59.539 1.00 42.03 791 VAL A O 1
ATOM 6493 N N . GLU A 1 792 ? -11.978 6.084 60.138 1.00 46.06 792 GLU A N 1
ATOM 6494 C CA . GLU A 1 792 ? -12.640 4.883 60.653 1.00 46.06 792 GLU A CA 1
ATOM 6495 C C . GLU A 1 792 ? -13.265 5.206 62.017 1.00 46.06 792 GLU A C 1
ATOM 6497 O O . GLU A 1 792 ? -12.675 4.898 63.036 1.00 46.06 792 GLU A O 1
ATOM 6502 N N . ASP A 1 793 ? -14.418 5.886 62.048 1.00 41.97 793 ASP A N 1
ATOM 6503 C CA . ASP A 1 793 ? -15.312 5.927 63.214 1.00 41.97 793 ASP A CA 1
ATOM 6504 C C . ASP A 1 793 ? -16.683 6.535 62.850 1.00 41.97 793 ASP A C 1
ATOM 6506 O O . ASP A 1 793 ? -16.781 7.653 62.348 1.00 41.97 793 ASP A O 1
ATOM 6510 N N . LYS A 1 794 ? -17.752 5.753 63.081 1.00 47.03 794 LYS A N 1
ATOM 6511 C CA . LYS A 1 794 ? -19.198 6.087 63.039 1.00 47.03 794 LYS A CA 1
ATOM 6512 C C . LYS A 1 794 ? -19.601 7.280 62.145 1.00 47.03 794 LYS A C 1
ATOM 6514 O O . LYS A 1 794 ? -19.787 8.397 62.630 1.00 47.03 794 LYS A O 1
ATOM 6519 N N . LYS A 1 795 ? -19.860 7.026 60.853 1.00 51.03 795 LYS A N 1
ATOM 6520 C CA . LYS A 1 795 ? -20.532 7.992 59.960 1.00 51.03 795 LYS A CA 1
ATOM 6521 C C . LYS A 1 795 ? -21.850 8.459 60.596 1.00 51.03 795 LYS A C 1
ATOM 6523 O O . LYS A 1 795 ? -22.757 7.650 60.780 1.00 51.03 795 LYS A O 1
ATOM 6528 N N . LYS A 1 796 ? -21.963 9.756 60.909 1.00 57.94 796 LYS A N 1
ATOM 6529 C CA . LYS A 1 796 ? -23.265 10.398 61.141 1.00 57.94 796 LYS A CA 1
ATOM 6530 C C . LYS A 1 796 ? -24.110 10.188 59.885 1.00 57.94 796 LYS A C 1
ATOM 6532 O O . LYS A 1 796 ? -23.650 10.485 58.786 1.00 57.94 796 LYS A O 1
ATOM 6537 N N . ASN A 1 797 ? -25.298 9.631 60.060 1.00 68.88 797 ASN A N 1
ATOM 6538 C CA . ASN A 1 797 ? -26.249 9.367 58.993 1.00 68.88 797 ASN A CA 1
ATOM 6539 C C . ASN A 1 797 ? -26.705 10.714 58.398 1.00 68.88 797 ASN A C 1
ATOM 6541 O O . ASN A 1 797 ? -27.108 11.601 59.151 1.00 68.88 797 ASN A O 1
ATOM 6545 N N . ILE A 1 798 ? -26.604 10.908 57.076 1.00 79.06 798 ILE A N 1
ATOM 6546 C CA . ILE A 1 798 ? -26.915 12.207 56.443 1.00 79.06 798 ILE A CA 1
ATOM 6547 C C . ILE A 1 798 ? -28.371 12.595 56.688 1.00 79.06 798 ILE A C 1
ATOM 6549 O O . ILE A 1 798 ? -28.664 13.780 56.858 1.00 79.06 798 ILE A O 1
ATOM 6553 N N . ALA A 1 799 ? -29.258 11.603 56.789 1.00 76.94 799 ALA A N 1
ATOM 6554 C CA . ALA A 1 799 ? -30.652 11.810 57.163 1.00 76.94 799 ALA A CA 1
ATOM 6555 C C . ALA A 1 799 ? -30.804 12.598 58.478 1.00 76.94 799 ALA A C 1
ATOM 6557 O O . ALA A 1 799 ? -31.678 13.454 58.563 1.00 76.94 799 ALA A O 1
ATOM 6558 N N . ASP A 1 800 ? -29.912 12.390 59.451 1.00 79.44 800 ASP A N 1
ATOM 6559 C CA . ASP A 1 800 ? -29.957 13.056 60.762 1.00 79.44 800 ASP A CA 1
ATOM 6560 C C . ASP A 1 800 ? -29.534 14.536 60.685 1.00 79.44 800 ASP A C 1
ATOM 6562 O O . ASP A 1 800 ? -29.736 15.295 61.630 1.00 79.44 800 ASP A O 1
ATOM 6566 N N . SER A 1 801 ? -28.916 14.955 59.574 1.00 82.81 801 SER A N 1
ATOM 6567 C CA . SER A 1 801 ? -28.474 16.338 59.339 1.00 82.81 801 SER A CA 1
ATOM 6568 C C . SER A 1 801 ? -29.486 17.191 58.567 1.00 82.81 801 SER A C 1
ATOM 6570 O O . SER A 1 801 ? -29.246 18.382 58.363 1.00 82.81 801 SER A O 1
ATOM 6572 N N . ILE A 1 802 ? -30.589 16.595 58.105 1.00 86.69 802 ILE A N 1
ATOM 6573 C CA . ILE A 1 802 ? -31.591 17.262 57.271 1.00 86.69 802 ILE A CA 1
ATOM 6574 C C . ILE A 1 802 ? -32.745 17.741 58.153 1.00 86.69 802 ILE A C 1
ATOM 6576 O O . ILE A 1 802 ? -33.519 16.939 58.667 1.00 86.69 802 ILE A O 1
ATOM 6580 N N . ASP A 1 803 ? -32.891 19.060 58.274 1.00 86.19 803 ASP A N 1
ATOM 6581 C CA . ASP A 1 803 ? -34.029 19.697 58.942 1.00 86.19 803 ASP A CA 1
ATOM 6582 C C . ASP A 1 803 ? -35.077 20.127 57.902 1.00 86.19 803 ASP A C 1
ATOM 6584 O O . ASP A 1 803 ? -34.890 21.102 57.170 1.00 86.19 803 ASP A O 1
ATOM 6588 N N . LEU A 1 804 ? -36.168 19.362 57.800 1.00 87.44 804 LEU A N 1
ATOM 6589 C CA . LEU A 1 804 ? -37.273 19.645 56.878 1.00 87.44 804 LEU A CA 1
ATOM 6590 C C . LEU A 1 804 ? -38.122 20.849 57.308 1.00 87.44 804 LEU A C 1
ATOM 6592 O O . LEU A 1 804 ? -38.687 21.525 56.442 1.00 87.44 804 LEU A O 1
ATOM 6596 N N . GLU A 1 805 ? -38.221 21.121 58.610 1.00 84.50 805 GLU A N 1
ATOM 6597 C CA . GLU A 1 805 ? -39.043 22.210 59.148 1.00 84.50 805 GLU A CA 1
ATOM 6598 C C . GLU A 1 805 ? -38.395 23.568 58.866 1.00 84.50 805 GLU A C 1
ATOM 6600 O O . GLU A 1 805 ? -39.083 24.531 58.528 1.00 84.50 805 GLU A O 1
ATOM 6605 N N . ALA A 1 806 ? -37.060 23.622 58.874 1.00 85.88 806 ALA A N 1
ATOM 6606 C CA . ALA A 1 806 ? -36.298 24.805 58.484 1.00 85.88 806 ALA A CA 1
ATOM 6607 C C . ALA A 1 806 ? -36.378 25.142 56.978 1.00 85.88 806 ALA A C 1
ATOM 6609 O O . ALA A 1 806 ? -35.995 26.242 56.572 1.00 85.88 806 ALA A O 1
ATOM 6610 N N . MET A 1 807 ? -36.856 24.228 56.121 1.00 89.44 807 MET A N 1
ATOM 6611 C CA . MET A 1 807 ? -36.984 24.490 54.683 1.00 89.44 807 MET A CA 1
ATOM 6612 C C . MET A 1 807 ? -38.272 25.260 54.369 1.00 89.44 807 MET A C 1
ATOM 6614 O O . MET A 1 807 ? -39.383 24.735 54.510 1.00 89.44 807 MET A O 1
ATOM 6618 N N . THR A 1 808 ? -38.121 26.484 53.861 1.00 87.75 808 THR A N 1
ATOM 6619 C CA . THR A 1 808 ? -39.212 27.285 53.290 1.00 87.75 808 THR A CA 1
ATOM 6620 C C . THR A 1 808 ? -39.473 26.896 51.833 1.00 87.75 808 THR A C 1
ATOM 6622 O O . THR A 1 808 ? -38.559 26.471 51.124 1.00 87.75 808 THR A O 1
ATOM 6625 N N . ILE A 1 809 ? -40.731 27.004 51.404 1.00 89.75 809 ILE A N 1
ATOM 6626 C CA . ILE A 1 809 ? -41.145 26.883 50.000 1.00 89.75 809 ILE A CA 1
ATOM 6627 C C . ILE A 1 809 ? -41.337 28.306 49.483 1.00 89.75 809 ILE A C 1
ATOM 6629 O O . ILE A 1 809 ? -41.991 29.113 50.144 1.00 89.75 809 ILE A O 1
ATOM 6633 N N . GLU A 1 810 ? -40.728 28.636 48.350 1.00 88.94 810 GLU A N 1
ATOM 6634 C CA . GLU A 1 810 ? -40.851 29.963 47.752 1.00 88.94 810 GLU A CA 1
ATOM 6635 C C . GLU A 1 810 ? -42.265 30.182 47.176 1.00 88.94 810 GLU A C 1
ATOM 6637 O O . GLU A 1 810 ? -42.846 29.270 46.586 1.00 88.94 810 GLU A O 1
ATOM 6642 N N . ASN A 1 811 ? -42.820 31.395 47.309 1.00 84.50 811 ASN A N 1
ATOM 6643 C CA . ASN A 1 811 ? -44.194 31.723 46.880 1.00 84.50 811 ASN A CA 1
ATOM 6644 C C . ASN A 1 811 ? -44.421 31.520 45.369 1.00 84.50 811 ASN A C 1
ATOM 6646 O O . ASN A 1 811 ? -45.555 31.403 44.905 1.00 84.50 811 ASN A O 1
ATOM 6650 N N . GLU A 1 812 ? -43.345 31.519 44.584 1.00 88.50 812 GLU A N 1
ATOM 6651 C CA . GLU A 1 812 ? -43.358 31.345 43.136 1.00 88.50 812 GLU A CA 1
ATOM 6652 C C . GLU A 1 812 ? -43.446 29.870 42.709 1.00 88.50 812 GLU A C 1
ATOM 6654 O O . GLU A 1 812 ? -43.687 29.592 41.529 1.00 88.50 812 GLU A O 1
ATOM 6659 N N . TYR A 1 813 ? -43.255 28.917 43.629 1.00 90.69 813 TYR A N 1
ATOM 6660 C CA . TYR A 1 813 ? -43.376 27.495 43.327 1.00 90.69 813 TYR A CA 1
ATOM 6661 C C . TYR A 1 813 ? -44.843 27.126 43.070 1.00 90.69 813 TYR A C 1
ATOM 6663 O O . TYR A 1 813 ? -45.696 27.233 43.942 1.00 90.69 813 TYR A O 1
ATOM 6671 N N . LYS A 1 814 ? -45.132 26.669 41.848 1.00 88.94 814 LYS A N 1
ATOM 6672 C CA . LYS A 1 814 ? -46.466 26.211 41.409 1.00 88.94 814 LYS A CA 1
ATOM 6673 C C . LYS A 1 814 ? -46.496 24.719 41.070 1.00 88.94 814 LYS A C 1
ATOM 6675 O O . LYS A 1 814 ? -47.324 24.281 40.275 1.00 88.94 814 LYS A O 1
ATOM 6680 N N . GLY A 1 815 ? -45.511 23.970 41.561 1.00 91.69 815 GLY A N 1
ATOM 6681 C CA . GLY A 1 815 ? -45.415 22.534 41.328 1.00 91.69 815 GLY A CA 1
ATOM 6682 C C . GLY A 1 815 ? -46.273 21.726 42.309 1.00 91.69 815 GLY A C 1
ATOM 6683 O O . GLY A 1 815 ? -46.960 22.300 43.148 1.00 91.69 815 GLY A O 1
ATOM 6684 N N . PRO A 1 816 ? -46.218 20.389 42.226 1.00 94.50 816 PRO A N 1
ATOM 6685 C CA . PRO A 1 816 ? -46.963 19.499 43.107 1.00 94.50 816 PRO A CA 1
ATOM 6686 C C . PRO A 1 816 ? -46.486 19.612 44.561 1.00 94.50 816 PRO A C 1
ATOM 6688 O O . PRO A 1 816 ? -45.287 19.784 44.825 1.00 94.50 816 PRO A O 1
ATOM 6691 N N . GLU A 1 817 ? -47.432 19.469 45.488 1.00 93.44 817 GLU A N 1
ATOM 6692 C CA . GLU A 1 817 ? -47.242 19.550 46.939 1.00 93.44 817 GLU A CA 1
ATOM 6693 C C . GLU A 1 817 ? -47.722 18.268 47.624 1.00 93.44 817 GLU A C 1
ATOM 6695 O O . GLU A 1 817 ? -48.725 17.679 47.220 1.00 93.44 817 GLU A O 1
ATOM 6700 N N . LEU A 1 818 ? -47.001 17.820 48.655 1.00 92.69 818 LEU A N 1
ATOM 6701 C CA . LEU A 1 818 ? -47.421 16.656 49.439 1.00 92.69 818 LEU A CA 1
ATOM 6702 C C . LEU A 1 818 ? -48.607 17.025 50.338 1.00 92.69 818 LEU A C 1
ATOM 6704 O O . LEU A 1 818 ? -48.527 17.985 51.102 1.00 92.69 818 LEU A O 1
ATOM 6708 N N . GLU A 1 819 ? -49.662 16.216 50.309 1.00 90.12 819 GLU A N 1
ATOM 6709 C CA . GLU A 1 819 ? -50.830 16.359 51.184 1.00 90.12 819 GLU A CA 1
ATOM 6710 C C . GLU A 1 819 ? -50.544 15.657 52.519 1.00 90.12 819 GLU A C 1
ATOM 6712 O O . GLU A 1 819 ? -50.188 14.477 52.539 1.00 90.12 819 GLU A O 1
ATOM 6717 N N . ASP A 1 820 ? -50.602 16.395 53.632 1.00 87.81 820 ASP A N 1
ATOM 6718 C CA . ASP A 1 820 ? -50.217 15.922 54.975 1.00 87.81 820 ASP A CA 1
ATOM 6719 C C . ASP A 1 820 ? -48.836 15.232 55.023 1.00 87.81 820 ASP A C 1
ATOM 6721 O O . ASP A 1 820 ? -48.601 14.274 55.765 1.00 87.81 820 ASP A O 1
ATOM 6725 N N . GLY A 1 821 ? -47.903 15.699 54.184 1.00 87.75 821 GLY A N 1
ATOM 6726 C CA . GLY A 1 821 ? -46.556 15.136 54.076 1.00 87.75 821 GLY A CA 1
ATOM 6727 C C . GLY A 1 821 ? -46.500 13.725 53.480 1.00 87.75 821 GLY A C 1
ATOM 6728 O O . GLY A 1 821 ? -45.472 13.059 53.626 1.00 87.75 821 GLY A O 1
ATOM 6729 N N . LYS A 1 822 ? -47.575 13.267 52.825 1.00 93.56 822 LYS A N 1
ATOM 6730 C CA . LYS A 1 822 ? -47.686 11.957 52.174 1.00 93.56 822 LYS A CA 1
ATOM 6731 C C . LYS A 1 822 ? -47.842 12.091 50.663 1.00 93.56 822 LYS A C 1
ATOM 6733 O O . LYS A 1 822 ? -48.355 13.075 50.137 1.00 93.56 822 LYS A O 1
ATOM 6738 N N . VAL A 1 823 ? -47.403 11.052 49.960 1.00 96.38 823 VAL A N 1
ATOM 6739 C CA . VAL A 1 823 ? -47.601 10.918 48.516 1.00 96.38 823 VAL A CA 1
ATOM 6740 C C . VAL A 1 823 ? -49.035 10.455 48.250 1.00 96.38 823 VAL A C 1
ATOM 6742 O O . VAL A 1 823 ? -49.465 9.438 48.792 1.00 96.38 823 VAL A O 1
ATOM 6745 N N . THR A 1 824 ? -49.763 11.174 47.394 1.00 97.44 824 THR A N 1
ATOM 6746 C CA . THR A 1 824 ? -51.115 10.815 46.933 1.00 97.44 824 THR A CA 1
ATOM 6747 C C . THR A 1 824 ? -51.125 10.543 45.429 1.00 97.44 824 THR A C 1
ATOM 6749 O O . THR A 1 824 ? -50.196 10.905 44.706 1.00 97.44 824 THR A O 1
ATOM 6752 N N . LEU A 1 825 ? -52.188 9.912 44.917 1.00 96.94 825 LEU A N 1
ATOM 6753 C CA . LEU A 1 825 ? -52.325 9.685 43.472 1.00 96.94 825 LEU A CA 1
ATOM 6754 C C . LEU A 1 825 ? -52.379 11.004 42.687 1.00 96.94 825 LEU A C 1
ATOM 6756 O O . LEU A 1 825 ? -51.840 11.075 41.583 1.00 96.94 825 LEU A O 1
ATOM 6760 N N . GLN A 1 826 ? -53.011 12.038 43.249 1.00 97.38 826 GLN A N 1
ATOM 6761 C CA . GLN A 1 826 ? -53.071 13.354 42.617 1.00 97.38 826 GLN A CA 1
ATOM 6762 C C . GLN A 1 826 ? -51.674 13.982 42.541 1.00 97.38 826 GLN A C 1
ATOM 6764 O O . GLN A 1 826 ? -51.246 14.348 41.450 1.00 97.38 826 GLN A O 1
ATOM 6769 N N . PHE A 1 827 ? -50.913 13.955 43.644 1.00 98.06 827 PHE A N 1
ATOM 6770 C CA . PHE A 1 827 ? -49.510 14.377 43.647 1.00 98.06 827 PHE A CA 1
ATOM 6771 C C . PHE A 1 827 ? -48.686 13.648 42.577 1.00 98.06 827 PHE A C 1
ATOM 6773 O O . PHE A 1 827 ? -47.927 14.284 41.853 1.00 98.06 827 PHE A O 1
ATOM 6780 N N . MET A 1 828 ? -48.852 12.327 42.431 1.00 98.31 828 MET A N 1
ATOM 6781 C CA . MET A 1 828 ? -48.122 11.557 41.417 1.00 98.31 828 MET A CA 1
ATOM 6782 C C . MET A 1 828 ? -48.469 11.977 39.987 1.00 98.31 828 MET A C 1
ATOM 6784 O O . MET A 1 828 ? -47.573 12.086 39.151 1.00 98.31 828 MET A O 1
ATOM 6788 N N . LYS A 1 829 ? -49.750 12.232 39.692 1.00 97.88 829 LYS A N 1
ATOM 6789 C CA . LYS A 1 829 ? -50.178 12.729 38.374 1.00 97.88 829 LYS A CA 1
ATOM 6790 C C . LYS A 1 829 ? -49.571 14.098 38.077 1.00 97.88 829 LYS A C 1
ATOM 6792 O O . LYS A 1 829 ? -49.010 14.291 37.000 1.00 97.88 829 LYS A O 1
ATOM 6797 N N . ASP A 1 830 ? -49.618 15.000 39.049 1.00 97.88 830 ASP A N 1
ATOM 6798 C CA . ASP A 1 830 ? -49.079 16.352 38.910 1.00 97.88 830 ASP A CA 1
ATOM 6799 C C . ASP A 1 830 ? -47.544 16.346 38.805 1.00 97.88 830 ASP A C 1
ATOM 6801 O O . ASP A 1 830 ? -46.972 17.115 38.033 1.00 97.88 830 ASP A O 1
ATOM 6805 N N . LEU A 1 831 ? -46.867 15.430 39.506 1.00 98.12 831 LEU A N 1
ATOM 6806 C CA . LEU A 1 831 ? -45.422 15.212 39.411 1.00 98.12 831 LEU A CA 1
ATOM 6807 C C . LEU A 1 831 ? -44.999 14.715 38.028 1.00 98.12 831 LEU A C 1
ATOM 6809 O O . LEU A 1 831 ? -44.066 15.264 37.441 1.00 98.12 831 LEU A O 1
ATOM 6813 N N . MET A 1 832 ? -45.692 13.715 37.483 1.00 98.38 832 MET A N 1
ATOM 6814 C CA . MET A 1 832 ? -45.405 13.218 36.136 1.00 98.38 832 MET A CA 1
ATOM 6815 C C . MET A 1 832 ? -45.631 14.306 35.077 1.00 98.38 832 MET A C 1
ATOM 6817 O O . MET A 1 832 ? -44.814 14.454 34.169 1.00 98.38 832 MET A O 1
ATOM 6821 N N . GLU A 1 833 ? -46.687 15.114 35.204 1.00 97.88 833 GLU A N 1
ATOM 6822 C CA . GLU A 1 833 ? -46.942 16.237 34.291 1.00 97.88 833 GLU A CA 1
ATOM 6823 C C . GLU A 1 833 ? -45.922 17.375 34.435 1.00 97.88 833 GLU A C 1
ATOM 6825 O O . GLU A 1 833 ? -45.504 17.960 33.430 1.00 97.88 833 GLU A O 1
ATOM 6830 N N . LEU A 1 834 ? -45.464 17.669 35.657 1.00 97.81 834 LEU A N 1
ATOM 6831 C CA . LEU A 1 834 ? -44.358 18.597 35.896 1.00 97.81 834 LEU A CA 1
ATOM 6832 C C . LEU A 1 834 ? -43.094 18.129 35.164 1.00 97.81 834 LEU A C 1
ATOM 6834 O O . LEU A 1 834 ? -42.474 18.912 34.444 1.00 97.81 834 LEU A O 1
ATOM 6838 N N . TYR A 1 835 ? -42.729 16.856 35.323 1.00 98.19 835 TYR A N 1
ATOM 6839 C CA . TYR A 1 835 ? -41.526 16.280 34.726 1.00 98.19 835 TYR A CA 1
ATOM 6840 C C . TYR A 1 835 ? -41.609 16.158 33.203 1.00 98.19 835 TYR A C 1
ATOM 6842 O O . TYR A 1 835 ? -40.634 16.484 32.527 1.00 98.19 835 TYR A O 1
ATOM 6850 N N . LYS A 1 836 ? -42.776 15.833 32.626 1.00 96.75 836 LYS A N 1
ATOM 6851 C CA . LYS A 1 836 ? -42.973 15.883 31.163 1.00 96.75 836 LYS A CA 1
ATOM 6852 C C . LYS A 1 836 ? -42.651 17.265 30.591 1.00 96.75 836 LYS A C 1
ATOM 6854 O O . LYS A 1 836 ? -42.076 17.355 29.506 1.00 96.75 836 LYS A O 1
ATOM 6859 N N . LYS A 1 837 ? -42.964 18.329 31.341 1.00 96.56 837 LYS A N 1
ATOM 6860 C CA . LYS A 1 837 ? -42.684 19.737 31.005 1.00 96.56 837 LYS A CA 1
ATOM 6861 C C . LYS A 1 837 ? -41.293 20.216 31.445 1.00 96.56 837 LYS A C 1
ATOM 6863 O O . LYS A 1 837 ? -41.046 21.419 31.439 1.00 96.56 837 LYS A O 1
ATOM 6868 N N . GLN A 1 838 ? -40.396 19.304 31.829 1.00 95.94 838 GLN A N 1
ATOM 6869 C CA . GLN A 1 838 ? -39.042 19.596 32.322 1.00 95.94 838 GLN A CA 1
ATOM 6870 C C . GLN A 1 838 ? -39.007 20.501 33.570 1.00 95.94 838 GLN A C 1
ATOM 6872 O O . GLN A 1 838 ? -38.015 21.185 33.832 1.00 95.94 838 GLN A O 1
ATOM 6877 N N . GLY A 1 839 ? -40.095 20.526 34.344 1.00 94.00 839 GLY A N 1
ATOM 6878 C CA . GLY A 1 839 ? -40.141 21.180 35.646 1.00 94.00 839 GLY A CA 1
ATOM 6879 C C . GLY A 1 839 ? -39.400 20.370 36.712 1.00 94.00 839 GLY A C 1
ATOM 6880 O O . GLY A 1 839 ? -39.025 19.222 36.500 1.00 94.00 839 GLY A O 1
ATOM 6881 N N . LYS A 1 840 ? -39.193 20.964 37.891 1.00 94.38 840 LYS A N 1
ATOM 6882 C CA . LYS A 1 840 ? -38.426 20.350 38.983 1.00 94.38 840 LYS A CA 1
ATOM 6883 C C . LYS A 1 840 ? -39.230 20.332 40.280 1.00 94.38 840 LYS A C 1
ATOM 6885 O O . LYS A 1 840 ? -39.735 21.372 40.694 1.00 94.38 840 LYS A O 1
ATOM 6890 N N . LEU A 1 841 ? -39.294 19.174 40.941 1.00 96.81 841 LEU A N 1
ATOM 6891 C CA . LEU A 1 841 ? -39.914 19.031 42.262 1.00 96.81 841 LEU A CA 1
ATOM 6892 C C . LEU A 1 841 ? -39.140 19.853 43.298 1.00 96.81 841 LEU A C 1
ATOM 6894 O O . LEU A 1 841 ? -37.906 19.799 43.334 1.00 96.81 841 LEU A O 1
ATOM 6898 N N . HIS A 1 842 ? -39.847 20.588 44.156 1.00 96.50 842 HIS A N 1
ATOM 6899 C CA . HIS A 1 842 ? -39.210 21.385 45.201 1.00 96.50 842 HIS A CA 1
ATOM 6900 C C . HIS A 1 842 ? -38.366 20.518 46.157 1.00 96.50 842 HIS A C 1
ATOM 6902 O O . HIS A 1 842 ? -38.749 19.408 46.534 1.00 96.50 842 HIS A O 1
ATOM 6908 N N . ARG A 1 843 ? -37.210 21.043 46.590 1.00 94.50 843 ARG A N 1
ATOM 6909 C CA . ARG A 1 843 ? -36.220 20.301 47.396 1.00 94.50 843 ARG A CA 1
ATOM 6910 C C . ARG A 1 843 ? -36.779 19.751 48.712 1.00 94.50 843 ARG A C 1
ATOM 6912 O O . ARG A 1 843 ? -36.377 18.667 49.116 1.00 94.50 843 ARG A O 1
ATOM 6919 N N . LYS A 1 844 ? -37.719 20.461 49.354 1.00 94.69 844 LYS A N 1
ATOM 6920 C CA . LYS A 1 844 ? -38.360 20.022 50.608 1.00 94.69 844 LYS A CA 1
ATOM 6921 C C . LYS A 1 844 ? -39.104 18.700 50.413 1.00 94.69 844 LYS A C 1
ATOM 6923 O O . LYS A 1 844 ? -38.921 17.767 51.187 1.00 94.69 844 LYS A O 1
ATOM 6928 N N . TYR A 1 845 ? -39.887 18.603 49.339 1.00 96.31 845 TYR A N 1
ATOM 6929 C CA . TYR A 1 845 ? -40.639 17.394 49.002 1.00 96.31 845 TYR A CA 1
ATOM 6930 C C . TYR A 1 845 ? -39.719 16.268 48.523 1.00 96.31 845 TYR A C 1
ATOM 6932 O O . TYR A 1 845 ? -39.908 15.123 48.919 1.00 96.31 845 TYR A O 1
ATOM 6940 N N . ALA A 1 846 ? -38.678 16.595 47.752 1.00 96.94 846 ALA A N 1
ATOM 6941 C CA . ALA A 1 846 ? -37.656 15.633 47.343 1.00 96.94 846 ALA A CA 1
ATOM 6942 C C . ALA A 1 846 ? -36.952 14.982 48.552 1.00 96.94 846 ALA A C 1
ATOM 6944 O O . ALA A 1 846 ? -36.889 13.756 48.640 1.00 96.94 846 ALA A O 1
ATOM 6945 N N . TYR A 1 847 ? -36.493 15.780 49.525 1.00 96.38 847 TYR A N 1
ATOM 6946 C CA . TYR A 1 847 ? -35.906 15.254 50.761 1.00 96.38 847 TYR A CA 1
ATOM 6947 C C . TYR A 1 847 ? -36.911 14.435 51.576 1.00 96.38 847 TYR A C 1
ATOM 6949 O O . TYR A 1 847 ? -36.551 13.363 52.055 1.00 96.38 847 TYR A O 1
ATOM 6957 N N . LYS A 1 848 ? -38.169 14.887 51.701 1.00 95.88 848 LYS A N 1
ATOM 6958 C CA . LYS A 1 848 ? -39.215 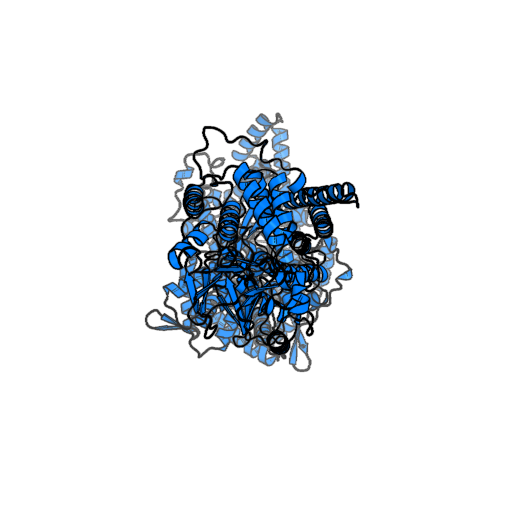14.130 52.407 1.00 95.88 848 LYS A CA 1
ATOM 6959 C C . LYS A 1 848 ? -39.418 12.739 51.801 1.00 95.88 848 LYS A C 1
ATOM 6961 O O . LYS A 1 848 ? -39.396 11.761 52.540 1.00 95.88 848 LYS A O 1
ATOM 6966 N N . ILE A 1 849 ? -39.530 12.647 50.473 1.00 97.94 849 ILE A N 1
ATOM 6967 C CA . ILE A 1 849 ? -39.663 11.368 49.757 1.00 97.94 849 ILE A CA 1
ATOM 6968 C C . ILE A 1 849 ? -38.456 10.462 50.028 1.00 97.94 849 ILE A C 1
ATOM 6970 O O . ILE A 1 849 ? -38.639 9.278 50.300 1.00 97.94 849 ILE A O 1
ATOM 6974 N N . LEU A 1 850 ? -37.232 10.999 49.995 1.00 97.62 850 LEU A N 1
ATOM 6975 C CA . LEU A 1 850 ? -36.020 10.209 50.244 1.00 97.62 850 LEU A CA 1
ATOM 6976 C C . LEU A 1 850 ? -35.902 9.713 51.685 1.00 97.62 850 LEU A C 1
ATOM 6978 O O . LEU A 1 850 ? -35.466 8.584 51.909 1.00 97.62 850 LEU A O 1
ATOM 6982 N N . LEU A 1 851 ? -36.290 10.532 52.660 1.00 95.88 851 LEU A N 1
ATOM 6983 C CA . LEU A 1 851 ? -36.305 10.131 54.064 1.00 95.88 851 LEU A CA 1
ATOM 6984 C C . LEU A 1 851 ? -37.347 9.032 54.302 1.00 95.88 851 LEU A C 1
ATOM 6986 O O . LEU A 1 851 ? -37.012 7.991 54.867 1.00 95.88 851 LEU A O 1
ATOM 6990 N N . ASP A 1 852 ? -38.566 9.210 53.790 1.00 96.69 852 ASP A N 1
ATOM 6991 C CA . ASP A 1 852 ? -39.645 8.230 53.938 1.00 96.69 852 ASP A CA 1
ATOM 6992 C C . ASP A 1 852 ? -39.303 6.897 53.270 1.00 96.69 852 ASP A C 1
ATOM 6994 O O . ASP A 1 852 ? -39.478 5.831 53.866 1.00 96.69 852 ASP A O 1
ATOM 6998 N N . ILE A 1 853 ? -38.786 6.941 52.038 1.00 97.31 853 ILE A N 1
ATOM 6999 C CA . ILE A 1 853 ? -38.472 5.722 51.294 1.00 97.31 853 ILE A CA 1
ATOM 7000 C C . ILE A 1 853 ? -37.280 4.982 51.904 1.00 97.31 853 ILE A C 1
ATOM 7002 O O . ILE A 1 853 ? -37.270 3.753 51.934 1.00 97.31 853 ILE A O 1
ATOM 7006 N N . LYS A 1 854 ? -36.303 5.706 52.461 1.00 95.56 854 LYS A N 1
ATOM 7007 C CA . LYS A 1 854 ? -35.197 5.102 53.204 1.00 95.56 854 LYS A CA 1
ATOM 7008 C C . LYS A 1 854 ? -35.709 4.350 54.426 1.00 95.56 854 LYS A C 1
ATOM 7010 O O . LYS A 1 854 ? -35.375 3.178 54.589 1.00 95.56 854 LYS A O 1
ATOM 7015 N N . THR A 1 855 ? -36.539 4.990 55.252 1.00 95.12 855 THR A N 1
ATOM 7016 C CA . THR A 1 855 ? -37.163 4.343 56.416 1.00 95.12 855 THR A CA 1
ATOM 7017 C C . THR A 1 855 ? -37.954 3.108 55.998 1.00 95.12 855 THR A C 1
ATOM 7019 O O . THR A 1 855 ? -37.871 2.071 56.654 1.00 95.12 855 THR A O 1
ATOM 7022 N N . TYR A 1 856 ? -38.670 3.188 54.876 1.00 95.31 856 TYR A N 1
ATOM 7023 C CA . TYR A 1 856 ? -39.405 2.057 54.332 1.00 95.31 856 TYR A CA 1
ATOM 7024 C C . TYR A 1 856 ? -38.475 0.901 53.917 1.00 95.31 856 TYR A C 1
ATOM 7026 O O . TYR A 1 856 ? -38.664 -0.230 54.364 1.00 95.31 856 TYR A O 1
ATOM 7034 N N . PHE A 1 857 ? -37.444 1.161 53.108 1.00 96.75 857 PHE A N 1
ATOM 7035 C CA . PHE A 1 857 ? -36.521 0.122 52.643 1.00 96.75 857 PHE A CA 1
ATOM 7036 C C . PHE A 1 857 ? -35.694 -0.499 53.773 1.00 96.75 857 PHE A C 1
ATOM 7038 O O . PHE A 1 857 ? -35.416 -1.696 53.717 1.00 96.75 857 PHE A O 1
ATOM 7045 N N . MET A 1 858 ? -35.357 0.260 54.820 1.00 95.19 858 MET A N 1
ATOM 7046 C CA . MET A 1 858 ? -34.689 -0.261 56.022 1.00 95.19 858 MET A CA 1
ATOM 7047 C C . MET A 1 858 ? -35.468 -1.400 56.691 1.00 95.19 858 MET A C 1
ATOM 7049 O O . MET A 1 858 ? -34.860 -2.319 57.235 1.00 95.19 858 MET A O 1
ATOM 7053 N N . ALA A 1 859 ? -36.802 -1.362 56.634 1.00 94.94 859 ALA A N 1
ATOM 7054 C CA . ALA A 1 859 ? -37.660 -2.390 57.217 1.00 94.94 859 ALA A CA 1
ATOM 7055 C C . ALA A 1 859 ? -37.808 -3.645 56.334 1.00 94.94 859 ALA A C 1
ATOM 7057 O O . ALA A 1 859 ? -38.344 -4.655 56.790 1.00 94.94 859 ALA A O 1
ATOM 7058 N N . GLN A 1 860 ? -37.364 -3.605 55.073 1.00 94.38 860 GLN A N 1
ATOM 7059 C CA . GLN A 1 860 ? -37.529 -4.721 54.141 1.00 94.38 860 GLN A CA 1
ATOM 7060 C C . GLN A 1 860 ? -36.382 -5.744 54.235 1.00 94.38 860 GLN A C 1
ATOM 7062 O O . GLN A 1 860 ? -35.238 -5.381 54.528 1.00 94.38 860 GLN A O 1
ATOM 7067 N N . PRO A 1 861 ? -36.640 -7.033 53.951 1.00 95.62 861 PRO A N 1
ATOM 7068 C CA . PRO A 1 861 ? -35.584 -8.028 53.779 1.00 95.62 861 PRO A CA 1
ATOM 7069 C C . PRO A 1 861 ? -34.837 -7.837 52.449 1.00 95.62 861 PRO A C 1
ATOM 7071 O O . PRO A 1 861 ? -35.299 -7.142 51.545 1.00 95.62 861 PRO A O 1
ATOM 7074 N N . SER A 1 862 ? -33.679 -8.488 52.311 1.00 97.62 862 SER A N 1
ATOM 7075 C CA . SER A 1 862 ? -32.869 -8.420 51.083 1.00 97.62 862 SER A CA 1
ATOM 7076 C C . SER A 1 862 ? -33.478 -9.207 49.915 1.00 97.62 862 SER A C 1
ATOM 7078 O O . SER A 1 862 ? -33.225 -8.869 48.762 1.00 97.62 862 SER A O 1
ATOM 7080 N N . LEU A 1 863 ? -34.315 -10.207 50.211 1.00 98.38 863 LEU A N 1
ATOM 7081 C CA . LEU A 1 863 ? -35.189 -10.898 49.260 1.00 98.38 863 LEU A CA 1
ATOM 7082 C C . LEU A 1 863 ? -36.635 -10.751 49.736 1.00 98.38 863 LEU A C 1
ATOM 7084 O O . LEU A 1 863 ? -36.950 -11.167 50.852 1.00 98.38 863 LEU A O 1
ATOM 7088 N N . ILE A 1 864 ? -37.499 -10.193 48.890 1.00 97.88 864 ILE A N 1
ATOM 7089 C CA . ILE A 1 864 ? -38.923 -9.999 49.190 1.00 97.88 864 ILE A CA 1
ATOM 7090 C C . ILE A 1 864 ? -39.740 -11.123 48.558 1.00 97.88 864 ILE A C 1
ATOM 7092 O O . ILE A 1 864 ? -39.668 -11.346 47.353 1.00 97.88 864 ILE A O 1
ATOM 7096 N N . ASP A 1 865 ? -40.546 -11.811 49.362 1.00 97.81 865 ASP A N 1
ATOM 7097 C CA . ASP A 1 865 ? -41.528 -12.779 48.875 1.00 97.81 865 ASP A CA 1
ATOM 7098 C C . ASP A 1 865 ? -42.840 -12.051 48.522 1.00 97.81 865 ASP A C 1
ATOM 7100 O O . ASP A 1 865 ? -43.391 -11.318 49.344 1.00 97.81 865 ASP A O 1
ATOM 7104 N N . VAL A 1 866 ? -43.338 -12.248 47.300 1.00 97.75 866 VAL A N 1
ATOM 7105 C CA . VAL A 1 866 ? -44.565 -11.620 46.783 1.00 97.75 866 VAL A CA 1
ATOM 7106 C C . VAL A 1 866 ? -45.583 -12.709 46.464 1.00 97.75 866 VAL A C 1
ATOM 7108 O O . VAL A 1 866 ? -45.267 -13.667 45.758 1.00 97.75 866 VAL A O 1
ATOM 7111 N N . THR A 1 867 ? -46.800 -12.558 46.986 1.00 96.44 867 THR A N 1
ATOM 7112 C CA . THR A 1 867 ? -47.935 -13.442 46.676 1.00 96.44 867 THR A CA 1
ATOM 7113 C C . THR A 1 867 ? -48.853 -12.736 45.684 1.00 96.44 867 THR A C 1
ATOM 7115 O O . THR A 1 867 ? -49.155 -11.561 45.871 1.00 96.44 867 THR A O 1
ATOM 7118 N N . ILE A 1 868 ? -49.238 -13.440 44.623 1.00 96.12 868 ILE A N 1
ATOM 7119 C CA . ILE A 1 868 ? -50.090 -12.969 43.530 1.00 96.12 868 ILE A CA 1
ATOM 7120 C C . ILE A 1 868 ? -51.250 -13.957 43.425 1.00 96.12 868 ILE A C 1
ATOM 7122 O O . ILE A 1 868 ? -51.016 -15.146 43.185 1.00 96.12 868 ILE A O 1
ATOM 7126 N N . GLU A 1 869 ? -52.473 -13.470 43.610 1.00 94.69 869 GLU A N 1
ATOM 7127 C CA . GLU A 1 869 ? -53.684 -14.292 43.535 1.00 94.69 869 GLU A CA 1
ATOM 7128 C C . GLU A 1 869 ? -53.926 -14.812 42.107 1.00 94.69 869 GLU A C 1
ATOM 7130 O O . GLU A 1 869 ? -53.482 -14.211 41.127 1.00 94.69 869 GLU A O 1
ATOM 7135 N N . ASP A 1 870 ? -54.643 -15.933 41.975 1.00 92.69 870 ASP A N 1
ATOM 7136 C CA . ASP A 1 870 ? -54.731 -16.714 40.728 1.00 92.69 870 ASP A CA 1
ATOM 7137 C C . ASP A 1 870 ? -55.074 -15.881 39.476 1.00 92.69 870 ASP A C 1
ATOM 7139 O O . ASP A 1 870 ? -54.448 -16.042 38.423 1.00 92.69 870 ASP A O 1
ATOM 7143 N N . GLU A 1 871 ? -56.042 -14.970 39.589 1.00 92.00 871 GLU A N 1
ATOM 7144 C CA . GLU A 1 871 ? -56.525 -14.145 38.473 1.00 92.00 871 GLU A CA 1
ATOM 7145 C C . GLU A 1 871 ? -55.879 -12.749 38.403 1.00 92.00 871 GLU A C 1
ATOM 7147 O O . GLU A 1 871 ? -56.128 -12.001 37.452 1.00 92.00 871 GLU A O 1
ATOM 7152 N N . GLU A 1 872 ? -55.030 -12.391 39.370 1.00 94.19 872 GLU A N 1
ATOM 7153 C CA . GLU A 1 872 ? -54.365 -11.090 39.408 1.00 94.19 872 GLU A CA 1
ATOM 7154 C C . GLU A 1 872 ? -53.160 -11.031 38.464 1.00 94.19 872 GLU A C 1
ATOM 7156 O O . GLU A 1 872 ? -52.405 -11.992 38.289 1.00 94.19 872 GLU A O 1
ATOM 7161 N N . LYS A 1 873 ? -52.985 -9.863 37.837 1.00 95.00 873 LYS A N 1
ATOM 7162 C CA . LYS A 1 873 ? -51.875 -9.555 36.931 1.00 95.00 873 LYS A CA 1
ATOM 7163 C C . LYS A 1 873 ? -50.698 -8.996 37.728 1.00 95.00 873 LYS A C 1
ATOM 7165 O O . LYS A 1 873 ? -50.897 -8.145 38.584 1.00 95.00 873 LYS A O 1
ATOM 7170 N N . PHE A 1 874 ? -49.473 -9.360 37.358 1.00 98.31 874 PHE A N 1
ATOM 7171 C CA . PHE A 1 874 ? -48.249 -8.747 37.878 1.00 98.31 874 PHE A CA 1
ATOM 7172 C C . PHE A 1 874 ? -47.303 -8.348 36.748 1.00 98.31 874 PHE A C 1
ATOM 7174 O O . PHE A 1 874 ? -47.074 -9.145 35.838 1.00 98.31 874 PHE A O 1
ATOM 7181 N N . THR A 1 875 ? -46.757 -7.130 36.788 1.00 98.75 875 THR A N 1
ATOM 7182 C CA . THR A 1 875 ? -45.852 -6.626 35.741 1.00 98.75 875 THR A CA 1
ATOM 7183 C C . THR A 1 875 ? -44.406 -6.571 36.231 1.00 98.75 875 THR A C 1
ATOM 7185 O O . THR A 1 875 ? -44.146 -6.041 37.306 1.00 98.75 875 THR A O 1
ATOM 7188 N N . VAL A 1 876 ? -43.455 -7.065 35.437 1.00 98.81 876 VAL A N 1
ATOM 7189 C CA . VAL A 1 876 ? -42.010 -6.927 35.673 1.00 98.81 876 VAL A CA 1
ATOM 7190 C C . VAL A 1 876 ? -41.387 -6.109 34.545 1.00 98.81 876 VAL A C 1
ATOM 7192 O O . VAL A 1 876 ? -41.485 -6.483 33.376 1.00 98.81 876 VAL A O 1
ATOM 7195 N N . CYS A 1 877 ? -40.729 -5.015 34.905 1.00 98.81 877 CYS A N 1
ATOM 7196 C CA . CYS A 1 877 ? -39.937 -4.171 34.019 1.00 98.81 877 CYS A CA 1
ATOM 7197 C C . CYS A 1 877 ? -38.447 -4.355 34.337 1.00 98.81 877 CYS A C 1
ATOM 7199 O O . CYS A 1 877 ? -38.075 -4.556 35.497 1.00 98.81 877 CYS A O 1
ATOM 7201 N N . GLY A 1 878 ? -37.606 -4.279 33.311 1.00 98.50 878 GLY A N 1
ATOM 7202 C CA . GLY A 1 878 ? -36.155 -4.239 33.448 1.00 98.50 878 GLY A CA 1
ATOM 7203 C C . GLY A 1 878 ? -35.626 -2.815 33.588 1.00 98.50 878 GLY A C 1
ATOM 7204 O O . GLY A 1 878 ? -36.306 -1.938 34.122 1.00 98.50 878 GLY A O 1
ATOM 7205 N N . ASP A 1 879 ? -34.413 -2.617 33.082 1.00 98.50 879 ASP A N 1
ATOM 7206 C CA . ASP A 1 879 ? -33.657 -1.368 33.149 1.00 98.50 879 ASP A CA 1
ATOM 7207 C C . ASP A 1 879 ? -34.404 -0.234 32.432 1.00 98.50 879 ASP A C 1
ATOM 7209 O O . ASP A 1 879 ? -35.007 -0.450 31.377 1.00 98.50 879 ASP A O 1
ATOM 7213 N N . ILE A 1 880 ? -34.339 0.980 32.986 1.00 97.62 880 ILE A N 1
ATOM 7214 C CA . ILE A 1 880 ? -34.899 2.203 32.377 1.00 97.62 880 ILE A CA 1
ATOM 7215 C C . ILE A 1 880 ? -33.800 3.222 32.077 1.00 97.62 880 ILE A C 1
ATOM 7217 O O . ILE A 1 880 ? -33.933 3.995 31.130 1.00 97.62 880 ILE A O 1
ATOM 7221 N N . HIS A 1 881 ? -32.734 3.260 32.884 1.00 97.81 881 HIS A N 1
ATOM 7222 C CA . HIS A 1 881 ? -31.583 4.143 32.683 1.00 97.81 881 HIS A CA 1
ATOM 7223 C C . HIS A 1 881 ? -31.951 5.607 32.404 1.00 97.81 881 HIS A C 1
ATOM 7225 O O . HIS A 1 881 ? -31.528 6.201 31.415 1.00 97.81 881 HIS A O 1
ATOM 7231 N N . GLY A 1 882 ? -32.800 6.201 33.245 1.00 97.75 882 GLY A N 1
ATOM 7232 C CA . GLY A 1 882 ? -33.152 7.616 33.125 1.00 97.75 882 GLY A CA 1
ATOM 7233 C C . GLY A 1 882 ? -33.914 8.004 31.853 1.00 97.75 882 GLY A C 1
ATOM 7234 O O . GLY A 1 882 ? -33.939 9.185 31.505 1.00 97.75 882 GLY A O 1
ATOM 7235 N N . GLN A 1 883 ? -34.549 7.054 31.160 1.00 98.44 883 GLN A N 1
ATOM 7236 C CA . GLN A 1 883 ? -35.459 7.317 30.042 1.00 98.44 883 GLN A CA 1
ATOM 7237 C C . GLN A 1 883 ? -36.892 7.602 30.531 1.00 98.44 883 GLN A C 1
ATOM 7239 O O . GLN A 1 883 ? -37.814 6.802 30.376 1.00 98.44 883 GLN A O 1
ATOM 7244 N N . PHE A 1 884 ? -37.090 8.773 31.148 1.00 98.69 884 PHE A N 1
ATOM 7245 C CA . PHE A 1 884 ? -38.360 9.151 31.791 1.00 98.69 884 PHE A CA 1
ATOM 7246 C C . PHE A 1 884 ? -39.573 9.116 30.851 1.00 98.69 884 PHE A C 1
ATOM 7248 O O . PHE A 1 884 ? -40.657 8.691 31.243 1.00 98.69 884 PHE A O 1
ATOM 7255 N N . TYR A 1 885 ? -39.402 9.541 29.602 1.00 98.50 885 TYR A N 1
ATOM 7256 C CA . TYR A 1 885 ? -40.495 9.591 28.631 1.00 98.50 885 TYR A CA 1
ATOM 7257 C C . TYR A 1 885 ? -40.944 8.186 28.213 1.00 98.50 885 TYR A C 1
ATOM 7259 O O . TYR A 1 885 ? -42.144 7.941 28.089 1.00 98.50 885 TYR A O 1
ATOM 7267 N N . ASP A 1 886 ? -40.015 7.234 28.122 1.00 98.38 886 ASP A N 1
ATOM 7268 C CA . ASP A 1 886 ? -40.345 5.827 27.891 1.00 98.38 886 ASP A CA 1
ATOM 7269 C C . ASP A 1 886 ? -40.988 5.181 29.124 1.00 98.38 886 ASP A C 1
ATOM 7271 O O . ASP A 1 886 ? -41.923 4.397 28.981 1.00 98.38 886 ASP A O 1
ATOM 7275 N N . LEU A 1 887 ? -40.588 5.565 30.344 1.00 98.62 887 LEU A N 1
ATOM 7276 C CA . LEU A 1 887 ? -41.298 5.156 31.564 1.00 98.62 887 LEU A CA 1
ATOM 7277 C C . LEU A 1 887 ? -42.766 5.620 31.548 1.00 98.62 887 LEU A C 1
ATOM 7279 O O . LEU A 1 887 ? -43.660 4.862 31.926 1.00 98.62 887 LEU A O 1
ATOM 7283 N N . MET A 1 888 ? -43.040 6.839 31.073 1.00 98.62 888 MET A N 1
ATOM 7284 C CA . MET A 1 888 ? -44.419 7.311 30.889 1.00 98.62 888 MET A CA 1
ATOM 7285 C C . MET A 1 888 ? -45.165 6.481 29.842 1.00 98.62 888 MET A C 1
ATOM 7287 O O . MET A 1 888 ? -46.322 6.131 30.071 1.00 98.62 888 MET A O 1
ATOM 7291 N N . ASN A 1 889 ? -44.500 6.109 28.746 1.00 98.38 889 ASN A N 1
ATOM 7292 C CA . ASN A 1 889 ? -45.070 5.233 27.725 1.00 98.38 889 ASN A CA 1
ATOM 7293 C C . ASN A 1 889 ? -45.417 3.841 28.290 1.00 98.38 889 ASN A C 1
ATOM 7295 O O . ASN A 1 889 ? -46.489 3.316 28.002 1.00 98.38 889 ASN A O 1
ATOM 7299 N N . ILE A 1 890 ? -44.588 3.262 29.172 1.00 98.56 890 ILE A N 1
ATOM 7300 C CA . ILE A 1 890 ? -44.924 2.005 29.873 1.00 98.56 890 ILE A CA 1
ATOM 7301 C C . ILE A 1 890 ? -46.244 2.155 30.638 1.00 98.56 890 ILE A C 1
ATOM 7303 O O . ILE A 1 890 ? -47.117 1.290 30.548 1.00 98.56 890 ILE A O 1
ATOM 7307 N N . PHE A 1 891 ? -46.416 3.251 31.380 1.00 98.44 891 PHE A N 1
ATOM 7308 C CA . PHE A 1 891 ? -47.640 3.493 32.143 1.00 98.44 891 PHE A CA 1
ATOM 7309 C C . PHE A 1 891 ? -48.859 3.798 31.270 1.00 98.44 891 PHE A C 1
ATOM 7311 O O . PHE A 1 891 ? -49.980 3.485 31.670 1.00 98.44 891 PHE A O 1
ATOM 7318 N N . GLU A 1 892 ? -48.663 4.369 30.087 1.00 97.75 892 GLU A N 1
ATOM 7319 C CA . GLU A 1 892 ? -49.726 4.564 29.102 1.00 97.75 892 GLU A CA 1
ATOM 7320 C C . GLU A 1 892 ? -50.164 3.229 28.482 1.00 97.75 892 GLU A C 1
ATOM 7322 O O . GLU A 1 892 ? -51.356 2.924 28.443 1.00 97.75 892 GLU A O 1
ATOM 7327 N N . LEU A 1 893 ? -49.205 2.387 28.087 1.00 97.75 893 LEU A N 1
ATOM 7328 C CA . LEU A 1 893 ? -49.457 1.087 27.460 1.00 97.75 893 LEU A CA 1
ATOM 7329 C C . LEU A 1 893 ? -50.026 0.046 28.431 1.00 97.75 893 LEU A C 1
ATOM 7331 O O . LEU A 1 893 ? -50.868 -0.767 28.051 1.00 97.75 893 LEU A O 1
ATOM 7335 N N . ASN A 1 894 ? -49.543 0.031 29.674 1.00 97.88 894 ASN A N 1
ATOM 7336 C CA . ASN A 1 894 ? -49.817 -1.041 30.632 1.00 97.88 894 ASN A CA 1
ATOM 7337 C C . ASN A 1 894 ? -50.633 -0.580 31.853 1.00 97.88 894 ASN A C 1
ATOM 7339 O O . ASN A 1 894 ? -50.942 -1.390 32.733 1.00 97.88 894 ASN A O 1
ATOM 7343 N N . GLY A 1 895 ? -51.017 0.699 31.886 1.00 97.88 895 GLY A N 1
ATOM 7344 C CA . GLY A 1 895 ? -51.768 1.338 32.962 1.00 97.88 895 GLY A CA 1
ATOM 7345 C C . GLY A 1 895 ? -50.883 1.791 34.124 1.00 97.88 895 GLY A C 1
ATOM 7346 O O . GLY A 1 895 ? -49.826 1.216 34.390 1.00 97.88 895 GLY A O 1
ATOM 7347 N N . LEU A 1 896 ? -51.338 2.801 34.867 1.00 98.06 896 LEU A N 1
ATOM 7348 C CA . LEU A 1 896 ? -50.625 3.284 36.050 1.00 98.06 896 LEU A CA 1
ATOM 7349 C C . LEU A 1 896 ? -50.518 2.199 37.137 1.00 98.06 896 LEU A C 1
ATOM 7351 O O . LEU A 1 896 ? -51.401 1.334 37.234 1.00 98.06 896 LEU A O 1
ATOM 7355 N N . PRO A 1 897 ? -49.474 2.256 37.983 1.00 98.38 897 PRO A N 1
ATOM 7356 C CA . PRO A 1 897 ? -49.398 1.429 39.176 1.00 98.38 897 PRO A CA 1
ATOM 7357 C C . PRO A 1 897 ? -50.618 1.618 40.075 1.00 98.38 897 PRO A C 1
ATOM 7359 O O . PRO A 1 897 ? -51.055 2.743 40.314 1.00 98.38 897 PRO A O 1
ATOM 7362 N N . SER A 1 898 ? -51.172 0.515 40.570 1.00 97.88 898 SER A N 1
ATOM 7363 C CA . SER A 1 898 ? -52.283 0.510 41.527 1.00 97.88 898 SER A CA 1
ATOM 7364 C C . SER A 1 898 ? -52.373 -0.854 42.226 1.00 97.88 898 SER A C 1
ATOM 7366 O O . SER A 1 898 ? -51.711 -1.794 41.781 1.00 97.88 898 SER A O 1
ATOM 7368 N N . PRO A 1 899 ? -53.230 -1.025 43.251 1.00 96.06 899 PRO A N 1
ATOM 7369 C CA . PRO A 1 899 ? -53.475 -2.336 43.853 1.00 96.06 899 PRO A CA 1
ATOM 7370 C C . PRO A 1 899 ? -53.930 -3.417 42.862 1.00 96.06 899 PRO A C 1
ATOM 7372 O O . PRO A 1 899 ? -53.653 -4.586 43.069 1.00 96.06 899 PRO A O 1
ATOM 7375 N N . THR A 1 900 ? -54.577 -3.026 41.758 1.00 95.25 900 THR A N 1
ATOM 7376 C CA . THR A 1 900 ? -55.040 -3.953 40.702 1.00 95.25 900 THR A CA 1
ATOM 7377 C C . THR A 1 900 ? -54.068 -4.078 39.524 1.00 95.25 900 THR A C 1
ATOM 7379 O O . THR A 1 900 ? -54.312 -4.843 38.594 1.00 95.25 900 THR A O 1
ATOM 7382 N N . ASN A 1 901 ? -52.971 -3.314 39.533 1.00 97.56 901 ASN A N 1
ATOM 7383 C CA . ASN A 1 901 ? -51.949 -3.326 38.486 1.00 97.56 901 ASN A CA 1
ATOM 7384 C C . ASN A 1 901 ? -50.550 -3.157 39.108 1.00 97.56 901 ASN A C 1
ATOM 7386 O O . ASN A 1 901 ? -49.953 -2.080 38.995 1.00 97.56 901 ASN A O 1
ATOM 7390 N N . PRO A 1 902 ? -50.056 -4.179 39.828 1.00 98.31 902 PRO A N 1
ATOM 7391 C CA . PRO A 1 902 ? -48.761 -4.133 40.485 1.00 98.31 902 PRO A CA 1
ATOM 7392 C C . PRO A 1 902 ? -47.585 -4.193 39.500 1.00 98.31 902 PRO A C 1
ATOM 7394 O O . PRO A 1 902 ? -47.664 -4.808 38.430 1.00 98.31 902 PRO A O 1
ATOM 7397 N N . TYR A 1 903 ? -46.474 -3.571 39.900 1.00 98.75 903 TYR A N 1
ATOM 7398 C CA . TYR A 1 903 ? -45.229 -3.490 39.133 1.00 98.75 903 TYR A CA 1
ATOM 7399 C C . TYR A 1 903 ? -44.016 -3.865 39.978 1.00 98.75 903 TYR A C 1
ATOM 7401 O O . TYR A 1 903 ? -43.920 -3.472 41.137 1.00 98.75 903 TYR A O 1
ATOM 7409 N N . LEU A 1 904 ? -43.043 -4.518 39.353 1.00 98.75 904 LEU A N 1
ATOM 7410 C CA . LEU A 1 904 ? -41.674 -4.662 39.827 1.00 98.75 904 LEU A CA 1
ATOM 7411 C C . LEU A 1 904 ? -40.721 -4.044 38.805 1.00 98.75 904 LEU A C 1
ATOM 7413 O O . LEU A 1 904 ? -40.665 -4.511 37.672 1.00 98.75 904 LEU A O 1
ATOM 7417 N N . PHE A 1 905 ? -39.950 -3.041 39.215 1.00 98.81 905 PHE A N 1
ATOM 7418 C CA . PHE A 1 905 ? -38.847 -2.498 38.422 1.00 98.81 905 PHE A CA 1
ATOM 7419 C C . PHE A 1 905 ? -37.525 -3.110 38.893 1.00 98.81 905 PHE A C 1
ATOM 7421 O O . PHE A 1 905 ? -37.143 -2.983 40.060 1.00 98.81 905 PHE A O 1
ATOM 7428 N N . ASN A 1 906 ? -36.847 -3.825 37.998 1.00 98.62 906 ASN A N 1
ATOM 7429 C CA . ASN A 1 906 ? -35.746 -4.718 38.338 1.00 98.62 906 ASN A CA 1
ATOM 7430 C C . ASN A 1 906 ? -34.358 -4.073 38.158 1.00 98.62 906 ASN A C 1
ATOM 7432 O O . ASN A 1 906 ? -33.538 -4.565 37.381 1.00 98.62 906 ASN A O 1
ATOM 7436 N N . GLY A 1 907 ? -34.106 -3.003 38.915 1.00 97.44 907 GLY A N 1
ATOM 7437 C CA . GLY A 1 907 ? -32.825 -2.292 38.952 1.00 97.44 907 GLY A CA 1
ATOM 7438 C C . GLY A 1 907 ? -32.563 -1.384 37.754 1.00 97.44 907 GLY A C 1
ATOM 7439 O O . GLY A 1 907 ? -33.326 -1.377 36.790 1.00 97.44 907 GLY A O 1
ATOM 7440 N N . ASP A 1 908 ? -31.478 -0.618 37.848 1.00 98.38 908 ASP A N 1
ATOM 7441 C CA . ASP A 1 908 ? -30.953 0.256 36.797 1.00 98.38 908 ASP A CA 1
ATOM 7442 C C . ASP A 1 908 ? -31.980 1.297 36.327 1.00 98.38 908 ASP A C 1
ATOM 7444 O O . ASP A 1 908 ? -32.373 1.426 35.162 1.00 98.38 908 ASP A O 1
ATOM 7448 N N . PHE A 1 909 ? -32.438 2.076 37.303 1.00 98.31 909 PHE A N 1
ATOM 7449 C CA . PHE A 1 909 ? -33.406 3.152 37.111 1.00 98.31 909 PHE A CA 1
ATOM 7450 C C . PHE A 1 909 ? -32.750 4.419 36.564 1.00 98.31 909 PHE A C 1
ATOM 7452 O O . PHE A 1 909 ? -33.408 5.240 35.917 1.00 98.31 909 PHE A O 1
ATOM 7459 N N . VAL A 1 910 ? -31.466 4.589 36.877 1.00 98.31 910 VAL A N 1
ATOM 7460 C CA . VAL A 1 910 ? -30.684 5.811 36.687 1.00 98.31 910 VAL A CA 1
ATOM 7461 C C . VAL A 1 910 ? -29.436 5.558 35.847 1.00 98.31 910 VAL A C 1
ATOM 7463 O O . VAL A 1 910 ? -29.187 4.437 35.402 1.00 98.31 910 VAL A O 1
ATOM 7466 N N . ASP A 1 911 ? -28.650 6.624 35.678 1.00 94.69 911 ASP A N 1
ATOM 7467 C CA . ASP A 1 911 ? -27.455 6.700 34.845 1.00 94.69 911 ASP A CA 1
ATOM 7468 C C . ASP A 1 911 ? -27.754 6.566 33.352 1.00 94.69 911 ASP A C 1
ATOM 7470 O O . ASP A 1 911 ? -28.792 6.057 32.941 1.00 94.69 911 ASP A O 1
ATOM 7474 N N . ARG A 1 912 ? -26.802 7.024 32.529 1.00 91.56 912 ARG A N 1
ATOM 7475 C CA . ARG A 1 912 ? -26.868 7.028 31.060 1.00 91.56 912 ARG A CA 1
ATOM 7476 C C . ARG A 1 912 ? -27.891 8.008 30.507 1.00 91.56 912 ARG A C 1
ATOM 7478 O O . ARG A 1 912 ? -27.476 9.004 29.923 1.00 91.56 912 ARG A O 1
ATOM 7485 N N . GLY A 1 913 ? -29.186 7.779 30.687 1.00 93.06 913 GLY A N 1
ATOM 7486 C CA . GLY A 1 913 ? -30.214 8.745 30.312 1.00 93.06 913 GLY A CA 1
ATOM 7487 C C . GLY A 1 913 ? -30.166 9.983 31.204 1.00 93.06 913 GLY A C 1
ATOM 7488 O O . GLY A 1 913 ? -29.832 9.922 32.388 1.00 93.06 913 GLY A O 1
ATOM 7489 N N . SER A 1 914 ? -30.506 11.131 30.624 1.00 97.06 914 SER A N 1
ATOM 7490 C CA . SER A 1 914 ? -30.366 12.443 31.276 1.00 97.06 914 SER A CA 1
ATOM 7491 C C . SER A 1 914 ? -31.626 12.912 32.018 1.00 97.06 914 SER A C 1
ATOM 7493 O O . SER A 1 914 ? -31.752 14.099 32.340 1.00 97.06 914 SER A O 1
ATOM 7495 N N . PHE A 1 915 ? -32.559 11.990 32.276 1.00 98.31 915 PHE A N 1
ATOM 7496 C CA . PHE A 1 915 ? -33.776 12.212 33.064 1.00 98.31 915 PHE A CA 1
ATOM 7497 C C . PHE A 1 915 ? -33.877 11.204 34.224 1.00 98.31 915 PHE A C 1
ATOM 7499 O O . PHE A 1 915 ? -34.953 10.706 34.568 1.00 98.31 915 PHE A O 1
ATOM 7506 N N . SER A 1 916 ? -32.726 10.849 34.807 1.00 98.50 916 SER A N 1
ATOM 7507 C CA . SER A 1 916 ? -32.630 9.860 35.884 1.00 98.50 916 SER A CA 1
ATOM 7508 C C . SER A 1 916 ? -33.320 10.327 37.164 1.00 98.50 916 SER A C 1
ATOM 7510 O O . SER A 1 916 ? -33.943 9.525 37.860 1.00 98.50 916 SER A O 1
ATOM 7512 N N . VAL A 1 917 ? -33.245 11.625 37.468 1.00 98.44 917 VAL A N 1
ATOM 7513 C CA . VAL A 1 917 ? -33.906 12.236 38.628 1.00 98.44 917 VAL A CA 1
ATOM 7514 C C . VAL A 1 917 ? -35.426 12.098 38.523 1.00 98.44 917 VAL A C 1
ATOM 7516 O O . VAL A 1 917 ? -36.081 11.727 39.496 1.00 98.44 917 VAL A O 1
ATOM 7519 N N . GLU A 1 918 ? -35.992 12.350 37.346 1.00 98.62 918 GLU A N 1
ATOM 7520 C CA . GLU A 1 918 ? -37.426 12.243 37.089 1.00 98.62 918 GLU A CA 1
ATOM 7521 C C . GLU A 1 918 ? -37.907 10.791 37.195 1.00 98.62 918 GLU A C 1
ATOM 7523 O O . GLU A 1 918 ? -38.930 10.528 37.838 1.00 98.62 918 GLU A O 1
ATOM 7528 N N . CYS A 1 919 ? -37.146 9.839 36.638 1.00 98.69 919 CYS A N 1
ATOM 7529 C CA . CYS A 1 919 ? -37.411 8.409 36.801 1.00 98.69 919 CYS A CA 1
ATOM 7530 C C . CYS A 1 919 ? -37.456 8.021 38.279 1.00 98.69 919 CYS A C 1
ATOM 7532 O O . CYS A 1 919 ? -38.485 7.538 38.755 1.00 98.69 919 CYS A O 1
ATOM 7534 N N . ILE A 1 920 ? -36.374 8.254 39.029 1.00 98.62 920 ILE A N 1
ATOM 7535 C CA . ILE A 1 920 ? -36.272 7.712 40.386 1.00 98.62 920 ILE A CA 1
ATOM 7536 C C . ILE A 1 920 ? -37.295 8.324 41.345 1.00 98.62 920 ILE A C 1
ATOM 7538 O O . ILE A 1 920 ? -37.892 7.592 42.134 1.00 98.62 920 ILE A O 1
ATOM 7542 N N . PHE A 1 921 ? -37.580 9.629 41.252 1.00 98.62 921 PHE A N 1
ATOM 7543 C CA . PHE A 1 921 ? -38.619 10.240 42.087 1.00 98.62 921 PHE A CA 1
ATOM 7544 C C . PHE A 1 921 ? -40.018 9.735 41.734 1.00 98.62 921 PHE A C 1
ATOM 7546 O O . PHE A 1 921 ? -40.843 9.566 42.631 1.00 98.62 921 PHE A O 1
ATOM 7553 N N . THR A 1 922 ? -40.277 9.427 40.462 1.00 98.75 922 THR A N 1
ATOM 7554 C CA . THR A 1 922 ? -41.541 8.808 40.050 1.00 98.75 922 THR A CA 1
ATOM 7555 C C . THR A 1 922 ? -41.680 7.395 40.626 1.00 98.75 922 THR A C 1
ATOM 7557 O O . THR A 1 922 ? -42.722 7.059 41.191 1.00 98.75 922 THR A O 1
ATOM 7560 N N . LEU A 1 923 ? -40.623 6.578 40.552 1.00 98.69 923 LEU A N 1
ATOM 7561 C CA . LEU A 1 923 ? -40.625 5.217 41.098 1.00 98.69 923 LEU A CA 1
ATOM 7562 C C . LEU A 1 923 ? -40.744 5.218 42.634 1.00 98.69 923 LEU A C 1
ATOM 7564 O O . LEU A 1 923 ? -41.577 4.499 43.184 1.00 98.69 923 LEU A O 1
ATOM 7568 N N . PHE A 1 924 ? -39.983 6.063 43.339 1.00 98.69 924 PHE A N 1
ATOM 7569 C CA . PHE A 1 924 ? -40.098 6.214 44.795 1.00 98.69 924 PHE A CA 1
ATOM 7570 C C . PHE A 1 924 ? -41.468 6.736 45.221 1.00 98.69 924 PHE A C 1
ATOM 7572 O O . PHE A 1 924 ? -42.030 6.241 46.197 1.00 98.69 924 PHE A O 1
ATOM 7579 N N . GLY A 1 925 ? -42.043 7.678 44.471 1.00 98.31 925 GLY A N 1
ATOM 7580 C CA . GLY A 1 925 ? -43.396 8.162 44.712 1.00 98.31 925 GLY A CA 1
ATOM 7581 C C . GLY A 1 925 ? -44.435 7.039 44.630 1.00 98.31 925 GLY A C 1
ATOM 7582 O O . GLY A 1 925 ? -45.195 6.835 45.576 1.00 98.31 925 GLY A O 1
ATOM 7583 N N . PHE A 1 926 ? -44.419 6.228 43.565 1.00 98.69 926 PHE A N 1
ATOM 7584 C CA . PHE A 1 926 ? -45.314 5.068 43.470 1.00 98.69 926 PHE A CA 1
ATOM 7585 C C . PHE A 1 926 ? -45.031 4.001 44.528 1.00 98.69 926 PHE A C 1
ATOM 7587 O O . PHE A 1 926 ? -45.972 3.372 45.012 1.00 98.69 926 PHE A O 1
ATOM 7594 N N . LYS A 1 927 ? -43.772 3.827 44.943 1.00 98.25 927 LYS A N 1
ATOM 7595 C CA . LYS A 1 927 ? -43.426 2.914 46.035 1.00 98.25 927 LYS A CA 1
ATOM 7596 C C . LYS A 1 927 ? -44.005 3.360 47.378 1.00 98.25 927 LYS A C 1
ATOM 7598 O O . LYS A 1 927 ? -44.490 2.517 48.127 1.00 98.25 927 LYS A O 1
ATOM 7603 N N . LEU A 1 928 ? -43.990 4.660 47.673 1.00 98.12 928 LEU A N 1
ATOM 7604 C CA . LEU A 1 928 ? -44.614 5.218 48.877 1.00 98.12 928 LEU A CA 1
ATOM 7605 C C . LEU A 1 928 ? -46.146 5.188 48.805 1.00 98.12 928 LEU A C 1
ATOM 7607 O O . LEU A 1 928 ? -46.795 4.947 49.820 1.00 98.12 928 LEU A O 1
ATOM 7611 N N . LEU A 1 929 ? -46.723 5.397 47.617 1.00 98.06 929 LEU A N 1
ATOM 7612 C CA . LEU A 1 929 ? -48.173 5.376 47.405 1.00 98.06 929 LEU A CA 1
ATOM 7613 C C . LEU A 1 929 ? -48.760 3.956 47.475 1.00 98.06 929 LEU A C 1
ATOM 7615 O O . LEU A 1 929 ? -49.815 3.747 48.072 1.00 98.06 929 LEU A O 1
ATOM 7619 N N . TYR A 1 930 ? -48.078 2.974 46.880 1.00 98.12 930 TYR A N 1
ATOM 7620 C CA . TYR A 1 930 ? -48.527 1.582 46.783 1.00 98.12 930 TYR A CA 1
ATOM 7621 C C . TYR A 1 930 ? -47.453 0.598 47.281 1.00 98.12 930 TYR A C 1
ATOM 7623 O O . TYR A 1 930 ? -46.967 -0.239 46.517 1.00 98.12 930 TYR A O 1
ATOM 7631 N N . PRO A 1 931 ? -47.094 0.626 48.576 1.00 96.25 931 PRO A N 1
ATOM 7632 C CA . PRO A 1 931 ? -45.949 -0.115 49.113 1.00 96.25 931 PRO A CA 1
ATOM 7633 C C . PRO A 1 931 ? -46.024 -1.635 48.932 1.00 96.25 931 PRO A C 1
ATOM 7635 O O . PRO A 1 931 ? -44.983 -2.281 48.817 1.00 96.25 931 PRO A O 1
ATOM 7638 N N . ASN A 1 932 ? -47.228 -2.205 48.869 1.00 95.44 932 ASN A N 1
ATOM 7639 C CA . ASN A 1 932 ? -47.442 -3.648 48.710 1.00 95.44 932 ASN A CA 1
ATOM 7640 C C . ASN A 1 932 ? -47.717 -4.075 47.259 1.00 95.44 932 ASN A C 1
ATOM 7642 O O . ASN A 1 932 ? -47.920 -5.256 47.012 1.00 95.44 932 ASN A O 1
ATOM 7646 N N . TYR A 1 933 ? -47.741 -3.130 46.316 1.00 97.75 933 TYR A N 1
ATOM 7647 C CA . TYR A 1 933 ? -48.083 -3.388 44.911 1.00 97.75 933 TYR A CA 1
ATOM 7648 C C . TYR A 1 933 ? -47.064 -2.787 43.934 1.00 97.75 933 TYR A C 1
ATOM 7650 O O . TYR A 1 933 ? -47.083 -3.087 42.747 1.00 97.75 933 TYR A O 1
ATOM 7658 N N . PHE A 1 934 ? -46.144 -1.958 44.417 1.00 98.50 934 PHE A N 1
ATOM 7659 C CA . PHE A 1 934 ? -45.026 -1.435 43.650 1.00 98.50 934 PHE A CA 1
ATOM 7660 C C . PHE A 1 934 ? -43.723 -1.915 44.280 1.00 98.50 934 PHE A C 1
ATOM 7662 O O . PHE A 1 934 ? -43.510 -1.752 45.482 1.00 98.50 934 PHE A O 1
ATOM 7669 N N . PHE A 1 935 ? -42.852 -2.526 43.493 1.00 98.62 935 PHE A N 1
ATOM 7670 C CA . PHE A 1 935 ? -41.653 -3.215 43.949 1.00 98.62 935 PHE A CA 1
ATOM 7671 C C . PHE A 1 935 ? -40.436 -2.735 43.162 1.00 98.62 935 PHE A C 1
ATOM 7673 O O . PHE A 1 935 ? -40.543 -2.339 42.001 1.00 98.62 935 PHE A O 1
ATOM 7680 N N . MET A 1 936 ? -39.273 -2.742 43.810 1.00 98.50 936 MET A N 1
ATOM 7681 C CA . MET A 1 936 ? -38.029 -2.222 43.244 1.00 98.50 936 MET A CA 1
ATOM 7682 C C . MET A 1 936 ? -36.866 -3.097 43.705 1.00 98.50 936 MET A C 1
ATOM 7684 O O . MET A 1 936 ? -36.649 -3.226 44.910 1.00 98.50 936 MET A O 1
ATOM 7688 N N . SER A 1 937 ? -36.136 -3.691 42.763 1.00 97.62 937 SER A N 1
ATOM 7689 C CA . SER A 1 937 ? -34.862 -4.371 43.038 1.00 97.62 937 SER A CA 1
ATOM 7690 C C . SER A 1 937 ? -33.698 -3.415 42.798 1.00 97.62 937 SER A C 1
ATOM 7692 O O . SER A 1 937 ? -33.782 -2.545 41.941 1.00 97.62 937 SER A O 1
ATOM 7694 N N . ARG A 1 938 ? -32.593 -3.588 43.516 1.00 98.56 938 ARG A N 1
ATOM 7695 C CA . ARG A 1 938 ? -31.339 -2.881 43.250 1.00 98.56 938 ARG A CA 1
ATOM 7696 C C . ARG A 1 938 ? -30.702 -3.410 41.961 1.00 98.56 938 ARG A C 1
ATOM 7698 O O . ARG A 1 938 ? -30.623 -4.625 41.790 1.00 98.56 938 ARG A O 1
ATOM 7705 N N . GLY A 1 939 ? -30.227 -2.518 41.097 1.00 98.00 939 GLY A N 1
ATOM 7706 C CA . GLY A 1 939 ? -29.330 -2.826 39.985 1.00 98.00 939 GLY A CA 1
ATOM 7707 C C . GLY A 1 939 ? -27.883 -2.448 40.291 1.00 98.00 939 GLY A C 1
ATOM 7708 O O . GLY A 1 939 ? -27.563 -1.960 41.384 1.00 98.00 939 GLY A O 1
ATOM 7709 N N . ASN A 1 940 ? -26.966 -2.703 39.357 1.00 95.88 940 ASN A N 1
ATOM 7710 C CA . ASN A 1 940 ? -25.570 -2.309 39.548 1.00 95.88 940 ASN A CA 1
ATOM 7711 C C . ASN A 1 940 ? -25.386 -0.788 39.445 1.00 95.88 940 ASN A C 1
ATOM 7713 O O . ASN A 1 940 ? -24.466 -0.251 40.076 1.00 95.88 940 ASN A O 1
ATOM 7717 N N . HIS A 1 941 ? -26.261 -0.090 38.715 1.00 95.94 941 HIS A N 1
ATOM 7718 C CA . HIS A 1 941 ? -26.244 1.365 38.613 1.00 95.94 941 HIS A CA 1
ATOM 7719 C C . HIS A 1 941 ? -26.781 2.076 39.859 1.00 95.94 941 HIS A C 1
ATOM 7721 O O . HIS A 1 941 ? -26.445 3.231 40.079 1.00 95.94 941 HIS A O 1
ATOM 7727 N N . GLU A 1 942 ? -27.461 1.403 40.787 1.00 97.81 942 GLU A N 1
ATOM 7728 C CA . GLU A 1 942 ? -27.753 1.958 42.119 1.00 97.81 942 GLU A CA 1
ATOM 7729 C C . GLU A 1 942 ? -26.547 1.812 43.080 1.00 97.81 942 GLU A C 1
ATOM 7731 O O . GLU A 1 942 ? -26.647 1.324 44.217 1.00 97.81 942 GLU A O 1
ATOM 7736 N N . SER A 1 943 ? -25.367 2.229 42.607 1.00 92.88 943 SER A N 1
ATOM 7737 C CA . SER A 1 943 ? -24.096 2.230 43.338 1.00 92.88 943 SER A CA 1
ATOM 7738 C C . SER A 1 943 ? -23.307 3.522 43.109 1.00 92.88 943 SER A C 1
ATOM 7740 O O . SER A 1 943 ? -23.339 4.127 42.038 1.00 92.88 943 SER A O 1
ATOM 7742 N N . ALA A 1 944 ? -22.548 3.937 44.123 1.00 88.25 944 ALA A N 1
ATOM 7743 C CA . ALA A 1 944 ? -21.829 5.207 44.134 1.00 88.25 944 ALA A CA 1
ATOM 7744 C C . ALA A 1 944 ? -20.832 5.314 42.974 1.00 88.25 944 ALA A C 1
ATOM 7746 O O . ALA A 1 944 ? -20.748 6.346 42.312 1.00 88.25 944 ALA A O 1
ATOM 7747 N N . THR A 1 945 ? -20.088 4.237 42.706 1.00 83.25 945 THR A N 1
ATOM 7748 C CA . THR A 1 945 ? -19.092 4.218 41.630 1.00 83.25 945 THR A CA 1
ATOM 7749 C C . THR A 1 945 ? -19.743 4.358 40.259 1.00 83.25 945 THR A C 1
ATOM 7751 O O . THR A 1 945 ? -19.219 5.095 39.427 1.00 83.25 945 THR A O 1
ATOM 7754 N N . MET A 1 946 ? -20.882 3.700 40.018 1.00 86.81 946 MET A N 1
ATOM 7755 C CA . MET A 1 946 ? -21.590 3.842 38.745 1.00 86.81 946 MET A CA 1
ATOM 7756 C C . MET A 1 946 ? -22.177 5.249 38.604 1.00 86.81 946 MET A C 1
ATOM 7758 O O . MET A 1 946 ? -21.897 5.912 37.607 1.00 86.81 946 MET A O 1
ATOM 7762 N N . ASN A 1 947 ? -22.838 5.771 39.640 1.00 92.06 947 ASN A N 1
ATOM 7763 C CA . ASN A 1 947 ? -23.468 7.093 39.589 1.00 92.06 947 ASN A CA 1
ATOM 7764 C C . ASN A 1 947 ? -22.482 8.239 39.342 1.00 92.06 947 ASN A C 1
ATOM 7766 O O . ASN A 1 947 ? -22.783 9.173 38.597 1.00 92.06 947 ASN A O 1
ATOM 7770 N N . GLN A 1 948 ? -21.289 8.165 39.938 1.00 84.56 948 GLN A N 1
ATOM 7771 C CA . GLN A 1 948 ? -20.218 9.144 39.718 1.00 84.56 948 GLN A CA 1
ATOM 7772 C C . GLN A 1 948 ? -19.681 9.131 38.284 1.00 84.56 948 GLN A C 1
ATOM 7774 O O . GLN A 1 948 ? -19.178 10.146 37.796 1.00 84.56 948 GLN A O 1
ATOM 7779 N N . MET A 1 949 ? -19.748 7.980 37.617 1.00 78.44 949 MET A N 1
ATOM 7780 C CA . MET A 1 949 ? -19.183 7.790 36.287 1.00 78.44 949 MET A CA 1
ATOM 7781 C C . MET A 1 949 ? -20.215 8.050 35.189 1.00 78.44 949 MET A C 1
ATOM 7783 O O . MET A 1 949 ? -19.896 8.733 34.215 1.00 78.44 949 MET A O 1
ATOM 7787 N N . TYR A 1 950 ? -21.444 7.560 35.355 1.00 84.06 950 TYR A N 1
ATOM 7788 C CA . TYR A 1 950 ? -22.426 7.436 34.277 1.00 84.06 950 TYR A CA 1
ATOM 7789 C C . TYR A 1 950 ? -23.567 8.464 34.300 1.00 84.06 950 TYR A C 1
ATOM 7791 O O . TYR A 1 950 ? -24.387 8.462 33.383 1.00 84.06 950 TYR A O 1
ATOM 7799 N N . GLY A 1 951 ? -23.563 9.404 35.250 1.00 90.25 951 GLY A N 1
ATOM 7800 C CA . GLY A 1 951 ? -24.297 10.668 35.130 1.00 90.25 951 GLY A CA 1
ATOM 7801 C C . GLY A 1 951 ? -25.215 11.025 36.286 1.00 90.25 951 GLY A C 1
ATOM 7802 O O . GLY A 1 951 ? -25.432 12.215 36.501 1.00 90.25 951 GLY A O 1
ATOM 7803 N N . PHE A 1 952 ? -25.708 10.063 37.064 1.00 96.94 952 PHE A N 1
ATOM 7804 C CA . PHE A 1 952 ? -26.719 10.339 38.082 1.00 96.94 952 PHE A CA 1
ATOM 7805 C C . PHE A 1 952 ? -26.215 11.267 39.193 1.00 96.94 952 PHE A C 1
ATOM 7807 O O . PHE A 1 952 ? -26.901 12.223 39.552 1.00 96.94 952 PHE A O 1
ATOM 7814 N N . ASP A 1 953 ? -24.993 11.059 39.694 1.00 93.69 953 ASP A N 1
ATOM 7815 C CA . ASP A 1 953 ? -24.397 11.936 40.715 1.00 93.69 953 ASP A CA 1
ATOM 7816 C C . ASP A 1 953 ? -24.278 13.385 40.207 1.00 93.69 953 ASP A C 1
ATOM 7818 O O . ASP A 1 953 ? -24.605 14.337 40.921 1.00 93.69 953 ASP A O 1
ATOM 7822 N N . GLY A 1 954 ? -23.874 13.553 38.944 1.00 92.88 954 GLY A N 1
ATOM 7823 C CA . GLY A 1 954 ? -23.803 14.853 38.283 1.00 92.88 954 GLY A CA 1
ATOM 7824 C C . GLY A 1 954 ? -25.180 15.482 38.066 1.00 92.88 954 GLY A C 1
ATOM 7825 O O . GLY A 1 954 ? -25.352 16.678 38.303 1.00 92.88 954 GLY A O 1
ATOM 7826 N N . GLU A 1 955 ? -26.175 14.687 37.670 1.00 97.69 955 GLU A N 1
ATOM 7827 C CA . GLU A 1 955 ? -27.544 15.142 37.427 1.00 97.69 955 GLU A CA 1
ATOM 7828 C C . GLU A 1 955 ? -28.207 15.620 38.725 1.00 97.69 955 GLU A C 1
ATOM 7830 O O . GLU A 1 955 ? -28.779 16.712 38.768 1.00 97.69 955 GLU A O 1
ATOM 7835 N N . VAL A 1 956 ? -28.063 14.859 39.816 1.00 97.69 956 VAL A N 1
ATOM 7836 C CA . VAL A 1 956 ? -28.565 15.245 41.142 1.00 97.69 956 VAL A CA 1
ATOM 7837 C C . VAL A 1 956 ? -27.874 16.514 41.632 1.00 97.69 956 VAL A C 1
ATOM 7839 O O . VAL A 1 956 ? -28.546 17.405 42.146 1.00 97.69 956 VAL A O 1
ATOM 7842 N N . LYS A 1 957 ? -26.556 16.652 41.444 1.00 95.38 957 LYS A N 1
ATOM 7843 C CA . LYS A 1 957 ? -25.822 17.873 41.819 1.00 95.38 957 LYS A CA 1
ATOM 7844 C C . LYS A 1 957 ? -26.238 19.088 40.997 1.00 95.38 957 LYS A C 1
ATOM 7846 O O . LYS A 1 957 ? -26.271 20.189 41.536 1.00 95.38 957 LYS A O 1
ATOM 7851 N N . ALA A 1 958 ? -26.571 18.895 39.723 1.00 95.25 958 ALA A N 1
ATOM 7852 C CA . ALA A 1 958 ? -27.039 19.963 38.849 1.00 95.25 958 ALA A CA 1
ATOM 7853 C C . ALA A 1 958 ? -28.476 20.401 39.181 1.00 95.25 958 ALA A C 1
ATOM 7855 O O . ALA A 1 958 ? -28.775 21.595 39.185 1.00 95.25 958 ALA A O 1
ATOM 7856 N N . LYS A 1 959 ? -29.377 19.449 39.463 1.00 96.56 959 LYS A N 1
ATOM 7857 C CA . LYS A 1 959 ? -30.793 19.734 39.752 1.00 96.56 959 LYS A CA 1
ATOM 7858 C C . LYS A 1 959 ? -31.024 20.116 41.222 1.00 96.56 959 LYS A C 1
ATOM 7860 O O . LYS A 1 959 ? -31.881 20.960 41.500 1.00 96.56 959 LYS A O 1
ATOM 7865 N N . TYR A 1 960 ? -30.253 19.551 42.147 1.00 96.50 960 TYR A N 1
ATOM 7866 C CA . TYR A 1 960 ? -30.373 19.722 43.598 1.00 96.50 960 TYR A CA 1
ATOM 7867 C C . TYR A 1 960 ? -29.033 20.097 44.252 1.00 96.50 960 TYR A C 1
ATOM 7869 O O . TYR A 1 960 ? -28.595 21.237 44.126 1.00 96.50 960 TYR A O 1
ATOM 7877 N N . THR A 1 961 ? -28.426 19.193 45.027 1.00 94.12 961 THR A N 1
ATOM 7878 C CA . THR A 1 961 ? -27.242 19.456 45.858 1.00 94.12 961 THR A CA 1
ATOM 7879 C C . THR A 1 961 ? -26.376 18.200 45.982 1.00 94.12 961 THR A C 1
ATOM 7881 O O . THR A 1 961 ? -26.847 17.081 45.784 1.00 94.12 961 THR A O 1
ATOM 7884 N N . ALA A 1 962 ? -25.109 18.368 46.373 1.00 90.44 962 ALA A N 1
ATOM 7885 C CA . ALA A 1 962 ? -24.230 17.238 46.688 1.00 90.44 962 ALA A CA 1
ATOM 7886 C C . ALA A 1 962 ? -24.746 16.403 47.874 1.00 90.44 962 ALA A C 1
ATOM 7888 O O . ALA A 1 962 ? -24.723 15.181 47.806 1.00 90.44 962 ALA A O 1
ATOM 7889 N N . GLN A 1 963 ? -25.305 17.055 48.901 1.00 92.50 963 GLN A N 1
ATOM 7890 C CA . GLN A 1 963 ? -25.909 16.373 50.053 1.00 92.50 963 GLN A CA 1
ATOM 7891 C C . GLN A 1 963 ? -27.074 15.455 49.639 1.00 92.50 963 GLN A C 1
ATOM 7893 O O . GLN A 1 963 ? -27.236 14.375 50.200 1.00 92.50 963 GLN A O 1
ATOM 7898 N N . MET A 1 964 ? -27.861 15.852 48.630 1.00 95.50 964 MET A N 1
ATOM 7899 C CA . MET A 1 964 ? -28.918 15.012 48.060 1.00 95.50 964 MET A CA 1
ATOM 7900 C C . MET A 1 964 ? -28.340 13.771 47.363 1.00 95.50 964 MET A C 1
ATOM 7902 O O . MET A 1 964 ? -28.874 12.679 47.528 1.00 95.50 964 MET A O 1
ATOM 7906 N N . ALA A 1 965 ? -27.243 13.918 46.611 1.00 93.62 965 ALA A N 1
ATOM 7907 C CA . ALA A 1 965 ? -26.578 12.797 45.935 1.00 93.62 965 ALA A CA 1
ATOM 7908 C C . ALA A 1 965 ? -26.023 11.769 46.939 1.00 93.62 965 ALA A C 1
ATOM 7910 O O . ALA A 1 965 ? -26.179 10.557 46.758 1.00 93.62 965 ALA A O 1
ATOM 7911 N N . ASP A 1 966 ? -25.453 12.249 48.045 1.00 90.88 966 ASP A N 1
ATOM 7912 C CA . ASP A 1 966 ? -24.993 11.379 49.124 1.00 90.88 966 ASP A CA 1
ATOM 7913 C C . ASP A 1 966 ? -26.176 10.661 49.813 1.00 90.88 966 ASP A C 1
ATOM 7915 O O . ASP A 1 966 ? -26.097 9.461 50.082 1.00 90.88 966 ASP A O 1
ATOM 7919 N N . LEU A 1 967 ? -27.311 11.346 50.023 1.00 95.00 967 LEU A N 1
ATOM 7920 C CA . LEU A 1 967 ? -28.526 10.723 50.567 1.00 95.00 967 LEU A CA 1
ATOM 7921 C C . LEU A 1 967 ? -29.096 9.645 49.633 1.00 95.00 967 LEU A C 1
ATOM 7923 O O . LEU A 1 967 ? -29.477 8.579 50.111 1.00 95.00 967 LEU A O 1
ATOM 7927 N N . PHE A 1 968 ? -29.123 9.873 48.315 1.00 97.44 968 PHE A N 1
ATOM 7928 C CA . PHE A 1 968 ? -29.504 8.839 47.344 1.00 97.44 968 PHE A CA 1
ATOM 7929 C C . PHE A 1 968 ? -28.635 7.587 47.480 1.00 97.44 968 PHE A C 1
ATOM 7931 O O . PHE A 1 968 ? -29.162 6.478 47.488 1.00 97.44 968 PHE A O 1
ATOM 7938 N N . THR A 1 969 ? -27.322 7.756 47.657 1.00 93.50 969 THR A N 1
ATOM 7939 C CA . THR A 1 969 ? -26.398 6.633 47.875 1.00 93.50 969 THR A CA 1
ATOM 7940 C C . THR A 1 969 ? -26.765 5.840 49.133 1.00 93.50 969 THR A C 1
ATOM 7942 O O . THR A 1 969 ? -26.748 4.607 49.117 1.00 93.50 969 THR A O 1
ATOM 7945 N N . GLU A 1 970 ? -27.130 6.521 50.225 1.00 93.75 970 GLU A N 1
ATOM 7946 C CA . GLU A 1 970 ? -27.621 5.855 51.435 1.00 93.75 970 GLU A CA 1
ATOM 7947 C C . GLU A 1 970 ? -28.951 5.126 51.201 1.00 93.75 970 GLU A C 1
ATOM 7949 O O . GLU A 1 970 ? -29.112 4.007 51.681 1.00 93.75 970 GLU A O 1
ATOM 7954 N N . VAL A 1 971 ? -29.892 5.721 50.459 1.00 97.12 971 VAL A N 1
ATOM 7955 C CA . VAL A 1 971 ? -31.181 5.090 50.123 1.00 97.12 971 VAL A CA 1
ATOM 7956 C C . VAL A 1 971 ? -30.974 3.841 49.264 1.00 97.12 971 VAL A C 1
ATOM 7958 O O . VAL A 1 971 ? -31.531 2.787 49.566 1.00 97.12 971 VAL A O 1
ATOM 7961 N N . TYR A 1 972 ? -30.138 3.924 48.229 1.00 98.00 972 TYR A N 1
ATOM 7962 C CA . TYR A 1 972 ? -29.846 2.811 47.326 1.00 98.00 972 TYR A CA 1
ATOM 7963 C C . TYR A 1 972 ? -29.192 1.623 48.025 1.00 98.00 972 TYR A C 1
ATOM 7965 O O . TYR A 1 972 ? -29.444 0.480 47.647 1.00 98.00 972 TYR A O 1
ATOM 7973 N N . ASN A 1 973 ? -28.418 1.856 49.087 1.00 96.50 973 ASN A N 1
ATOM 7974 C CA . ASN A 1 973 ? -27.889 0.769 49.908 1.00 96.50 973 ASN A CA 1
ATOM 7975 C C . ASN A 1 973 ? -28.990 -0.078 50.567 1.00 96.50 973 ASN A C 1
ATOM 7977 O O . ASN A 1 973 ? -28.772 -1.254 50.838 1.00 96.50 973 ASN A O 1
ATOM 7981 N N . TRP A 1 974 ? -30.182 0.475 50.791 1.00 97.50 974 TRP A N 1
ATOM 7982 C CA . TRP A 1 974 ? -31.295 -0.250 51.403 1.00 97.50 974 TRP A CA 1
ATOM 7983 C C . TRP A 1 974 ? -32.227 -0.941 50.406 1.00 97.50 974 TRP A C 1
ATOM 7985 O O . TRP A 1 974 ? -33.064 -1.740 50.841 1.00 97.50 974 TRP A O 1
ATOM 7995 N N . LEU A 1 975 ? -32.076 -0.709 49.097 1.00 98.06 975 LEU A N 1
ATOM 7996 C CA . LEU A 1 975 ? -32.894 -1.371 48.077 1.00 98.06 975 LEU A CA 1
ATOM 7997 C C . LEU A 1 975 ? -32.781 -2.904 48.179 1.00 98.06 975 LEU A C 1
ATOM 7999 O O . LEU A 1 975 ? -31.662 -3.415 48.265 1.00 98.06 975 LEU A O 1
ATOM 8003 N N . PRO A 1 976 ? -33.902 -3.649 48.156 1.00 98.25 976 PRO A N 1
ATOM 8004 C CA . PRO A 1 976 ? -33.897 -5.111 48.088 1.00 98.25 976 PRO A CA 1
ATOM 8005 C C . PRO A 1 976 ? -33.080 -5.625 46.898 1.00 98.25 976 PRO A C 1
ATOM 8007 O O . PRO A 1 976 ? -33.056 -5.002 45.843 1.00 98.25 976 PRO A O 1
ATOM 8010 N N . LEU A 1 977 ? -32.426 -6.776 47.039 1.00 98.50 977 LEU A N 1
ATOM 8011 C CA . LEU A 1 977 ? -31.563 -7.339 45.993 1.00 98.50 977 LEU A CA 1
ATOM 8012 C C . LEU A 1 977 ? -32.325 -8.244 45.016 1.00 98.50 977 LEU A C 1
ATOM 8014 O O . LEU A 1 977 ? -31.888 -8.425 43.884 1.00 98.50 977 LEU A O 1
ATOM 8018 N N . ALA A 1 978 ? -33.438 -8.836 45.455 1.00 98.44 978 ALA A N 1
ATOM 8019 C CA . ALA A 1 978 ? -34.236 -9.749 44.645 1.00 98.44 978 ALA A CA 1
ATOM 8020 C C . ALA A 1 978 ? -35.688 -9.853 45.142 1.00 98.44 978 ALA A C 1
ATOM 8022 O O . ALA A 1 978 ? -36.003 -9.495 46.282 1.00 98.44 978 ALA A O 1
ATOM 8023 N N . HIS A 1 979 ? -36.561 -10.410 44.301 1.00 98.75 979 HIS A N 1
ATOM 8024 C CA . HIS A 1 979 ? -37.963 -10.703 44.613 1.00 98.75 979 HIS A CA 1
ATOM 8025 C C . HIS A 1 979 ? -38.321 -12.144 44.228 1.00 98.75 979 HIS A C 1
ATOM 8027 O O . HIS A 1 979 ? -37.941 -12.610 43.159 1.00 98.75 979 HIS A O 1
ATOM 8033 N N . CYS A 1 980 ? -39.063 -12.853 45.077 1.00 98.50 980 CYS A N 1
ATOM 8034 C CA . CYS A 1 980 ? -39.545 -14.211 44.824 1.00 98.50 980 CYS A CA 1
ATOM 8035 C C . CYS A 1 980 ? -41.071 -14.203 44.672 1.00 98.50 980 CYS A C 1
ATOM 8037 O O . CYS A 1 980 ? -41.792 -14.005 45.649 1.00 98.50 980 CYS A O 1
ATOM 8039 N N . LEU A 1 981 ? -41.570 -14.407 43.453 1.00 98.44 981 LEU A N 1
ATOM 8040 C CA . LEU A 1 981 ? -42.995 -14.350 43.123 1.00 98.44 981 LEU A CA 1
ATOM 8041 C C . LEU A 1 981 ? -43.624 -15.745 43.239 1.00 98.44 981 LEU A C 1
ATOM 8043 O O . LEU A 1 981 ? -43.135 -16.698 42.622 1.00 98.44 981 LEU A O 1
ATOM 8047 N N . ASN A 1 982 ? -44.686 -15.880 44.041 1.00 97.56 982 ASN A N 1
ATOM 8048 C CA . ASN A 1 982 ? -45.412 -17.132 44.310 1.00 97.56 982 ASN A CA 1
ATOM 8049 C C . ASN A 1 982 ? -44.509 -18.327 44.670 1.00 97.56 982 ASN A C 1
ATOM 8051 O O . ASN A 1 982 ? -44.866 -19.478 44.431 1.00 97.56 982 ASN A O 1
ATOM 8055 N N . LYS A 1 983 ? -43.322 -18.062 45.243 1.00 96.75 983 LYS A N 1
ATOM 8056 C CA . LYS A 1 983 ? -42.273 -19.064 45.522 1.00 96.75 983 LYS A CA 1
ATOM 8057 C C . LYS A 1 983 ? -41.852 -19.889 44.293 1.00 96.75 983 LYS A C 1
ATOM 8059 O O . LYS A 1 983 ? -41.327 -20.984 44.454 1.00 96.75 983 LYS A O 1
ATOM 8064 N N . LYS A 1 984 ? -42.088 -19.367 43.087 1.00 97.38 984 LYS A N 1
ATOM 8065 C CA . LYS A 1 984 ? -41.857 -20.036 41.799 1.00 97.38 984 LYS A CA 1
ATOM 8066 C C . LYS A 1 984 ? -40.874 -19.280 40.918 1.00 97.38 984 LYS A C 1
ATOM 8068 O O . LYS A 1 984 ? -40.039 -19.905 40.276 1.00 97.38 984 LYS A O 1
ATOM 8073 N N . VAL A 1 985 ? -40.945 -17.951 40.900 1.00 98.62 985 VAL A N 1
ATOM 8074 C CA . VAL A 1 985 ? -40.134 -17.116 40.004 1.00 98.62 985 VAL A CA 1
ATOM 8075 C C . VAL A 1 985 ? -39.229 -16.215 40.824 1.00 98.62 985 VAL A C 1
ATOM 8077 O O . VAL A 1 985 ? -39.717 -15.418 41.622 1.00 98.62 985 VAL A O 1
ATOM 8080 N N . LEU A 1 986 ? -37.916 -16.320 40.626 1.00 98.75 986 LEU A N 1
ATOM 8081 C CA . LEU A 1 986 ? -36.954 -15.410 41.250 1.00 98.75 986 LEU A CA 1
ATOM 8082 C C . LEU A 1 986 ? -36.584 -14.296 40.273 1.00 98.75 986 LEU A C 1
ATOM 8084 O O . LEU A 1 986 ? -36.219 -14.569 39.134 1.00 98.75 986 LEU A O 1
ATOM 8088 N N . VAL A 1 987 ? -36.657 -13.051 40.732 1.00 98.81 987 VAL A N 1
ATOM 8089 C CA . VAL A 1 987 ? -36.326 -11.859 39.954 1.00 98.81 987 VAL A CA 1
ATOM 8090 C C . VAL A 1 987 ? -35.142 -11.143 40.599 1.00 98.81 987 VAL A C 1
ATOM 8092 O O . VAL A 1 987 ? -35.226 -10.756 41.766 1.00 98.81 987 VAL A O 1
ATOM 8095 N N . MET A 1 988 ? -34.049 -10.971 39.857 1.00 98.50 988 MET A N 1
ATOM 8096 C CA . MET A 1 988 ? -32.863 -10.199 40.259 1.00 98.50 988 MET A CA 1
ATOM 8097 C C . MET A 1 988 ? -32.329 -9.403 39.073 1.00 98.50 988 MET A C 1
ATOM 8099 O O . MET A 1 988 ? -32.564 -9.793 37.938 1.00 98.50 988 MET A O 1
ATOM 8103 N N . HIS A 1 989 ? -31.586 -8.325 39.292 1.00 98.62 989 HIS A N 1
ATOM 8104 C CA . HIS A 1 989 ? -31.089 -7.513 38.179 1.00 98.62 989 HIS A CA 1
ATOM 8105 C C . HIS A 1 989 ? -30.023 -8.249 37.336 1.00 98.62 989 HIS A C 1
ATOM 8107 O O . HIS A 1 989 ? -30.221 -8.511 36.147 1.00 98.62 989 HIS A O 1
ATOM 8113 N N . GLY A 1 990 ? -28.926 -8.643 37.987 1.00 97.62 990 GLY A N 1
ATOM 8114 C CA . GLY A 1 990 ? -27.787 -9.373 37.436 1.00 97.62 990 GLY A CA 1
ATOM 8115 C C . GLY A 1 990 ? -28.125 -10.837 37.171 1.00 97.62 990 GLY A C 1
ATOM 8116 O O . GLY A 1 990 ? -28.823 -11.153 36.212 1.00 97.62 990 GLY A O 1
ATOM 8117 N N . GLY A 1 991 ? -27.637 -11.762 37.990 1.00 96.50 991 GLY A N 1
ATOM 8118 C CA . GLY A 1 991 ? -27.914 -13.170 37.736 1.00 96.50 991 GLY A CA 1
ATOM 8119 C C . GLY A 1 991 ? -27.517 -14.100 38.866 1.00 96.50 991 GLY A C 1
ATOM 8120 O O . GLY A 1 991 ? -27.625 -13.762 40.043 1.00 96.50 991 GLY A O 1
ATOM 8121 N N . LEU A 1 992 ? -27.120 -15.314 38.487 1.00 97.88 992 LEU A N 1
ATOM 8122 C CA . LEU A 1 992 ? -26.787 -16.381 39.423 1.00 97.88 992 LEU A CA 1
ATOM 8123 C C . LEU A 1 992 ? -25.311 -16.355 39.834 1.00 97.88 9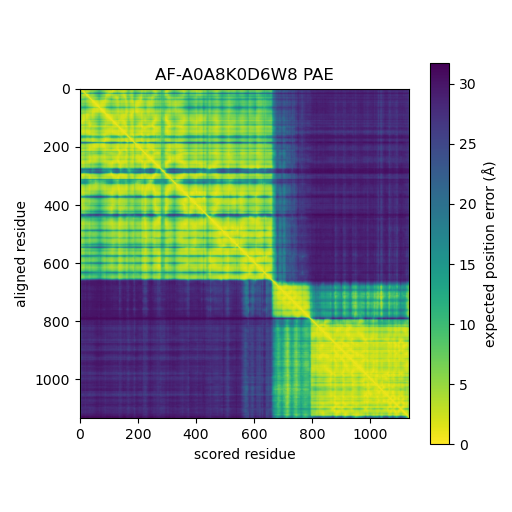92 LEU A C 1
ATOM 8125 O O . LEU A 1 992 ? -24.529 -15.477 39.462 1.00 97.88 992 LEU A O 1
ATOM 8129 N N . PHE A 1 993 ? -24.963 -17.337 40.657 1.00 97.75 993 PHE A N 1
ATOM 8130 C CA . PHE A 1 993 ? -23.796 -17.300 41.515 1.00 97.75 993 PHE A CA 1
ATOM 8131 C C . PHE A 1 993 ? -22.627 -18.127 40.988 1.00 97.75 993 PHE A C 1
ATOM 8133 O O . PHE A 1 993 ? -22.806 -19.138 40.298 1.00 97.75 993 PHE A O 1
ATOM 8140 N N . SER A 1 994 ? -21.418 -17.767 41.414 1.00 94.94 994 SER A N 1
ATOM 8141 C CA . SER A 1 994 ? -20.202 -18.557 41.183 1.00 94.94 994 SER A CA 1
ATOM 8142 C C . SER A 1 994 ? -20.198 -19.889 41.951 1.00 94.94 994 SER A C 1
ATOM 8144 O O . SER A 1 994 ? -19.472 -20.815 41.588 1.00 94.94 994 SER A O 1
ATOM 8146 N N . ARG A 1 995 ? -21.058 -20.011 42.970 1.00 95.19 995 ARG A N 1
ATOM 8147 C CA . ARG A 1 995 ? -21.255 -21.194 43.818 1.00 95.19 995 ARG A CA 1
ATOM 8148 C C . ARG A 1 995 ? -22.558 -21.935 43.493 1.00 95.19 995 ARG A C 1
ATOM 8150 O O . ARG A 1 995 ? -23.554 -21.317 43.126 1.00 95.19 995 ARG A O 1
ATOM 8157 N N . ASP A 1 996 ? -22.553 -23.262 43.642 1.00 94.06 996 ASP A N 1
ATOM 8158 C CA . ASP A 1 996 ? -23.716 -24.135 43.370 1.00 94.06 996 ASP A CA 1
ATOM 8159 C C . ASP A 1 996 ? -24.689 -24.253 44.563 1.00 94.06 996 ASP A C 1
ATOM 8161 O O . ASP A 1 996 ? -25.838 -24.647 44.376 1.00 94.06 996 ASP A O 1
ATOM 8165 N N . ASP A 1 997 ? -24.247 -23.931 45.781 1.00 95.75 997 ASP A N 1
ATOM 8166 C CA . ASP A 1 997 ? -24.962 -24.190 47.039 1.00 95.75 997 ASP A CA 1
ATOM 8167 C C . ASP A 1 997 ? -25.783 -23.000 47.566 1.00 95.75 997 ASP A C 1
ATOM 8169 O O . ASP A 1 997 ? -26.357 -23.081 48.651 1.00 95.75 997 ASP A O 1
ATOM 8173 N N . VAL A 1 998 ? -25.875 -21.906 46.802 1.00 97.50 998 VAL A N 1
ATOM 8174 C CA . VAL A 1 998 ? -26.575 -20.687 47.233 1.00 97.50 998 VAL A CA 1
ATOM 8175 C C . VAL A 1 998 ? -28.086 -20.915 47.319 1.00 97.50 998 VAL A C 1
ATOM 8177 O O . VAL A 1 998 ? -28.727 -21.414 46.387 1.00 97.50 998 VAL A O 1
ATOM 8180 N N . THR A 1 999 ? -28.681 -20.499 48.439 1.00 98.00 999 THR A N 1
ATOM 8181 C CA . THR A 1 999 ? -30.116 -20.678 48.719 1.00 98.00 999 THR A CA 1
ATOM 8182 C C . THR A 1 999 ? -30.869 -19.354 48.855 1.00 98.00 999 THR A C 1
ATOM 8184 O O . THR A 1 999 ? -30.286 -18.319 49.174 1.00 98.00 999 THR A O 1
ATOM 8187 N N . LEU A 1 1000 ? -32.200 -19.378 48.715 1.00 98.00 1000 LEU A N 1
ATOM 8188 C CA . LEU A 1 1000 ? -33.051 -18.210 48.998 1.00 98.00 1000 LEU A CA 1
ATOM 8189 C C . LEU A 1 1000 ? -32.890 -17.689 50.439 1.00 98.00 1000 LEU A C 1
ATOM 8191 O O . LEU A 1 1000 ? -33.095 -16.504 50.692 1.00 98.00 1000 LEU A O 1
ATOM 8195 N N . ALA A 1 1001 ? -32.543 -18.556 51.397 1.00 96.69 1001 ALA A N 1
ATOM 8196 C CA . ALA A 1 1001 ? -32.267 -18.150 52.776 1.00 96.69 1001 ALA A CA 1
ATOM 8197 C C . ALA A 1 1001 ? -30.969 -17.334 52.882 1.00 96.69 1001 ALA A C 1
ATOM 8199 O O . ALA A 1 1001 ? -30.957 -16.307 53.558 1.00 96.69 1001 ALA A O 1
ATOM 8200 N N . GLU A 1 1002 ? -29.919 -17.737 52.157 1.00 97.00 1002 GLU A N 1
ATOM 8201 C CA . GLU A 1 1002 ? -28.666 -16.978 52.070 1.00 97.00 1002 GLU A CA 1
ATOM 8202 C C . GLU A 1 1002 ? -28.927 -15.585 51.484 1.00 97.00 1002 GLU A C 1
ATOM 8204 O O . GLU A 1 1002 ? -28.541 -14.595 52.102 1.00 97.00 1002 GLU A O 1
ATOM 8209 N N . ILE A 1 1003 ? -29.698 -15.486 50.390 1.00 97.75 1003 ILE A N 1
ATOM 8210 C CA . ILE A 1 1003 ? -30.064 -14.195 49.776 1.00 97.75 1003 ILE A CA 1
ATOM 8211 C C . ILE A 1 1003 ? -30.822 -13.291 50.766 1.00 97.75 1003 ILE A C 1
ATOM 8213 O O . ILE A 1 1003 ? -30.501 -12.107 50.877 1.00 97.75 1003 ILE A O 1
ATOM 8217 N N . ARG A 1 1004 ? -31.789 -13.831 51.531 1.00 96.31 1004 ARG A N 1
ATOM 8218 C CA . ARG A 1 1004 ? -32.518 -13.063 52.568 1.00 96.31 1004 ARG A CA 1
ATOM 8219 C C . ARG A 1 1004 ? -31.587 -12.490 53.637 1.00 96.31 1004 ARG A C 1
ATOM 8221 O O . ARG A 1 1004 ? -31.871 -11.412 54.151 1.00 96.31 1004 ARG A O 1
ATOM 8228 N N . SER A 1 1005 ? -30.510 -13.206 53.963 1.00 95.12 1005 SER A N 1
ATOM 8229 C CA . SER A 1 1005 ? -29.572 -12.856 55.036 1.00 95.12 1005 SER A CA 1
ATOM 8230 C C . SER A 1 1005 ? -28.449 -11.895 54.630 1.00 95.12 1005 SER A C 1
ATOM 8232 O O . SER A 1 1005 ? -27.682 -11.472 55.492 1.00 95.12 1005 SER A O 1
ATOM 8234 N N . ILE A 1 1006 ? -28.336 -11.534 53.344 1.00 96.75 1006 ILE A N 1
ATOM 8235 C CA . ILE A 1 1006 ? -27.288 -10.618 52.870 1.00 96.75 1006 ILE A CA 1
ATOM 8236 C C . ILE A 1 1006 ? -27.444 -9.251 53.548 1.00 96.75 1006 ILE A C 1
ATOM 8238 O O . ILE A 1 1006 ? -28.469 -8.587 53.370 1.00 96.75 1006 ILE A O 1
ATOM 8242 N N . ASP A 1 1007 ? -26.394 -8.794 54.239 1.00 94.94 1007 ASP A N 1
ATOM 8243 C CA . ASP A 1 1007 ? -26.278 -7.401 54.675 1.00 94.94 1007 ASP A CA 1
ATOM 8244 C C . ASP A 1 1007 ? -26.026 -6.501 53.459 1.00 94.94 1007 ASP A C 1
ATOM 8246 O O . ASP A 1 1007 ? -24.922 -6.436 52.896 1.00 94.94 1007 ASP A O 1
ATOM 8250 N N . ARG A 1 1008 ? -27.110 -5.866 53.012 1.00 95.75 1008 ARG A N 1
ATOM 8251 C CA . ARG A 1 1008 ? -27.146 -5.085 51.777 1.00 95.75 1008 ARG A CA 1
ATOM 8252 C C . ARG A 1 1008 ? -26.853 -3.603 51.973 1.00 95.75 1008 ARG A C 1
ATOM 8254 O O . ARG A 1 1008 ? -26.575 -2.953 50.968 1.00 95.75 1008 ARG A O 1
ATOM 8261 N N . ASN A 1 1009 ? -26.858 -3.086 53.213 1.00 95.25 1009 ASN A N 1
ATOM 8262 C CA . ASN A 1 1009 ? -26.672 -1.657 53.509 1.00 95.25 1009 ASN A CA 1
ATOM 8263 C C . ASN A 1 1009 ? -25.206 -1.208 53.360 1.00 95.25 1009 ASN A C 1
ATOM 8265 O O . ASN A 1 1009 ? -24.541 -0.750 54.289 1.00 95.25 1009 ASN A O 1
ATOM 8269 N N . ARG A 1 1010 ? -24.682 -1.376 52.154 1.00 92.81 1010 ARG A N 1
ATOM 8270 C CA . ARG A 1 1010 ? -23.316 -1.070 51.763 1.00 92.81 1010 ARG A CA 1
ATOM 8271 C C . ARG A 1 1010 ? -23.234 -0.949 50.249 1.00 92.81 1010 ARG A C 1
ATOM 8273 O O . ARG A 1 1010 ? -24.161 -1.307 49.517 1.00 92.81 1010 ARG A O 1
ATOM 8280 N N . GLN A 1 1011 ? -22.097 -0.454 49.781 1.00 92.75 1011 GLN A N 1
ATOM 8281 C CA . GLN A 1 1011 ? -21.746 -0.580 48.372 1.00 92.75 1011 GLN A CA 1
ATOM 8282 C C . GLN A 1 1011 ? -21.520 -2.060 48.026 1.00 92.75 1011 GLN A C 1
ATOM 8284 O O . GLN A 1 1011 ? -21.026 -2.797 48.888 1.00 92.75 1011 GLN A O 1
ATOM 8289 N N . PRO A 1 1012 ? -21.881 -2.504 46.807 1.00 91.31 1012 PRO A N 1
ATOM 8290 C CA . PRO A 1 1012 ? -21.626 -3.873 46.384 1.00 91.31 1012 PRO A CA 1
ATOM 8291 C C . PRO A 1 1012 ? -20.135 -4.225 46.545 1.00 91.31 1012 PRO A C 1
ATOM 8293 O O . PRO A 1 1012 ? -19.285 -3.426 46.146 1.00 91.31 1012 PRO A O 1
ATOM 8296 N N . PRO A 1 1013 ? -19.798 -5.378 47.149 1.00 89.62 1013 PRO A N 1
ATOM 8297 C CA . PRO A 1 1013 ? -18.417 -5.853 47.208 1.00 89.62 1013 PRO A CA 1
ATOM 8298 C C . PRO A 1 1013 ? -17.900 -6.226 45.809 1.00 89.62 1013 PRO A C 1
ATOM 8300 O O . PRO A 1 1013 ? -18.682 -6.377 44.874 1.00 89.62 1013 PRO A O 1
ATOM 8303 N N . GLU A 1 1014 ? -16.586 -6.425 45.667 1.00 81.94 1014 GLU A N 1
ATOM 8304 C CA . GLU A 1 1014 ? -15.993 -6.875 44.394 1.00 81.94 1014 GLU A CA 1
ATOM 8305 C C . GLU A 1 1014 ? -16.355 -8.336 44.053 1.00 81.94 1014 GLU A C 1
ATOM 8307 O O . GLU A 1 1014 ? -16.392 -8.705 42.881 1.00 81.94 1014 GLU A O 1
ATOM 8312 N N . GLU A 1 1015 ? -16.679 -9.158 45.058 1.00 87.62 1015 GLU A N 1
ATOM 8313 C CA . GLU A 1 1015 ? -17.010 -10.581 44.912 1.00 87.62 1015 GLU A CA 1
ATOM 8314 C C . GLU A 1 1015 ? -18.147 -11.032 45.847 1.00 87.62 1015 GLU A C 1
ATOM 8316 O O . GLU A 1 1015 ? -18.532 -10.333 46.790 1.00 87.62 1015 GLU A O 1
ATOM 8321 N N . GLY A 1 1016 ? -18.680 -12.229 45.590 1.00 93.25 1016 GLY A N 1
ATOM 8322 C CA . GLY A 1 1016 ? -19.689 -12.885 46.420 1.00 93.25 1016 GLY A CA 1
ATOM 8323 C C . GLY A 1 1016 ? -21.144 -12.606 46.011 1.00 93.25 1016 GLY A C 1
ATOM 8324 O O . GLY A 1 1016 ? -21.403 -11.884 45.046 1.00 93.25 1016 GLY A O 1
ATOM 8325 N N . PRO A 1 1017 ? -22.125 -13.153 46.758 1.00 95.50 1017 PRO A N 1
ATOM 8326 C CA . PRO A 1 1017 ? -23.518 -13.226 46.308 1.00 95.50 1017 PRO A CA 1
ATOM 8327 C C . PRO A 1 1017 ? -24.181 -11.878 46.002 1.00 95.50 1017 PRO A C 1
ATOM 8329 O O . PRO A 1 1017 ? -24.940 -11.767 45.045 1.00 95.50 1017 PRO A O 1
ATOM 8332 N N . MET A 1 1018 ? -23.879 -10.834 46.781 1.00 97.38 1018 MET A N 1
ATOM 8333 C CA . MET A 1 1018 ? -24.410 -9.487 46.529 1.00 97.38 1018 MET A CA 1
ATOM 8334 C C . MET A 1 1018 ? -23.883 -8.899 45.216 1.00 97.38 1018 MET A C 1
ATOM 8336 O O . MET A 1 1018 ? -24.629 -8.231 44.513 1.00 97.38 1018 MET A O 1
ATOM 8340 N N . CYS A 1 1019 ? -22.610 -9.136 44.893 1.00 95.88 1019 CYS A N 1
ATOM 8341 C CA . CYS A 1 1019 ? -22.012 -8.695 43.636 1.00 95.88 1019 CYS A CA 1
ATOM 8342 C C . CYS A 1 1019 ? -22.654 -9.436 42.454 1.00 95.88 1019 CYS A C 1
ATOM 8344 O O . CYS A 1 1019 ? -23.131 -8.822 41.505 1.00 95.88 1019 CYS A O 1
ATOM 8346 N N . GLU A 1 1020 ? -22.747 -10.760 42.549 1.00 97.44 1020 GLU A N 1
ATOM 8347 C CA . GLU A 1 1020 ? -23.234 -11.632 41.475 1.00 97.44 1020 GLU A CA 1
ATOM 8348 C C . GLU A 1 1020 ? -24.722 -11.410 41.147 1.00 97.44 1020 GLU A C 1
ATOM 8350 O O . GLU A 1 1020 ? -25.095 -11.383 39.972 1.00 97.44 1020 GLU A O 1
ATOM 8355 N N . LEU A 1 1021 ? -25.554 -11.124 42.157 1.00 98.19 1021 LEU A N 1
ATOM 8356 C CA . LEU A 1 1021 ? -26.956 -10.724 41.964 1.00 98.19 1021 LEU A CA 1
ATOM 8357 C C . LEU A 1 1021 ? -27.123 -9.442 41.146 1.00 98.19 1021 LEU A C 1
ATOM 8359 O O . LEU A 1 1021 ? -28.194 -9.235 40.583 1.00 98.19 1021 LEU A O 1
ATOM 8363 N N . LEU A 1 1022 ? -26.098 -8.590 41.090 1.00 97.69 1022 LEU A N 1
ATOM 8364 C CA . LEU A 1 1022 ? -26.125 -7.310 40.383 1.00 97.69 1022 LEU A CA 1
ATOM 8365 C C . LEU A 1 1022 ? -25.333 -7.342 39.066 1.00 97.69 1022 LEU A C 1
ATOM 8367 O O . LEU A 1 1022 ? -25.619 -6.534 38.198 1.00 97.69 1022 LEU A O 1
ATOM 8371 N N . TRP A 1 1023 ? -24.371 -8.258 38.899 1.00 96.31 1023 TRP A N 1
ATOM 8372 C CA . TRP A 1 1023 ? -23.394 -8.204 37.795 1.00 96.31 1023 TRP A CA 1
ATOM 8373 C C . TRP A 1 1023 ? -23.274 -9.462 36.926 1.00 96.31 1023 TRP A C 1
ATOM 8375 O O . TRP A 1 1023 ? -22.666 -9.399 35.857 1.00 96.31 1023 TRP A O 1
ATOM 8385 N N . SER A 1 1024 ? -23.763 -10.622 37.373 1.00 97.19 1024 SER A N 1
ATOM 8386 C CA . SER A 1 1024 ? -23.598 -11.864 36.606 1.00 97.19 1024 SER A CA 1
ATOM 8387 C C . SER A 1 1024 ? -24.489 -11.894 35.358 1.00 97.19 1024 SER A C 1
ATOM 8389 O O . SER A 1 1024 ? -25.613 -11.397 35.384 1.00 97.19 1024 SER A O 1
ATOM 8391 N N . ASP A 1 1025 ? -24.025 -12.558 34.296 1.00 97.25 1025 ASP A N 1
ATOM 8392 C CA . ASP A 1 1025 ? -24.759 -12.729 33.031 1.00 97.25 1025 ASP A CA 1
ATOM 8393 C C . ASP A 1 1025 ? -24.930 -14.219 32.669 1.00 97.25 1025 ASP A C 1
ATOM 8395 O O . ASP A 1 1025 ? -24.042 -15.028 32.955 1.00 97.25 1025 ASP A O 1
ATOM 8399 N N . PRO A 1 1026 ? -26.028 -14.619 32.007 1.00 97.12 1026 PRO A N 1
ATOM 8400 C CA . PRO A 1 1026 ? -26.154 -15.967 31.457 1.00 97.12 1026 PRO A CA 1
ATOM 8401 C C . PRO A 1 1026 ? -25.172 -16.205 30.294 1.00 97.12 1026 PRO A C 1
ATOM 8403 O O . PRO A 1 1026 ? -24.782 -15.283 29.574 1.00 97.12 1026 PRO A O 1
ATOM 8406 N N . MET A 1 1027 ? -24.780 -17.463 30.078 1.00 95.38 1027 MET A N 1
ATOM 8407 C CA . MET A 1 1027 ? -24.037 -17.896 28.890 1.00 95.38 1027 MET A CA 1
ATOM 8408 C C . MET A 1 1027 ? -24.642 -19.176 28.307 1.00 95.38 1027 MET A C 1
ATOM 8410 O O . MET A 1 1027 ? -25.117 -20.023 29.056 1.00 95.38 1027 MET A O 1
ATOM 8414 N N . PRO A 1 1028 ? -24.596 -19.379 26.981 1.00 89.62 1028 PRO A N 1
ATOM 8415 C CA . PRO A 1 1028 ? -25.269 -20.519 26.362 1.00 89.62 1028 PRO A CA 1
ATOM 8416 C C . PRO A 1 1028 ? -24.595 -21.865 26.669 1.00 89.62 1028 PRO A C 1
ATOM 8418 O O . PRO A 1 1028 ? -25.249 -22.903 26.593 1.00 89.62 1028 PRO A O 1
ATOM 8421 N N . GLN A 1 1029 ? -23.297 -21.879 26.993 1.00 93.00 1029 GLN A N 1
ATOM 8422 C CA . GLN A 1 1029 ? -22.577 -23.109 27.330 1.00 93.00 1029 GLN A CA 1
ATOM 8423 C C . GLN A 1 1029 ? -22.776 -23.494 28.800 1.00 93.00 1029 GLN A C 1
ATOM 8425 O O . GLN A 1 1029 ? -22.929 -22.635 29.660 1.00 93.00 1029 GLN A O 1
ATOM 8430 N N . ASN A 1 1030 ? -22.703 -24.791 29.108 1.00 95.38 1030 ASN A N 1
ATOM 8431 C CA . ASN A 1 1030 ? -22.697 -25.266 30.494 1.00 95.38 1030 ASN A CA 1
ATOM 8432 C C . ASN A 1 1030 ? -21.447 -24.798 31.261 1.00 95.38 1030 ASN A C 1
ATOM 8434 O O . ASN A 1 1030 ? -20.379 -24.587 30.682 1.00 95.38 1030 ASN A O 1
ATOM 8438 N N . GLY A 1 1031 ? -21.566 -24.726 32.584 1.00 95.00 1031 GLY A N 1
ATOM 8439 C CA . GLY A 1 1031 ? -20.502 -24.374 33.511 1.00 95.00 1031 GLY A CA 1
ATOM 8440 C C . GLY A 1 1031 ? -20.509 -22.897 33.895 1.00 95.00 1031 GLY A C 1
ATOM 8441 O O . GLY A 1 1031 ? -21.556 -22.254 33.974 1.00 95.00 1031 GLY A O 1
ATOM 8442 N N . ARG A 1 1032 ? -19.320 -22.363 34.181 1.00 95.69 1032 ARG A N 1
ATOM 8443 C CA . ARG A 1 1032 ? -19.107 -20.954 34.530 1.00 95.69 1032 ARG A CA 1
ATOM 8444 C C . ARG A 1 1032 ? -17.897 -20.401 33.800 1.00 95.69 1032 ARG A C 1
ATOM 8446 O O . ARG A 1 1032 ? -16.934 -21.132 33.574 1.00 95.69 1032 ARG A O 1
ATOM 8453 N N . ALA A 1 1033 ? -17.926 -19.110 33.500 1.00 91.00 1033 ALA A N 1
ATOM 8454 C CA . ALA A 1 1033 ? -16.789 -18.392 32.939 1.00 91.00 1033 ALA A CA 1
ATOM 8455 C C . ALA A 1 1033 ? -16.585 -17.041 33.648 1.00 91.00 1033 ALA A C 1
ATOM 8457 O O . ALA A 1 1033 ? -17.516 -16.523 34.273 1.00 91.00 1033 ALA A O 1
ATOM 8458 N N . PRO A 1 1034 ? -15.377 -16.453 33.589 1.00 88.44 1034 PRO A N 1
ATOM 8459 C CA . PRO A 1 1034 ? -15.159 -15.086 34.046 1.00 88.44 1034 PRO A CA 1
ATOM 8460 C C . PRO A 1 1034 ? -16.100 -14.114 33.331 1.00 88.44 1034 PRO A C 1
ATOM 8462 O O . PRO A 1 1034 ? -16.280 -14.205 32.117 1.00 88.44 1034 PRO A O 1
ATOM 8465 N N . SER A 1 1035 ? -16.676 -13.166 34.072 1.00 89.00 1035 SER A N 1
ATOM 8466 C CA . SER A 1 1035 ? -17.587 -12.180 33.491 1.00 89.00 1035 SER A CA 1
ATOM 8467 C C . SER A 1 1035 ? -16.926 -11.371 32.376 1.00 89.00 1035 SER A C 1
ATOM 8469 O O . SER A 1 1035 ? -15.839 -10.811 32.552 1.00 89.00 1035 SER A O 1
ATOM 8471 N N . LYS A 1 1036 ? -17.637 -11.215 31.252 1.00 85.00 1036 LYS A N 1
ATOM 8472 C CA . LYS A 1 1036 ? -17.262 -10.285 30.174 1.00 85.00 1036 LYS A CA 1
ATOM 8473 C C . LYS A 1 1036 ? -17.143 -8.836 30.658 1.00 85.00 1036 LYS A C 1
ATOM 8475 O O . LYS A 1 1036 ? -16.425 -8.041 30.053 1.00 85.00 1036 LYS A O 1
ATOM 8480 N N . ARG A 1 1037 ? -17.782 -8.510 31.785 1.00 83.38 1037 ARG A N 1
ATOM 8481 C CA . ARG A 1 1037 ? -17.758 -7.198 32.447 1.00 83.38 1037 ARG A CA 1
ATOM 8482 C C . ARG A 1 1037 ? -16.583 -7.027 33.403 1.00 83.38 1037 ARG A C 1
ATOM 8484 O O . ARG A 1 1037 ? -16.350 -5.921 33.860 1.00 83.38 1037 ARG A O 1
ATOM 8491 N N . GLY A 1 1038 ? -15.832 -8.092 33.700 1.00 82.94 1038 GLY A N 1
ATOM 8492 C CA . GLY A 1 1038 ? -14.708 -8.070 34.644 1.00 82.94 1038 GLY A CA 1
ATOM 8493 C C . GLY A 1 1038 ? -15.106 -8.088 36.127 1.00 82.94 1038 GLY A C 1
ATOM 8494 O O . GLY A 1 1038 ? -14.220 -8.037 36.977 1.00 82.94 1038 GLY A O 1
ATOM 8495 N N . VAL A 1 1039 ? -16.408 -8.171 36.421 1.00 86.38 1039 VAL A N 1
ATOM 8496 C CA . VAL A 1 1039 ? -17.019 -8.259 37.758 1.00 86.38 1039 VAL A CA 1
ATOM 8497 C C . VAL A 1 1039 ? -18.204 -9.233 37.677 1.00 86.38 1039 VAL A C 1
ATOM 8499 O O . VAL A 1 1039 ? -18.914 -9.245 36.670 1.00 86.38 1039 VAL A O 1
ATOM 8502 N N . GLY A 1 1040 ? -18.393 -10.080 38.693 1.00 91.94 1040 GLY A N 1
ATOM 8503 C CA . GLY A 1 1040 ? -19.362 -11.186 38.670 1.00 91.94 1040 GLY A CA 1
ATOM 8504 C C . GLY A 1 1040 ? -18.880 -12.402 37.864 1.00 91.94 1040 GLY A C 1
ATOM 8505 O O . GLY A 1 1040 ? -17.684 -12.565 37.603 1.00 91.94 1040 GLY A O 1
ATOM 8506 N N . CYS A 1 1041 ? -19.809 -13.262 37.438 1.00 94.62 1041 CYS A N 1
ATOM 8507 C CA . CYS A 1 1041 ? -19.502 -14.438 36.617 1.00 94.62 1041 CYS A CA 1
ATOM 8508 C C . CYS A 1 1041 ? -20.487 -14.615 35.455 1.00 94.62 1041 CYS A C 1
ATOM 8510 O O . CYS A 1 1041 ? -21.573 -14.039 35.445 1.00 94.62 1041 CYS A O 1
ATOM 8512 N N . GLN A 1 1042 ? -20.101 -15.427 34.476 1.00 96.56 1042 GLN A N 1
ATOM 8513 C CA . GLN A 1 1042 ? -21.036 -16.003 33.519 1.00 96.56 1042 GLN A CA 1
ATOM 8514 C C . GLN A 1 1042 ? -21.468 -17.389 33.990 1.00 96.56 1042 GLN A C 1
ATOM 8516 O O . GLN A 1 1042 ? -20.629 -18.153 34.476 1.00 96.56 1042 GLN A O 1
ATOM 8521 N N . PHE A 1 1043 ? -22.749 -17.722 33.838 1.00 98.06 1043 PHE A N 1
ATOM 8522 C CA . PHE A 1 1043 ? -23.314 -18.996 34.293 1.00 98.06 1043 PHE A CA 1
ATOM 8523 C C . PHE A 1 1043 ? -24.131 -19.685 33.198 1.00 98.06 1043 PHE A C 1
ATOM 8525 O O . PHE A 1 1043 ? -24.887 -19.036 32.481 1.00 98.06 1043 PHE A O 1
ATOM 8532 N N . GLY A 1 1044 ? -23.970 -21.002 33.078 1.00 97.69 1044 GLY A N 1
ATOM 8533 C CA . GLY A 1 1044 ? -24.612 -21.818 32.053 1.00 97.69 1044 GLY A CA 1
ATOM 8534 C C . GLY A 1 1044 ? -26.006 -22.352 32.407 1.00 97.69 1044 GLY A C 1
ATOM 8535 O O . GLY A 1 1044 ? -26.470 -22.199 33.547 1.00 97.69 1044 GLY A O 1
ATOM 8536 N N . PRO A 1 1045 ? -26.662 -23.056 31.462 1.00 98.12 1045 PRO A N 1
ATOM 8537 C CA . PRO A 1 1045 ? -27.968 -23.681 31.678 1.00 98.12 1045 PRO A CA 1
ATOM 8538 C C . PRO A 1 1045 ? -27.989 -24.681 32.840 1.00 98.12 1045 PRO A C 1
ATOM 8540 O O . PRO A 1 1045 ? -28.960 -24.734 33.599 1.00 98.12 1045 PRO A O 1
ATOM 8543 N N . ASP A 1 1046 ? -26.908 -25.442 33.029 1.00 97.69 1046 ASP A N 1
ATOM 8544 C CA . ASP A 1 1046 ? -26.766 -26.406 34.123 1.00 97.69 1046 ASP A CA 1
ATOM 8545 C C . ASP A 1 1046 ? -26.733 -25.730 35.502 1.00 97.69 1046 ASP A C 1
ATOM 8547 O O . ASP A 1 1046 ? -27.337 -26.236 36.451 1.00 97.69 1046 ASP A O 1
ATOM 8551 N N . VAL A 1 1047 ? -26.084 -24.566 35.613 1.00 98.31 1047 VAL A N 1
ATOM 8552 C CA . VAL A 1 1047 ? -26.057 -23.760 36.842 1.00 98.31 1047 VAL A CA 1
ATOM 8553 C C . VAL A 1 1047 ? -27.458 -23.262 37.174 1.00 98.31 1047 VAL A C 1
ATOM 8555 O O . VAL A 1 1047 ? -27.926 -23.438 38.302 1.00 98.31 1047 VAL A O 1
ATOM 8558 N N . THR A 1 1048 ? -28.168 -22.713 36.183 1.00 98.62 1048 THR A N 1
ATOM 8559 C CA . THR A 1 1048 ? -29.565 -22.290 36.349 1.00 98.62 1048 THR A CA 1
ATOM 8560 C C . THR A 1 1048 ? -30.447 -23.451 36.784 1.00 98.62 1048 THR A C 1
ATOM 8562 O O . THR A 1 1048 ? -31.177 -23.338 37.768 1.00 98.62 1048 THR A O 1
ATOM 8565 N N . GLN A 1 1049 ? -30.346 -24.602 36.123 1.00 98.12 1049 GLN A N 1
ATOM 8566 C CA . GLN A 1 1049 ? -31.149 -25.771 36.461 1.00 98.12 1049 GLN A CA 1
ATOM 8567 C C . GLN A 1 1049 ? -30.878 -26.288 37.881 1.00 98.12 1049 GLN A C 1
ATOM 8569 O O . GLN A 1 1049 ? -31.827 -26.631 38.591 1.00 98.12 1049 GLN A O 1
ATOM 8574 N N . LYS A 1 1050 ? -29.610 -26.347 38.308 1.00 98.12 1050 LYS A N 1
ATOM 8575 C CA . LYS A 1 1050 ? -29.236 -26.769 39.666 1.00 98.12 1050 LYS A CA 1
ATOM 8576 C C . LYS A 1 1050 ? -29.787 -25.816 40.720 1.00 98.12 1050 LYS A C 1
ATOM 8578 O O . LYS A 1 1050 ? -30.404 -26.280 41.677 1.00 98.12 1050 LYS A O 1
ATOM 8583 N N . PHE A 1 1051 ? -29.623 -24.509 40.517 1.00 98.62 1051 PHE A N 1
ATOM 8584 C CA . PHE A 1 1051 ? -30.112 -23.493 41.447 1.00 98.62 1051 PHE A CA 1
ATOM 8585 C C . PHE A 1 1051 ? -31.640 -23.537 41.592 1.00 98.62 1051 PHE A C 1
ATOM 8587 O O . PHE A 1 1051 ? -32.155 -23.542 42.713 1.00 98.62 1051 PHE A O 1
ATOM 8594 N N . LEU A 1 1052 ? -32.363 -23.629 40.470 1.00 98.62 1052 LEU A N 1
ATOM 8595 C CA . LEU A 1 1052 ? -33.824 -23.725 40.458 1.00 98.62 1052 LEU A CA 1
ATOM 8596 C C . LEU A 1 1052 ? -34.309 -24.993 41.167 1.00 98.62 1052 LEU A C 1
ATOM 8598 O O . LEU A 1 1052 ? -35.197 -24.927 42.014 1.00 98.62 1052 LEU A O 1
ATOM 8602 N N . LYS A 1 1053 ? -33.671 -26.141 40.899 1.00 98.19 1053 LYS A N 1
ATOM 8603 C CA . LYS A 1 1053 ? -33.995 -27.411 41.563 1.00 98.19 1053 LYS A CA 1
ATOM 8604 C C . LYS A 1 1053 ? -33.738 -27.355 43.071 1.00 98.19 1053 LYS A C 1
ATOM 8606 O O . LYS A 1 1053 ? -34.574 -27.827 43.839 1.00 98.19 1053 LYS A O 1
ATOM 8611 N N . LEU A 1 1054 ? -32.605 -26.786 43.491 1.00 97.88 1054 LEU A N 1
ATOM 8612 C CA . LEU A 1 1054 ? -32.240 -26.634 44.903 1.00 97.88 1054 LEU A CA 1
ATOM 8613 C C . LEU A 1 1054 ? -33.265 -25.777 45.658 1.00 97.88 1054 LEU A C 1
ATOM 8615 O O . LEU A 1 1054 ? -33.666 -26.120 46.768 1.00 97.88 1054 LEU A O 1
ATOM 8619 N N . ASN A 1 1055 ? -33.717 -24.690 45.031 1.00 98.19 1055 ASN A N 1
ATOM 8620 C CA . ASN A 1 1055 ? -34.596 -23.699 45.648 1.00 98.19 1055 ASN A CA 1
ATOM 8621 C C . ASN A 1 1055 ? -36.090 -23.896 45.342 1.00 98.19 1055 ASN A C 1
ATOM 8623 O O . ASN A 1 1055 ? -36.903 -23.107 45.816 1.00 98.19 1055 ASN A O 1
ATOM 8627 N N . LYS A 1 1056 ? -36.454 -24.961 44.611 1.00 98.06 1056 LYS A N 1
ATOM 8628 C CA . LYS A 1 1056 ? -37.832 -25.289 44.194 1.00 98.06 1056 LYS A CA 1
ATOM 8629 C C . LYS A 1 1056 ? -38.509 -24.157 43.406 1.00 98.06 1056 LYS A C 1
ATOM 8631 O O . LYS A 1 1056 ? -39.654 -23.816 43.674 1.00 98.06 1056 LYS A O 1
ATOM 8636 N N . LEU A 1 1057 ? -37.777 -23.592 42.452 1.00 98.44 1057 LEU A N 1
ATOM 8637 C CA . LEU A 1 1057 ? -38.231 -22.532 41.552 1.00 98.44 1057 LEU A CA 1
ATOM 8638 C C . LEU A 1 1057 ? -38.437 -23.079 40.132 1.00 98.44 1057 LEU A C 1
ATOM 8640 O O . LEU A 1 1057 ? -37.787 -24.049 39.737 1.00 98.44 1057 LEU A O 1
ATOM 8644 N N . ASP A 1 1058 ? -39.283 -22.408 39.358 1.00 98.12 1058 ASP A N 1
ATOM 8645 C CA . ASP A 1 1058 ? -39.602 -22.756 37.973 1.00 98.12 1058 ASP A CA 1
ATOM 8646 C C . ASP A 1 1058 ? -38.602 -22.114 36.997 1.00 98.12 1058 ASP A C 1
ATOM 8648 O O . ASP A 1 1058 ? -38.028 -22.800 36.149 1.00 98.12 1058 ASP A O 1
ATOM 8652 N N . TYR A 1 1059 ? -38.351 -20.807 37.142 1.00 98.69 1059 TYR A N 1
ATOM 8653 C CA . TYR A 1 1059 ? -37.406 -20.042 36.322 1.00 98.69 1059 TYR A CA 1
ATOM 8654 C C . TYR A 1 1059 ? -36.953 -18.747 37.021 1.00 98.69 1059 TYR A C 1
ATOM 8656 O O . TYR A 1 1059 ? -37.488 -18.361 38.065 1.00 98.69 1059 TYR A O 1
ATOM 8664 N N . VAL A 1 1060 ? -35.948 -18.074 36.449 1.00 98.69 1060 VAL A N 1
ATOM 8665 C CA . VAL A 1 1060 ? -35.499 -16.742 36.884 1.00 98.69 1060 VAL A CA 1
ATOM 8666 C C . VAL A 1 1060 ? -35.778 -15.675 35.827 1.00 98.69 1060 VAL A C 1
ATOM 8668 O O . VAL A 1 1060 ? -35.675 -15.940 34.628 1.00 98.69 1060 VAL A O 1
ATOM 8671 N N . VAL A 1 1061 ? -36.095 -14.462 36.278 1.00 98.81 1061 VAL A N 1
ATOM 8672 C CA . VAL A 1 1061 ? -36.179 -13.253 35.445 1.00 98.81 1061 VAL A CA 1
ATOM 8673 C C . VAL A 1 1061 ? -35.062 -12.303 35.847 1.00 98.81 1061 VAL A C 1
ATOM 8675 O O . VAL A 1 1061 ? -34.833 -12.072 37.034 1.00 98.81 1061 VAL A O 1
ATOM 8678 N N . ARG A 1 1062 ? -34.378 -11.742 34.858 1.00 98.69 1062 ARG A N 1
ATOM 8679 C CA . ARG A 1 1062 ? -33.282 -10.802 35.044 1.00 98.69 1062 ARG A CA 1
ATOM 8680 C C . ARG A 1 1062 ? -33.275 -9.692 33.998 1.00 98.69 1062 ARG A C 1
ATOM 8682 O O . ARG A 1 1062 ? -34.092 -9.745 33.084 1.00 98.69 1062 ARG A O 1
ATOM 8689 N N . SER A 1 1063 ? -32.389 -8.704 34.131 1.00 98.50 1063 SER A N 1
ATOM 8690 C CA . SER A 1 1063 ? -32.346 -7.527 33.245 1.00 98.50 1063 SER A CA 1
ATOM 8691 C C . SER A 1 1063 ? -30.932 -7.241 32.704 1.00 98.50 1063 SER A C 1
ATOM 8693 O O . SER A 1 1063 ? -30.432 -8.115 32.003 1.00 98.50 1063 SER A O 1
ATOM 8695 N N . HIS A 1 1064 ? -30.280 -6.100 33.001 1.00 96.56 1064 HIS A N 1
ATOM 8696 C CA . HIS A 1 1064 ? -28.826 -5.794 32.871 1.00 96.56 1064 HIS A CA 1
ATOM 8697 C C . HIS A 1 1064 ? -28.169 -5.884 31.469 1.00 96.56 1064 HIS A C 1
ATOM 8699 O O . HIS A 1 1064 ? -27.056 -5.398 31.239 1.00 96.56 1064 HIS A O 1
ATOM 8705 N N . GLU A 1 1065 ? -28.779 -6.589 30.519 1.00 92.12 1065 GLU A N 1
ATOM 8706 C CA . GLU A 1 1065 ? -28.308 -6.787 29.153 1.00 92.12 1065 GLU A CA 1
ATOM 8707 C C . GLU A 1 1065 ? -29.351 -6.274 28.169 1.00 92.12 1065 GLU A C 1
ATOM 8709 O O . GLU A 1 1065 ? -30.479 -6.765 28.128 1.00 92.12 1065 GLU A O 1
ATOM 8714 N N . VAL A 1 1066 ? -28.931 -5.341 27.314 1.00 89.81 1066 VAL A N 1
ATOM 8715 C CA . VAL A 1 1066 ? -29.732 -4.866 26.183 1.00 89.81 1066 VAL A CA 1
ATOM 8716 C C . VAL A 1 1066 ? -30.050 -6.041 25.255 1.00 89.81 1066 VAL A C 1
ATOM 8718 O O . VAL A 1 1066 ? -29.157 -6.810 24.886 1.00 89.81 1066 VAL A O 1
ATOM 8721 N N . LYS A 1 1067 ? -31.314 -6.157 24.838 1.00 91.06 1067 LYS A N 1
ATOM 8722 C CA . LYS A 1 1067 ? -31.790 -7.150 23.863 1.00 91.06 1067 LYS A CA 1
ATOM 8723 C C . LYS A 1 1067 ? -32.556 -6.458 22.746 1.00 91.06 1067 LYS A C 1
ATOM 8725 O O . LYS A 1 1067 ? -33.328 -5.544 23.013 1.00 91.06 1067 LYS A O 1
ATOM 8730 N N . ASN A 1 1068 ? -32.369 -6.914 21.507 1.00 86.00 1068 ASN A N 1
ATOM 8731 C CA . ASN A 1 1068 ? -32.953 -6.272 20.323 1.00 86.00 1068 ASN A CA 1
ATOM 8732 C C . ASN A 1 1068 ? -34.481 -6.164 20.400 1.00 86.00 1068 ASN A C 1
ATOM 8734 O O . ASN A 1 1068 ? -35.027 -5.105 20.113 1.00 86.00 1068 ASN A O 1
ATOM 8738 N N . ASP A 1 1069 ? -35.160 -7.222 20.845 1.00 93.00 1069 ASP A N 1
ATOM 8739 C CA . ASP A 1 1069 ? -36.618 -7.237 21.025 1.00 93.00 1069 ASP A CA 1
ATOM 8740 C C . ASP A 1 1069 ? -37.054 -6.815 22.441 1.00 93.00 1069 ASP A C 1
ATOM 8742 O O . ASP A 1 1069 ? -38.205 -7.002 22.825 1.00 93.00 1069 ASP A O 1
ATOM 8746 N N . GLY A 1 1070 ? -36.139 -6.271 23.249 1.00 94.31 1070 GLY A N 1
ATOM 8747 C CA . GLY A 1 1070 ? -36.378 -5.905 24.647 1.00 94.31 1070 GLY A CA 1
ATOM 8748 C C . GLY A 1 1070 ? -36.428 -7.090 25.617 1.00 94.31 1070 GLY A C 1
ATOM 8749 O O . GLY A 1 1070 ? -36.479 -6.885 26.825 1.00 94.31 1070 GLY A O 1
ATOM 8750 N N . TYR A 1 1071 ? -36.384 -8.334 25.136 1.00 98.19 1071 TYR A N 1
ATOM 8751 C CA . TYR A 1 1071 ? -36.289 -9.525 25.982 1.00 98.19 1071 TYR A CA 1
ATOM 8752 C C . TYR A 1 1071 ? -35.544 -10.672 25.283 1.00 98.19 1071 TYR A C 1
ATOM 8754 O O . TYR A 1 1071 ? -35.350 -10.654 24.069 1.00 98.19 1071 TYR A O 1
ATOM 8762 N N . GLU A 1 1072 ? -35.131 -11.679 26.053 1.00 97.62 1072 GLU A N 1
ATOM 8763 C CA . GLU A 1 1072 ? -34.572 -12.936 25.545 1.00 97.62 1072 GLU A CA 1
ATOM 8764 C C . GLU A 1 1072 ? -34.926 -14.092 26.485 1.00 97.62 1072 GLU A C 1
ATOM 8766 O O . GLU A 1 1072 ? -34.920 -13.938 27.707 1.00 97.62 1072 GLU A O 1
ATOM 8771 N N . VAL A 1 1073 ? -35.219 -15.262 25.915 1.00 98.19 1073 VAL A N 1
ATOM 8772 C CA . VAL A 1 1073 ? -35.486 -16.494 26.664 1.00 98.19 1073 VAL A CA 1
ATOM 8773 C C . VAL A 1 1073 ? -34.327 -17.461 26.450 1.00 98.19 1073 VAL A C 1
ATOM 8775 O O . VAL A 1 1073 ? -34.128 -17.962 25.346 1.00 98.19 1073 VAL A O 1
ATOM 8778 N N . ALA A 1 1074 ? -33.572 -17.731 27.511 1.00 95.94 1074 ALA A N 1
ATOM 8779 C CA . ALA A 1 1074 ? -32.381 -18.571 27.505 1.00 95.94 1074 ALA A CA 1
ATOM 8780 C C . ALA A 1 1074 ? -32.526 -19.777 28.452 1.00 95.94 1074 ALA A C 1
ATOM 8782 O O . ALA A 1 1074 ? -33.498 -19.910 29.204 1.00 95.94 1074 ALA A O 1
ATOM 8783 N N . HIS A 1 1075 ? -31.533 -20.670 28.409 1.00 98.00 1075 HIS A N 1
ATOM 8784 C CA . HIS A 1 1075 ? -31.406 -21.838 29.294 1.00 98.00 1075 HIS A CA 1
ATOM 8785 C C . HIS A 1 1075 ? -32.681 -22.698 29.316 1.00 98.00 1075 HIS A C 1
ATOM 8787 O O . HIS A 1 1075 ? -33.235 -22.982 30.377 1.00 98.00 1075 HIS A O 1
ATOM 8793 N N . ASP A 1 1076 ? -33.183 -23.054 28.131 1.00 95.62 1076 ASP A N 1
ATOM 8794 C CA . ASP A 1 1076 ? -34.388 -23.875 27.955 1.00 95.62 1076 ASP A CA 1
ATOM 8795 C C . ASP A 1 1076 ? -35.638 -23.295 28.645 1.00 95.62 1076 ASP A C 1
ATOM 8797 O O . ASP A 1 1076 ? -36.422 -24.014 29.265 1.00 95.62 1076 ASP A O 1
ATOM 8801 N N . GLY A 1 1077 ? -35.807 -21.970 28.578 1.00 95.81 1077 GLY A N 1
ATOM 8802 C CA . GLY A 1 1077 ? -36.947 -21.270 29.179 1.00 95.81 1077 GLY A CA 1
ATOM 8803 C C . GLY A 1 1077 ? -36.774 -20.905 30.652 1.00 95.81 1077 GLY A C 1
ATOM 8804 O O . GLY A 1 1077 ? -37.694 -20.359 31.253 1.00 95.81 1077 GLY A O 1
ATOM 8805 N N . LYS A 1 1078 ? -35.612 -21.195 31.248 1.00 98.19 1078 LYS A N 1
ATOM 8806 C CA . LYS A 1 1078 ? -35.387 -21.051 32.694 1.00 98.19 1078 LYS A CA 1
ATOM 8807 C C . LYS A 1 1078 ? -34.671 -19.772 33.106 1.00 98.19 1078 LYS A C 1
ATOM 8809 O O . LYS A 1 1078 ? -34.642 -19.467 34.298 1.00 98.19 1078 LYS A O 1
ATOM 8814 N N . CYS A 1 1079 ? -34.082 -19.042 32.164 1.00 98.56 1079 CYS A N 1
ATOM 8815 C CA . CYS A 1 1079 ? -33.462 -17.744 32.410 1.00 98.56 1079 CYS A CA 1
ATOM 8816 C C . CYS A 1 1079 ? -33.995 -16.739 31.393 1.00 98.56 1079 CYS A C 1
ATOM 8818 O O . CYS A 1 1079 ? -33.779 -16.896 30.194 1.00 98.56 1079 CYS A O 1
ATOM 8820 N N . ILE A 1 1080 ? -34.730 -15.738 31.866 1.00 98.69 1080 ILE A N 1
ATOM 8821 C CA . ILE A 1 1080 ? -35.386 -14.746 31.014 1.00 98.69 1080 ILE A CA 1
ATOM 8822 C C . ILE A 1 1080 ? -34.748 -13.390 31.268 1.00 98.69 1080 ILE A C 1
ATOM 8824 O O . ILE A 1 1080 ? -34.740 -12.931 32.405 1.00 98.69 1080 ILE A O 1
ATOM 8828 N N . THR A 1 1081 ? -34.277 -12.734 30.215 1.00 98.69 1081 THR A N 1
ATOM 8829 C CA . THR A 1 1081 ? -33.806 -11.348 30.262 1.00 98.69 1081 THR A CA 1
ATOM 8830 C C . THR A 1 1081 ? -34.924 -10.415 29.803 1.00 98.69 1081 THR A C 1
ATOM 8832 O O . THR A 1 1081 ? -35.517 -10.667 28.758 1.00 98.69 1081 THR A O 1
ATOM 8835 N N . VAL A 1 1082 ? -35.208 -9.342 30.544 1.00 98.62 1082 VAL A N 1
ATOM 8836 C CA . VAL A 1 1082 ? -36.135 -8.260 30.170 1.00 98.62 1082 VAL A CA 1
ATOM 8837 C C . VAL A 1 1082 ? -35.444 -6.905 30.308 1.00 98.62 1082 VAL A C 1
ATOM 8839 O O . VAL A 1 1082 ? -34.769 -6.647 31.295 1.00 98.62 1082 VAL A O 1
ATOM 8842 N N . 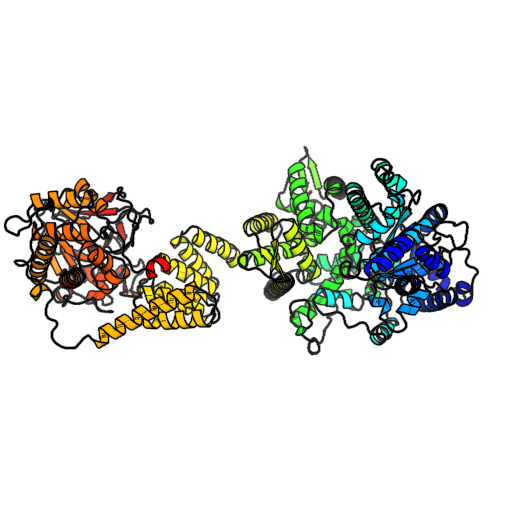PHE A 1 1083 ? -35.613 -6.031 29.322 1.00 98.44 1083 PHE A N 1
ATOM 8843 C CA . PHE A 1 1083 ? -34.957 -4.731 29.244 1.00 98.44 1083 PHE A CA 1
ATOM 8844 C C . PHE A 1 1083 ? -35.969 -3.673 28.795 1.00 98.44 1083 PHE A C 1
ATOM 8846 O O . PHE A 1 1083 ? -36.617 -3.829 27.759 1.00 98.44 1083 PHE A O 1
ATOM 8853 N N . SER A 1 1084 ? -36.140 -2.605 29.576 1.00 98.62 1084 SER A N 1
ATOM 8854 C CA . SER A 1 1084 ? -37.257 -1.658 29.427 1.00 98.62 1084 SER A CA 1
ATOM 8855 C C . SER A 1 1084 ? -36.840 -0.266 28.921 1.00 98.62 1084 SER A C 1
ATOM 8857 O O . SER A 1 1084 ? -37.669 0.645 28.896 1.00 98.62 1084 SER A O 1
ATOM 8859 N N . ALA A 1 1085 ? -35.600 -0.108 28.451 1.00 97.94 1085 ALA A N 1
ATOM 8860 C CA . ALA A 1 1085 ? -35.100 1.112 27.817 1.00 97.94 1085 ALA A CA 1
ATOM 8861 C C . ALA A 1 1085 ? -35.022 0.930 26.281 1.00 97.94 1085 ALA A C 1
ATOM 8863 O O . ALA A 1 1085 ? -34.034 0.392 25.766 1.00 97.94 1085 ALA A O 1
ATOM 8864 N N . PRO A 1 1086 ? -36.069 1.299 25.517 1.00 97.38 1086 PRO A N 1
ATOM 8865 C CA . PRO A 1 1086 ? -36.033 1.241 24.057 1.00 97.38 1086 PRO A CA 1
ATOM 8866 C C . PRO A 1 1086 ? -35.051 2.275 23.489 1.00 97.38 1086 PRO A C 1
ATOM 8868 O O . PRO A 1 1086 ? -34.826 3.316 24.097 1.00 97.38 1086 PRO A O 1
ATOM 8871 N N . ASN A 1 1087 ? -34.484 2.002 22.313 1.00 94.75 1087 ASN A N 1
ATOM 8872 C CA . ASN A 1 1087 ? -33.448 2.805 21.661 1.00 94.75 1087 ASN A CA 1
ATOM 8873 C C . ASN A 1 1087 ? -32.380 3.293 22.650 1.00 94.75 1087 ASN A C 1
ATOM 8875 O O . ASN A 1 1087 ? -32.107 4.488 22.754 1.00 94.75 1087 ASN A O 1
ATOM 8879 N N . TYR A 1 1088 ? -31.814 2.358 23.411 1.00 91.19 1088 TYR A N 1
ATOM 8880 C CA . TYR A 1 1088 ? -30.961 2.664 24.549 1.00 91.19 1088 TYR A CA 1
ATOM 8881 C C . TYR A 1 1088 ? -29.849 3.660 24.187 1.00 91.19 1088 TYR A C 1
ATOM 8883 O O . TYR A 1 1088 ? -29.151 3.497 23.178 1.00 91.19 1088 TYR A O 1
ATOM 8891 N N . CYS A 1 1089 ? -29.702 4.703 25.012 1.00 87.50 1089 CYS A N 1
ATOM 8892 C CA . CYS A 1 1089 ? -28.766 5.814 24.795 1.00 87.50 1089 CYS A CA 1
ATOM 8893 C C . CYS A 1 1089 ? -28.906 6.498 23.418 1.00 87.50 1089 CYS A C 1
ATOM 8895 O O . CYS A 1 1089 ? -27.903 6.917 22.837 1.00 87.50 1089 CYS A O 1
ATOM 8897 N N . ASP A 1 1090 ? -30.119 6.579 22.876 1.00 88.62 1090 ASP A N 1
ATOM 8898 C CA . ASP A 1 1090 ? -30.477 7.197 21.590 1.00 88.62 1090 ASP A CA 1
ATOM 8899 C C . ASP A 1 1090 ? -29.726 6.640 20.367 1.00 88.62 1090 ASP A C 1
ATOM 8901 O O . ASP A 1 1090 ? -29.667 7.283 19.316 1.00 88.62 1090 ASP A O 1
ATOM 8905 N N . THR A 1 1091 ? -29.112 5.461 20.496 1.00 79.44 1091 THR A N 1
ATOM 8906 C CA . THR A 1 1091 ? -28.166 4.929 19.498 1.00 79.44 1091 THR A CA 1
ATOM 8907 C C . THR A 1 1091 ? -28.367 3.456 19.169 1.00 79.44 1091 THR A C 1
ATOM 8909 O O . THR A 1 1091 ? -28.067 3.051 18.047 1.00 79.44 1091 THR A O 1
ATOM 8912 N N . MET A 1 1092 ? -28.867 2.649 20.106 1.00 75.88 1092 MET A N 1
ATOM 8913 C CA . MET A 1 1092 ? -28.893 1.190 19.948 1.00 75.88 1092 MET A CA 1
ATOM 8914 C C . MET A 1 1092 ? -30.031 0.670 19.061 1.00 75.88 1092 MET A C 1
ATOM 8916 O O . MET A 1 1092 ? -29.922 -0.432 18.531 1.00 75.88 1092 MET A O 1
ATOM 8920 N N . GLY A 1 1093 ? -31.127 1.420 18.901 1.00 85.06 1093 GLY A N 1
ATOM 8921 C CA . GLY A 1 1093 ? -32.270 1.018 18.069 1.00 85.06 1093 GLY A CA 1
ATOM 8922 C C . GLY A 1 1093 ? -33.021 -0.240 18.534 1.00 85.06 1093 GLY A C 1
ATOM 8923 O O . GLY A 1 1093 ? -33.809 -0.788 17.769 1.00 85.06 1093 GLY A O 1
ATOM 8924 N N . ASN A 1 1094 ? -32.778 -0.724 19.756 1.00 93.25 1094 ASN A N 1
ATOM 8925 C CA . ASN A 1 1094 ? -33.491 -1.864 20.335 1.00 93.25 1094 ASN A CA 1
ATOM 8926 C C . ASN A 1 1094 ? -34.925 -1.493 20.743 1.00 93.25 1094 ASN A C 1
ATOM 8928 O O . ASN A 1 1094 ? -35.208 -0.344 21.073 1.00 93.25 1094 ASN A O 1
ATOM 8932 N N . LYS A 1 1095 ? -35.810 -2.483 20.839 1.00 97.50 1095 LYS A N 1
ATOM 8933 C CA . LYS A 1 1095 ? -37.106 -2.330 21.510 1.00 97.50 1095 LYS A CA 1
ATOM 8934 C C . LYS A 1 1095 ? -36.939 -2.404 23.026 1.00 97.50 1095 LYS A C 1
ATOM 8936 O O . LYS A 1 1095 ? -35.966 -2.965 23.533 1.00 97.50 1095 LYS A O 1
ATOM 8941 N N . GLY A 1 1096 ? -37.906 -1.855 23.745 1.00 98.19 1096 GLY A N 1
ATOM 8942 C CA . GLY A 1 1096 ? -38.117 -2.101 25.167 1.00 98.19 1096 GLY A CA 1
ATOM 8943 C C . GLY A 1 1096 ? -39.167 -3.192 25.351 1.00 98.19 1096 GLY A C 1
ATOM 8944 O O . GLY A 1 1096 ? -40.003 -3.409 24.471 1.00 98.19 1096 GLY A O 1
ATOM 8945 N N . ALA A 1 1097 ? -39.147 -3.884 26.486 1.00 98.62 1097 ALA A N 1
ATOM 8946 C CA . ALA A 1 1097 ? -40.194 -4.827 26.852 1.00 98.62 1097 ALA A CA 1
ATOM 8947 C C . ALA A 1 1097 ? -40.508 -4.805 28.350 1.00 98.62 1097 ALA A C 1
ATOM 8949 O O . ALA A 1 1097 ? -39.680 -4.427 29.178 1.00 98.62 1097 ALA A O 1
ATOM 8950 N N . PHE A 1 1098 ? -41.710 -5.261 28.695 1.00 98.75 1098 PHE A N 1
ATOM 8951 C CA . PHE A 1 1098 ? -42.088 -5.652 30.053 1.00 98.75 1098 PHE A CA 1
ATOM 8952 C C . PHE A 1 1098 ? -42.795 -7.014 30.029 1.00 98.75 1098 PHE A C 1
ATOM 8954 O O . PHE A 1 1098 ? -43.387 -7.418 29.021 1.00 98.75 1098 PHE A O 1
ATOM 8961 N N . ILE A 1 1099 ? -42.728 -7.736 31.146 1.00 98.62 1099 ILE A N 1
ATOM 8962 C CA . ILE A 1 1099 ? -43.354 -9.050 31.325 1.00 98.62 1099 ILE A CA 1
ATOM 8963 C C . ILE A 1 1099 ? -44.629 -8.882 32.141 1.00 98.62 1099 ILE A C 1
ATOM 8965 O O . ILE A 1 1099 ? -44.631 -8.205 33.162 1.00 98.62 1099 ILE A O 1
ATOM 8969 N N . THR A 1 1100 ? -45.703 -9.546 31.725 1.00 98.06 1100 THR A N 1
ATOM 8970 C CA . THR A 1 1100 ? -46.930 -9.695 32.513 1.00 98.06 1100 THR A CA 1
ATOM 8971 C C . THR A 1 1100 ? -47.129 -11.158 32.895 1.00 98.06 1100 THR A C 1
ATOM 8973 O O . THR A 1 1100 ? -46.932 -12.047 32.069 1.00 98.06 1100 THR A O 1
ATOM 8976 N N . LEU A 1 1101 ? -47.489 -11.394 34.154 1.00 96.88 1101 LEU A N 1
ATOM 8977 C CA . LEU A 1 1101 ? -47.716 -12.706 34.762 1.00 96.88 1101 LEU A CA 1
ATOM 8978 C C . LEU A 1 1101 ? -49.128 -12.761 35.347 1.00 96.88 1101 LEU A C 1
ATOM 8980 O O . LEU A 1 1101 ? -49.658 -11.722 35.747 1.00 96.88 1101 LEU A O 1
ATOM 8984 N N . LYS A 1 1102 ? -49.708 -13.961 35.438 1.00 95.62 1102 LYS A N 1
ATOM 8985 C CA . LYS A 1 1102 ? -50.910 -14.239 36.237 1.00 95.62 1102 LYS A CA 1
ATOM 8986 C C . LYS A 1 1102 ? -50.582 -15.208 37.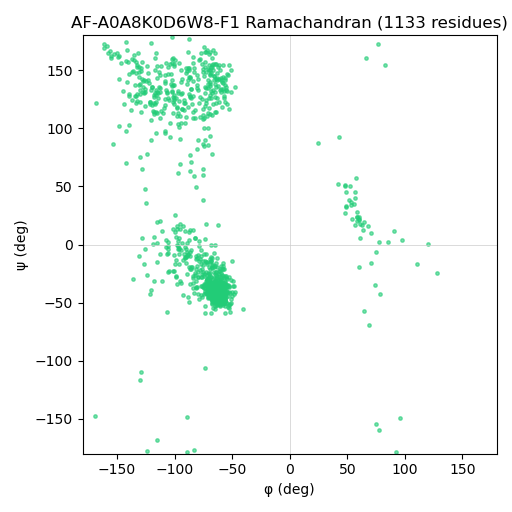368 1.00 95.62 1102 LYS A C 1
ATOM 8988 O O . LYS A 1 1102 ? -49.802 -16.132 37.149 1.00 95.62 1102 LYS A O 1
ATOM 8993 N N . GLY A 1 1103 ? -51.186 -15.034 38.546 1.00 91.88 1103 GLY A N 1
ATOM 8994 C CA . GLY A 1 1103 ? -50.876 -15.856 39.725 1.00 91.88 1103 GLY A CA 1
ATOM 8995 C C . GLY A 1 1103 ? -51.059 -17.365 39.511 1.00 91.88 1103 GLY A C 1
ATOM 8996 O O . GLY A 1 1103 ? -50.234 -18.154 39.980 1.00 91.88 1103 GLY A O 1
ATOM 8997 N N . LYS A 1 1104 ? -52.078 -17.754 38.730 1.00 91.44 1104 LYS A N 1
ATOM 8998 C CA . LYS A 1 1104 ? -52.479 -19.150 38.489 1.00 91.44 1104 LYS A CA 1
ATOM 8999 C C . LYS A 1 1104 ? -51.387 -20.007 37.850 1.00 91.44 1104 LYS A C 1
ATOM 9001 O O . LYS A 1 1104 ? -51.131 -21.126 38.295 1.00 91.44 1104 LYS A O 1
ATOM 9006 N N . ASP A 1 1105 ? -50.772 -19.513 36.779 1.00 91.12 1105 ASP A N 1
ATOM 9007 C CA . ASP A 1 1105 ? -49.796 -20.267 35.983 1.00 91.12 1105 ASP A CA 1
ATOM 9008 C C . ASP A 1 1105 ? -48.384 -19.676 36.031 1.00 91.12 1105 ASP A C 1
ATOM 9010 O O . ASP A 1 1105 ? -47.435 -20.374 35.678 1.00 91.12 1105 ASP A O 1
ATOM 9014 N N . MET A 1 1106 ? -48.231 -18.428 36.489 1.00 95.62 1106 MET A N 1
ATOM 9015 C CA . MET A 1 1106 ? -46.973 -17.682 36.486 1.00 95.62 1106 MET A CA 1
ATOM 9016 C C . MET A 1 1106 ? -46.266 -17.724 35.123 1.00 95.62 1106 MET A C 1
ATOM 9018 O O . MET A 1 1106 ? -45.042 -17.717 35.060 1.00 95.62 1106 MET A O 1
ATOM 9022 N N . THR A 1 1107 ? -47.018 -17.787 34.021 1.00 96.19 1107 THR A N 1
ATOM 9023 C CA . THR A 1 1107 ? -46.436 -17.875 32.676 1.00 96.19 1107 THR A CA 1
ATOM 9024 C C . THR A 1 1107 ? -46.080 -16.476 32.153 1.00 96.19 1107 THR A C 1
ATOM 9026 O O . THR A 1 1107 ? -46.940 -15.590 32.161 1.00 96.19 1107 THR A O 1
ATOM 9029 N N . PRO A 1 1108 ? -44.840 -16.236 31.678 1.00 97.12 1108 PRO A N 1
ATOM 9030 C CA . PRO A 1 1108 ? -44.405 -14.923 31.208 1.00 97.12 1108 PRO A CA 1
ATOM 9031 C C . PRO A 1 1108 ? -45.028 -14.556 29.861 1.00 97.12 1108 PRO A C 1
ATOM 9033 O O . PRO A 1 1108 ? -44.823 -15.233 28.856 1.00 97.12 1108 PRO A O 1
ATOM 9036 N N . LYS A 1 1109 ? -45.742 -13.427 29.825 1.00 97.81 1109 LYS A N 1
ATOM 9037 C CA . LYS A 1 1109 ? -46.206 -12.787 28.591 1.00 97.81 1109 LYS A CA 1
ATOM 9038 C C . LYS A 1 1109 ? -45.437 -11.493 28.339 1.00 97.81 1109 LYS A C 1
ATOM 9040 O O . LYS A 1 1109 ? -45.560 -10.536 29.104 1.00 97.81 1109 LYS A O 1
ATOM 9045 N N . TYR A 1 1110 ? -44.701 -11.455 27.236 1.00 98.06 1110 TYR A N 1
ATOM 9046 C CA . TYR A 1 1110 ? -43.873 -10.321 26.828 1.00 98.06 1110 TYR A CA 1
ATOM 9047 C C . TYR A 1 1110 ? -44.688 -9.294 26.040 1.00 98.06 1110 TYR A C 1
ATOM 9049 O O . TYR A 1 1110 ? -45.424 -9.655 25.121 1.00 98.06 1110 TYR A O 1
ATOM 9057 N N . THR A 1 1111 ? -44.537 -8.016 26.377 1.00 98.44 1111 THR A N 1
ATOM 9058 C CA . THR A 1 1111 ? -45.051 -6.900 25.573 1.00 98.44 1111 THR A CA 1
ATOM 9059 C C . THR A 1 1111 ? -43.886 -6.005 25.191 1.00 98.44 1111 THR A C 1
ATOM 9061 O O . THR A 1 1111 ? -43.197 -5.502 26.075 1.00 98.44 1111 THR A O 1
ATOM 9064 N N . THR A 1 1112 ? -43.661 -5.826 23.890 1.00 98.19 1112 THR A N 1
ATOM 9065 C CA . THR A 1 1112 ? -42.557 -5.028 23.336 1.00 98.19 1112 THR A CA 1
ATOM 9066 C C . THR A 1 1112 ? -43.052 -3.675 22.835 1.00 98.19 1112 THR A C 1
ATOM 9068 O O . THR A 1 1112 ? -44.153 -3.604 22.287 1.00 98.19 1112 THR A O 1
ATOM 9071 N N . TYR A 1 1113 ? -42.238 -2.630 22.942 1.00 98.25 1113 TYR A N 1
ATOM 9072 C CA . TYR A 1 1113 ? -42.564 -1.273 22.502 1.00 98.25 1113 TYR A CA 1
ATOM 9073 C C . TYR A 1 1113 ? -41.325 -0.527 21.990 1.00 98.25 1113 TYR A C 1
ATOM 9075 O O . TYR A 1 1113 ? -40.190 -0.850 22.339 1.00 98.25 1113 TYR A O 1
ATOM 9083 N N . GLU A 1 1114 ? -41.566 0.464 21.137 1.00 97.81 1114 GLU A N 1
ATOM 9084 C CA . GLU A 1 1114 ? -40.539 1.349 20.578 1.00 97.81 1114 GLU A CA 1
ATOM 9085 C C . GLU A 1 1114 ? -40.306 2.568 21.480 1.00 97.81 1114 GLU A C 1
ATOM 9087 O O . GLU A 1 1114 ? -41.122 2.873 22.357 1.00 97.81 1114 GLU A O 1
ATOM 9092 N N . ALA A 1 1115 ? -39.202 3.277 21.239 1.00 97.38 1115 ALA A N 1
ATOM 9093 C CA . ALA A 1 1115 ? -38.878 4.509 21.952 1.00 97.38 1115 ALA A CA 1
ATOM 9094 C C . ALA A 1 1115 ? -39.831 5.647 21.576 1.00 97.38 1115 ALA A C 1
ATOM 9096 O O . ALA A 1 1115 ? -40.263 5.756 20.423 1.00 97.38 1115 ALA A O 1
ATOM 9097 N N . VAL A 1 1116 ? -40.119 6.524 22.537 1.00 97.62 1116 VAL A N 1
ATOM 9098 C CA . VAL A 1 1116 ? -40.915 7.736 22.309 1.00 97.62 1116 VAL A CA 1
ATOM 9099 C C . VAL A 1 1116 ? -40.044 8.995 22.268 1.00 97.62 1116 VAL A C 1
ATOM 9101 O O . VAL A 1 1116 ? -38.962 9.031 22.854 1.00 97.62 1116 VAL A O 1
ATOM 9104 N N . PRO A 1 1117 ? -40.495 10.068 21.592 1.00 97.00 1117 PRO A N 1
ATOM 9105 C CA . PRO A 1 1117 ? -39.767 11.330 21.586 1.00 97.00 1117 PRO A CA 1
ATOM 9106 C C . PRO A 1 1117 ? -39.574 11.907 22.994 1.00 97.00 1117 PRO A C 1
ATOM 9108 O O . PRO A 1 1117 ? -40.505 11.941 23.800 1.00 97.00 1117 PRO A O 1
ATOM 9111 N N . HIS A 1 1118 ? -38.388 12.455 23.248 1.00 97.50 1118 HIS A N 1
ATOM 9112 C CA . HIS A 1 1118 ? -38.050 13.184 24.470 1.00 97.50 1118 HIS A CA 1
ATOM 9113 C C . HIS A 1 1118 ? -37.359 14.523 24.136 1.00 97.50 1118 HIS A C 1
ATOM 9115 O O . HIS A 1 1118 ? -36.916 14.734 23.002 1.00 97.50 1118 HIS A O 1
ATOM 9121 N N . PRO A 1 1119 ? -37.257 15.469 25.091 1.00 96.94 1119 PRO A N 1
ATOM 9122 C CA . PRO A 1 1119 ? -36.535 16.720 24.901 1.00 96.94 1119 PRO A CA 1
ATOM 9123 C C . PRO A 1 1119 ? -35.070 16.504 24.532 1.00 96.94 1119 PRO A C 1
ATOM 9125 O O . PRO A 1 1119 ? -34.452 15.512 24.918 1.00 96.94 1119 PRO A O 1
ATOM 9128 N N . ASN A 1 1120 ? -34.499 17.491 23.843 1.00 94.06 1120 ASN A N 1
ATOM 9129 C CA . ASN A 1 1120 ? -33.140 17.449 23.308 1.00 94.06 1120 ASN A CA 1
ATOM 9130 C C . ASN A 1 1120 ? -32.060 17.645 24.392 1.00 94.06 1120 ASN A C 1
ATOM 9132 O O . ASN A 1 1120 ? -31.332 18.640 24.405 1.00 94.06 1120 ASN A O 1
ATOM 9136 N N . VAL A 1 1121 ? -31.972 16.692 25.316 1.00 93.56 1121 VAL A N 1
ATOM 9137 C CA . VAL A 1 1121 ? -30.882 16.549 26.281 1.00 93.56 1121 VAL A CA 1
ATOM 9138 C C . VAL A 1 1121 ? -30.189 15.235 25.963 1.00 93.56 1121 VAL A C 1
ATOM 9140 O O . VAL A 1 1121 ? -30.785 14.173 26.103 1.00 93.56 1121 VAL A O 1
ATOM 9143 N N . LYS A 1 1122 ? -28.936 15.311 25.508 1.00 89.31 1122 LYS A N 1
ATOM 9144 C CA . LYS A 1 1122 ? -28.185 14.121 25.090 1.00 89.31 1122 LYS A CA 1
ATOM 9145 C C . LYS A 1 1122 ? -28.022 13.130 26.249 1.00 89.31 1122 LYS A C 1
ATOM 9147 O O . LYS A 1 1122 ? -27.887 13.584 27.389 1.00 89.31 1122 LYS A O 1
ATOM 9152 N N . PRO A 1 1123 ? -27.929 11.819 25.981 1.00 89.50 1123 PRO A N 1
ATOM 9153 C CA . PRO A 1 1123 ? -27.480 10.842 26.962 1.00 89.50 1123 PRO A CA 1
ATOM 9154 C C . PRO A 1 1123 ? -26.122 11.246 27.544 1.00 89.50 1123 PRO A C 1
ATOM 9156 O O . PRO A 1 1123 ? -25.284 11.843 26.863 1.00 89.50 1123 PRO A O 1
ATOM 9159 N N . MET A 1 1124 ? -25.915 10.935 28.819 1.00 88.06 1124 MET A N 1
ATOM 9160 C CA . MET A 1 1124 ? -24.694 11.195 29.577 1.00 88.06 1124 MET A CA 1
ATOM 9161 C C . MET A 1 1124 ? -24.311 12.682 29.675 1.00 88.06 1124 MET A C 1
ATOM 9163 O O . MET A 1 1124 ? -23.150 13.001 29.931 1.00 88.06 1124 MET A O 1
ATOM 9167 N N . ALA A 1 1125 ? -25.269 13.608 29.536 1.00 89.19 1125 ALA A N 1
ATOM 9168 C CA . ALA A 1 1125 ? -25.013 15.052 29.628 1.00 89.19 1125 ALA A CA 1
ATOM 9169 C C . ALA A 1 1125 ? -24.388 15.478 30.970 1.00 89.19 1125 ALA A C 1
ATOM 9171 O O . ALA A 1 1125 ? -23.667 16.474 31.030 1.00 89.19 1125 ALA A O 1
ATOM 9172 N N . TYR A 1 1126 ? -24.649 14.709 32.029 1.00 90.50 1126 TYR A N 1
ATOM 9173 C CA . TYR A 1 1126 ? -24.164 14.953 33.389 1.00 90.50 1126 TYR A CA 1
ATOM 9174 C C . TYR A 1 1126 ? -23.057 13.984 33.833 1.00 90.50 1126 TYR A C 1
ATOM 9176 O O . TYR A 1 1126 ? -22.625 14.025 34.985 1.00 90.50 1126 TYR A O 1
ATOM 9184 N N . ALA A 1 1127 ? -22.607 13.093 32.946 1.00 83.69 1127 ALA A N 1
ATOM 9185 C CA . ALA A 1 1127 ? -21.558 12.124 33.243 1.00 83.69 1127 ALA A CA 1
ATOM 9186 C C . ALA A 1 1127 ? -20.180 12.784 33.361 1.00 83.69 1127 ALA A C 1
ATOM 9188 O O . ALA A 1 1127 ? -19.960 13.933 32.969 1.00 83.69 1127 ALA A O 1
ATOM 9189 N N . ASN A 1 1128 ? -19.219 12.028 33.891 1.00 71.00 1128 ASN A N 1
ATOM 9190 C CA . ASN A 1 1128 ? -17.842 12.489 33.974 1.00 71.00 1128 ASN A CA 1
ATOM 9191 C C . ASN A 1 1128 ? -17.300 12.798 32.564 1.00 71.00 1128 ASN A C 1
ATOM 9193 O O . ASN A 1 1128 ? -17.395 11.968 31.657 1.00 71.00 1128 ASN A O 1
ATOM 9197 N N . SER A 1 1129 ? -16.685 13.972 32.387 1.00 62.59 1129 SER A N 1
ATOM 9198 C CA . SER A 1 1129 ? -16.134 14.435 31.105 1.00 62.59 1129 SER A CA 1
ATOM 9199 C C . SER A 1 1129 ? -15.085 13.491 30.506 1.00 62.59 1129 SER A C 1
ATOM 9201 O O . SER A 1 1129 ? -14.814 13.538 29.312 1.00 62.59 1129 SER A O 1
ATOM 9203 N N . LEU A 1 1130 ? -14.499 12.597 31.305 1.00 57.78 1130 LEU A N 1
ATOM 9204 C CA . LEU A 1 1130 ? -13.616 11.546 30.810 1.00 57.78 1130 LEU A CA 1
ATOM 9205 C C . LEU A 1 1130 ? -14.338 10.423 30.061 1.00 57.78 1130 LEU A C 1
ATOM 9207 O O . LEU A 1 1130 ? -13.743 9.854 29.149 1.00 57.78 1130 LEU A O 1
ATOM 9211 N N . LEU A 1 1131 ? -15.586 10.095 30.409 1.00 55.34 1131 LEU A N 1
ATOM 9212 C CA . LEU A 1 1131 ? -16.356 9.092 29.669 1.00 55.34 1131 LEU A CA 1
ATOM 9213 C C . LEU A 1 1131 ? -16.823 9.630 28.317 1.00 55.34 1131 LEU A C 1
ATOM 9215 O O . LEU A 1 1131 ? -16.752 8.902 27.330 1.00 55.34 1131 LEU A O 1
ATOM 9219 N N . SER A 1 1132 ? -17.155 10.922 28.222 1.00 50.41 1132 SER A N 1
ATOM 9220 C CA . SER A 1 1132 ? -17.413 11.557 26.921 1.00 50.41 1132 SER A CA 1
ATOM 9221 C C . SER A 1 1132 ? -16.162 11.648 26.031 1.00 50.41 1132 SER A C 1
ATOM 9223 O O . SER A 1 1132 ? -16.291 11.783 24.820 1.00 50.41 1132 SER A O 1
ATOM 9225 N N . LEU A 1 1133 ? -14.956 11.511 26.605 1.00 48.50 1133 LEU A N 1
ATOM 9226 C CA . LEU A 1 1133 ? -13.682 11.357 25.884 1.00 48.50 1133 LEU A CA 1
ATOM 9227 C C . LEU A 1 1133 ? -13.326 9.885 25.561 1.00 48.50 1133 LEU A C 1
ATOM 9229 O O . LEU A 1 1133 ? -12.314 9.629 24.897 1.00 48.50 1133 LEU A O 1
ATOM 9233 N N . MET A 1 1134 ? -14.077 8.906 26.079 1.00 46.84 1134 MET A N 1
ATOM 9234 C CA . MET A 1 1134 ? -13.875 7.461 25.856 1.00 46.84 1134 MET A CA 1
ATOM 9235 C C . MET A 1 1134 ? -14.920 6.847 24.902 1.00 46.84 1134 MET A C 1
ATOM 9237 O O . MET A 1 1134 ? -14.619 5.841 24.241 1.00 46.84 1134 MET A O 1
ATOM 9241 N N . CYS A 1 1135 ? -16.098 7.469 24.787 1.00 34.88 1135 CYS A N 1
ATOM 9242 C CA . CYS A 1 1135 ? -17.155 7.145 23.824 1.00 34.88 1135 CYS A CA 1
ATOM 9243 C C . CYS A 1 1135 ? -16.896 7.711 22.421 1.00 34.88 1135 CYS A C 1
ATOM 9245 O O . CYS A 1 1135 ? -16.264 8.778 22.295 1.00 34.88 1135 CYS A O 1
#

Mean predicted aligned error: 17.07 Å

InterPro domains:
  IPR002123 Phospholipid/glycerol acyltransferase [PF01553] (124-258)
  IPR002123 Phospholipid/glycerol acyltransferase [SM00563] (131-260)
  IPR004843 Calcineurin-like, phosphoesterase domain [PF00149] (873-1067)
  IPR006186 Serine/threonine-specific protein phosphatase/bis(5-nucleosyl)-tetraphosphatase [PR00114] (873-900)
  IPR006186 Serine/threonine-specific protein phosphatase/bis(5-nucleosyl)-tetraphosphatase [PR00114] (903-930)
  IPR006186 Serine/threonine-specific protein phosphatase/bis(5-nucleosyl)-tetraphosphatase [PR00114] (936-960)
  IPR006186 Serine/threonine-specific protein phosphatase/bis(5-nucleosyl)-tetraphosphatase [PR00114] (970-996)
  IPR006186 Serine/threonine-specific protein phosphatase/bis(5-nucleosyl)-tetraphosphatase [PR00114] (1000-1027)
  IPR006186 Serine/threonine-specific protein phosphatase/bis(5-nucleosyl)-tetraphosphatase [PR00114] (1056-1076)
  IPR006186 Serine/threonine-specific protein phosphatase/bis(5-nucleosyl)-tetraphosphatase [PR00114] (1078-1094)
  IPR006186 Serine/threonine-specific protein phosphatase/bis(5-nucleosyl)-tetraphosphatase [SM00156] (841-1117)
  IPR011990 Tetratricopeptide-like helical domain superfamily [G3DSA:1.25.40.10] (668-815)
  IPR011990 Tetratricopeptide-like helical domain superfamily [SSF48452] (665-794)
  IPR013235 PPP domain [PF08321] (773-865)
  IPR019734 Tetratricopeptide repeat [PS50005] (733-766)
  IPR019734 Tetratricopeptide repeat [SM00028] (670-698)
  IPR019734 Tetratricopeptide repeat [SM00028] (699-732)
  IPR019734 Tetratricopeptide repeat [SM00028] (733-766)
  IPR029052 Metallo-dependent phosphatase-like [G3DSA:3.60.21.10] (816-1135)
  IPR029052 Metallo-dependent phosphatase-like [SSF56300] (809-1131)

Secondary structure (DSSP, 8-state):
----STTEEETTHHHHHSS-HHHHHHS----B-SB--SS---HHHHHHHHHTSHHHHHHHHHHHHHH---HHHHHHHHHHHHHHH-----HHHHHHHHHHHHHHHHHHEEEEEEEHHHHHHHHHHTBBS-EEEEE---STTHHHHHHHHHHHTTBPPPEEEEEGGGTTSTTHHHHHHHHTEEEE-S-STT-HHHHHHHHHHHHHHHHH--S-EE--TTSS--SSSSPPPP-HHHHHHHHHHHHTTSSS--EEEEEEEEESS-TTHHHHHHHHTTPPPPP--HHHHHHHGGGTTS--EEEEEEEPPPEEHHHHHTTT--GGGGGGS-GGG----HHHHHHHHHHHHHHHHHHHHT-EE-HHHHHHHHHHHHHHTT----BHHHHHHHHHHHHHHHHHTT-EE--SSHHHHHHHHHHHTTTTEEE-TTSBEEE------GGG--GGG-SS----HHHHHHHHHHHHHHHHHGGGHHHHHHHHHHHHHHHHHSEEEHHHHHHHHHHHHHHTTTTS---GGGHHHHHHHHHHHHHHTTSEEEETTEEEE-TT-HHHHHHHHHHHHHHHHHHHHHHHHHHHTTTSEEEHHHHHHHHHHHHHHHHHH-SS---GGGG-HHHHHHHHHHHHHTTSEEEEEETTEEEEEE-HHHHHHHHHHHGGG------HHHHHHHHHHHHHHTT-HHHHHHHHHHHHHH-TT-HHHHHHHHHHHHHTT-HHHHHHHHHHHHHH-TT-HHHHHHHHHHHHHTT-HHHHHHHHHHHHHH-TT-HHHHHHHHHHHHHHHHHHHHHHH--SS-PPPGGGG--STT-PPPTT--S---BTTB--HHHHHHHHHHHHTT----HHHHHHHHHHHHHHHHTS-SEEEE---TT-EEEEE---TT-HHHHHHHHHHH---BTTB-EEEES--SSSSTTHHHHHHHHHHHHHHSTTTEEEE--SSSSHHHHHHHSHHHHHHHHS-HHHHHHHHHHHHTS-SEEEETTTEEEESS---SSS---HHHHHH---SSPPPSSSHHHHHHH-EE-SSSSEEE-TTSSSEEE-HHHHHHHHHHHT-SEEEE-SS--TTSEEEETTTTEEEE---TTGGGTS-PPEEEEEEETTT---EEEEE------S--TTTTS-HHHHTT-

Radius of gyration: 43.71 Å; Cα contacts (8 Å, |Δi|>4): 1950; chains: 1; bounding box: 104×81×112 Å

pLDDT: mean 87.98, std 11.76, range [30.92, 98.81]

Sequence (1135 aa):
MERNLKPFRDILEARRVETSNFMWISRELKTTVAYKQRVKPSPRWHKQEVLRSLKVQEIIRKICQETNISKEQAEEQIQLILDEIGFNKRLPVIRWLGLALTKICVKVCTGIYVNEESIIRLKQVMGNTPVIFLPSHRSYADFILMSYVCFTYDLEIPSIAAGMDFHGMWGMGSILRDTGAFFMRRSYNNDSLYWSIFRQYINQLLTKGDLPLEFFIEGTRSRTAKSLMPKFGLLSMILKPFFTSEVPDILFVPINISYDRILEEKLFTYELLGVPKPKESTSAFFKSLSLIKERYGNIYFDFAKPISAKDFFNSHINRSVHGIKPNYLQELTQQEKDLTASLAYDIVRIQQKHSVITVFNLITLSITNNLLSQKHTLLFDDIIKDVKWFKTVLEAVGAVTDVKQLTEDVQTSLNIHKNLVHVTPNKTVELVKNSVVLSTLDVTKLKGHALSQQTMTFVVPYIMLQIYVNPVLNYLINPAMLVTILKHHQELNRDILFNHYGFLRNLFSYEFVTVERWDYLDFEESTRHLSHLKVMGCVDDRYYLINENNRLEQLFCNILEQFIFTYYVVCRMLIVDANNAYKERILINMAQAYLEQLINNSERFIHPYCLNLDSLTNCLGSLTIMSAITKTKVNEDMLCQANQKVLFSIIEKLEPYVNFKPSHEELRFAQLKNNLEKQDYNTAIDLYSKAIECNPSVAIYYGNRSFAYLKTECFGYALTDASKAIELDRTYIKGFYRRAAAYMSLGKFKEALRDYEYVTKARPTDKDAKLKYTECNKIVKKIAFEKAISVEDKKKNIADSIDLEAMTIENEYKGPELEDGKVTLQFMKDLMELYKKQGKLHRKYAYKILLDIKTYFMAQPSLIDVTIEDEEKFTVCGDIHGQFYDLMNIFELNGLPSPTNPYLFNGDFVDRGSFSVECIFTLFGFKLLYPNYFFMSRGNHESATMNQMYGFDGEVKAKYTAQMADLFTEVYNWLPLAHCLNKKVLVMHGGLFSRDDVTLAEIRSIDRNRQPPEEGPMCELLWSDPMPQNGRAPSKRGVGCQFGPDVTQKFLKLNKLDYVVRSHEVKNDGYEVAHDGKCITVFSAPNYCDTMGNKGAFITLKGKDMTPKYTTYEAVPHPNVKPMAYANSLLSLMC

Solvent-accessible surface area (backbone atoms only — not comparable to full-atom values): 60219 Å² total; per-residue (Å²): 130,90,70,66,70,82,51,52,43,56,70,42,57,62,70,72,73,52,94,49,70,65,58,67,58,68,47,88,78,77,53,50,40,18,16,72,53,98,59,86,70,44,53,67,55,49,52,51,53,40,59,69,28,69,59,44,48,52,50,43,54,50,47,30,72,77,67,76,46,54,69,68,58,45,49,50,57,50,48,53,51,46,61,64,28,53,34,60,53,38,68,72,56,42,36,55,49,50,51,54,47,49,58,47,45,65,66,24,31,73,38,39,29,33,34,50,63,41,51,53,56,48,61,74,66,45,33,81,38,35,31,34,43,32,47,52,51,64,57,94,55,48,72,58,51,51,40,51,51,25,58,73,69,33,34,45,57,37,38,29,67,37,58,44,77,50,56,75,34,79,69,52,25,59,53,42,19,28,56,18,29,24,44,42,79,92,72,76,87,86,44,69,64,58,56,52,52,50,50,43,48,54,42,44,42,56,66,59,31,34,52,22,38,30,46,50,51,42,72,59,68,32,68,53,48,42,74,61,66,61,49,58,70,67,55,50,55,63,47,42,44,45,61,66,63,67,31,92,43,39,35,40,28,31,21,16,63,30,64,62,46,64,94,53,52,68,60,32,43,41,44,35,52,16,45,60,78,75,82,86,41,67,66,54,59,58,55,55,56,67,58,71,78,48,55,35,36,42,34,38,39,32,55,47,81,65,42,45,48,46,74,76,42,64,93,77,69,72,56,70,75,49,74,82,50,63,76,81,76,57,76,84,50,70,68,55,51,55,50,48,48,51,52,47,52,54,40,53,54,51,24,57,72,44,43,59,44,37,58,51,31,38,46,31,43,43,52,55,53,38,54,76,66,68,53,90,73,44,44,50,70,55,48,50,53,42,34,57,50,49,50,54,57,40,45,71,66,65,47,34,64,67,75,82,49,64,69,62,48,51,55,52,41,46,61,52,41,51,86,48,33,43,72,46,98,84,42,35,53,43,74,46,81,53,82,70,80,64,92,77,62,65,73,90,60,40,72,39,41,88,73,50,69,68,54,50,32,62,36,50,54,52,43,49,41,46,35,43,31,34,60,57,41,79,72,43,49,66,42,16,50,52,52,45,51,31,73,69,60,50,61,39,44,58,69,61,49,48,52,56,43,50,50,55,45,58,59,37,38,60,73,40,84,65,54,78,94,41,49,67,58,50,49,56,51,27,53,51,42,32,38,74,69,47,40,35,47,74,57,97,65,30,38,28,65,36,90,82,36,63,70,61,55,49,49,29,38,58,69,48,38,47,56,53,46,37,47,46,52,45,42,52,56,41,52,80,50,28,92,49,67,38,43,63,64,56,53,46,23,52,46,34,47,52,50,50,51,48,55,75,70,46,95,60,92,61,64,60,60,49,49,27,49,62,60,45,50,24,42,55,52,22,34,35,76,69,56,22,28,47,78,46,82,53,96,93,41,60,28,38,30,42,32,55,73,47,34,50,55,53,40,66,71,41,52,83,71,40,96,62,78,64,63,80,58,59,66,44,51,56,54,44,53,50,29,55,74,70,66,40,36,69,64,26,38,55,52,36,49,57,47,35,75,75,46,78,75,50,28,65,50,30,33,50,33,15,50,31,24,54,76,70,60,21,28,27,48,8,31,53,25,8,49,48,10,32,71,63,30,80,81,46,56,66,12,38,53,46,28,19,51,21,26,47,77,69,69,37,39,70,64,14,36,55,30,29,50,50,45,26,70,77,36,78,83,44,66,64,45,47,49,53,32,54,54,39,48,51,50,47,50,49,53,53,49,53,58,71,68,55,68,96,65,83,81,78,59,64,73,81,73,62,64,67,83,79,52,81,80,63,91,84,68,81,68,62,65,64,62,94,82,38,67,46,75,66,37,51,54,44,43,52,54,34,43,76,70,73,49,76,82,55,66,65,60,53,52,50,52,51,53,54,50,32,60,53,31,64,75,50,54,27,41,42,81,43,84,56,54,52,88,40,54,39,35,41,34,19,25,33,27,6,42,40,55,43,54,50,47,50,33,68,77,71,47,63,79,40,91,82,36,23,38,33,39,31,14,24,48,37,23,41,28,69,32,19,69,58,31,48,53,51,52,52,42,45,30,70,58,33,62,92,31,32,45,61,29,31,20,57,45,56,30,66,73,42,18,57,47,34,11,36,41,41,43,36,38,72,77,65,35,63,70,55,37,53,45,49,49,60,36,40,18,34,42,22,44,27,37,30,42,68,67,31,36,42,36,30,8,17,39,66,61,96,59,82,83,72,42,72,67,56,49,36,67,48,88,50,80,47,76,74,52,85,64,59,69,72,21,11,26,30,46,6,43,82,40,93,57,72,52,74,44,80,19,49,55,63,40,42,26,25,36,8,39,58,50,53,52,49,38,27,62,75,62,60,35,73,34,36,41,24,17,88,52,92,32,65,62,2,46,49,78,36,57,93,72,34,36,32,36,28,16,38,38,27,23,43,78,84,70,64,73,23,23,9,17,36,35,40,30,33,38,67,75,61,54,81,42,80,47,67,44,74,62,60,88,69,77,97,63,59,56,41,72,40,25,37,71,66,52,70,71,70,104

Nearest PDB structures (foldseek):
  4ja7-assembly1_A  TM=9.591E-01  e=1.644E-53  Rattus norvegicus
  1wao-assembly4_4  TM=9.699E-01  e=2.040E-53  Homo sapiens
  5jjt-assembly2_B  TM=9.652E-01  e=1.970E-51  Arabidopsis thaliana
  5jjt-assembly1_A  TM=9.686E-01  e=2.734E-50  Arabidopsis thaliana
  1s95-assembly2_B  TM=9.964E-01  e=4.868E-41  Homo sapiens

Foldseek 3Di:
DFDALVQKDFLLVCVVPDDDPLCLLPDDQPAQWQAAFPDADAQVNLLVCLCPDPLNVVVLVVCCVPPVDDSVVSSVVLSVLSVQFTFHAASVLLSVVLSVVSVLCNLAEPTEIERVVLVVLVSVPGHHFAEAEAEAFAAPCVLVVVQNVSSSSSHFRAQEEAECLQCPAPPRVNSCSNNRYTYDYDDDPPCPPSVLSVLSSLLCCGLRNRHHHYDHQLNDHDLLLAGAQGDLVVLQSNCLCCLLVSTVKYWYKQKYKEWLAHLCLLVSLCVQLFADRDRDHPVVVVVSVVVSNAHGYYMYIYIDDIDIPCVLCVVPHDSVVNVPDPSSPDHDDPSRSVSSSVVSLVSSLRNLLRYEQELLLQLLLVVLLVVQVVPPWAAQVVSLVSSVVVCVLLVLLRHHYDDDPSSVRSVVSCRSVVVAWDQDPVRTIDGDQDQDPCVPGDCVNGLAAPFDSVLCRPQSSLSSSSSSNNSSCSRQQLLLQLLLVQVLVQKDAPVVSLVSSVLVCLQCCRVHVDDPVCSVVSNVSSQVSCVVVQQWDDDPRMIGGRPPCVPSSSSSLSVCQLLLVLLLQLLLVCLVVQVDKAALSVSLRVSLVVVSVCCVPDPRHRRSCSNGSSSSSSSVVSCVVLVQWDWDADPNTTIIGGDNVSSVVSNVSSVSSHPDPDDPQSVLVVVLVVCVVVVVLVVSLVSLVVSCVVPVLALVSLLSNLLSLLVQLLLQSNLVSLVSSCVSPVLPLSSLVSNLSSCVSVVVLVSSLVSLVVSCVSPVPDPLSVVLNVVSVVVVVVVVVVVVPPDPDDDDQLLVVDDLVPDDDDPPDPAADADVLAQDPVSLVRLLVCVQVVHADDPSNLSSLLSVLLVVLLPDFLEAEAEFDQFAKEKEFEAAAQQSVLVVVCCVVQNDFDPRYAYEYAAHQHFQHLRSVSRVSSLSSSCRHCVNRYAYAHALCLAPSNCQFRFVCLSCCVRDNNSSSVSSNQSSLSHRQWYQYLLAEIEGAADDALDLQDEPVNSRPDNSRDGQDQDDDSFRSHHEEEDDDADKAQRSNNGHIYHYLVSLVSHCVNSVYNAYEYENDADQQQKDQGSPNRYIYGHAHACRQVPPRGWHWMWMAGNNPRDTDIDTGHRDDGDPDGTSNRGDVVVVSSD

Organism: Ignelater luminosus (NCBI:txid2038154)